Protein AF-0000000066293366 (afdb_homodimer)

Secondary structure (DSSP, 8-state):
-EEEEEE-SSHHHHHHHHHHHHHHHHSS-SEEEEEE----HHHHHHHHHHHTTTS--TTEEEEE-S-EEETTEEE-SSEEEEEEE-TTSEEEEEEEE--S-HHHHHHHHHHHHHHHHHHH---B-TT-EEEEEEEE-TTT--HHHHHHHHHHHH-S-EEEEE---SSSSSS--EEETTEEE-SEEEEEEEEES--EEEEEE---EEEEEEEEEEEEETTEEEEETTEEHHHHHHHHHHHHH---HHHHHHTSS--TTS--HHHHS-EEEE-TTS-EEEE-EEEEETTEEEESS---TT-EEEEEE--HHHHHHHHHHHHGGGGGSSSEEEEEEEEHHHHHHH-GGGS---SS--HHHHGGGGGGGGGGG----TTEEEEEESEEEEEETTEEEEESS-EEEEEEE--------HHHHHGGGT--HHHHHHHHHHTT-EEEHHHHHHHS---HHHHHHHHHHHHHTTSSEEE-SSSPEEE-S-HHHHHHHHHHHHHHHHHHHHHHHHHHHHH-/-EEEEEE-SSHHHHHHHHHHHHHHHHSS-SEEEEEE----HHHHHHHHHHHTTTS--TTEEEEE-S-EEETTEEE-SSEEEEEEE-TTSEEEEEEEE--S-HHHHHHHHHHHHHHHHHHH---B-TT-EEEEEEEE-TTT--HHHHHHHHHHHH-S-EEEEE---SSSSSS--EEETTEEE-SEEEEEEEEES--EEEEEE---EEEEEEEEEEEEETTEEEEETTEEHHHHHHHHHHHHH---HHHHHHTSS--TTS--HHHHS-EEEE-TTS-EEEE-EEEEETTEEEESS---TT-EEEEEE--HHHHHHHHHHHHGGGGGSSSEEEEEEEEHHHHHHH-GGGSPP-SS--HHHHGGGTTGGGGGG----TTEEEEEESEEEEEETTEEEEESS-EEEEEEE--------HHHHHHTTT--HHHHHHHHHHTT-EEEHHHHHHHS---HHHHHHHHHHHHHTTSSEEE-SSSPEEE-S-HHHHHHHHHHHHHHHHHHHHHHHHHHHHH-

Structure (mmCIF, N/CA/C/O backbone):
data_AF-0000000066293366-model_v1
#
loop_
_entity.id
_entity.type
_entity.pdbx_description
1 polymer 'Uncharacterized protein MJ1623'
#
loop_
_atom_site.group_PDB
_atom_site.id
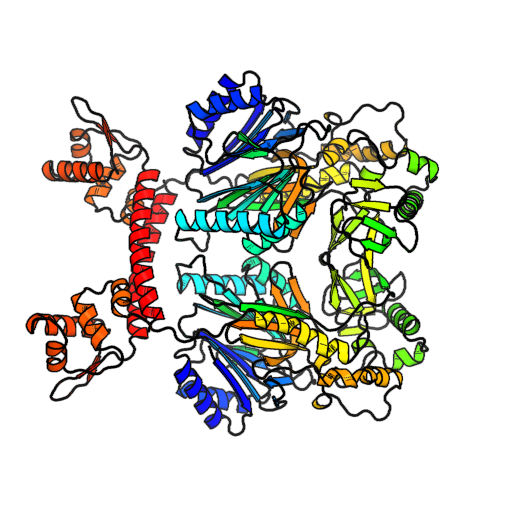_atom_site.type_symbol
_atom_site.label_atom_id
_atom_site.label_alt_id
_atom_site.label_comp_id
_atom_site.label_asym_id
_atom_site.label_entity_id
_atom_site.label_seq_id
_atom_site.pdbx_PDB_ins_code
_atom_site.Cartn_x
_atom_site.Cartn_y
_atom_site.Cartn_z
_atom_site.occupancy
_atom_site.B_iso_or_equiv
_atom_site.auth_seq_id
_atom_site.auth_comp_id
_atom_site.auth_asym_id
_atom_site.auth_atom_id
_atom_site.pdbx_PDB_model_num
ATOM 1 N N . MET A 1 1 ? 18.266 -14.852 -17.109 1 91.5 1 MET A N 1
ATOM 2 C CA . MET A 1 1 ? 17.125 -15.625 -16.656 1 91.5 1 MET A CA 1
ATOM 3 C C . MET A 1 1 ? 16.609 -16.547 -17.766 1 91.5 1 MET A C 1
ATOM 5 O O . MET A 1 1 ? 16.547 -16.156 -18.922 1 91.5 1 MET A O 1
ATOM 9 N N . ILE A 1 2 ? 16.234 -17.766 -17.328 1 91.25 2 ILE A N 1
ATOM 10 C CA . ILE A 1 2 ? 15.656 -18.703 -18.281 1 91.25 2 ILE A CA 1
ATOM 11 C C . ILE A 1 2 ? 14.461 -19.406 -17.656 1 91.25 2 ILE A C 1
ATOM 13 O O . ILE A 1 2 ? 14.297 -19.391 -16.422 1 91.25 2 ILE A O 1
ATOM 17 N N . TYR A 1 3 ? 13.68 -19.922 -18.562 1 95.75 3 TYR A N 1
ATOM 18 C CA . TYR A 1 3 ? 12.633 -20.812 -18.078 1 95.75 3 TYR A CA 1
ATOM 19 C C . TYR A 1 3 ? 12.719 -22.172 -18.766 1 95.75 3 TYR A C 1
ATOM 21 O O . TYR A 1 3 ? 13.25 -22.281 -19.875 1 95.75 3 TYR A O 1
ATOM 29 N N . ILE A 1 4 ? 12.297 -23.203 -18.047 1 97.06 4 ILE A N 1
ATOM 30 C CA . ILE A 1 4 ? 12.227 -24.562 -18.562 1 97.06 4 ILE A CA 1
ATOM 31 C C . ILE A 1 4 ? 10.836 -25.141 -18.297 1 97.06 4 ILE A C 1
ATOM 33 O O . ILE A 1 4 ? 10.352 -25.109 -17.172 1 97.06 4 ILE A O 1
ATOM 37 N N . HIS A 1 5 ? 10.172 -25.547 -19.344 1 97.62 5 HIS A N 1
ATOM 38 C CA . HIS A 1 5 ? 8.898 -26.266 -19.281 1 97.62 5 HIS A CA 1
ATOM 39 C C . HIS A 1 5 ? 8.992 -27.625 -19.953 1 97.62 5 HIS A C 1
ATOM 41 O O . HIS A 1 5 ? 9.102 -27.703 -21.172 1 97.62 5 HIS A O 1
ATOM 47 N N . LYS A 1 6 ? 8.875 -28.656 -19.062 1 97.38 6 LYS A N 1
ATOM 48 C CA . LYS A 1 6 ? 9.234 -29.953 -19.609 1 97.38 6 LYS A CA 1
ATOM 49 C C . LYS A 1 6 ? 8.438 -31.078 -18.938 1 97.38 6 LYS A C 1
ATOM 51 O O . LYS A 1 6 ? 8.219 -31.047 -17.734 1 97.38 6 LYS A O 1
ATOM 56 N N . LYS A 1 7 ? 8 -32 -19.75 1 98.06 7 LYS A N 1
ATOM 57 C CA . LYS A 1 7 ? 7.453 -33.25 -19.234 1 98.06 7 LYS A CA 1
ATOM 58 C C . LYS A 1 7 ? 8.57 -34.219 -18.828 1 98.06 7 LYS A C 1
ATOM 60 O O . LYS A 1 7 ? 9.516 -34.438 -19.594 1 98.06 7 LYS A O 1
ATOM 65 N N . ILE A 1 8 ? 8.469 -34.812 -17.719 1 98.25 8 ILE A N 1
ATOM 66 C CA . ILE A 1 8 ? 9.492 -35.688 -17.188 1 98.25 8 ILE A CA 1
ATOM 67 C C . ILE A 1 8 ? 9.117 -37.156 -17.5 1 98.25 8 ILE A C 1
ATOM 69 O O . ILE A 1 8 ? 8.07 -37.625 -17.062 1 98.25 8 ILE A O 1
ATOM 73 N N . LYS A 1 9 ? 9.945 -37.781 -18.219 1 97.31 9 LYS A N 1
ATOM 74 C CA . LYS A 1 9 ? 9.75 -39.156 -18.578 1 97.31 9 LYS A CA 1
ATOM 75 C C . LYS A 1 9 ? 10.734 -40.062 -17.828 1 97.31 9 LYS A C 1
ATOM 77 O O . LYS A 1 9 ? 10.344 -41.094 -17.25 1 97.31 9 LYS A O 1
ATOM 82 N N . ASN A 1 10 ? 11.984 -39.688 -17.891 1 97.62 10 ASN A N 1
ATOM 83 C CA . ASN A 1 10 ? 13.062 -40.344 -17.141 1 97.62 10 ASN A CA 1
ATOM 84 C C . ASN A 1 10 ? 13.648 -39.406 -16.094 1 97.62 10 ASN A C 1
ATOM 86 O O . ASN A 1 10 ? 14.547 -38.594 -16.391 1 97.62 10 ASN A O 1
ATOM 90 N N . PRO A 1 11 ? 13.281 -39.562 -14.898 1 97.88 11 PRO A N 1
ATOM 91 C CA . PRO A 1 11 ? 13.531 -38.562 -13.852 1 97.88 11 PRO A CA 1
ATOM 92 C C . PRO A 1 11 ? 15.008 -38.219 -13.719 1 97.88 11 PRO A C 1
ATOM 94 O O . PRO A 1 11 ? 15.375 -37.031 -13.758 1 97.88 11 PRO A O 1
ATOM 97 N N . ILE A 1 12 ? 15.93 -39.156 -13.688 1 97.88 12 ILE A N 1
ATOM 98 C CA . ILE A 1 12 ? 17.359 -38.906 -13.484 1 97.88 12 ILE A CA 1
ATOM 99 C C . ILE A 1 12 ? 17.938 -38.219 -14.727 1 97.88 12 ILE A C 1
ATOM 101 O O . ILE A 1 12 ? 18.609 -37.188 -14.625 1 97.88 12 ILE A O 1
ATOM 105 N N . LYS A 1 13 ? 17.672 -38.812 -15.867 1 97.94 13 LYS A N 1
ATOM 106 C CA . LYS A 1 13 ? 18.219 -38.281 -17.109 1 97.94 13 LYS A CA 1
ATOM 107 C C . LYS A 1 13 ? 17.703 -36.875 -17.375 1 97.94 13 LYS A C 1
ATOM 109 O O . LYS A 1 13 ? 18.484 -36 -17.75 1 97.94 13 LYS A O 1
ATOM 114 N N . ASP A 1 14 ? 16.422 -36.75 -17.219 1 98.19 14 ASP A N 1
ATOM 115 C CA . ASP A 1 14 ? 15.828 -35.438 -17.438 1 98.19 14 ASP A CA 1
AT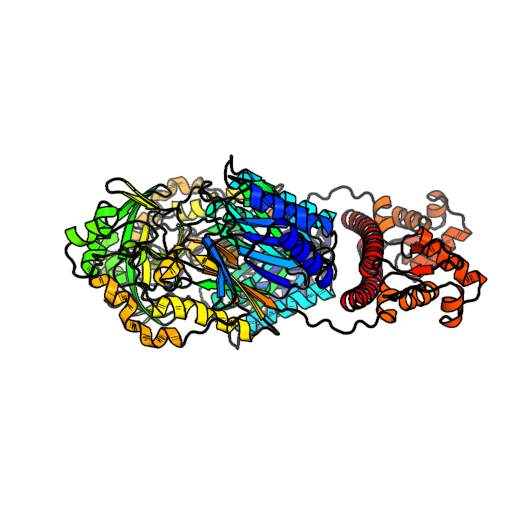OM 116 C C . ASP A 1 14 ? 16.359 -34.438 -16.422 1 98.19 14 ASP A C 1
ATOM 118 O O . ASP A 1 14 ? 16.562 -33.25 -16.75 1 98.19 14 ASP A O 1
ATOM 122 N N . GLY A 1 15 ? 16.547 -34.875 -15.148 1 98.38 15 GLY A N 1
ATOM 123 C CA . GLY A 1 15 ? 17.156 -34 -14.148 1 98.38 15 GLY A CA 1
ATOM 124 C C . GLY A 1 15 ? 18.547 -33.531 -14.547 1 98.38 15 GLY A C 1
ATOM 125 O O . GLY A 1 15 ? 18.875 -32.344 -14.367 1 98.38 15 GLY A O 1
ATOM 126 N N . ILE A 1 16 ? 19.312 -34.438 -15.094 1 97.69 16 ILE A N 1
ATOM 127 C CA . ILE A 1 16 ? 20.656 -34.094 -15.555 1 97.69 16 ILE A CA 1
ATOM 128 C C . ILE A 1 16 ? 20.594 -33.062 -16.656 1 97.69 16 ILE A C 1
ATOM 130 O O . ILE A 1 16 ? 21.312 -32.062 -16.609 1 97.69 16 ILE A O 1
ATOM 134 N N . GLU A 1 17 ? 19.734 -33.25 -17.531 1 97.5 17 GLU A N 1
ATOM 135 C CA . GLU A 1 17 ? 19.578 -32.312 -18.641 1 97.5 17 GLU A CA 1
ATOM 136 C C . GLU A 1 17 ? 19.156 -30.922 -18.156 1 97.5 17 GLU A C 1
ATOM 138 O O . GLU A 1 17 ? 19.641 -29.906 -18.656 1 97.5 17 GLU A O 1
ATOM 143 N N . ILE A 1 18 ? 18.25 -30.938 -17.234 1 98.06 18 ILE A N 1
ATOM 144 C CA . ILE A 1 18 ? 17.766 -29.672 -16.656 1 98.06 18 ILE A CA 1
ATOM 145 C C . ILE A 1 18 ? 18.922 -28.953 -15.969 1 98.06 18 ILE A C 1
ATOM 147 O O . ILE A 1 18 ? 19.125 -27.766 -16.188 1 98.06 18 ILE A O 1
ATOM 151 N N . GLY A 1 19 ? 19.641 -29.641 -15.141 1 97.44 19 GLY A N 1
ATOM 152 C CA . GLY A 1 19 ? 20.797 -29.062 -14.477 1 97.44 19 GLY A CA 1
ATOM 153 C C . GLY A 1 19 ? 21.812 -28.484 -15.438 1 97.44 19 GLY A C 1
ATOM 154 O O . GLY A 1 19 ? 22.344 -27.391 -15.227 1 97.44 19 GLY A O 1
ATOM 155 N N . GLU A 1 20 ? 22.078 -29.203 -16.5 1 95 20 GLU A N 1
ATOM 156 C CA . GLU A 1 20 ? 23.016 -28.766 -17.531 1 95 20 GLU A CA 1
ATOM 157 C C . GLU A 1 20 ? 22.547 -27.5 -18.219 1 95 20 GLU A C 1
ATOM 159 O O . GLU A 1 20 ? 23.328 -26.578 -18.469 1 95 20 GLU A O 1
ATOM 164 N N . GLU A 1 21 ? 21.328 -27.547 -18.5 1 94.81 21 GLU A N 1
ATOM 165 C CA . GLU A 1 21 ? 20.75 -26.391 -19.188 1 94.81 21 GLU A CA 1
ATOM 166 C C . GLU A 1 21 ? 20.812 -25.141 -18.312 1 94.81 21 GLU A C 1
ATOM 168 O O . GLU A 1 21 ? 21.172 -24.062 -18.797 1 94.81 21 GLU A O 1
ATOM 173 N N . ILE A 1 22 ? 20.484 -25.266 -17.062 1 94.75 22 ILE A N 1
ATOM 174 C CA . ILE A 1 22 ? 20.547 -24.141 -16.141 1 94.75 22 ILE A CA 1
ATOM 175 C C . ILE A 1 22 ? 21.984 -23.641 -16.016 1 94.75 22 ILE A C 1
ATOM 177 O O . ILE A 1 22 ? 22.25 -22.453 -16.156 1 94.75 22 ILE A O 1
ATOM 181 N N . LYS A 1 23 ? 22.875 -24.531 -15.828 1 92.44 23 LYS A N 1
ATOM 182 C CA . LYS A 1 23 ? 24.281 -24.172 -15.688 1 92.44 23 LYS A CA 1
ATOM 183 C C . LYS A 1 23 ? 24.797 -23.469 -16.938 1 92.44 23 LYS A C 1
ATOM 185 O O . LYS A 1 23 ? 25.484 -22.453 -16.828 1 92.44 23 LYS A O 1
ATOM 190 N N . ARG A 1 24 ? 24.438 -23.969 -18.016 1 88.75 24 ARG A N 1
ATOM 191 C CA . ARG A 1 24 ? 24.891 -23.438 -19.297 1 88.75 24 ARG A CA 1
ATOM 192 C C . ARG A 1 24 ? 24.391 -22.016 -19.516 1 88.75 24 ARG A C 1
ATOM 194 O O . ARG A 1 24 ? 25.094 -21.172 -20.062 1 88.75 24 ARG A O 1
ATOM 201 N N . ASN A 1 25 ? 23.234 -21.75 -19.094 1 86.12 25 ASN A N 1
ATOM 202 C CA . ASN A 1 25 ? 22.578 -20.5 -19.469 1 86.12 25 ASN A CA 1
ATOM 203 C C . ASN A 1 25 ? 22.734 -19.438 -18.391 1 86.12 25 ASN A C 1
ATOM 205 O O . ASN A 1 25 ? 22.844 -18.25 -18.703 1 86.12 25 ASN A O 1
ATOM 209 N N . VAL A 1 26 ? 22.719 -19.891 -17.094 1 88.19 26 VAL A N 1
ATOM 210 C CA . VAL A 1 26 ? 22.688 -18.844 -16.078 1 88.19 26 VAL A CA 1
ATOM 211 C C . VAL A 1 26 ? 23.812 -19.062 -15.078 1 88.19 26 VAL A C 1
ATOM 213 O O . VAL A 1 26 ? 23.953 -18.297 -14.117 1 88.19 26 VAL A O 1
ATOM 216 N N . GLY A 1 27 ? 24.609 -20.047 -15.25 1 87.38 27 GLY A N 1
ATOM 217 C CA . GLY A 1 27 ? 25.672 -20.344 -14.305 1 87.38 27 GLY A CA 1
ATOM 218 C C . GLY A 1 27 ? 25.172 -20.875 -12.977 1 87.38 27 GLY A C 1
ATOM 219 O O . GLY A 1 27 ? 24.375 -21.812 -12.938 1 87.38 27 GLY A O 1
ATOM 220 N N . ARG A 1 28 ? 25.688 -20.312 -11.961 1 86.62 28 ARG A N 1
ATOM 221 C CA . ARG A 1 28 ? 25.141 -20.641 -10.641 1 86.62 28 ARG A CA 1
ATOM 222 C C . ARG A 1 28 ? 23.906 -19.797 -10.344 1 86.62 28 ARG A C 1
ATOM 224 O O . ARG A 1 28 ? 24.031 -18.641 -9.906 1 86.62 28 ARG A O 1
ATOM 231 N N . ALA A 1 29 ? 22.828 -20.375 -10.523 1 93.06 29 ALA A N 1
ATOM 232 C CA . ALA A 1 29 ? 21.578 -19.641 -10.406 1 93.06 29 ALA A CA 1
ATOM 233 C C . ALA A 1 29 ? 21.438 -19.016 -9.016 1 93.06 29 ALA A C 1
ATOM 235 O O . ALA A 1 29 ? 21.656 -19.688 -8.008 1 93.06 29 ALA A O 1
ATOM 236 N N . SER A 1 30 ? 21.172 -17.688 -8.992 1 92.88 30 SER A N 1
ATOM 237 C CA . SER A 1 30 ? 20.969 -17.016 -7.715 1 92.88 30 SER A CA 1
ATOM 238 C C . SER A 1 30 ? 19.688 -17.469 -7.043 1 92.88 30 SER A C 1
ATOM 240 O O . SER A 1 30 ? 19.594 -17.484 -5.816 1 92.88 30 SER A O 1
ATOM 242 N N . LEU A 1 31 ? 18.719 -17.766 -7.84 1 97.5 31 LEU A N 1
ATOM 243 C CA . LEU A 1 31 ? 17.422 -18.266 -7.391 1 97.5 31 LEU A CA 1
ATOM 244 C C . LEU A 1 31 ? 16.781 -19.172 -8.445 1 97.5 31 LEU A C 1
ATOM 246 O O . LEU A 1 31 ? 16.844 -18.875 -9.641 1 97.5 31 LEU A O 1
ATOM 250 N N . ILE A 1 32 ? 16.234 -20.281 -7.996 1 98.56 32 ILE A N 1
ATOM 251 C CA . ILE A 1 32 ? 15.523 -21.188 -8.875 1 98.56 32 ILE A CA 1
ATOM 252 C C . ILE A 1 32 ? 14.102 -21.406 -8.352 1 98.56 32 ILE A C 1
ATOM 254 O O . ILE A 1 32 ? 13.922 -21.859 -7.219 1 98.56 32 ILE A O 1
ATOM 258 N N . ILE A 1 33 ? 13.148 -21.047 -9.164 1 98.88 33 ILE A N 1
ATOM 259 C CA . ILE A 1 33 ? 11.758 -21.391 -8.891 1 98.88 33 ILE A CA 1
ATOM 260 C C . ILE A 1 33 ? 11.398 -22.703 -9.586 1 98.88 33 ILE A C 1
ATOM 262 O O . ILE A 1 33 ? 11.531 -22.812 -10.812 1 98.88 33 ILE A O 1
ATOM 266 N N . PHE A 1 34 ? 10.977 -23.656 -8.797 1 98.88 34 PHE A N 1
ATOM 267 C CA . PHE A 1 34 ? 10.695 -25 -9.305 1 98.88 34 PHE A CA 1
ATOM 268 C C . PHE A 1 34 ? 9.258 -25.406 -9.008 1 98.88 34 PHE A C 1
ATOM 270 O O . PHE A 1 34 ? 8.922 -25.719 -7.863 1 98.88 34 PHE A O 1
ATOM 277 N N . ILE A 1 35 ? 8.43 -25.438 -10.039 1 98.88 35 ILE A N 1
ATOM 278 C CA . ILE A 1 35 ? 7.035 -25.859 -9.938 1 98.88 35 ILE A CA 1
ATOM 279 C C . ILE A 1 35 ? 6.844 -27.203 -10.617 1 98.88 35 ILE A C 1
ATOM 281 O O . ILE A 1 35 ? 7.32 -27.422 -11.734 1 98.88 35 ILE A O 1
ATOM 285 N N . THR A 1 36 ? 6.055 -28.125 -9.922 1 98.81 36 THR A N 1
ATOM 286 C CA . THR A 1 36 ? 6.02 -29.438 -10.547 1 98.81 36 THR A CA 1
ATOM 287 C C . THR A 1 36 ? 4.688 -30.125 -10.281 1 98.81 36 THR A C 1
ATOM 289 O O . THR A 1 36 ? 4.086 -29.938 -9.219 1 98.81 36 THR A O 1
ATOM 292 N N . SER A 1 37 ? 4.277 -30.938 -11.25 1 98.19 37 SER A N 1
ATOM 293 C CA . SER A 1 37 ? 3.133 -31.828 -11.078 1 98.19 37 SER A CA 1
ATOM 294 C C . SER A 1 37 ? 3.578 -33.281 -10.875 1 98.19 37 SER A C 1
ATOM 296 O O . SER A 1 37 ? 2.787 -34.219 -11.039 1 98.19 37 SER A O 1
ATOM 298 N N . ILE A 1 38 ? 4.879 -33.5 -10.648 1 98.31 38 ILE A N 1
ATOM 299 C CA . ILE A 1 38 ? 5.352 -34.781 -10.141 1 98.31 38 ILE A CA 1
ATOM 300 C C . ILE A 1 38 ? 4.984 -34.906 -8.664 1 98.31 38 ILE A C 1
ATOM 302 O O . ILE A 1 38 ? 5.695 -34.406 -7.793 1 98.31 38 ILE A O 1
ATOM 306 N N . LEU A 1 39 ? 4 -35.688 -8.414 1 97.31 39 LEU A N 1
ATOM 307 C CA . LEU A 1 39 ? 3.459 -35.719 -7.062 1 97.31 39 LEU A CA 1
ATOM 308 C C . LEU A 1 39 ? 4.031 -36.906 -6.285 1 97.31 39 LEU A C 1
ATOM 310 O O . LEU A 1 39 ? 3.91 -36.969 -5.059 1 97.31 39 LEU A O 1
ATOM 314 N N . GLU A 1 40 ? 4.703 -37.781 -6.965 1 96 40 GLU A N 1
ATOM 315 C CA . GLU A 1 40 ? 5.395 -38.906 -6.32 1 96 40 GLU A CA 1
ATOM 316 C C . GLU A 1 40 ? 6.77 -38.5 -5.816 1 96 40 GLU A C 1
ATOM 318 O O . GLU A 1 40 ? 7.637 -38.094 -6.605 1 96 40 GLU A O 1
ATOM 323 N N . ARG A 1 41 ? 7.035 -38.656 -4.617 1 95.62 41 ARG A N 1
ATOM 324 C CA . ARG A 1 41 ? 8.234 -38.156 -3.955 1 95.62 41 ARG A CA 1
ATOM 325 C C . ARG A 1 41 ? 9.492 -38.812 -4.508 1 95.62 41 ARG A C 1
ATOM 327 O O . ARG A 1 41 ? 10.508 -38.156 -4.703 1 95.62 41 ARG A O 1
ATOM 334 N N . ASP A 1 42 ? 9.453 -40.062 -4.688 1 96.06 42 ASP A N 1
ATOM 335 C CA . ASP A 1 42 ? 10.625 -40.812 -5.16 1 96.06 42 ASP A CA 1
ATOM 336 C C . ASP A 1 42 ? 11.023 -40.344 -6.559 1 96.06 42 ASP A C 1
ATOM 338 O O . ASP A 1 42 ? 12.211 -40.188 -6.852 1 96.06 42 ASP A O 1
ATOM 342 N N . LYS A 1 43 ? 10.07 -40.219 -7.312 1 97.31 43 LYS A N 1
ATOM 343 C CA . LYS A 1 43 ? 10.328 -39.75 -8.664 1 97.31 43 LYS A CA 1
ATOM 344 C C . LYS A 1 43 ? 10.93 -38.344 -8.641 1 97.31 43 LYS A C 1
ATOM 346 O O . LYS A 1 43 ? 11.875 -38.062 -9.375 1 97.31 43 LYS A O 1
ATOM 351 N N . LEU A 1 44 ? 10.398 -37.531 -7.859 1 98.25 44 LEU A N 1
ATOM 352 C CA . LEU A 1 44 ? 10.891 -36.156 -7.738 1 98.25 44 LEU A CA 1
ATOM 353 C C . LEU A 1 44 ? 12.328 -36.156 -7.215 1 98.25 44 LEU A C 1
ATOM 355 O O . LEU A 1 44 ? 13.156 -35.344 -7.684 1 98.25 44 LEU A O 1
ATOM 359 N N . LYS A 1 45 ? 12.609 -36.938 -6.27 1 97.88 45 LYS A N 1
ATOM 360 C CA . LYS A 1 45 ? 13.961 -37.031 -5.73 1 97.88 45 LYS A CA 1
ATOM 361 C C . LYS A 1 45 ? 14.961 -37.406 -6.828 1 97.88 45 LYS A C 1
ATOM 363 O O . LYS A 1 45 ? 16.094 -36.906 -6.84 1 97.88 45 LYS A O 1
ATOM 368 N N . GLN A 1 46 ? 14.547 -38.281 -7.652 1 98.31 46 GLN A N 1
ATOM 369 C CA . GLN A 1 46 ? 15.406 -38.688 -8.766 1 98.31 46 GLN A CA 1
ATOM 370 C C . GLN A 1 46 ? 15.703 -37.5 -9.68 1 98.31 46 GLN A C 1
ATOM 372 O O . GLN A 1 46 ? 16.828 -37.344 -10.172 1 98.31 46 GLN A O 1
ATOM 377 N N . VAL A 1 47 ? 14.719 -36.719 -9.953 1 98.62 47 VAL A N 1
ATOM 378 C CA . VAL A 1 47 ? 14.93 -35.531 -10.758 1 98.62 47 VAL A CA 1
ATOM 379 C C . VAL A 1 47 ? 15.977 -34.625 -10.094 1 98.62 47 VAL A C 1
ATOM 381 O O . VAL A 1 47 ? 16.906 -34.156 -10.75 1 98.62 47 VAL A O 1
ATOM 384 N N . PHE A 1 48 ? 15.852 -34.375 -8.797 1 98.56 48 PHE A N 1
ATOM 385 C CA . PHE A 1 48 ? 16.766 -33.531 -8.047 1 98.56 48 PHE A CA 1
ATOM 386 C C . PHE A 1 48 ? 18.172 -34.125 -8.039 1 98.56 48 PHE A C 1
ATOM 388 O O . PHE A 1 48 ? 19.172 -33.406 -8.148 1 98.56 48 PHE A O 1
ATOM 395 N N . ASP A 1 49 ? 18.234 -35.438 -7.883 1 97.94 49 ASP A N 1
ATOM 396 C CA . ASP A 1 49 ? 19.531 -36.125 -7.934 1 97.94 49 ASP A CA 1
ATOM 397 C C . ASP A 1 49 ? 20.234 -35.875 -9.273 1 97.94 49 ASP A C 1
ATOM 399 O O . ASP A 1 49 ? 21.453 -35.656 -9.32 1 97.94 49 ASP A O 1
ATOM 403 N N . GLY A 1 50 ? 19.453 -35.938 -10.266 1 98.19 50 GLY A N 1
ATOM 404 C CA . GLY A 1 50 ? 20 -35.625 -11.578 1 98.19 50 GLY A CA 1
ATOM 405 C C . GLY A 1 50 ? 20.484 -34.188 -11.68 1 98.19 50 GLY A C 1
ATOM 406 O O . GLY A 1 50 ? 21.594 -33.938 -12.156 1 98.19 50 GLY A O 1
ATOM 407 N N . MET A 1 51 ? 19.734 -33.25 -11.258 1 98.25 51 MET A N 1
ATOM 408 C CA . MET A 1 51 ? 20.078 -31.812 -11.32 1 98.25 51 MET A CA 1
ATOM 409 C C . MET A 1 51 ? 21.359 -31.547 -10.531 1 98.25 51 MET A C 1
ATOM 411 O O . MET A 1 51 ? 22.203 -30.766 -10.969 1 98.25 51 MET A O 1
ATOM 415 N N . LYS A 1 52 ? 21.5 -32.188 -9.406 1 97.19 52 LYS A N 1
ATOM 416 C CA . LYS A 1 52 ? 22.609 -31.953 -8.477 1 97.19 52 LYS A CA 1
ATOM 417 C C . LYS A 1 52 ? 23.938 -32.312 -9.117 1 97.19 52 LYS A C 1
ATOM 419 O O . LYS A 1 52 ? 25 -31.906 -8.633 1 97.19 52 LYS A O 1
ATOM 424 N N . GLN A 1 53 ? 23.922 -33.031 -10.117 1 95.94 53 GLN A N 1
ATOM 425 C CA . GLN A 1 53 ? 25.156 -33.406 -10.797 1 95.94 53 GLN A CA 1
ATOM 426 C C . GLN A 1 53 ? 25.797 -32.219 -11.469 1 95.94 53 GLN A C 1
ATOM 428 O O . GLN A 1 53 ? 26.984 -32.219 -11.758 1 95.94 53 GLN A O 1
ATOM 433 N N . HIS A 1 54 ? 24.969 -31.156 -11.664 1 93.38 54 HIS A N 1
ATOM 434 C CA . HIS A 1 54 ? 25.516 -30.047 -12.422 1 93.38 54 HIS A CA 1
ATOM 435 C C . HIS A 1 54 ? 25.344 -28.734 -11.664 1 93.38 54 HIS A C 1
ATOM 437 O O . HIS A 1 54 ? 26.062 -27.766 -11.906 1 93.38 54 HIS A O 1
ATOM 443 N N . ILE A 1 55 ? 24.328 -28.641 -10.805 1 94.94 55 ILE A N 1
ATOM 444 C CA . ILE A 1 55 ? 24.078 -27.391 -10.109 1 94.94 55 ILE A CA 1
ATOM 445 C C . ILE A 1 55 ? 23.734 -27.656 -8.648 1 94.94 55 ILE A C 1
ATOM 447 O O . ILE A 1 55 ? 23.141 -28.688 -8.328 1 94.94 55 ILE A O 1
ATOM 451 N N . PRO A 1 56 ? 24.141 -26.719 -7.766 1 95.31 56 PRO A N 1
ATOM 452 C CA . PRO A 1 56 ? 23.625 -26.812 -6.398 1 95.31 56 PRO A CA 1
ATOM 453 C C . PRO A 1 56 ? 22.141 -26.469 -6.301 1 95.31 56 PRO A C 1
ATOM 455 O O . PRO A 1 56 ? 21.625 -25.688 -7.113 1 95.31 56 PRO A O 1
ATOM 458 N N . LEU A 1 57 ? 21.453 -27.047 -5.332 1 97.12 57 LEU A N 1
ATOM 459 C CA . LEU A 1 57 ? 20.031 -26.781 -5.176 1 97.12 57 LEU A CA 1
ATOM 460 C C . LEU A 1 57 ? 19.766 -25.922 -3.939 1 97.12 57 LEU A C 1
ATOM 462 O O . LEU A 1 57 ? 18.625 -25.812 -3.486 1 97.12 57 LEU A O 1
ATOM 466 N N . ASP A 1 58 ? 20.781 -25.203 -3.422 1 95 58 ASP A N 1
ATOM 467 C CA . ASP A 1 58 ? 20.703 -24.438 -2.182 1 95 58 ASP A CA 1
ATOM 468 C C . ASP A 1 58 ? 19.812 -23.203 -2.348 1 95 58 ASP A C 1
ATOM 470 O O . ASP A 1 58 ? 19.375 -22.609 -1.36 1 95 58 ASP A O 1
ATOM 474 N N . ASN A 1 59 ? 19.547 -22.797 -3.547 1 96.62 59 ASN A N 1
ATOM 475 C CA . ASN A 1 59 ? 18.719 -21.625 -3.812 1 96.62 59 ASN A CA 1
ATOM 476 C C . ASN A 1 59 ? 17.453 -22 -4.578 1 96.62 59 ASN A C 1
ATOM 478 O O . ASN A 1 59 ? 16.891 -21.156 -5.277 1 96.62 59 ASN A O 1
ATOM 482 N N . LEU A 1 60 ? 17.047 -23.25 -4.43 1 98.5 60 LEU A N 1
ATOM 483 C CA . LEU A 1 60 ? 15.875 -23.734 -5.133 1 98.5 60 LEU A CA 1
ATOM 484 C C . LEU A 1 60 ? 14.656 -23.734 -4.215 1 98.5 60 LEU A C 1
ATOM 486 O O . LEU A 1 60 ? 14.688 -24.328 -3.135 1 98.5 60 LEU A O 1
ATOM 490 N N . ILE A 1 61 ? 13.602 -23.016 -4.625 1 98.81 61 ILE A N 1
ATOM 491 C CA . ILE A 1 61 ? 12.336 -23.031 -3.908 1 98.81 61 ILE A CA 1
ATOM 492 C C . ILE A 1 61 ? 11.188 -23.297 -4.887 1 98.81 61 ILE A C 1
ATOM 494 O O . ILE A 1 61 ? 11.344 -23.109 -6.098 1 98.81 61 ILE A O 1
ATOM 498 N N . GLY A 1 62 ? 10.047 -23.734 -4.344 1 98.75 62 GLY A N 1
ATOM 499 C CA . GLY A 1 62 ? 8.898 -23.969 -5.207 1 98.75 62 GLY A CA 1
ATOM 500 C C . GLY A 1 62 ? 7.805 -24.781 -4.539 1 98.75 62 GLY A C 1
ATOM 501 O O . GLY A 1 62 ? 7.637 -24.734 -3.32 1 98.75 62 GLY A O 1
ATOM 502 N N . CYS A 1 63 ? 6.988 -25.438 -5.441 1 98.75 63 CYS A N 1
ATOM 503 C CA . CYS A 1 63 ? 5.879 -26.203 -4.902 1 98.75 63 CYS A CA 1
ATOM 504 C C . CYS A 1 63 ? 5.266 -27.094 -5.977 1 98.75 63 CYS A C 1
ATOM 506 O O . CYS A 1 63 ? 5.684 -27.062 -7.133 1 98.75 63 CYS A O 1
ATOM 508 N N . SER A 1 64 ? 4.379 -27.922 -5.441 1 98.69 64 SER A N 1
ATOM 509 C CA . SER A 1 64 ? 3.598 -28.766 -6.336 1 98.69 64 SER A CA 1
ATOM 510 C C . SER A 1 64 ? 2.463 -27.984 -6.988 1 98.69 64 SER A C 1
ATOM 512 O O . SER A 1 64 ? 2.096 -26.906 -6.516 1 98.69 64 SER A O 1
ATOM 514 N N . THR A 1 65 ? 1.959 -28.484 -8.055 1 98.25 65 THR A N 1
ATOM 515 C CA . THR A 1 65 ? 0.919 -27.812 -8.828 1 98.25 65 THR A CA 1
ATOM 516 C C . THR A 1 65 ? -0.025 -28.844 -9.453 1 98.25 65 THR A C 1
ATOM 518 O O . THR A 1 65 ? 0.272 -30.047 -9.469 1 98.25 65 THR A O 1
ATOM 521 N N . GLY A 1 66 ? -1.223 -28.344 -9.875 1 95.06 66 GLY A N 1
ATOM 522 C CA . GLY A 1 66 ? -2.16 -29.172 -10.609 1 95.06 66 GLY A CA 1
ATOM 523 C C . GLY A 1 66 ? -1.843 -29.266 -12.094 1 95.06 66 GLY A C 1
ATOM 524 O O . GLY A 1 66 ? -2.412 -30.094 -12.805 1 95.06 66 GLY A O 1
ATOM 525 N N . GLY A 1 67 ? -0.961 -28.516 -12.547 1 96.56 67 GLY A N 1
ATOM 526 C CA . GLY A 1 67 ? -0.558 -28.453 -13.945 1 96.56 67 GLY A CA 1
ATOM 527 C C . GLY A 1 67 ? 0.27 -27.234 -14.281 1 96.56 67 GLY A C 1
ATOM 528 O O . GLY A 1 67 ? 0.22 -26.234 -13.562 1 96.56 67 GLY A O 1
ATOM 529 N N . THR A 1 68 ? 1.051 -27.359 -15.359 1 96.81 68 THR A N 1
ATOM 530 C CA . THR A 1 68 ? 1.851 -26.25 -15.859 1 96.81 68 THR A CA 1
ATOM 531 C C . THR A 1 68 ? 1.523 -25.969 -17.328 1 96.81 68 THR A C 1
ATOM 533 O O . THR A 1 68 ? 0.927 -26.797 -18.016 1 96.81 68 THR A O 1
ATOM 536 N N . PHE A 1 69 ? 1.834 -24.75 -17.734 1 95 69 PHE A N 1
ATOM 537 C CA . PHE A 1 69 ? 1.577 -24.453 -19.125 1 95 69 PHE A CA 1
ATOM 538 C C . PHE A 1 69 ? 2.611 -23.469 -19.672 1 95 69 PHE A C 1
ATOM 540 O O . PHE A 1 69 ? 3.219 -22.719 -18.906 1 95 69 PHE A O 1
ATOM 547 N N . SER A 1 70 ? 2.883 -23.5 -20.938 1 94.88 70 SER A N 1
ATOM 548 C CA . SER A 1 70 ? 3.584 -22.531 -21.781 1 94.88 70 SER A CA 1
ATOM 549 C C . SER A 1 70 ? 2.793 -22.234 -23.047 1 94.88 70 SER A C 1
ATOM 551 O O . SER A 1 70 ? 2.762 -23.062 -23.969 1 94.88 70 SER A O 1
ATOM 553 N N . GLY A 1 71 ? 2.23 -21.078 -23.016 1 90.06 71 GLY A N 1
ATOM 554 C CA . GLY A 1 71 ? 1.269 -20.812 -24.078 1 90.06 71 GLY A CA 1
ATOM 555 C C . GLY A 1 71 ? 0.108 -21.797 -24.078 1 90.06 71 GLY A C 1
ATOM 556 O O . GLY A 1 71 ? -0.562 -21.984 -23.062 1 90.06 71 GLY A O 1
ATOM 557 N N . LYS A 1 72 ? -0.009 -22.5 -25.172 1 86.12 72 LYS A N 1
ATOM 558 C CA . LYS A 1 72 ? -1.115 -23.438 -25.328 1 86.12 72 LYS A CA 1
ATOM 559 C C . LYS A 1 72 ? -0.698 -24.844 -24.906 1 86.12 72 LYS A C 1
ATOM 561 O O . LYS A 1 72 ? -1.526 -25.766 -24.875 1 86.12 72 LYS A O 1
ATOM 566 N N . ASP A 1 73 ? 0.515 -25.016 -24.562 1 90.94 73 ASP A N 1
ATOM 567 C CA . ASP A 1 73 ? 1.02 -26.328 -24.188 1 90.94 73 ASP A CA 1
ATOM 568 C C . ASP A 1 73 ? 0.853 -26.578 -22.688 1 90.94 73 ASP A C 1
ATOM 570 O O . ASP A 1 73 ? 1.532 -25.969 -21.875 1 90.94 73 ASP A O 1
ATOM 574 N N . TYR A 1 74 ? 0.024 -27.516 -22.344 1 93.56 74 TYR A N 1
ATOM 575 C CA . TYR A 1 74 ? -0.255 -27.844 -20.953 1 93.56 74 TYR A CA 1
ATOM 576 C C . TYR A 1 74 ? 0.353 -29.203 -20.594 1 93.56 74 TYR A C 1
ATOM 578 O O . TYR A 1 74 ? 0.327 -30.141 -21.391 1 93.56 74 TYR A O 1
ATOM 586 N N . ILE A 1 75 ? 0.917 -29.297 -19.453 1 95.69 75 ILE A N 1
ATOM 587 C CA . ILE A 1 75 ? 1.363 -30.562 -18.859 1 95.69 75 ILE A CA 1
ATOM 588 C C . ILE A 1 75 ? 0.672 -30.766 -17.516 1 95.69 75 ILE A C 1
ATOM 590 O O . ILE A 1 75 ? 1.009 -30.109 -16.516 1 95.69 75 ILE A O 1
ATOM 594 N N . LYS A 1 76 ? -0.202 -31.656 -17.453 1 94.5 76 LYS A N 1
ATOM 595 C CA . LYS A 1 76 ? -1.025 -31.891 -16.281 1 94.5 76 LYS A CA 1
ATOM 596 C C . LYS A 1 76 ? -0.303 -32.781 -15.273 1 94.5 76 LYS A C 1
ATOM 598 O O . LYS A 1 76 ? -0.415 -32.562 -14.062 1 94.5 76 LYS A O 1
ATOM 603 N N . GLU A 1 77 ? 0.43 -33.75 -15.82 1 95.25 77 GLU A N 1
ATOM 604 C CA . GLU A 1 77 ? 1.107 -34.719 -14.969 1 95.25 77 GLU A CA 1
ATOM 605 C C . GLU A 1 77 ? 2.586 -34.844 -15.328 1 95.25 77 GLU A C 1
ATOM 607 O O . GLU A 1 77 ? 2.949 -34.781 -16.5 1 95.25 77 GLU A O 1
ATOM 612 N N . ASP A 1 78 ? 3.396 -34.969 -14.297 1 97.44 78 ASP A N 1
ATOM 613 C CA . ASP A 1 78 ? 4.832 -35.219 -14.43 1 97.44 78 ASP A CA 1
ATOM 614 C C . ASP A 1 78 ? 5.512 -34.062 -15.18 1 97.44 78 ASP A C 1
ATOM 616 O O . ASP A 1 78 ? 6.371 -34.312 -16.031 1 97.44 78 ASP A O 1
ATOM 620 N N . GLY A 1 79 ? 5.051 -32.938 -14.984 1 97.81 79 GLY A N 1
ATOM 621 C CA . GLY A 1 79 ? 5.645 -31.766 -15.594 1 97.81 79 GLY A CA 1
ATOM 622 C C . GLY A 1 79 ? 6.465 -30.938 -14.609 1 97.81 79 GLY A C 1
ATOM 623 O O . GLY A 1 79 ? 6.262 -31.031 -13.398 1 97.81 79 GLY A O 1
ATOM 624 N N . VAL A 1 80 ? 7.422 -30.172 -15.164 1 98.38 80 VAL A N 1
ATOM 625 C CA . VAL A 1 80 ? 8.195 -29.219 -14.398 1 98.38 80 VAL A CA 1
ATOM 626 C C . VAL A 1 80 ? 8.203 -27.859 -15.109 1 98.38 80 VAL A C 1
ATOM 628 O O . VAL A 1 80 ? 8.273 -27.812 -16.344 1 98.38 80 VAL A O 1
ATOM 631 N N . LEU A 1 81 ? 7.98 -26.875 -14.391 1 98.62 81 LEU A N 1
ATOM 632 C CA . LEU A 1 81 ? 8.172 -25.484 -14.812 1 98.62 81 LEU A CA 1
ATOM 633 C C . LEU A 1 81 ? 9.211 -24.797 -13.938 1 98.62 81 LEU A C 1
ATOM 635 O O . LEU A 1 81 ? 9.039 -24.703 -12.719 1 98.62 81 LEU A O 1
ATOM 639 N N . ILE A 1 82 ? 10.297 -24.344 -14.555 1 98.5 82 ILE A N 1
ATOM 640 C CA . ILE A 1 82 ? 11.422 -23.797 -13.805 1 98.5 82 ILE A CA 1
ATOM 641 C C . ILE A 1 82 ? 11.711 -22.359 -14.273 1 98.5 82 ILE A C 1
ATOM 643 O O . ILE A 1 82 ? 11.688 -22.078 -15.477 1 98.5 82 ILE A O 1
ATOM 647 N N . LEU A 1 83 ? 11.852 -21.453 -13.391 1 97.69 83 LEU A N 1
ATOM 648 C CA . LEU A 1 83 ? 12.453 -20.141 -13.602 1 97.69 83 LEU A CA 1
ATOM 649 C C . LEU A 1 83 ? 13.797 -20.031 -12.891 1 97.69 83 LEU A C 1
ATOM 651 O O . LEU A 1 83 ? 13.875 -20.234 -11.68 1 97.69 83 LEU A O 1
ATOM 655 N N . ALA A 1 84 ? 14.867 -19.812 -13.609 1 96.62 84 ALA A N 1
ATOM 656 C CA . ALA A 1 84 ? 16.203 -19.688 -13.031 1 96.62 84 ALA A CA 1
ATOM 657 C C . ALA A 1 84 ? 16.797 -18.312 -13.305 1 96.62 84 ALA A C 1
ATOM 659 O O . ALA A 1 84 ? 16.812 -17.859 -14.453 1 96.62 84 ALA A O 1
ATOM 660 N N . PHE A 1 85 ? 17.234 -17.656 -12.258 1 95.19 85 PHE A N 1
ATOM 661 C CA . PHE A 1 85 ? 17.781 -16.312 -12.359 1 95.19 85 PHE A CA 1
ATOM 662 C C . PHE A 1 85 ? 19.297 -16.328 -12.414 1 95.19 85 PHE A C 1
ATOM 664 O O . PHE A 1 85 ? 19.938 -17.141 -11.742 1 95.19 85 PHE A O 1
ATOM 671 N N . ASP A 1 86 ? 19.859 -15.398 -13.086 1 90.62 86 ASP A N 1
ATOM 672 C CA . ASP A 1 86 ? 21.312 -15.32 -13.289 1 90.62 86 ASP A CA 1
ATOM 673 C C . ASP A 1 86 ? 22.047 -15.133 -11.961 1 90.62 86 ASP A C 1
ATOM 675 O O . ASP A 1 86 ? 21.453 -14.641 -10.992 1 90.62 86 ASP A O 1
ATOM 679 N N . GLU A 1 87 ? 23.172 -15.508 -12.016 1 86.06 87 GLU A N 1
ATOM 680 C CA . GLU A 1 87 ? 24 -15.539 -10.812 1 86.06 87 GLU A CA 1
ATOM 681 C C . GLU A 1 87 ? 24.219 -14.141 -10.25 1 86.06 87 GLU A C 1
ATOM 683 O O . GLU A 1 87 ? 24.469 -13.977 -9.055 1 86.06 87 GLU A O 1
ATOM 688 N N . TYR A 1 88 ? 24.078 -13.094 -11.055 1 81.25 88 TYR A N 1
ATOM 689 C CA . TYR A 1 88 ? 24.422 -11.75 -10.609 1 81.25 88 TYR A CA 1
ATOM 690 C C . TYR A 1 88 ? 23.266 -11.102 -9.875 1 81.25 88 TYR A C 1
ATOM 692 O O . TYR A 1 88 ? 23.422 -10.062 -9.234 1 81.25 88 TYR A O 1
ATOM 700 N N . TYR A 1 89 ? 22.156 -11.656 -9.938 1 89.25 89 TYR A N 1
ATOM 701 C CA . TYR A 1 89 ? 21.047 -11.133 -9.148 1 89.25 89 TYR A CA 1
ATOM 702 C C . TYR A 1 89 ? 21.25 -11.414 -7.668 1 89.25 89 TYR A C 1
ATOM 704 O O . TYR A 1 89 ? 21.781 -12.461 -7.297 1 89.25 89 TYR A O 1
ATOM 712 N N . LYS A 1 90 ? 20.859 -10.445 -6.887 1 89.38 90 LYS A N 1
ATOM 713 C CA . LYS A 1 90 ? 20.859 -10.633 -5.438 1 89.38 90 LYS A CA 1
ATOM 714 C C . LYS A 1 90 ? 19.688 -11.508 -5 1 89.38 90 LYS A C 1
ATOM 716 O O . LYS A 1 90 ? 18.594 -11.414 -5.559 1 89.38 90 LYS A O 1
ATOM 721 N N . SER A 1 91 ? 19.969 -12.43 -4.035 1 94.5 91 SER A N 1
ATOM 722 C CA . SER A 1 91 ? 18.859 -13.305 -3.656 1 94.5 91 SER A CA 1
ATOM 723 C C . SER A 1 91 ? 19.016 -13.781 -2.215 1 94.5 91 SER A C 1
ATOM 725 O O . SER A 1 91 ? 20.094 -13.703 -1.632 1 94.5 91 SER A O 1
ATOM 727 N N . ALA A 1 92 ? 17.938 -14.125 -1.656 1 96.5 92 ALA A N 1
ATOM 728 C CA . ALA A 1 92 ? 17.828 -14.773 -0.352 1 96.5 92 ALA A CA 1
ATOM 729 C C . ALA A 1 92 ? 16.562 -15.641 -0.278 1 96.5 92 ALA A C 1
ATOM 731 O O . ALA A 1 92 ? 15.562 -15.344 -0.922 1 96.5 92 ALA A O 1
ATOM 732 N N . ILE A 1 93 ? 16.656 -16.766 0.439 1 98 93 ILE A N 1
ATOM 733 C CA . ILE A 1 93 ? 15.492 -17.641 0.588 1 98 93 ILE A CA 1
ATOM 734 C C . ILE A 1 93 ? 15.289 -17.969 2.062 1 98 93 ILE A C 1
ATOM 736 O O . ILE A 1 93 ? 16.219 -17.875 2.863 1 98 93 ILE A O 1
ATOM 740 N N . SER A 1 94 ? 14.094 -18.297 2.383 1 98.19 94 SER A N 1
ATOM 741 C CA . SER A 1 94 ? 13.711 -18.703 3.73 1 98.19 94 SER A CA 1
ATOM 742 C C . SER A 1 94 ? 12.539 -19.672 3.703 1 98.19 94 SER A C 1
ATOM 744 O O . SER A 1 94 ? 11.727 -19.656 2.773 1 98.19 94 SER A O 1
ATOM 746 N N . CYS A 1 95 ? 12.5 -20.562 4.602 1 98.12 95 CYS A N 1
ATOM 747 C CA . CYS A 1 95 ? 11.414 -21.516 4.805 1 98.12 95 CYS A CA 1
ATOM 748 C C . CYS A 1 95 ? 11.078 -21.656 6.285 1 98.12 95 CYS A C 1
ATOM 750 O O . CYS A 1 95 ? 11.938 -22.016 7.09 1 98.12 95 CYS A O 1
ATOM 752 N N . GLU A 1 96 ? 9.844 -21.344 6.621 1 97.44 96 GLU A N 1
ATOM 753 C CA . GLU A 1 96 ? 9.422 -21.438 8.016 1 97.44 96 GLU A CA 1
ATOM 754 C C . GLU A 1 96 ? 8.141 -22.266 8.148 1 97.44 96 GLU A C 1
ATOM 756 O O . GLU A 1 96 ? 7.215 -22.109 7.355 1 97.44 96 GLU A O 1
ATOM 761 N N . LYS A 1 97 ? 8.18 -23.172 9.102 1 96.44 97 LYS A N 1
ATOM 762 C CA . LYS A 1 97 ? 6.953 -23.891 9.422 1 96.44 97 LYS A CA 1
ATOM 763 C C . LYS A 1 97 ? 5.891 -22.953 9.977 1 96.44 97 LYS A C 1
ATOM 765 O O . LYS A 1 97 ? 6.199 -22.047 10.758 1 96.44 97 LYS A O 1
ATOM 770 N N . VAL A 1 98 ? 4.688 -23.172 9.531 1 95.25 98 VAL A N 1
ATOM 771 C CA . VAL A 1 98 ? 3.588 -22.344 10.008 1 95.25 98 VAL A CA 1
ATOM 772 C C . VAL A 1 98 ? 2.904 -23.031 11.195 1 95.25 98 VAL A C 1
ATOM 774 O O . VAL A 1 98 ? 1.837 -23.625 11.039 1 95.25 98 VAL A O 1
ATOM 777 N N . ASP A 1 99 ? 3.514 -22.969 12.273 1 90.5 99 ASP A N 1
ATOM 778 C CA . ASP A 1 99 ? 3.025 -23.625 13.477 1 90.5 99 ASP A CA 1
ATOM 779 C C . ASP A 1 99 ? 2.68 -22.609 14.562 1 90.5 99 ASP A C 1
ATOM 781 O O . ASP A 1 99 ? 2.289 -22.984 15.672 1 90.5 99 ASP A O 1
ATOM 785 N N . ARG A 1 100 ? 2.879 -21.328 14.266 1 88.81 100 ARG A N 1
ATOM 786 C CA . ARG A 1 100 ? 2.566 -20.234 15.188 1 88.81 100 ARG A CA 1
ATOM 787 C C . ARG A 1 100 ? 1.719 -19.172 14.5 1 88.81 100 ARG A C 1
ATOM 789 O O . ARG A 1 100 ? 1.164 -19.406 13.422 1 88.81 100 ARG A O 1
ATOM 796 N N . GLU A 1 101 ? 1.611 -18.109 15.211 1 92 101 GLU A N 1
ATOM 797 C CA . GLU A 1 101 ? 0.839 -16.984 14.688 1 92 101 GLU A CA 1
ATOM 798 C C . GLU A 1 101 ? 1.503 -16.391 13.445 1 92 101 GLU A C 1
ATOM 800 O O . GLU A 1 101 ? 2.73 -16.359 13.352 1 92 101 GLU A O 1
ATOM 805 N N . ALA A 1 102 ? 0.661 -16 12.562 1 93.69 102 ALA A N 1
ATOM 806 C CA . ALA A 1 102 ? 1.104 -15.445 11.281 1 93.69 102 ALA A CA 1
ATOM 807 C C . ALA A 1 102 ? 2.127 -14.336 11.5 1 93.69 102 ALA A C 1
ATOM 809 O O . ALA A 1 102 ? 3.096 -14.219 10.742 1 93.69 102 ALA A O 1
ATOM 810 N N . GLU A 1 103 ? 1.915 -13.484 12.516 1 94.69 103 GLU A N 1
ATOM 811 C CA . GLU A 1 103 ? 2.822 -12.383 12.82 1 94.69 103 GLU A CA 1
ATOM 812 C C . GLU A 1 103 ? 4.238 -12.898 13.07 1 94.69 103 GLU A C 1
ATOM 814 O O . GLU A 1 103 ? 5.207 -12.336 12.555 1 94.69 103 GLU A O 1
ATOM 819 N N . TYR A 1 104 ? 4.328 -13.93 13.836 1 95.88 104 TYR A N 1
ATOM 820 C CA . TYR A 1 104 ? 5.625 -14.508 14.18 1 95.88 104 TYR A CA 1
ATOM 821 C C . TYR A 1 104 ? 6.301 -15.094 12.945 1 95.88 104 TYR A C 1
ATOM 823 O O . TYR A 1 104 ? 7.477 -14.82 12.688 1 95.88 104 TYR A O 1
ATOM 831 N N . VAL A 1 105 ? 5.594 -15.859 12.195 1 96.5 105 VAL A N 1
ATOM 832 C CA . VAL A 1 105 ? 6.129 -16.531 11.016 1 96.5 105 VAL A CA 1
ATOM 833 C C . VAL A 1 105 ? 6.602 -15.492 10 1 96.5 105 VAL A C 1
ATOM 835 O O . VAL A 1 105 ? 7.727 -15.578 9.492 1 96.5 105 VAL A O 1
ATOM 838 N N . GLY A 1 106 ? 5.695 -14.516 9.703 1 97.62 106 GLY A N 1
ATOM 839 C CA . GLY A 1 106 ? 6.035 -13.469 8.758 1 97.62 106 GLY A CA 1
ATOM 840 C C . GLY A 1 106 ? 7.262 -12.672 9.156 1 97.62 106 GLY A C 1
ATOM 841 O O . GLY A 1 106 ? 8.125 -12.398 8.32 1 97.62 106 GLY A O 1
ATOM 842 N N . LYS A 1 107 ? 7.375 -12.289 10.414 1 96.81 107 LYS A N 1
ATOM 843 C CA . LYS A 1 107 ? 8.516 -11.516 10.906 1 96.81 107 LYS A CA 1
ATOM 844 C C . LYS A 1 107 ? 9.805 -12.328 10.828 1 96.81 107 LYS A C 1
ATOM 846 O O . LYS A 1 107 ? 10.859 -11.797 10.477 1 96.81 107 LYS A O 1
ATOM 851 N N . LYS A 1 108 ? 9.703 -13.562 11.211 1 97.12 108 LYS A N 1
ATOM 852 C CA . LYS A 1 108 ? 10.875 -14.445 11.164 1 97.12 108 LYS A CA 1
ATOM 853 C C . LYS A 1 108 ? 11.422 -14.547 9.742 1 97.12 108 LYS A C 1
ATOM 855 O O . LYS A 1 108 ? 12.633 -14.438 9.531 1 97.12 108 LYS A O 1
ATOM 860 N N . ILE A 1 109 ? 10.578 -14.766 8.805 1 98.12 109 ILE A N 1
ATOM 861 C CA . ILE A 1 109 ? 10.992 -14.859 7.41 1 98.12 109 ILE A CA 1
ATOM 862 C C . ILE A 1 109 ? 11.609 -13.531 6.965 1 98.12 109 ILE A C 1
ATOM 864 O O . ILE A 1 109 ? 12.688 -13.508 6.367 1 98.12 109 ILE A O 1
ATOM 868 N N . ALA A 1 110 ? 10.906 -12.453 7.223 1 97.31 110 ALA A N 1
ATOM 869 C CA . ALA A 1 110 ? 11.391 -11.133 6.828 1 97.31 110 ALA A CA 1
ATOM 870 C C . ALA A 1 110 ? 12.773 -10.852 7.414 1 97.31 110 ALA A C 1
ATOM 872 O O . ALA A 1 110 ? 13.664 -10.375 6.715 1 97.31 110 ALA A O 1
ATOM 873 N N . ASP A 1 111 ? 12.977 -11.125 8.664 1 95 111 ASP A N 1
ATOM 874 C CA . ASP A 1 111 ? 14.25 -10.906 9.336 1 95 111 ASP A CA 1
ATOM 875 C C . ASP A 1 111 ? 15.367 -11.727 8.703 1 95 111 ASP A C 1
ATOM 877 O O . ASP A 1 111 ? 16.469 -11.227 8.5 1 95 111 ASP A O 1
ATOM 881 N N . LYS A 1 112 ? 15.055 -12.945 8.461 1 95.94 112 LYS A N 1
ATOM 882 C CA . LYS A 1 112 ? 16.047 -13.812 7.824 1 95.94 112 LYS A CA 1
ATOM 883 C C . LYS A 1 112 ? 16.438 -13.281 6.453 1 95.94 112 LYS A C 1
ATOM 885 O O . LYS A 1 112 ? 17.625 -13.281 6.105 1 95.94 112 LYS A O 1
ATOM 890 N N . ILE A 1 113 ? 15.469 -12.875 5.703 1 96.38 113 ILE A N 1
ATOM 891 C CA . ILE A 1 113 ? 15.719 -12.352 4.363 1 96.38 113 ILE A CA 1
ATOM 892 C C . ILE A 1 113 ? 16.578 -11.094 4.453 1 96.38 113 ILE A C 1
ATOM 894 O O . ILE A 1 113 ? 17.578 -10.969 3.742 1 96.38 113 ILE A O 1
ATOM 898 N N . LYS A 1 114 ? 16.203 -10.18 5.285 1 90.81 114 LYS A N 1
ATOM 899 C CA . LYS A 1 114 ? 16.953 -8.938 5.453 1 90.81 114 LYS A CA 1
ATOM 900 C C . LYS A 1 114 ? 18.391 -9.219 5.891 1 90.81 114 LYS A C 1
ATOM 902 O O . LYS A 1 114 ? 19.328 -8.617 5.359 1 90.81 114 LYS A O 1
ATOM 907 N N . THR A 1 115 ? 18.531 -10.086 6.863 1 90.81 115 THR A N 1
ATOM 908 C CA . THR A 1 115 ? 19.844 -10.445 7.371 1 90.81 115 THR A CA 1
ATOM 909 C C . THR A 1 115 ? 20.703 -11.062 6.262 1 90.81 115 THR A C 1
ATOM 911 O O . THR A 1 115 ? 21.875 -10.695 6.098 1 90.81 115 THR A O 1
ATOM 914 N N . CYS A 1 116 ? 20.094 -11.93 5.535 1 91.12 116 CYS A N 1
ATOM 915 C CA . CYS A 1 116 ? 20.812 -12.578 4.449 1 91.12 116 CYS A CA 1
ATOM 916 C C . CYS A 1 116 ? 21.234 -11.57 3.395 1 91.12 116 CYS A C 1
ATOM 918 O O . CYS A 1 116 ? 22.391 -11.586 2.945 1 91.12 116 CYS A O 1
ATOM 920 N N . ILE A 1 117 ? 20.359 -10.719 3.006 1 88 117 ILE A N 1
ATOM 921 C CA . ILE A 1 117 ? 20.656 -9.719 1.987 1 88 117 ILE A CA 1
ATOM 922 C C . ILE A 1 117 ? 21.75 -8.773 2.5 1 88 117 ILE A C 1
ATOM 924 O O . ILE A 1 117 ? 22.672 -8.43 1.771 1 88 117 ILE A O 1
ATOM 928 N N . ARG A 1 118 ? 21.625 -8.383 3.727 1 81.06 118 ARG A N 1
ATOM 929 C CA . ARG A 1 118 ? 22.609 -7.504 4.348 1 81.06 118 ARG A CA 1
ATOM 930 C C . ARG A 1 118 ? 23.984 -8.148 4.352 1 81.06 118 ARG A C 1
ATOM 932 O O . ARG A 1 118 ? 24.984 -7.492 4.039 1 81.06 118 ARG A O 1
ATOM 939 N N . ASP A 1 119 ? 23.969 -9.344 4.754 1 81.31 119 ASP A N 1
ATOM 940 C CA . ASP A 1 119 ? 25.234 -10.062 4.898 1 81.31 119 ASP A CA 1
ATOM 941 C C . ASP A 1 119 ? 25.891 -10.312 3.537 1 81.31 119 ASP A C 1
ATOM 943 O O . ASP A 1 119 ? 27.109 -10.188 3.393 1 81.31 119 ASP A O 1
ATOM 947 N N . LYS A 1 120 ? 25.062 -10.586 2.615 1 80.62 120 LYS A N 1
ATOM 948 C CA . LYS A 1 120 ? 25.562 -10.977 1.302 1 80.62 120 LYS A CA 1
ATOM 949 C C . LYS A 1 120 ? 25.844 -9.742 0.439 1 80.62 120 LYS A C 1
ATOM 951 O O . LYS A 1 120 ? 26.75 -9.758 -0.395 1 80.62 120 LYS A O 1
ATOM 956 N N . TYR A 1 121 ? 24.938 -8.781 0.692 1 76.75 121 TYR A N 1
ATOM 957 C CA . TYR A 1 121 ? 24.984 -7.609 -0.177 1 76.75 121 TYR A CA 1
ATOM 958 C C . TYR A 1 121 ? 24.969 -6.32 0.64 1 76.75 121 TYR A C 1
ATOM 960 O O . TYR A 1 121 ? 23.953 -5.617 0.676 1 76.75 121 TYR A O 1
ATOM 968 N N . PRO A 1 122 ? 25.891 -5.887 1.225 1 62.41 122 PRO A N 1
ATOM 969 C CA . PRO A 1 122 ? 25.875 -4.785 2.189 1 62.41 122 PRO A CA 1
ATOM 970 C C . PRO A 1 122 ? 25.547 -3.441 1.55 1 62.41 122 PRO A C 1
ATOM 972 O O . PRO A 1 122 ? 25.094 -2.523 2.236 1 62.41 122 PRO A O 1
ATOM 975 N N . LYS A 1 123 ? 25.797 -3.232 0.301 1 62.62 123 LYS A N 1
ATOM 976 C CA . LYS A 1 123 ? 25.422 -1.998 -0.382 1 62.62 123 LYS A CA 1
ATOM 977 C C . LYS A 1 123 ? 24.391 -2.268 -1.479 1 62.62 123 LYS A C 1
ATOM 979 O O . LYS A 1 123 ? 24.562 -3.184 -2.285 1 62.62 123 LYS A O 1
ATOM 984 N N . LEU A 1 124 ? 23.344 -1.543 -1.312 1 71.19 124 LEU A N 1
ATOM 985 C CA . LEU A 1 124 ? 22.297 -1.637 -2.332 1 71.19 124 LEU A CA 1
ATOM 986 C C . LEU A 1 124 ? 22.281 -0.385 -3.203 1 71.19 124 LEU A C 1
ATOM 988 O O . LEU A 1 124 ? 22.703 0.688 -2.766 1 71.19 124 LEU A O 1
ATOM 992 N N . ASP A 1 125 ? 22.062 -0.612 -4.43 1 66.06 125 ASP A N 1
ATOM 993 C CA . ASP A 1 125 ? 21.875 0.511 -5.34 1 66.06 125 ASP A CA 1
ATOM 994 C C . ASP A 1 125 ? 20.453 1.053 -5.25 1 66.06 125 ASP A C 1
ATOM 996 O O . ASP A 1 125 ? 19.5 0.291 -5.047 1 66.06 125 ASP A O 1
ATOM 1000 N N . ILE A 1 126 ? 20.344 2.344 -5.402 1 66.69 126 ILE A N 1
ATOM 1001 C CA . ILE A 1 126 ? 19.031 2.988 -5.355 1 66.69 126 ILE A CA 1
ATOM 1002 C C . ILE A 1 126 ? 18.125 2.41 -6.445 1 66.69 126 ILE A C 1
ATOM 1004 O O . ILE A 1 126 ? 16.906 2.424 -6.316 1 66.69 126 ILE A O 1
ATOM 1008 N N . ASP A 1 127 ? 18.75 1.814 -7.457 1 69.69 127 ASP A N 1
ATOM 1009 C CA . ASP A 1 127 ? 17.984 1.32 -8.594 1 69.69 127 ASP A CA 1
ATOM 1010 C C . ASP A 1 127 ? 17.703 -0.175 -8.461 1 69.69 127 ASP A C 1
ATOM 1012 O O . ASP A 1 127 ? 17.062 -0.774 -9.328 1 69.69 127 ASP A O 1
ATOM 1016 N N . ASP A 1 128 ? 18.203 -0.815 -7.422 1 79.44 128 ASP A N 1
ATOM 1017 C CA . ASP A 1 128 ? 17.875 -2.223 -7.203 1 79.44 128 ASP A CA 1
ATOM 1018 C C . ASP A 1 128 ? 16.375 -2.412 -6.992 1 79.44 128 ASP A C 1
ATOM 1020 O O . ASP A 1 128 ? 15.75 -1.683 -6.219 1 79.44 128 ASP A O 1
ATOM 1024 N N . ASN A 1 129 ? 15.883 -3.297 -7.777 1 88.31 129 ASN A N 1
ATOM 1025 C CA . ASN A 1 129 ? 14.492 -3.703 -7.625 1 88.31 129 ASN A CA 1
ATOM 1026 C C . ASN A 1 129 ? 14.375 -5.145 -7.137 1 88.31 129 ASN A C 1
ATOM 1028 O O . ASN A 1 129 ? 14.992 -6.047 -7.711 1 88.31 129 ASN A O 1
ATOM 1032 N N . PHE A 1 130 ? 13.664 -5.336 -6.145 1 92.94 130 PHE A N 1
ATOM 1033 C CA . PHE A 1 130 ? 13.531 -6.664 -5.562 1 92.94 130 PHE A CA 1
ATOM 1034 C C . PHE A 1 130 ? 12.117 -7.211 -5.77 1 92.94 130 PHE A C 1
ATOM 1036 O O . PHE A 1 130 ? 11.148 -6.449 -5.758 1 92.94 130 PHE A O 1
ATOM 1043 N N . LEU A 1 131 ? 12.016 -8.516 -5.945 1 97.56 131 LEU A N 1
ATOM 1044 C CA . LEU A 1 131 ? 10.758 -9.25 -6.07 1 97.56 131 LEU A CA 1
ATOM 1045 C C . LEU A 1 131 ? 10.742 -10.461 -5.148 1 97.56 131 LEU A C 1
ATOM 1047 O O . LEU A 1 131 ? 11.703 -11.227 -5.105 1 97.56 131 LEU A O 1
ATOM 1051 N N . GLY A 1 132 ? 9.711 -10.562 -4.418 1 98.44 132 GLY A N 1
ATOM 1052 C CA . GLY A 1 132 ? 9.531 -11.734 -3.582 1 98.44 132 GLY A CA 1
ATOM 1053 C C . GLY A 1 132 ? 8.641 -12.789 -4.219 1 98.44 132 GLY A C 1
ATOM 1054 O O . GLY A 1 132 ? 7.645 -12.453 -4.871 1 98.44 132 GLY A O 1
ATOM 1055 N N . PHE A 1 133 ? 9.016 -14.062 -4.031 1 98.81 133 PHE A N 1
ATOM 1056 C CA . PHE A 1 133 ? 8.195 -15.219 -4.367 1 98.81 133 PHE A CA 1
ATOM 1057 C C . PHE A 1 133 ? 7.758 -15.961 -3.111 1 98.81 133 PHE A C 1
ATOM 1059 O O . PHE A 1 133 ? 8.578 -16.25 -2.236 1 98.81 133 PHE A O 1
ATOM 1066 N N . VAL A 1 134 ? 6.457 -16.266 -3.113 1 98.81 134 VAL A N 1
ATOM 1067 C CA . VAL A 1 134 ? 5.98 -16.969 -1.929 1 98.81 134 VAL A CA 1
ATOM 1068 C C . VAL A 1 134 ? 5.18 -18.203 -2.35 1 98.81 134 VAL A C 1
ATOM 1070 O O . VAL A 1 134 ? 4.414 -18.156 -3.314 1 98.81 134 VAL A O 1
ATOM 1073 N N . PHE A 1 135 ? 5.371 -19.312 -1.669 1 98.75 135 PHE A N 1
ATOM 1074 C CA . PHE A 1 135 ? 4.617 -20.531 -1.87 1 98.75 135 PHE A CA 1
ATOM 1075 C C . PHE A 1 135 ? 4.059 -21.047 -0.55 1 98.75 135 PHE A C 1
ATOM 1077 O O . PHE A 1 135 ? 4.812 -21.344 0.382 1 98.75 135 PHE A O 1
ATOM 1084 N N . PHE A 1 136 ? 2.754 -21.172 -0.525 1 98 136 PHE A N 1
ATOM 1085 C CA . PHE A 1 136 ? 2.051 -21.562 0.688 1 98 136 PHE A CA 1
ATOM 1086 C C . PHE A 1 136 ? 1.572 -23.016 0.586 1 98 136 PHE A C 1
ATOM 1088 O O . PHE A 1 136 ? 1.576 -23.594 -0.499 1 98 136 PHE A O 1
ATOM 1095 N N . ASP A 1 137 ? 1.299 -23.469 1.78 1 95.75 137 ASP A N 1
ATOM 1096 C CA . ASP A 1 137 ? 0.615 -24.75 1.943 1 95.75 137 ASP A CA 1
ATOM 1097 C C . ASP A 1 137 ? -0.881 -24.547 2.168 1 95.75 137 ASP A C 1
ATOM 1099 O O . ASP A 1 137 ? -1.286 -23.688 2.955 1 95.75 137 ASP A O 1
ATOM 1103 N N . TRP A 1 138 ? -1.678 -25.344 1.507 1 92.44 138 TRP A N 1
ATOM 1104 C CA . TRP A 1 138 ? -3.129 -25.219 1.592 1 92.44 138 TRP A CA 1
ATOM 1105 C C . TRP A 1 138 ? -3.605 -25.391 3.029 1 92.44 138 TRP A C 1
ATOM 1107 O O . TRP A 1 138 ? -4.582 -24.766 3.447 1 92.44 138 TRP A O 1
ATOM 1117 N N . ASN A 1 139 ? -2.936 -26.141 3.783 1 91.06 139 ASN A N 1
ATOM 1118 C CA . ASN A 1 139 ? -3.377 -26.484 5.133 1 91.06 139 ASN A CA 1
ATOM 1119 C C . ASN A 1 139 ? -3.127 -25.328 6.109 1 91.06 139 ASN A C 1
ATOM 1121 O O . ASN A 1 139 ? -3.678 -25.312 7.211 1 91.06 139 ASN A O 1
ATOM 1125 N N . VAL A 1 140 ? -2.277 -24.438 5.91 1 85.69 140 VAL A N 1
ATOM 1126 C CA . VAL A 1 140 ? -1.847 -23.406 6.84 1 85.69 140 VAL A CA 1
ATOM 1127 C C . VAL A 1 140 ? -2.967 -22.375 7.023 1 85.69 140 VAL A C 1
ATOM 1129 O O . VAL A 1 140 ? -3.152 -21.844 8.117 1 85.69 140 VAL A O 1
ATOM 1132 N N . ASP A 1 141 ? -3.816 -22.109 6.215 1 86.44 141 ASP A N 1
ATOM 1133 C CA . ASP A 1 141 ? -4.988 -21.25 6.254 1 86.44 141 ASP A CA 1
ATOM 1134 C C . ASP A 1 141 ? -4.633 -19.875 6.82 1 86.44 141 ASP A C 1
ATOM 1136 O O . ASP A 1 141 ? -5.371 -19.328 7.645 1 86.44 141 ASP A O 1
ATOM 1140 N N . SER A 1 142 ? -3.473 -19.297 6.684 1 92.19 142 SER A N 1
ATOM 1141 C CA . SER A 1 142 ? -3.047 -17.984 7.145 1 92.19 142 SER A CA 1
ATOM 1142 C C . SER A 1 142 ? -2.23 -17.266 6.074 1 92.19 142 SER A C 1
ATOM 1144 O O . SER A 1 142 ? -1.318 -16.5 6.395 1 92.19 142 SER A O 1
ATOM 1146 N N . GLU A 1 143 ? -2.51 -17.578 4.883 1 95.31 143 GLU A N 1
ATOM 1147 C CA . GLU A 1 143 ? -1.738 -17.031 3.773 1 95.31 143 GLU A CA 1
ATOM 1148 C C . GLU A 1 143 ? -1.836 -15.508 3.734 1 95.31 143 GLU A C 1
ATOM 1150 O O . GLU A 1 143 ? -0.82 -14.82 3.615 1 95.31 143 GLU A O 1
ATOM 1155 N N . GLN A 1 144 ? -3.068 -14.992 3.902 1 93.44 144 GLN A N 1
ATOM 1156 C CA . GLN A 1 144 ? -3.285 -13.547 3.863 1 93.44 144 GLN A CA 1
ATOM 1157 C C . GLN A 1 144 ? -2.566 -12.859 5.016 1 93.44 144 GLN A C 1
ATOM 1159 O O . GLN A 1 144 ? -1.91 -11.828 4.816 1 93.44 144 GLN A O 1
ATOM 1164 N N . GLU A 1 145 ? -2.705 -13.391 6.164 1 93.88 145 GLU A N 1
ATOM 1165 C CA . GLU A 1 145 ? -2.113 -12.789 7.355 1 93.88 145 GLU A CA 1
ATOM 1166 C C . GLU A 1 145 ? -0.589 -12.766 7.262 1 93.88 145 GLU A C 1
ATOM 1168 O O . GLU A 1 145 ? 0.046 -11.781 7.633 1 93.88 145 GLU A O 1
ATOM 1173 N N . ILE A 1 146 ? -0.006 -13.836 6.785 1 96.88 146 ILE A N 1
ATOM 1174 C CA . ILE A 1 146 ? 1.442 -13.898 6.625 1 96.88 146 ILE A CA 1
ATOM 1175 C C . ILE A 1 146 ? 1.888 -12.898 5.562 1 96.88 146 ILE A C 1
ATOM 1177 O O . ILE A 1 146 ? 2.883 -12.195 5.742 1 96.88 146 ILE A O 1
ATOM 1181 N N . LEU A 1 147 ? 1.149 -12.875 4.484 1 97.12 147 LEU A N 1
ATOM 1182 C CA . LEU A 1 147 ? 1.449 -11.922 3.42 1 97.12 147 LEU A CA 1
ATOM 1183 C C . LEU A 1 147 ? 1.435 -10.492 3.951 1 97.12 147 LEU A C 1
ATOM 1185 O O . LEU A 1 147 ? 2.273 -9.672 3.566 1 97.12 147 LEU A O 1
ATOM 1189 N N . ASP A 1 148 ? 0.481 -10.172 4.781 1 94.5 148 ASP A N 1
ATOM 1190 C CA . ASP A 1 148 ? 0.383 -8.836 5.359 1 94.5 148 ASP A CA 1
ATOM 1191 C C . ASP A 1 148 ? 1.658 -8.469 6.117 1 94.5 148 ASP A C 1
ATOM 1193 O O . ASP A 1 148 ? 2.158 -7.348 5.996 1 94.5 148 ASP A O 1
ATOM 1197 N N . VAL A 1 149 ? 2.146 -9.398 6.871 1 96.25 149 VAL A N 1
ATOM 1198 C CA . VAL A 1 149 ? 3.359 -9.164 7.648 1 96.25 149 VAL A CA 1
ATOM 1199 C C . VAL A 1 149 ? 4.555 -9 6.711 1 96.25 149 VAL A C 1
ATOM 1201 O O . VAL A 1 149 ? 5.348 -8.07 6.863 1 96.25 149 VAL A O 1
ATOM 1204 N N . LEU A 1 150 ? 4.66 -9.867 5.754 1 97.31 150 LEU A N 1
ATOM 1205 C CA . LEU A 1 150 ? 5.77 -9.805 4.812 1 97.31 150 LEU A CA 1
ATOM 1206 C C . LEU A 1 150 ? 5.773 -8.477 4.059 1 97.31 150 LEU A C 1
ATOM 1208 O O . LEU A 1 150 ? 6.824 -7.852 3.9 1 97.31 150 LEU A O 1
ATOM 1212 N N . GLY A 1 151 ? 4.605 -8.125 3.58 1 95.19 151 GLY A N 1
ATOM 1213 C CA . GLY A 1 151 ? 4.488 -6.855 2.877 1 95.19 151 GLY A CA 1
ATOM 1214 C C . GLY A 1 151 ? 4.902 -5.668 3.723 1 95.19 151 GLY A C 1
ATOM 1215 O O . GLY A 1 151 ? 5.598 -4.77 3.244 1 95.19 151 GLY A O 1
ATOM 1216 N N . ARG A 1 152 ? 4.469 -5.621 4.918 1 91.69 152 ARG A N 1
ATOM 1217 C CA . ARG A 1 152 ? 4.77 -4.531 5.84 1 91.69 152 ARG A CA 1
ATOM 1218 C C . ARG A 1 152 ? 6.262 -4.488 6.168 1 91.69 152 ARG A C 1
ATOM 1220 O O . ARG A 1 152 ? 6.859 -3.41 6.219 1 91.69 152 ARG A O 1
ATOM 1227 N N . GLU A 1 153 ? 6.855 -5.625 6.391 1 91.62 153 GLU A N 1
ATOM 1228 C CA . GLU A 1 153 ? 8.227 -5.719 6.887 1 91.62 153 GLU A CA 1
ATOM 1229 C C . GLU A 1 153 ? 9.234 -5.539 5.758 1 91.62 153 GLU A C 1
ATOM 1231 O O . GLU A 1 153 ? 10.312 -4.965 5.965 1 91.62 153 GLU A O 1
ATOM 1236 N N . LEU A 1 154 ? 8.914 -6.055 4.574 1 92.25 154 LEU A N 1
ATOM 1237 C CA . LEU A 1 154 ? 9.906 -6.062 3.51 1 92.25 154 LEU A CA 1
ATOM 1238 C C . LEU A 1 154 ? 9.688 -4.898 2.551 1 92.25 154 LEU A C 1
ATOM 1240 O O . LEU A 1 154 ? 10.625 -4.453 1.882 1 92.25 154 LEU A O 1
ATOM 1244 N N . THR A 1 155 ? 8.484 -4.484 2.369 1 88.69 155 THR A N 1
ATOM 1245 C CA . THR A 1 155 ? 8.094 -3.342 1.55 1 88.69 155 THR A CA 1
ATOM 1246 C C . THR A 1 155 ? 8.539 -3.541 0.103 1 88.69 155 THR A C 1
ATOM 1248 O O . THR A 1 155 ? 9.047 -2.613 -0.528 1 88.69 155 THR A O 1
ATOM 1251 N N . ILE A 1 156 ? 8.516 -4.773 -0.394 1 92.88 156 ILE A N 1
ATOM 1252 C CA . ILE A 1 156 ? 8.812 -5.09 -1.787 1 92.88 156 ILE A CA 1
ATOM 1253 C C . ILE A 1 156 ? 7.617 -5.785 -2.426 1 92.88 156 ILE A C 1
ATOM 1255 O O . ILE A 1 156 ? 6.781 -6.363 -1.727 1 92.88 156 ILE A O 1
ATOM 1259 N N . PRO A 1 157 ? 7.504 -5.75 -3.752 1 96.5 157 PRO A N 1
ATOM 1260 C CA . PRO A 1 157 ? 6.465 -6.551 -4.406 1 96.5 157 PRO A CA 1
ATOM 1261 C C . PRO A 1 157 ? 6.645 -8.047 -4.18 1 96.5 157 PRO A C 1
ATOM 1263 O O . PRO A 1 157 ? 7.773 -8.531 -4.094 1 96.5 157 PRO A O 1
ATOM 1266 N N . ILE A 1 158 ? 5.555 -8.758 -4.047 1 98.44 158 ILE A N 1
ATOM 1267 C CA . ILE A 1 158 ? 5.555 -10.195 -3.803 1 98.44 158 ILE A CA 1
ATOM 1268 C C . ILE A 1 158 ? 4.547 -10.875 -4.727 1 98.44 158 ILE A C 1
ATOM 1270 O O . ILE A 1 158 ? 3.438 -10.375 -4.926 1 98.44 158 ILE A O 1
ATOM 1274 N N . ILE A 1 159 ? 4.895 -12 -5.258 1 98.38 159 ILE A N 1
ATOM 1275 C CA . ILE A 1 159 ? 4 -12.812 -6.078 1 98.38 159 ILE A CA 1
ATOM 1276 C C . ILE A 1 159 ? 4.113 -14.281 -5.668 1 98.38 159 ILE A C 1
ATOM 1278 O O . ILE A 1 159 ? 5.105 -14.688 -5.055 1 98.38 159 ILE A O 1
ATOM 1282 N N . GLY A 1 160 ? 3.113 -15.023 -5.914 1 98.19 160 GLY A N 1
ATOM 1283 C CA . GLY A 1 160 ? 3.158 -16.453 -5.609 1 98.19 160 GLY A CA 1
ATOM 1284 C C . GLY A 1 160 ? 1.782 -17.078 -5.52 1 98.19 160 GLY A C 1
ATOM 1285 O O . GLY A 1 160 ? 0.842 -16.641 -6.18 1 98.19 160 GLY A O 1
ATOM 1286 N N . GLY A 1 161 ? 1.83 -18.188 -4.75 1 97.94 161 GLY A N 1
ATOM 1287 C CA . GLY A 1 161 ? 0.577 -18.906 -4.629 1 97.94 161 GLY A CA 1
ATOM 1288 C C . GLY A 1 161 ? 0.66 -20.094 -3.682 1 97.94 161 GLY A C 1
ATOM 1289 O O . GLY A 1 161 ? 1.69 -20.312 -3.041 1 97.94 161 GLY A O 1
ATOM 1290 N N . THR A 1 162 ? -0.452 -20.75 -3.643 1 98 162 THR A N 1
ATOM 1291 C CA . THR A 1 162 ? -0.566 -21.938 -2.803 1 98 162 THR A CA 1
ATOM 1292 C C . THR A 1 162 ? -0.352 -23.203 -3.627 1 98 162 THR A C 1
ATOM 1294 O O . THR A 1 162 ? -0.9 -23.344 -4.723 1 98 162 THR A O 1
ATOM 1297 N N . ALA A 1 163 ? 0.458 -24.094 -3.049 1 98.56 163 ALA A N 1
ATOM 1298 C CA . ALA A 1 163 ? 0.717 -25.375 -3.701 1 98.56 163 ALA A CA 1
ATOM 1299 C C . ALA A 1 163 ? -0.586 -26.109 -4.016 1 98.56 163 ALA A C 1
ATOM 1301 O O . ALA A 1 163 ? -1.539 -26.047 -3.232 1 98.56 163 ALA A O 1
ATOM 1302 N N . ALA A 1 164 ? -0.564 -26.766 -5.109 1 97.81 164 ALA A N 1
ATOM 1303 C CA . ALA A 1 164 ? -1.744 -27.516 -5.551 1 97.81 164 ALA A CA 1
ATOM 1304 C C . ALA A 1 164 ? -1.376 -28.938 -5.961 1 97.81 164 ALA A C 1
ATOM 1306 O O . ALA A 1 164 ? -0.229 -29.359 -5.801 1 97.81 164 ALA A O 1
ATOM 1307 N N . ASP A 1 165 ? -2.363 -29.688 -6.32 1 95.94 165 ASP A N 1
ATOM 1308 C CA . ASP A 1 165 ? -2.205 -31.062 -6.797 1 95.94 165 ASP A CA 1
ATOM 1309 C C . ASP A 1 165 ? -3.225 -31.391 -7.887 1 95.94 165 ASP A C 1
ATOM 1311 O O . ASP A 1 165 ? -3.52 -30.547 -8.742 1 95.94 165 ASP A O 1
ATOM 1315 N N . ASP A 1 166 ? -3.701 -32.594 -7.941 1 89.94 166 ASP A N 1
ATOM 1316 C CA . ASP A 1 166 ? -4.602 -33.031 -9.008 1 89.94 166 ASP A CA 1
ATOM 1317 C C . ASP A 1 166 ? -6.059 -32.75 -8.648 1 89.94 166 ASP A C 1
ATOM 1319 O O . ASP A 1 166 ? -6.973 -33.344 -9.203 1 89.94 166 ASP A O 1
ATOM 1323 N N . GLY A 1 167 ? -6.262 -31.828 -7.711 1 88.25 167 GLY A N 1
ATOM 1324 C CA . GLY A 1 167 ? -7.609 -31.484 -7.277 1 88.25 167 GLY A CA 1
ATOM 1325 C C . GLY A 1 167 ? -8.055 -32.281 -6.062 1 88.25 167 GLY A C 1
ATOM 1326 O O . GLY A 1 167 ? -9.148 -32.062 -5.535 1 88.25 167 GLY A O 1
ATOM 1327 N N . SER A 1 168 ? -7.164 -33.094 -5.535 1 88.94 168 SER A N 1
ATOM 1328 C CA . SER A 1 168 ? -7.527 -33.969 -4.422 1 88.94 168 SER A CA 1
ATOM 1329 C C . SER A 1 168 ? -7.32 -33.281 -3.082 1 88.94 168 SER A C 1
ATOM 1331 O O . SER A 1 168 ? -7.832 -33.719 -2.055 1 88.94 168 SER A O 1
ATOM 1333 N N . PHE A 1 169 ? -6.492 -32.281 -3.084 1 90.56 169 PHE A N 1
ATOM 1334 C CA . PHE A 1 169 ? -6.184 -31.5 -1.901 1 90.56 169 PHE A CA 1
ATOM 1335 C C . PHE A 1 169 ? -5.492 -32.344 -0.843 1 90.56 169 PHE A C 1
ATOM 1337 O O . PHE A 1 169 ? -5.715 -32.156 0.355 1 90.56 169 PHE A O 1
ATOM 1344 N N . ASP A 1 170 ? -4.695 -33.281 -1.272 1 92.56 170 ASP A N 1
ATOM 1345 C CA . ASP A 1 170 ? -4.047 -34.125 -0.265 1 92.56 170 ASP A CA 1
ATOM 1346 C C . ASP A 1 170 ? -2.627 -34.5 -0.688 1 92.56 170 ASP A C 1
ATOM 1348 O O . ASP A 1 170 ? -1.881 -35.094 0.084 1 92.56 170 ASP A O 1
ATOM 1352 N N . LYS A 1 171 ? -2.25 -34.156 -1.872 1 95.88 171 LYS A N 1
ATOM 1353 C CA . LYS A 1 171 ? -0.941 -34.562 -2.377 1 95.88 171 LYS A CA 1
ATOM 1354 C C . LYS A 1 171 ? -0.016 -33.375 -2.541 1 95.88 171 LYS A C 1
ATOM 1356 O O . LYS A 1 171 ? 1.123 -33.531 -2.99 1 95.88 171 LYS A O 1
ATOM 1361 N N . PHE A 1 172 ? -0.442 -32.219 -2.223 1 97.31 172 PHE A N 1
ATOM 1362 C CA . PHE A 1 172 ? 0.333 -31 -2.445 1 97.31 172 PHE A CA 1
ATOM 1363 C C . PHE A 1 172 ? 1.514 -30.938 -1.484 1 97.31 172 PHE A C 1
ATOM 1365 O O . PHE A 1 172 ? 1.499 -31.562 -0.427 1 97.31 172 PHE A O 1
ATOM 1372 N N . PHE A 1 173 ? 2.545 -30.234 -1.867 1 98.38 173 PHE A N 1
ATOM 1373 C CA . PHE A 1 173 ? 3.727 -30 -1.045 1 98.38 173 PHE A CA 1
ATOM 1374 C C . PHE A 1 173 ? 4.492 -28.766 -1.519 1 98.38 173 PHE A C 1
ATOM 1376 O O . PHE A 1 173 ? 4.184 -28.219 -2.574 1 98.38 173 PHE A O 1
ATOM 1383 N N . GLN A 1 174 ? 5.391 -28.328 -0.696 1 98.5 174 GLN A N 1
ATOM 1384 C CA . GLN A 1 174 ? 6.332 -27.281 -1.072 1 98.5 174 GLN A CA 1
ATOM 1385 C C . GLN A 1 174 ? 7.746 -27.828 -1.217 1 98.5 174 GLN A C 1
ATOM 1387 O O . GLN A 1 174 ? 7.996 -29 -0.916 1 98.5 174 GLN A O 1
ATOM 1392 N N . ILE A 1 175 ? 8.609 -27.047 -1.839 1 98.81 175 ILE A N 1
ATOM 1393 C CA . ILE A 1 175 ? 9.984 -27.453 -2.072 1 98.81 175 ILE A CA 1
ATOM 1394 C C . ILE A 1 175 ? 10.945 -26.391 -1.537 1 98.81 175 ILE A C 1
ATOM 1396 O O . ILE A 1 175 ? 10.75 -25.203 -1.777 1 98.81 175 ILE A O 1
ATOM 1400 N N . TYR A 1 176 ? 11.914 -26.797 -0.83 1 98.69 176 TYR A N 1
ATOM 1401 C CA . TYR A 1 176 ? 12.961 -25.938 -0.296 1 98.69 176 TYR A CA 1
ATOM 1402 C C . TYR A 1 176 ? 14.328 -26.609 -0.382 1 98.69 176 TYR A C 1
ATOM 1404 O O . TYR A 1 176 ? 14.555 -27.641 0.259 1 98.69 176 TYR A O 1
ATOM 1412 N N . LYS A 1 177 ? 15.195 -26.078 -1.187 1 98.06 177 LYS A N 1
ATOM 1413 C CA . LYS A 1 177 ? 16.562 -26.562 -1.372 1 98.06 177 LYS A CA 1
ATOM 1414 C C . LYS A 1 177 ? 16.578 -28.016 -1.839 1 98.06 177 LYS A C 1
ATOM 1416 O O . LYS A 1 177 ? 17.328 -28.828 -1.312 1 98.06 177 LYS A O 1
ATOM 1421 N N . GLY A 1 178 ? 15.656 -28.297 -2.635 1 95.81 178 GLY A N 1
ATOM 1422 C CA . GLY A 1 178 ? 15.633 -29.609 -3.242 1 95.81 178 GLY A CA 1
ATOM 1423 C C . GLY A 1 178 ? 14.977 -30.672 -2.363 1 95.81 178 GLY A C 1
ATOM 1424 O O . GLY A 1 178 ? 15.148 -31.859 -2.592 1 95.81 178 GLY A O 1
ATOM 1425 N N . GLU A 1 179 ? 14.328 -30.203 -1.394 1 97 179 GLU A N 1
ATOM 1426 C CA . GLU A 1 179 ? 13.617 -31.125 -0.504 1 97 179 GLU A CA 1
ATOM 1427 C C . GLU A 1 179 ? 12.133 -30.781 -0.423 1 97 179 GLU A C 1
ATOM 1429 O O . GLU A 1 179 ? 11.766 -29.609 -0.433 1 97 179 GLU A O 1
ATOM 1434 N N . VAL A 1 180 ? 11.367 -31.875 -0.28 1 97.81 180 VAL A N 1
ATOM 1435 C CA . VAL A 1 180 ? 9.938 -31.688 -0.094 1 97.81 180 VAL A CA 1
ATOM 1436 C C . VAL A 1 180 ? 9.648 -31.281 1.351 1 97.81 180 VAL A C 1
ATOM 1438 O O . VAL A 1 180 ? 10.141 -31.922 2.287 1 97.81 180 VAL A O 1
ATOM 1441 N N . VAL A 1 181 ? 8.883 -30.188 1.529 1 97.5 181 VAL A N 1
ATOM 1442 C CA . VAL A 1 181 ? 8.461 -29.75 2.857 1 97.5 181 VAL A CA 1
ATOM 1443 C C . VAL A 1 181 ? 6.953 -29.531 2.879 1 97.5 181 VAL A C 1
ATOM 1445 O O . VAL A 1 181 ? 6.316 -29.438 1.826 1 97.5 181 VAL A O 1
ATOM 1448 N N . LYS A 1 182 ? 6.383 -29.547 4.055 1 96.44 182 LYS A N 1
ATOM 1449 C CA . LYS A 1 182 ? 4.949 -29.359 4.234 1 96.44 182 LYS A CA 1
ATOM 1450 C C . LYS A 1 182 ? 4.66 -28.391 5.379 1 96.44 182 LYS A C 1
ATOM 1452 O O . LYS A 1 182 ? 5.496 -28.188 6.266 1 96.44 182 LYS A O 1
ATOM 1457 N N . ASP A 1 183 ? 3.496 -27.719 5.258 1 96.69 183 ASP A N 1
ATOM 1458 C CA . ASP A 1 183 ? 2.988 -26.844 6.309 1 96.69 183 ASP A CA 1
ATOM 1459 C C . ASP A 1 183 ? 3.936 -25.672 6.551 1 96.69 183 ASP A C 1
ATOM 1461 O O . ASP A 1 183 ? 4.133 -25.266 7.691 1 96.69 183 ASP A O 1
ATOM 1465 N N . CYS A 1 184 ? 4.559 -25.281 5.484 1 97.75 184 CYS A N 1
ATOM 1466 C CA . CYS A 1 184 ? 5.527 -24.188 5.59 1 97.75 184 CYS A CA 1
ATOM 1467 C C . CYS A 1 184 ? 5.109 -23 4.738 1 97.75 184 CYS A C 1
ATOM 1469 O O . CYS A 1 184 ? 4.152 -23.094 3.969 1 97.75 184 CYS A O 1
ATOM 1471 N N . CYS A 1 185 ? 5.652 -21.938 5.012 1 98.25 185 CYS A N 1
ATOM 1472 C CA . CYS A 1 185 ? 5.746 -20.812 4.086 1 98.25 185 CYS A CA 1
ATOM 1473 C C . CYS A 1 185 ? 7.141 -20.719 3.482 1 98.25 185 CYS A C 1
ATOM 1475 O O . CYS A 1 185 ? 8.117 -20.453 4.195 1 98.25 185 CYS A O 1
ATOM 1477 N N . VAL A 1 186 ? 7.238 -20.969 2.236 1 98.75 186 VAL A N 1
ATOM 1478 C CA . VAL A 1 186 ? 8.5 -20.891 1.515 1 98.75 186 VAL A CA 1
ATOM 1479 C C . VAL A 1 186 ? 8.602 -19.547 0.792 1 98.75 186 VAL A C 1
ATOM 1481 O O . VAL A 1 186 ? 7.684 -19.156 0.068 1 98.75 186 VAL A O 1
ATOM 1484 N N . PHE A 1 187 ? 9.672 -18.844 1.011 1 98.75 187 PHE A N 1
ATOM 1485 C CA . PHE A 1 187 ? 9.805 -17.469 0.518 1 98.75 187 PHE A CA 1
ATOM 1486 C C . PHE A 1 187 ? 11.188 -17.25 -0.091 1 98.75 187 PHE A C 1
ATOM 1488 O O . PHE A 1 187 ? 12.188 -17.75 0.436 1 98.75 187 PHE A O 1
ATOM 1495 N N . GLY A 1 188 ? 11.219 -16.594 -1.23 1 98.5 188 GLY A N 1
ATOM 1496 C CA . GLY A 1 188 ? 12.469 -16.203 -1.864 1 98.5 188 GLY A CA 1
ATOM 1497 C C . GLY A 1 188 ? 12.414 -14.797 -2.441 1 98.5 188 GLY A C 1
ATOM 1498 O O . GLY A 1 188 ? 11.367 -14.344 -2.906 1 98.5 188 GLY A O 1
ATOM 1499 N N . VAL A 1 189 ? 13.508 -14.117 -2.416 1 97.81 189 VAL A N 1
ATOM 1500 C CA . VAL A 1 189 ? 13.625 -12.781 -2.979 1 97.81 189 VAL A CA 1
ATOM 1501 C C . VAL A 1 189 ? 14.734 -12.75 -4.027 1 97.81 189 VAL A C 1
ATOM 1503 O O . VAL A 1 189 ? 15.781 -13.375 -3.85 1 97.81 189 VAL A O 1
ATOM 1506 N N . VAL A 1 190 ? 14.469 -12.07 -5.102 1 96.38 190 VAL A N 1
ATOM 1507 C CA . VAL A 1 190 ? 15.484 -11.805 -6.121 1 96.38 190 VAL A CA 1
ATOM 1508 C C . VAL A 1 190 ? 15.516 -10.312 -6.441 1 96.38 190 VAL A C 1
ATOM 1510 O O . VAL A 1 190 ? 14.477 -9.648 -6.445 1 96.38 190 VAL A O 1
ATOM 1513 N N . GLY A 1 191 ? 16.703 -9.789 -6.625 1 91 191 GLY A N 1
ATOM 1514 C CA . GLY A 1 191 ? 16.781 -8.359 -6.863 1 91 191 GLY A CA 1
ATOM 1515 C C . GLY A 1 191 ? 18.047 -7.953 -7.609 1 91 191 GLY A C 1
ATOM 1516 O O . GLY A 1 191 ? 18.938 -8.773 -7.812 1 91 191 GLY A O 1
ATOM 1517 N N . GLY A 1 192 ? 18.109 -6.723 -7.922 1 86.69 192 GLY A N 1
ATOM 1518 C CA . GLY A 1 192 ? 19.109 -6.094 -8.766 1 86.69 192 GLY A CA 1
ATOM 1519 C C . GLY A 1 192 ? 18.516 -5.297 -9.914 1 86.69 192 GLY A C 1
ATOM 1520 O O . GLY A 1 192 ? 17.516 -4.602 -9.734 1 86.69 192 GLY A O 1
ATOM 1521 N N . LYS A 1 193 ? 19.203 -5.285 -11.031 1 79.94 193 LYS A N 1
ATOM 1522 C CA . LYS A 1 193 ? 18.672 -4.578 -12.195 1 79.94 193 LYS A CA 1
ATOM 1523 C C . LYS A 1 193 ? 17.625 -5.422 -12.922 1 79.94 193 LYS A C 1
ATOM 1525 O O . LYS A 1 193 ? 17.828 -5.809 -14.078 1 79.94 193 LYS A O 1
ATOM 1530 N N . LEU A 1 194 ? 16.688 -5.754 -12.18 1 86.38 194 LEU A N 1
ATOM 1531 C CA . LEU A 1 194 ? 15.562 -6.559 -12.656 1 86.38 194 LEU A CA 1
ATOM 1532 C C . LEU A 1 194 ? 14.367 -5.676 -13.016 1 86.38 194 LEU A C 1
ATOM 1534 O O . LEU A 1 194 ? 13.852 -4.953 -12.156 1 86.38 194 LEU A O 1
ATOM 1538 N N . LYS A 1 195 ? 14.07 -5.617 -14.32 1 90.12 195 LYS A N 1
ATOM 1539 C CA . LYS A 1 195 ? 12.867 -4.895 -14.727 1 90.12 195 LYS A CA 1
ATOM 1540 C C . LYS A 1 195 ? 11.656 -5.824 -14.766 1 90.12 195 LYS A C 1
ATOM 1542 O O . LYS A 1 195 ? 11.664 -6.832 -15.477 1 90.12 195 LYS A O 1
ATOM 1547 N N . PHE A 1 196 ? 10.672 -5.5 -14.008 1 95.75 196 PHE A N 1
ATOM 1548 C CA . PHE A 1 196 ? 9.477 -6.328 -13.977 1 95.75 196 PHE A CA 1
ATOM 1549 C C . PHE A 1 196 ? 8.258 -5.5 -13.594 1 95.75 196 PHE A C 1
ATOM 1551 O O . PHE A 1 196 ? 8.383 -4.352 -13.164 1 95.75 196 PHE A O 1
ATOM 1558 N N . ASP A 1 197 ? 7.109 -6.066 -13.805 1 95.5 197 ASP A N 1
ATOM 1559 C CA . ASP A 1 197 ? 5.824 -5.559 -13.336 1 95.5 197 ASP A CA 1
ATOM 1560 C C . ASP A 1 197 ? 4.879 -6.699 -12.969 1 95.5 197 ASP A C 1
ATOM 1562 O O . ASP A 1 197 ? 5.043 -7.824 -13.453 1 95.5 197 ASP A O 1
ATOM 1566 N N . LEU A 1 198 ? 4.023 -6.484 -12.07 1 97 198 LEU A N 1
ATOM 1567 C CA . LEU A 1 198 ? 3.092 -7.52 -11.633 1 97 198 LEU A CA 1
ATOM 1568 C C . LEU A 1 198 ? 1.704 -7.285 -12.219 1 97 198 LEU A C 1
ATOM 1570 O O . LEU A 1 198 ? 1.314 -6.141 -12.461 1 97 198 LEU A O 1
ATOM 1574 N N . ILE A 1 199 ? 1.008 -8.359 -12.43 1 95.56 199 ILE A N 1
ATOM 1575 C CA . ILE A 1 199 ? -0.352 -8.281 -12.953 1 95.56 199 ILE A CA 1
ATOM 1576 C C . ILE A 1 199 ? -1.289 -9.109 -12.078 1 95.56 199 ILE A C 1
ATOM 1578 O O . ILE A 1 199 ? -0.849 -10.031 -11.383 1 95.56 199 ILE A O 1
ATOM 1582 N N . TYR A 1 200 ? -2.471 -8.75 -12.086 1 95.12 200 TYR A N 1
ATOM 1583 C CA . TYR A 1 200 ? -3.533 -9.406 -11.328 1 95.12 200 TYR A CA 1
ATOM 1584 C C . TYR A 1 200 ? -4.871 -9.266 -12.047 1 95.12 200 TYR A C 1
ATOM 1586 O O . TYR A 1 200 ? -5.145 -8.25 -12.68 1 95.12 200 TYR A O 1
ATOM 1594 N N . GLY A 1 201 ? -5.695 -10.344 -11.852 1 94.56 201 GLY A N 1
ATOM 1595 C CA . GLY A 1 201 ? -7.062 -10.297 -12.344 1 94.56 201 GLY A CA 1
ATOM 1596 C C . GLY A 1 201 ? -7.879 -11.516 -11.953 1 94.56 201 GLY A C 1
ATOM 1597 O O . GLY A 1 201 ? -7.375 -12.422 -11.281 1 94.56 201 GLY A O 1
ATOM 1598 N N . HIS A 1 202 ? -9.203 -11.633 -12.305 1 94.5 202 HIS A N 1
ATOM 1599 C CA . HIS A 1 202 ? -10.016 -12.797 -11.984 1 94.5 202 HIS A CA 1
ATOM 1600 C C . HIS A 1 202 ? -11.102 -13.016 -13.039 1 94.5 202 HIS A C 1
ATOM 1602 O O . HIS A 1 202 ? -11.648 -14.117 -13.141 1 94.5 202 HIS A O 1
ATOM 1608 N N . GLY A 1 203 ? -11.57 -12.102 -13.719 1 94.19 203 GLY A N 1
ATOM 1609 C CA . GLY A 1 203 ? -12.539 -12.266 -14.789 1 94.19 203 GLY A CA 1
ATOM 1610 C C . GLY A 1 203 ? -13.977 -12.211 -14.305 1 94.19 203 GLY A C 1
ATOM 1611 O O . GLY A 1 203 ? -14.891 -12.586 -15.031 1 94.19 203 GLY A O 1
ATOM 1612 N N . TYR A 1 204 ? -14.258 -11.922 -13.102 1 96.31 204 TYR A N 1
ATOM 1613 C CA . TYR A 1 204 ? -15.594 -11.742 -12.555 1 96.31 204 TYR A CA 1
ATOM 1614 C C . TYR A 1 204 ? -15.992 -10.273 -12.562 1 96.31 204 TYR A C 1
ATOM 1616 O O . TYR A 1 204 ? -15.133 -9.391 -12.547 1 96.31 204 TYR A O 1
ATOM 1624 N N . GLU A 1 205 ? -17.203 -10.016 -12.672 1 95.94 205 GLU A N 1
ATOM 1625 C CA . GLU A 1 205 ? -17.75 -8.664 -12.57 1 95.94 205 GLU A CA 1
ATOM 1626 C C . GLU A 1 205 ? -18.953 -8.625 -11.633 1 95.94 205 GLU A C 1
ATOM 1628 O O . GLU A 1 205 ? -19.641 -9.633 -11.461 1 95.94 205 GLU A O 1
ATOM 1633 N N . PRO A 1 206 ? -19.219 -7.539 -11.031 1 95.44 206 PRO A N 1
ATOM 1634 C CA . PRO A 1 206 ? -20.312 -7.457 -10.062 1 95.44 206 PRO A CA 1
ATOM 1635 C C . PRO A 1 206 ? -21.688 -7.434 -10.727 1 95.44 206 PRO A C 1
ATOM 1637 O O . PRO A 1 206 ? -21.828 -6.922 -11.844 1 95.44 206 PRO A O 1
ATOM 1640 N N . THR A 1 207 ? -22.672 -8.039 -10.07 1 96.12 207 THR A N 1
ATOM 1641 C CA . THR A 1 207 ? -24.078 -7.816 -10.414 1 96.12 207 THR A CA 1
ATOM 1642 C C . THR A 1 207 ? -24.656 -6.66 -9.594 1 96.12 207 THR A C 1
ATOM 1644 O O . THR A 1 207 ? -23.906 -5.922 -8.953 1 96.12 207 THR A O 1
ATOM 1647 N N . ASP A 1 208 ? -25.953 -6.461 -9.695 1 92.44 208 ASP A N 1
ATOM 1648 C CA . ASP A 1 208 ? -26.609 -5.41 -8.922 1 92.44 208 ASP A CA 1
ATOM 1649 C C . ASP A 1 208 ? -27.156 -5.965 -7.613 1 92.44 208 ASP A C 1
ATOM 1651 O O . ASP A 1 208 ? -27.797 -5.234 -6.844 1 92.44 208 ASP A O 1
ATOM 1655 N N . ILE A 1 209 ? -26.875 -7.211 -7.355 1 96.56 209 ILE A N 1
ATOM 1656 C CA . ILE A 1 209 ? -27.359 -7.852 -6.141 1 96.56 209 ILE A CA 1
ATOM 1657 C C . ILE A 1 209 ? -26.266 -7.852 -5.082 1 96.56 209 ILE A C 1
ATOM 1659 O O . ILE A 1 209 ? -25.141 -8.289 -5.344 1 96.56 209 ILE A O 1
ATOM 1663 N N . TYR A 1 210 ? -26.609 -7.328 -3.943 1 96 210 TYR A N 1
ATOM 1664 C CA . TYR A 1 210 ? -25.625 -7.246 -2.861 1 96 210 TYR A CA 1
ATOM 1665 C C . TYR A 1 210 ? -26.297 -7.496 -1.512 1 96 210 TYR A C 1
ATOM 1667 O O . TYR A 1 210 ? -27.516 -7.551 -1.415 1 96 210 TYR A O 1
ATOM 1675 N N . ALA A 1 211 ? -25.469 -7.746 -0.501 1 96.88 211 ALA A N 1
ATOM 1676 C CA . ALA A 1 211 ? -25.938 -7.93 0.874 1 96.88 211 ALA A CA 1
ATOM 1677 C C . ALA A 1 211 ? -24.938 -7.344 1.867 1 96.88 211 ALA A C 1
ATOM 1679 O O . ALA A 1 211 ? -23.719 -7.406 1.648 1 96.88 211 ALA A O 1
ATOM 1680 N N . ARG A 1 212 ? -25.422 -6.762 2.928 1 95.38 212 ARG A N 1
ATOM 1681 C CA . ARG A 1 212 ? -24.562 -6.27 4.004 1 95.38 212 ARG A CA 1
ATOM 1682 C C . ARG A 1 212 ? -24.219 -7.383 4.988 1 95.38 212 ARG A C 1
ATOM 1684 O O . ARG A 1 212 ? -25.094 -8.188 5.348 1 95.38 212 ARG A O 1
ATOM 1691 N N . VAL A 1 213 ? -22.984 -7.492 5.375 1 97.62 213 VAL A N 1
ATOM 1692 C CA . VAL A 1 213 ? -22.578 -8.422 6.422 1 97.62 213 VAL A CA 1
ATOM 1693 C C . VAL A 1 213 ? -23.031 -7.906 7.781 1 97.62 213 VAL A C 1
ATOM 1695 O O . VAL A 1 213 ? -22.406 -7.031 8.375 1 97.62 213 VAL A O 1
ATOM 1698 N N . THR A 1 214 ? -24.047 -8.492 8.297 1 96.56 214 THR A N 1
ATOM 1699 C CA . THR A 1 214 ? -24.672 -7.977 9.516 1 96.56 214 THR A CA 1
ATOM 1700 C C . THR A 1 214 ? -24.141 -8.695 10.742 1 96.56 214 THR A C 1
ATOM 1702 O O . THR A 1 214 ? -24.25 -8.188 11.867 1 96.56 214 THR A O 1
ATOM 1705 N N . LYS A 1 215 ? -23.625 -9.93 10.609 1 97.38 215 LYS A N 1
ATOM 1706 C CA . LYS A 1 215 ? -22.969 -10.641 11.695 1 97.38 215 LYS A CA 1
ATOM 1707 C C . LYS A 1 215 ? -21.844 -11.531 11.172 1 97.38 215 LYS A C 1
ATOM 1709 O O . LYS A 1 215 ? -22.062 -12.391 10.32 1 97.38 215 LYS A O 1
ATOM 1714 N N . ALA A 1 216 ? -20.688 -11.328 11.602 1 97.31 216 ALA A N 1
ATOM 1715 C CA . ALA A 1 216 ? -19.531 -12.117 11.195 1 97.31 216 ALA A CA 1
ATOM 1716 C C . ALA A 1 216 ? -18.484 -12.172 12.312 1 97.31 216 ALA A C 1
ATOM 1718 O O . ALA A 1 216 ? -18.469 -11.312 13.195 1 97.31 216 ALA A O 1
ATOM 1719 N N . GLU A 1 217 ? -17.688 -13.172 12.352 1 96 217 GLU A N 1
ATOM 1720 C CA . GLU A 1 217 ? -16.531 -13.328 13.227 1 96 217 GLU A CA 1
ATOM 1721 C C . GLU A 1 217 ? -15.383 -14.031 12.5 1 96 217 GLU A C 1
ATOM 1723 O O . GLU A 1 217 ? -15.469 -15.227 12.195 1 96 217 GLU A O 1
ATOM 1728 N N . GLY A 1 218 ? -14.367 -13.258 12.273 1 92.88 218 GLY A N 1
ATOM 1729 C CA . GLY A 1 218 ? -13.266 -13.812 11.508 1 92.88 218 GLY A CA 1
ATOM 1730 C C . GLY A 1 218 ? -13.656 -14.203 10.094 1 92.88 218 GLY A C 1
ATOM 1731 O O . GLY A 1 218 ? -14.188 -13.383 9.344 1 92.88 218 GLY A O 1
ATOM 1732 N N . LYS A 1 219 ? -13.5 -15.508 9.859 1 94.44 219 LYS A N 1
ATOM 1733 C CA . LYS A 1 219 ? -13.734 -16.031 8.516 1 94.44 219 LYS A CA 1
ATOM 1734 C C . LYS A 1 219 ? -15.172 -16.516 8.359 1 94.44 219 LYS A C 1
ATOM 1736 O O . LYS A 1 219 ? -15.57 -16.953 7.273 1 94.44 219 LYS A O 1
ATOM 1741 N N . VAL A 1 220 ? -15.93 -16.422 9.445 1 97.5 220 VAL A N 1
ATOM 1742 C CA . VAL A 1 220 ? -17.266 -16.984 9.461 1 97.5 220 VAL A CA 1
ATOM 1743 C C . VAL A 1 220 ? -18.297 -15.859 9.352 1 97.5 220 VAL A C 1
ATOM 1745 O O . VAL A 1 220 ? -18.281 -14.914 10.148 1 97.5 220 VAL A O 1
ATOM 1748 N N . VAL A 1 221 ? -19.172 -15.953 8.375 1 98.25 221 VAL A N 1
ATOM 1749 C CA . VAL A 1 221 ? -20.297 -15.031 8.219 1 98.25 221 VAL A CA 1
ATOM 1750 C C . VAL A 1 221 ? -21.594 -15.719 8.633 1 98.25 221 VAL A C 1
ATOM 1752 O O . VAL A 1 221 ? -22.031 -16.688 7.984 1 98.25 221 VAL A O 1
ATOM 1755 N N . TYR A 1 222 ? -22.156 -15.219 9.648 1 98.25 222 TYR A N 1
ATOM 1756 C CA . TYR A 1 222 ? -23.375 -15.812 10.195 1 98.25 222 TYR A CA 1
ATOM 1757 C C . TYR A 1 222 ? -24.625 -15.227 9.531 1 98.25 222 TYR A C 1
ATOM 1759 O O . TYR A 1 222 ? -25.594 -15.938 9.289 1 98.25 222 TYR A O 1
ATOM 1767 N N . GLU A 1 223 ? -24.531 -13.898 9.289 1 98.44 223 GLU A N 1
ATOM 1768 C CA . GLU A 1 223 ? -25.734 -13.219 8.797 1 98.44 223 GLU A CA 1
ATOM 1769 C C . GLU A 1 223 ? -25.391 -12.242 7.676 1 98.44 223 GLU A C 1
ATOM 1771 O O . GLU A 1 223 ? -24.375 -11.547 7.738 1 98.44 223 GLU A O 1
ATOM 1776 N N . LEU A 1 224 ? -26.203 -12.289 6.629 1 97.75 224 LEU A N 1
ATOM 1777 C CA . LEU A 1 224 ? -26.281 -11.281 5.578 1 97.75 224 LEU A CA 1
ATOM 1778 C C . LEU A 1 224 ? -27.656 -10.633 5.539 1 97.75 224 LEU A C 1
ATOM 1780 O O . LEU A 1 224 ? -28.672 -11.328 5.449 1 97.75 224 LEU A O 1
ATOM 1784 N N . ASP A 1 225 ? -27.688 -9.352 5.633 1 95.94 225 ASP A N 1
ATOM 1785 C CA . ASP A 1 225 ? -28.938 -8.602 5.645 1 95.94 225 ASP A CA 1
ATOM 1786 C C . ASP A 1 225 ? -29.859 -9.078 6.77 1 95.94 225 ASP A C 1
ATOM 1788 O O . ASP A 1 225 ? -31.062 -9.211 6.574 1 95.94 225 ASP A O 1
ATOM 1792 N N . GLY A 1 226 ? -29.297 -9.438 7.844 1 96.25 226 GLY A N 1
ATOM 1793 C CA . GLY A 1 226 ? -30.078 -9.852 9 1 96.25 226 GLY A CA 1
ATOM 1794 C C . GLY A 1 226 ? -30.609 -11.266 8.891 1 96.25 226 GLY A C 1
ATOM 1795 O O . GLY A 1 226 ? -31.297 -11.75 9.781 1 96.25 226 GLY A O 1
ATOM 1796 N N . LYS A 1 227 ? -30.344 -11.984 7.848 1 97.69 227 LYS A N 1
ATOM 1797 C CA . LYS A 1 227 ? -30.75 -13.375 7.621 1 97.69 227 LYS A CA 1
ATOM 1798 C C . LYS A 1 227 ? -29.547 -14.312 7.699 1 97.69 227 LYS A C 1
ATOM 1800 O O . LYS A 1 227 ? -28.406 -13.875 7.535 1 97.69 227 LYS A O 1
ATOM 1805 N N . PRO A 1 228 ? -29.891 -15.641 7.965 1 98.06 228 PRO A N 1
ATOM 1806 C CA . PRO A 1 228 ? -28.75 -16.562 7.883 1 98.06 228 PRO A CA 1
ATOM 1807 C C . PRO A 1 228 ? -27.984 -16.453 6.566 1 98.06 228 PRO A C 1
ATOM 1809 O O . PRO A 1 228 ? -28.594 -16.406 5.496 1 98.06 228 PRO A O 1
ATOM 1812 N N . ALA A 1 229 ? -26.703 -16.406 6.609 1 98.5 229 ALA A N 1
ATOM 1813 C CA . ALA A 1 229 ? -25.859 -16.031 5.488 1 98.5 229 ALA A CA 1
ATOM 1814 C C . ALA A 1 229 ? -26.078 -16.953 4.289 1 98.5 229 ALA A C 1
ATOM 1816 O O . ALA A 1 229 ? -26.219 -16.484 3.154 1 98.5 229 ALA A O 1
ATOM 1817 N N . TYR A 1 230 ? -26.094 -18.281 4.59 1 98.06 230 TYR A N 1
ATOM 1818 C CA . TYR A 1 230 ? -26.266 -19.25 3.504 1 98.06 230 TYR A CA 1
ATOM 1819 C C . TYR A 1 230 ? -27.609 -19.062 2.822 1 98.06 230 TYR A C 1
ATOM 1821 O O . TYR A 1 230 ? -27.703 -19.062 1.593 1 98.06 230 TYR A O 1
ATOM 1829 N N . GLN A 1 231 ? -28.625 -18.875 3.555 1 97.69 231 GLN A N 1
ATOM 1830 C CA . GLN A 1 231 ? -29.953 -18.656 3.02 1 97.69 231 GLN A CA 1
ATOM 1831 C C . GLN A 1 231 ? -30 -17.406 2.143 1 97.69 231 GLN A C 1
ATOM 1833 O O . GLN A 1 231 ? -30.562 -17.438 1.048 1 97.69 231 GLN A O 1
ATOM 1838 N N . ARG A 1 232 ? -29.453 -16.344 2.65 1 98.25 232 ARG A N 1
ATOM 1839 C CA . ARG A 1 232 ? -29.453 -15.102 1.888 1 98.25 232 ARG A CA 1
ATOM 1840 C C . ARG A 1 232 ? -28.672 -15.258 0.585 1 98.25 232 ARG A C 1
ATOM 1842 O O . ARG A 1 232 ? -29.062 -14.703 -0.445 1 98.25 232 ARG A O 1
ATOM 1849 N N . TYR A 1 233 ? -27.531 -16.016 0.661 1 98 233 TYR A N 1
ATOM 1850 C CA . TYR A 1 233 ? -26.75 -16.266 -0.547 1 98 233 TYR A CA 1
ATOM 1851 C C . TYR A 1 233 ? -27.594 -17.016 -1.585 1 98 233 TYR A C 1
ATOM 1853 O O . TYR A 1 233 ? -27.609 -16.625 -2.76 1 98 233 TYR A O 1
ATOM 1861 N N . LEU A 1 234 ? -28.359 -18.016 -1.183 1 97.94 234 LEU A N 1
ATOM 1862 C CA . LEU A 1 234 ? -29.234 -18.75 -2.082 1 97.94 234 LEU A CA 1
ATOM 1863 C C . LEU A 1 234 ? -30.297 -17.828 -2.678 1 97.94 234 LEU A C 1
ATOM 1865 O O . LEU A 1 234 ? -30.625 -17.922 -3.863 1 97.94 234 LEU A O 1
ATOM 1869 N N . GLU A 1 235 ? -30.781 -16.953 -1.869 1 98.31 235 GLU A N 1
ATOM 1870 C CA . GLU A 1 235 ? -31.781 -15.992 -2.342 1 98.31 235 GLU A CA 1
ATOM 1871 C C . GLU A 1 235 ? -31.203 -15.07 -3.402 1 98.31 235 GLU A C 1
ATOM 1873 O O . GLU A 1 235 ? -31.859 -14.766 -4.402 1 98.31 235 GLU A O 1
ATOM 1878 N N . MET A 1 236 ? -30.016 -14.609 -3.139 1 98.31 236 MET A N 1
ATOM 1879 C CA . MET A 1 236 ? -29.328 -13.742 -4.098 1 98.31 236 MET A CA 1
ATOM 1880 C C . MET A 1 236 ? -29.172 -14.445 -5.441 1 98.31 236 MET A C 1
ATOM 1882 O O . MET A 1 236 ? -29.406 -13.844 -6.492 1 98.31 236 MET A O 1
ATOM 1886 N N . LEU A 1 237 ? -28.766 -15.688 -5.348 1 98.19 237 LEU A N 1
ATOM 1887 C CA . LEU A 1 237 ? -28.609 -16.484 -6.562 1 98.19 237 LEU A CA 1
ATOM 1888 C C . LEU A 1 237 ? -29.938 -16.656 -7.281 1 98.19 237 LEU A C 1
ATOM 1890 O O . LEU A 1 237 ? -30.016 -16.547 -8.508 1 98.19 237 LEU A O 1
ATOM 1894 N N . SER A 1 238 ? -30.922 -16.938 -6.512 1 98.38 238 SER A N 1
ATOM 1895 C CA . SER A 1 238 ? -32.25 -17.109 -7.094 1 98.38 238 SER A CA 1
ATOM 1896 C C . SER A 1 238 ? -32.75 -15.812 -7.742 1 98.38 238 SER A C 1
ATOM 1898 O O . SER A 1 238 ? -33.312 -15.836 -8.828 1 98.38 238 SER A O 1
ATOM 1900 N N . GLU A 1 239 ? -32.531 -14.711 -7.062 1 97.75 239 GLU A N 1
ATOM 1901 C CA . GLU A 1 239 ? -32.906 -13.398 -7.59 1 97.75 239 GLU A CA 1
ATOM 1902 C C . GLU A 1 239 ? -32.219 -13.133 -8.93 1 97.75 239 GLU A C 1
ATOM 1904 O O . GLU A 1 239 ? -32.844 -12.609 -9.852 1 97.75 239 GLU A O 1
ATOM 1909 N N . TYR A 1 240 ? -31.016 -13.484 -9.023 1 97.25 240 TYR A N 1
ATOM 1910 C CA . TYR A 1 240 ? -30.25 -13.188 -10.219 1 97.25 240 TYR A CA 1
ATOM 1911 C C . TYR A 1 240 ? -30.578 -14.164 -11.344 1 97.25 240 TYR A C 1
ATOM 1913 O O . TYR A 1 240 ? -30.828 -13.75 -12.477 1 97.25 240 TYR A O 1
ATOM 1921 N N . THR A 1 241 ? -30.641 -15.484 -11.039 1 96.62 241 THR A N 1
ATOM 1922 C CA . THR A 1 241 ? -30.766 -16.516 -12.062 1 96.62 241 THR A CA 1
ATOM 1923 C C . THR A 1 241 ? -32.219 -16.781 -12.398 1 96.62 241 THR A C 1
ATOM 1925 O O . THR A 1 241 ? -32.531 -17.406 -13.414 1 96.62 241 THR A O 1
ATOM 1928 N N . LYS A 1 242 ? -33.094 -16.391 -11.516 1 96.69 242 LYS A N 1
ATOM 1929 C CA . LYS A 1 242 ? -34.531 -16.625 -11.609 1 96.69 242 LYS A CA 1
ATOM 1930 C C . LYS A 1 242 ? -34.844 -18.125 -11.484 1 96.69 242 LYS A C 1
ATOM 1932 O O . LYS A 1 242 ? -35.906 -18.578 -11.898 1 96.69 242 LYS A O 1
ATOM 1937 N N . LEU A 1 243 ? -33.938 -18.906 -10.93 1 96.94 243 LEU A N 1
ATOM 1938 C CA . LEU A 1 243 ? -34.156 -20.328 -10.664 1 96.94 243 LEU A CA 1
ATOM 1939 C C . LEU A 1 243 ? -34.656 -20.531 -9.242 1 96.94 243 LEU A C 1
ATOM 1941 O O . LEU A 1 243 ? -34.344 -19.75 -8.336 1 96.94 243 LEU A O 1
ATOM 1945 N N . PRO A 1 244 ? -35.438 -21.641 -9.047 1 96.94 244 PRO A N 1
ATOM 1946 C CA . PRO A 1 244 ? -35.875 -21.938 -7.688 1 96.94 244 PRO A CA 1
ATOM 1947 C C . PRO A 1 244 ? -34.75 -22.297 -6.75 1 96.94 244 PRO A C 1
ATOM 1949 O O . PRO A 1 244 ? -33.781 -22.953 -7.164 1 96.94 244 PRO A O 1
ATOM 1952 N N . MET A 1 245 ? -34.906 -21.984 -5.512 1 95.5 245 MET A N 1
ATOM 1953 C CA . MET A 1 245 ? -33.844 -22.141 -4.512 1 95.5 245 MET A CA 1
ATOM 1954 C C . MET A 1 245 ? -33.469 -23.609 -4.355 1 95.5 245 MET A C 1
ATOM 1956 O O . MET A 1 245 ? -32.312 -23.938 -4.09 1 95.5 245 MET A O 1
ATOM 1960 N N . ASP A 1 246 ? -34.406 -24.453 -4.566 1 95.06 246 ASP A N 1
ATOM 1961 C CA . ASP A 1 246 ? -34.125 -25.891 -4.41 1 95.06 246 ASP A CA 1
ATOM 1962 C C . ASP A 1 246 ? -33.125 -26.375 -5.469 1 95.06 246 ASP A C 1
ATOM 1964 O O . ASP A 1 246 ? -32.281 -27.203 -5.188 1 95.06 246 ASP A O 1
ATOM 1968 N N . ILE A 1 247 ? -33.312 -25.891 -6.629 1 95 247 ILE A N 1
ATOM 1969 C CA . ILE A 1 247 ? -32.375 -26.219 -7.707 1 95 247 ILE A CA 1
ATOM 1970 C C . ILE A 1 247 ? -31.016 -25.641 -7.406 1 95 247 ILE A C 1
ATOM 1972 O O . ILE A 1 247 ? -30 -26.312 -7.566 1 95 247 ILE A O 1
ATOM 1976 N N . ILE A 1 248 ? -30.984 -24.438 -6.984 1 96.06 248 ILE A N 1
ATOM 1977 C CA . ILE A 1 248 ? -29.734 -23.75 -6.676 1 96.06 248 ILE A CA 1
ATOM 1978 C C . ILE A 1 248 ? -28.984 -24.516 -5.578 1 96.06 248 ILE A C 1
ATOM 1980 O O . ILE A 1 248 ? -27.781 -24.75 -5.68 1 96.06 248 ILE A O 1
ATOM 1984 N N . LYS A 1 249 ? -29.719 -24.906 -4.582 1 94.5 249 LYS A N 1
ATOM 1985 C CA . LYS A 1 249 ? -29.125 -25.625 -3.467 1 94.5 249 LYS A CA 1
ATOM 1986 C C . LYS A 1 249 ? -28.469 -26.922 -3.941 1 94.5 249 LYS A C 1
ATOM 1988 O O . LYS A 1 249 ? -27.406 -27.297 -3.457 1 94.5 249 LYS A O 1
ATOM 1993 N N . LYS A 1 250 ? -29.031 -27.562 -4.902 1 91.94 250 LYS A N 1
ATOM 1994 C CA . LYS A 1 250 ? -28.562 -28.844 -5.43 1 91.94 250 LYS A CA 1
ATOM 1995 C C . LYS A 1 250 ? -27.219 -28.672 -6.148 1 91.94 250 LYS A C 1
ATOM 1997 O O . LYS A 1 250 ? -26.375 -29.562 -6.113 1 91.94 250 LYS A O 1
ATOM 2002 N N . TYR A 1 251 ? -27.031 -27.578 -6.762 1 92.94 251 TYR A N 1
ATOM 2003 C CA . TYR A 1 251 ? -25.844 -27.344 -7.578 1 92.94 251 TYR A CA 1
ATOM 2004 C C . TYR A 1 251 ? -25 -26.219 -7.004 1 92.94 251 TYR A C 1
ATOM 2006 O O . TYR A 1 251 ? -24.25 -25.562 -7.734 1 92.94 251 TYR A O 1
ATOM 2014 N N . PHE A 1 252 ? -25.125 -25.953 -5.762 1 91.75 252 PHE A N 1
ATOM 2015 C CA . PHE A 1 252 ? -24.5 -24.781 -5.168 1 91.75 252 PHE A CA 1
ATOM 2016 C C . PHE A 1 252 ? -22.984 -24.953 -5.086 1 91.75 252 PHE A C 1
ATOM 2018 O O . PHE A 1 252 ? -22.234 -24.156 -5.668 1 91.75 252 PHE A O 1
ATOM 2025 N N . TYR A 1 253 ? -22.547 -25.906 -4.293 1 80.5 253 TYR A N 1
ATOM 2026 C CA . TYR A 1 253 ? -21.141 -26.125 -3.988 1 80.5 253 TYR A CA 1
ATOM 2027 C C . TYR A 1 253 ? -20.766 -27.594 -4.133 1 80.5 253 TYR A C 1
ATOM 2029 O O . TYR A 1 253 ? -21.156 -28.422 -3.316 1 80.5 253 TYR A O 1
ATOM 2037 N N . ARG A 1 254 ? -19.969 -27.812 -5.195 1 77.38 254 ARG A N 1
ATOM 2038 C CA . ARG A 1 254 ? -19.641 -29.188 -5.57 1 77.38 254 ARG A CA 1
ATOM 2039 C C . ARG A 1 254 ? -18.141 -29.406 -5.645 1 77.38 254 ARG A C 1
ATOM 2041 O O . ARG A 1 254 ? -17.359 -28.578 -5.145 1 77.38 254 ARG A O 1
ATOM 2048 N N . ASP A 1 255 ? -17.797 -30.531 -6.234 1 79.31 255 ASP A N 1
ATOM 2049 C CA . ASP A 1 255 ? -16.391 -30.844 -6.492 1 79.31 255 ASP A CA 1
ATOM 2050 C C . ASP A 1 255 ? -15.766 -29.797 -7.422 1 79.31 255 ASP A C 1
ATOM 2052 O O . ASP A 1 255 ? -16.406 -29.344 -8.375 1 79.31 255 ASP A O 1
ATOM 2056 N N . LEU A 1 256 ? -14.547 -29.516 -7.074 1 80.44 256 LEU A N 1
ATOM 2057 C CA . LEU A 1 256 ? -13.844 -28.484 -7.809 1 80.44 256 LEU A CA 1
ATOM 2058 C C . LEU A 1 256 ? -13.836 -28.781 -9.305 1 80.44 256 LEU A C 1
ATOM 2060 O O . LEU A 1 256 ? -13.742 -27.859 -10.125 1 80.44 256 LEU A O 1
ATOM 2064 N N . ARG A 1 257 ? -13.906 -30 -9.766 1 78 257 ARG A N 1
ATOM 2065 C CA . ARG A 1 257 ? -13.82 -30.375 -11.172 1 78 257 ARG A CA 1
ATOM 2066 C C . ARG A 1 257 ? -15.188 -30.328 -11.836 1 78 257 ARG A C 1
ATOM 2068 O O . ARG A 1 257 ? -15.328 -30.672 -13.016 1 78 257 ARG A O 1
ATOM 2075 N N . ARG A 1 258 ? -16.094 -29.828 -11.125 1 84.94 258 ARG A N 1
ATOM 2076 C CA . ARG A 1 258 ? -17.453 -29.672 -11.672 1 84.94 258 ARG A CA 1
ATOM 2077 C C . ARG A 1 258 ? -17.922 -28.234 -11.57 1 84.94 258 ARG A C 1
ATOM 2079 O O . ARG A 1 258 ? -17.594 -27.531 -10.617 1 84.94 258 ARG A O 1
ATOM 2086 N N . LEU A 1 259 ? -18.812 -27.922 -12.5 1 87.69 259 LEU A N 1
ATOM 2087 C CA . LEU A 1 259 ? -19.406 -26.594 -12.477 1 87.69 259 LEU A CA 1
ATOM 2088 C C . LEU A 1 259 ? -20.469 -26.484 -11.391 1 87.69 259 LEU A C 1
ATOM 2090 O O . LEU A 1 259 ? -21.266 -27.422 -11.203 1 87.69 259 LEU A O 1
ATOM 2094 N N . ASP A 1 260 ? -20.5 -25.422 -10.711 1 92.25 260 ASP A N 1
ATOM 2095 C CA . ASP A 1 260 ? -21.531 -25.156 -9.711 1 92.25 260 ASP A CA 1
ATOM 2096 C C . ASP A 1 260 ? -21.812 -23.656 -9.578 1 92.25 260 ASP A C 1
ATOM 2098 O O . ASP A 1 260 ? -21.188 -22.844 -10.273 1 92.25 260 ASP A O 1
ATOM 2102 N N . PHE A 1 261 ? -22.75 -23.281 -8.844 1 94.62 261 PHE A N 1
ATOM 2103 C CA . PHE A 1 261 ? -23.188 -21.891 -8.75 1 94.62 261 PHE A CA 1
ATOM 2104 C C . PHE A 1 261 ? -22.125 -21.047 -8.055 1 94.62 261 PHE A C 1
ATOM 2106 O O . PHE A 1 261 ? -21.953 -19.875 -8.375 1 94.62 261 PHE A O 1
ATOM 2113 N N . TYR A 1 262 ? -21.422 -21.578 -7.133 1 94.5 262 TYR A N 1
ATOM 2114 C CA . TYR A 1 262 ? -20.391 -20.812 -6.461 1 94.5 262 TYR A CA 1
ATOM 2115 C C . TYR A 1 262 ? -19.281 -20.406 -7.438 1 94.5 262 TYR A C 1
ATOM 2117 O O . TYR A 1 262 ? -18.844 -19.266 -7.438 1 94.5 262 TYR A O 1
ATOM 2125 N N . LEU A 1 263 ? -18.859 -21.344 -8.227 1 93.19 263 LEU A N 1
ATOM 2126 C CA . LEU A 1 263 ? -17.781 -21.062 -9.172 1 93.19 263 LEU A CA 1
ATOM 2127 C C . LEU A 1 263 ? -18.188 -20 -10.172 1 93.19 263 LEU A C 1
ATOM 2129 O O . LEU A 1 263 ? -17.359 -19.172 -10.57 1 93.19 263 LEU A O 1
ATOM 2133 N N . VAL A 1 264 ? -19.453 -19.984 -10.508 1 94.5 264 VAL A N 1
ATOM 2134 C CA . VAL A 1 264 ? -19.922 -19.078 -11.547 1 94.5 264 VAL A CA 1
ATOM 2135 C C . VAL A 1 264 ? -20.344 -17.75 -10.914 1 94.5 264 VAL A C 1
ATOM 2137 O O . VAL A 1 264 ? -20.188 -16.688 -11.531 1 94.5 264 VAL A O 1
ATOM 2140 N N . HIS A 1 265 ? -20.844 -17.859 -9.695 1 96.81 265 HIS A N 1
ATOM 2141 C CA . HIS A 1 265 ? -21.375 -16.672 -9.031 1 96.81 265 HIS A CA 1
ATOM 2142 C C . HIS A 1 265 ? -20.859 -16.578 -7.594 1 96.81 265 HIS A C 1
ATOM 2144 O O . HIS A 1 265 ? -21.656 -16.594 -6.648 1 96.81 265 HIS A O 1
ATOM 2150 N N . PRO A 1 266 ? -19.594 -16.375 -7.438 1 97.12 266 PRO A N 1
ATOM 2151 C CA . PRO A 1 266 ? -19.094 -16.156 -6.078 1 97.12 266 PRO A CA 1
ATOM 2152 C C . PRO A 1 266 ? -19.5 -14.812 -5.496 1 97.12 266 PRO A C 1
ATOM 2154 O O . PRO A 1 266 ? -20.078 -13.977 -6.203 1 97.12 266 PRO A O 1
ATOM 2157 N N . LEU A 1 267 ? -19.312 -14.672 -4.227 1 97.75 267 LEU A N 1
ATOM 2158 C CA . LEU A 1 267 ? -19.422 -13.352 -3.611 1 97.75 267 LEU A CA 1
ATOM 2159 C C . LEU A 1 267 ? -18.094 -12.617 -3.668 1 97.75 267 LEU A C 1
ATOM 2161 O O . LEU A 1 267 ? -17.031 -13.234 -3.732 1 97.75 267 LEU A O 1
ATOM 2165 N N . GLY A 1 268 ? -18.188 -11.336 -3.777 1 95.88 268 GLY A N 1
ATOM 2166 C CA . GLY A 1 268 ? -17 -10.484 -3.762 1 95.88 268 GLY A CA 1
ATOM 2167 C C . GLY A 1 268 ? -17.234 -9.156 -3.064 1 95.88 268 GLY A C 1
ATOM 2168 O O . GLY A 1 268 ? -18.312 -8.922 -2.502 1 95.88 268 GLY A O 1
ATOM 2169 N N . PHE A 1 269 ? -16.25 -8.391 -2.939 1 92.44 269 PHE A N 1
ATOM 2170 C CA . PHE A 1 269 ? -16.391 -7.051 -2.379 1 92.44 269 PHE A CA 1
ATOM 2171 C C . PHE A 1 269 ? -15.484 -6.066 -3.111 1 92.44 269 PHE A C 1
ATOM 2173 O O . PHE A 1 269 ? -14.516 -6.469 -3.766 1 92.44 269 PHE A O 1
ATOM 2180 N N . MET A 1 270 ? -15.82 -4.816 -3.039 1 89.81 270 MET A N 1
ATOM 2181 C CA . MET A 1 270 ? -15.125 -3.74 -3.736 1 89.81 270 MET A CA 1
ATOM 2182 C C . MET A 1 270 ? -14.172 -3.01 -2.799 1 89.81 270 MET A C 1
ATOM 2184 O O . MET A 1 270 ? -14.531 -2.699 -1.661 1 89.81 270 MET A O 1
ATOM 2188 N N . ASP A 1 271 ? -12.977 -2.811 -3.299 1 86.81 271 ASP A N 1
ATOM 2189 C CA . ASP A 1 271 ? -12.07 -2 -2.496 1 86.81 271 ASP A CA 1
ATOM 2190 C C . ASP A 1 271 ? -12.258 -0.513 -2.785 1 86.81 271 ASP A C 1
ATOM 2192 O O . ASP A 1 271 ? -13.102 -0.137 -3.605 1 86.81 271 ASP A O 1
ATOM 2196 N N . ILE A 1 272 ? -11.484 0.368 -2.174 1 83.06 272 ILE A N 1
ATOM 2197 C CA . ILE A 1 272 ? -11.68 1.812 -2.227 1 83.06 272 ILE A CA 1
ATOM 2198 C C . ILE A 1 272 ? -11.289 2.336 -3.605 1 83.06 272 ILE A C 1
ATOM 2200 O O . ILE A 1 272 ? -11.648 3.453 -3.98 1 83.06 272 ILE A O 1
ATOM 2204 N N . ASN A 1 273 ? -10.555 1.565 -4.328 1 81.94 273 ASN A N 1
ATOM 2205 C CA . ASN A 1 273 ? -10.117 1.977 -5.66 1 81.94 273 ASN A CA 1
ATOM 2206 C C . ASN A 1 273 ? -11.023 1.406 -6.746 1 81.94 273 ASN A C 1
ATOM 2208 O O . ASN A 1 273 ? -10.766 1.591 -7.938 1 81.94 273 ASN A O 1
ATOM 2212 N N . GLY A 1 274 ? -12 0.629 -6.344 1 85.06 274 GLY A N 1
ATOM 2213 C CA . GLY A 1 274 ? -12.992 0.139 -7.289 1 85.06 274 GLY A CA 1
ATOM 2214 C C . GLY A 1 274 ? -12.695 -1.257 -7.801 1 85.06 274 GLY A C 1
ATOM 2215 O O . GLY A 1 274 ? -13.414 -1.779 -8.656 1 85.06 274 GLY A O 1
ATOM 2216 N N . ASN A 1 275 ? -11.672 -1.798 -7.309 1 87.06 275 ASN A N 1
ATOM 2217 C CA . ASN A 1 275 ? -11.367 -3.172 -7.695 1 87.06 275 ASN A CA 1
ATOM 2218 C C . ASN A 1 275 ? -12.234 -4.172 -6.941 1 87.06 275 ASN A C 1
ATOM 2220 O O . ASN A 1 275 ? -12.461 -4.027 -5.738 1 87.06 275 ASN A O 1
ATOM 2224 N N . TYR A 1 276 ? -12.742 -5.051 -7.664 1 91.69 276 TYR A N 1
ATOM 2225 C CA . TYR A 1 276 ? -13.5 -6.121 -7.023 1 91.69 276 TYR A CA 1
ATOM 2226 C C . TYR A 1 276 ? -12.594 -7.305 -6.691 1 91.69 276 TYR A C 1
ATOM 2228 O O . TYR A 1 276 ? -11.711 -7.66 -7.477 1 91.69 276 TYR A O 1
ATOM 2236 N N . ILE A 1 277 ? -12.867 -7.867 -5.598 1 92.62 277 ILE A N 1
ATOM 2237 C CA . ILE A 1 277 ? -12.133 -9.023 -5.098 1 92.62 277 ILE A CA 1
ATOM 2238 C C . ILE A 1 277 ? -13.102 -10.156 -4.777 1 92.62 277 ILE A C 1
ATOM 2240 O O . ILE A 1 277 ? -14.109 -9.945 -4.102 1 92.62 277 ILE A O 1
ATOM 2244 N N . THR A 1 278 ? -12.773 -11.312 -5.238 1 94.56 278 THR A N 1
ATOM 2245 C CA . THR A 1 278 ? -13.633 -12.461 -4.953 1 94.56 278 THR A CA 1
ATOM 2246 C C . THR A 1 278 ? -13.391 -12.977 -3.537 1 94.56 278 THR A C 1
ATOM 2248 O O . THR A 1 278 ? -12.258 -13.008 -3.066 1 94.56 278 THR A O 1
ATOM 2251 N N . ALA A 1 279 ? -14.461 -13.336 -2.91 1 92.81 279 ALA A N 1
ATOM 2252 C CA . ALA A 1 279 ? -14.359 -13.992 -1.607 1 92.81 279 ALA A CA 1
ATOM 2253 C C . ALA A 1 279 ? -14.461 -15.508 -1.743 1 92.81 279 ALA A C 1
ATOM 2255 O O . ALA A 1 279 ? -15.516 -16.031 -2.107 1 92.81 279 ALA A O 1
ATOM 2256 N N . PHE A 1 280 ? -13.43 -16.188 -1.432 1 91.38 280 PHE A N 1
ATOM 2257 C CA . PHE A 1 280 ? -13.414 -17.641 -1.607 1 91.38 280 PHE A CA 1
ATOM 2258 C C . PHE A 1 280 ? -14.18 -18.328 -0.481 1 91.38 280 PHE A C 1
ATOM 2260 O O . PHE A 1 280 ? -13.797 -18.219 0.687 1 91.38 280 PHE A O 1
ATOM 2267 N N . LEU A 1 281 ? -15.188 -18.969 -0.847 1 93.88 281 LEU A N 1
ATOM 2268 C CA . LEU A 1 281 ? -15.977 -19.766 0.083 1 93.88 281 LEU A CA 1
ATOM 2269 C C . LEU A 1 281 ? -15.359 -21.141 0.288 1 93.88 281 LEU A C 1
ATOM 2271 O O . LEU A 1 281 ? -15.336 -21.953 -0.633 1 93.88 281 LEU A O 1
ATOM 2275 N N . GLU A 1 282 ? -14.922 -21.391 1.446 1 90.12 282 GLU A N 1
ATOM 2276 C CA . GLU A 1 282 ? -14.297 -22.672 1.729 1 90.12 282 GLU A CA 1
ATOM 2277 C C . GLU A 1 282 ? -15.336 -23.766 1.947 1 90.12 282 GLU A C 1
ATOM 2279 O O . GLU A 1 282 ? -15.203 -24.875 1.432 1 90.12 282 GLU A O 1
ATOM 2284 N N . ARG A 1 283 ? -16.328 -23.359 2.785 1 92.12 283 ARG A N 1
ATOM 2285 C CA . ARG A 1 283 ? -17.375 -24.344 3.064 1 92.12 283 ARG A CA 1
ATOM 2286 C C . ARG A 1 283 ? -18.625 -23.672 3.648 1 92.12 283 ARG A C 1
ATOM 2288 O O . ARG A 1 283 ? -18.562 -22.5 4.051 1 92.12 283 ARG A O 1
ATOM 2295 N N . VAL A 1 284 ? -19.672 -24.469 3.596 1 94.5 284 VAL A N 1
ATOM 2296 C CA . VAL A 1 284 ? -20.906 -24.094 4.258 1 94.5 284 VAL A CA 1
ATOM 2297 C C . VAL A 1 284 ? -21.125 -24.969 5.488 1 94.5 284 VAL A C 1
ATOM 2299 O O . VAL A 1 284 ? -21.016 -26.203 5.414 1 94.5 284 VAL A O 1
ATOM 2302 N N . GLU A 1 285 ? -21.312 -24.375 6.617 1 94.56 285 GLU A N 1
ATOM 2303 C CA . GLU A 1 285 ? -21.656 -25.078 7.844 1 94.56 285 GLU A CA 1
ATOM 2304 C C . GLU A 1 285 ? -23.062 -24.688 8.32 1 94.56 285 GLU A C 1
ATOM 2306 O O . GLU A 1 285 ? -23.234 -23.656 8.961 1 94.56 285 GLU A O 1
ATOM 2311 N N . GLU A 1 286 ? -23.969 -25.562 8.055 1 92.25 286 GLU A N 1
ATOM 2312 C CA . GLU A 1 286 ? -25.375 -25.281 8.336 1 92.25 286 GLU A CA 1
ATOM 2313 C C . GLU A 1 286 ? -25.859 -24.031 7.602 1 92.25 286 GLU A C 1
ATOM 2315 O O . GLU A 1 286 ? -25.875 -24 6.371 1 92.25 286 GLU A O 1
ATOM 2320 N N . ASN A 1 287 ? -26.047 -23.016 8.305 1 95.19 287 ASN A N 1
ATOM 2321 C CA . ASN A 1 287 ? -26.562 -21.812 7.656 1 95.19 287 ASN A CA 1
ATOM 2322 C C . ASN A 1 287 ? -25.547 -20.672 7.676 1 95.19 287 ASN A C 1
ATOM 2324 O O . ASN A 1 287 ? -25.922 -19.516 7.473 1 95.19 287 ASN A O 1
ATOM 2328 N N . THR A 1 288 ? -24.297 -21.047 7.895 1 97 288 THR A N 1
ATOM 2329 C CA . THR A 1 288 ? -23.219 -20.062 7.93 1 97 288 THR A CA 1
ATOM 2330 C C . THR A 1 288 ? -22.266 -20.266 6.766 1 97 288 THR A C 1
ATOM 2332 O O . THR A 1 288 ? -22.172 -21.375 6.219 1 97 288 THR A O 1
ATOM 2335 N N . LEU A 1 289 ? -21.672 -19.234 6.324 1 97.5 289 LEU A N 1
ATOM 2336 C CA . LEU A 1 289 ? -20.656 -19.266 5.277 1 97.5 289 LEU A CA 1
ATOM 2337 C C . LEU A 1 289 ? -19.25 -19.109 5.867 1 97.5 289 LEU A C 1
ATOM 2339 O O . LEU A 1 289 ? -19 -18.188 6.641 1 97.5 289 LEU A O 1
ATOM 2343 N N . VAL A 1 290 ? -18.375 -20.016 5.566 1 95.81 290 VAL A N 1
ATOM 2344 C CA . VAL A 1 290 ? -16.984 -19.938 6.039 1 95.81 290 VAL A CA 1
ATOM 2345 C C . VAL A 1 290 ? -16.062 -19.625 4.871 1 95.81 290 VAL A C 1
ATOM 2347 O O . VAL A 1 290 ? -15.961 -20.391 3.914 1 95.81 290 VAL A O 1
ATOM 2350 N N . PHE A 1 291 ? -15.398 -18.516 5.02 1 93.81 291 PHE A N 1
ATOM 2351 C CA . PHE A 1 291 ? -14.492 -18.062 3.973 1 93.81 291 PHE A CA 1
ATOM 2352 C C . PHE A 1 291 ? -13.039 -18.328 4.363 1 93.81 291 PHE A C 1
ATOM 2354 O O . PHE A 1 291 ? -12.758 -18.75 5.484 1 93.81 291 PHE A O 1
ATOM 2361 N N . ARG A 1 292 ? -12.141 -18.109 3.398 1 89.38 292 ARG A N 1
ATOM 2362 C CA . ARG A 1 292 ? -10.719 -18.297 3.666 1 89.38 292 ARG A CA 1
ATOM 2363 C C . ARG A 1 292 ? -10.055 -17 4.105 1 89.38 292 ARG A C 1
ATOM 2365 O O . ARG A 1 292 ? -8.875 -16.984 4.453 1 89.38 292 ARG A O 1
ATOM 2372 N N . ARG A 1 293 ? -10.812 -16 4.105 1 88.56 293 ARG A N 1
ATOM 2373 C CA . ARG A 1 293 ? -10.352 -14.719 4.625 1 88.56 293 ARG A CA 1
ATOM 2374 C C . ARG A 1 293 ? -11.367 -14.117 5.594 1 88.56 293 ARG A C 1
ATOM 2376 O O . ARG A 1 293 ? -12.547 -14.461 5.551 1 88.56 293 ARG A O 1
ATOM 2383 N N . ASP A 1 294 ? -10.836 -13.188 6.336 1 90.5 294 ASP A N 1
ATOM 2384 C CA . ASP A 1 294 ? -11.734 -12.492 7.25 1 90.5 294 ASP A CA 1
ATOM 2385 C C . ASP A 1 294 ? -12.75 -11.641 6.484 1 90.5 294 ASP A C 1
ATOM 2387 O O . ASP A 1 294 ? -12.398 -10.992 5.5 1 90.5 294 ASP A O 1
ATOM 2391 N N . ILE A 1 295 ? -13.961 -11.773 6.816 1 93.94 295 ILE A N 1
ATOM 2392 C CA . ILE A 1 295 ? -15.031 -10.93 6.305 1 93.94 295 ILE A CA 1
ATOM 2393 C C . ILE A 1 295 ? -15.547 -10.016 7.418 1 93.94 295 ILE A C 1
ATOM 2395 O O . ILE A 1 295 ? -16.047 -10.492 8.438 1 93.94 295 ILE A O 1
ATOM 2399 N N . LEU A 1 296 ? -15.539 -8.773 7.188 1 93.44 296 LEU A N 1
ATOM 2400 C CA . LEU A 1 296 ? -15.758 -7.801 8.258 1 93.44 296 LEU A CA 1
ATOM 2401 C C . LEU A 1 296 ? -17.234 -7.453 8.367 1 93.44 296 LEU A C 1
ATOM 2403 O O . LEU A 1 296 ? -17.906 -7.207 7.359 1 93.44 296 LEU A O 1
ATOM 2407 N N . GLU A 1 297 ? -17.641 -7.457 9.633 1 94.5 297 GLU A N 1
ATOM 2408 C CA . GLU A 1 297 ? -18.984 -6.961 9.883 1 94.5 297 GLU A CA 1
ATOM 2409 C C . GLU A 1 297 ? -19.141 -5.523 9.391 1 94.5 297 GLU A C 1
ATOM 2411 O O . GLU A 1 297 ? -18.25 -4.703 9.562 1 94.5 297 GLU A O 1
ATOM 2416 N N . GLY A 1 298 ? -20.281 -5.289 8.742 1 91.81 298 GLY A N 1
ATOM 2417 C CA . GLY A 1 298 ? -20.547 -3.959 8.219 1 91.81 298 GLY A CA 1
ATOM 2418 C C . GLY A 1 298 ? -20.172 -3.807 6.758 1 91.81 298 GLY A C 1
ATOM 2419 O O . GLY A 1 298 ? -20.609 -2.861 6.098 1 91.81 298 GLY A O 1
ATOM 2420 N N . SER A 1 299 ? -19.391 -4.691 6.262 1 94.25 299 SER A N 1
ATOM 2421 C CA . SER A 1 299 ? -19.016 -4.637 4.855 1 94.25 299 SER A CA 1
ATOM 2422 C C . SER A 1 299 ? -20.141 -5.125 3.959 1 94.25 299 SER A C 1
ATOM 2424 O O . SER A 1 299 ? -21.188 -5.555 4.449 1 94.25 299 SER A O 1
ATOM 2426 N N . PHE A 1 300 ? -19.922 -4.953 2.689 1 94.94 300 PHE A N 1
ATOM 2427 C CA . PHE A 1 300 ? -20.922 -5.371 1.712 1 94.94 300 PHE A CA 1
ATOM 2428 C C . PHE A 1 300 ? -20.344 -6.418 0.764 1 94.94 300 PHE A C 1
ATOM 2430 O O . PHE A 1 300 ? -19.234 -6.266 0.272 1 94.94 300 PHE A O 1
ATOM 2437 N N . LEU A 1 301 ? -21.109 -7.457 0.607 1 96.94 301 LEU A N 1
ATOM 2438 C CA . LEU A 1 301 ? -20.781 -8.477 -0.379 1 96.94 301 LEU A CA 1
ATOM 2439 C C . LEU A 1 301 ? -21.672 -8.367 -1.603 1 96.94 301 LEU A C 1
ATOM 2441 O O . LEU A 1 301 ? -22.875 -8.133 -1.474 1 96.94 301 LEU A O 1
ATOM 2445 N N . VAL A 1 302 ? -21.078 -8.477 -2.732 1 96.94 302 VAL A N 1
ATOM 2446 C CA . VAL A 1 302 ? -21.812 -8.383 -3.998 1 96.94 302 VAL A CA 1
ATOM 2447 C C . VAL A 1 302 ? -21.766 -9.734 -4.715 1 96.94 302 VAL A C 1
ATOM 2449 O O . VAL A 1 302 ? -20.734 -10.414 -4.711 1 96.94 302 VAL A O 1
ATOM 2452 N N . LEU A 1 303 ? -22.922 -10.117 -5.258 1 98.38 303 LEU A N 1
ATOM 2453 C CA . LEU A 1 303 ? -22.953 -11.297 -6.109 1 98.38 303 LEU A CA 1
ATOM 2454 C C . LEU A 1 303 ? -22.219 -11.047 -7.422 1 98.38 303 LEU A C 1
ATOM 2456 O O . LEU A 1 303 ? -22.531 -10.086 -8.133 1 98.38 303 LEU A O 1
ATOM 2460 N N . MET A 1 304 ? -21.266 -11.883 -7.715 1 97.81 304 MET A N 1
ATOM 2461 C CA . MET A 1 304 ? -20.469 -11.719 -8.922 1 97.81 304 MET A CA 1
ATOM 2462 C C . MET A 1 304 ? -20.953 -12.664 -10.023 1 97.81 304 MET A C 1
ATOM 2464 O O . MET A 1 304 ? -21.641 -13.641 -9.75 1 97.81 304 MET A O 1
ATOM 2468 N N . LYS A 1 305 ? -20.594 -12.328 -11.234 1 96.88 305 LYS A N 1
ATOM 2469 C CA . LYS A 1 305 ? -20.906 -13.148 -12.398 1 96.88 305 LYS A CA 1
ATOM 2470 C C . LYS A 1 305 ? -19.703 -13.266 -13.336 1 96.88 305 LYS A C 1
ATOM 2472 O O . LYS A 1 305 ? -18.797 -12.438 -13.281 1 96.88 305 LYS A O 1
ATOM 2477 N N . THR A 1 306 ? -19.719 -14.281 -14.109 1 95.19 306 THR A N 1
ATOM 2478 C CA . THR A 1 306 ? -18.672 -14.461 -15.117 1 95.19 306 THR A CA 1
ATOM 2479 C C . THR A 1 306 ? -19.172 -15.32 -16.266 1 95.19 306 THR A C 1
ATOM 2481 O O . THR A 1 306 ? -20.312 -15.773 -16.266 1 95.19 306 THR A O 1
ATOM 2484 N N . ASP A 1 307 ? -18.484 -15.336 -17.312 1 92.12 307 ASP A N 1
ATOM 2485 C CA . ASP A 1 307 ? -18.609 -16.266 -18.438 1 92.12 307 ASP A CA 1
ATOM 2486 C C . ASP A 1 307 ? -17.25 -16.547 -19.062 1 92.12 307 ASP A C 1
ATOM 2488 O O . ASP A 1 307 ? -16.219 -16.016 -18.641 1 92.12 307 ASP A O 1
ATOM 2492 N N . ILE A 1 308 ? -17.25 -17.438 -19.984 1 90.69 308 ILE A N 1
ATOM 2493 C CA . ILE A 1 308 ? -15.992 -17.938 -20.531 1 90.69 308 ILE A CA 1
ATOM 2494 C C . ILE A 1 308 ? -15.234 -16.797 -21.203 1 90.69 308 ILE A C 1
ATOM 2496 O O . ILE A 1 308 ? -14.008 -16.719 -21.141 1 90.69 308 ILE A O 1
ATOM 2500 N N . GLU A 1 309 ? -15.859 -15.938 -21.844 1 89.81 309 GLU A N 1
ATOM 2501 C CA . GLU A 1 309 ? -15.211 -14.805 -22.516 1 89.81 309 GLU A CA 1
ATOM 2502 C C . GLU A 1 309 ? -14.539 -13.883 -21.5 1 89.81 309 GLU A C 1
ATOM 2504 O O . GLU A 1 309 ? -13.398 -13.461 -21.688 1 89.81 309 GLU A O 1
ATOM 2509 N N . LYS A 1 310 ? -15.273 -13.594 -20.438 1 92.06 310 LYS A N 1
ATOM 2510 C CA . LYS A 1 310 ? -14.742 -12.727 -19.391 1 92.06 310 LYS A CA 1
ATOM 2511 C C . LYS A 1 310 ? -13.5 -13.344 -18.75 1 92.06 310 LYS A C 1
ATOM 2513 O O . LYS A 1 310 ? -12.547 -12.641 -18.422 1 92.06 310 LYS A O 1
ATOM 2518 N N . GLN A 1 311 ? -13.555 -14.594 -18.547 1 91.88 311 GLN A N 1
ATOM 2519 C CA . GLN A 1 311 ? -12.43 -15.305 -17.953 1 91.88 311 GLN A CA 1
ATOM 2520 C C . GLN A 1 311 ? -11.188 -15.203 -18.828 1 91.88 311 GLN A C 1
ATOM 2522 O O . GLN A 1 311 ? -10.102 -14.859 -18.344 1 91.88 311 GLN A O 1
ATOM 2527 N N . VAL A 1 312 ? -11.32 -15.438 -20.031 1 89.69 312 VAL A N 1
ATOM 2528 C CA . VAL A 1 312 ? -10.188 -15.445 -20.953 1 89.69 312 VAL A CA 1
ATOM 2529 C C . VAL A 1 312 ? -9.727 -14.016 -21.219 1 89.69 312 VAL A C 1
ATOM 2531 O O . VAL A 1 312 ? -8.531 -13.727 -21.219 1 89.69 312 VAL A O 1
ATOM 2534 N N . LYS A 1 313 ? -10.648 -13.148 -21.422 1 90 313 LYS A N 1
ATOM 2535 C CA . LYS A 1 313 ? -10.352 -11.75 -21.719 1 90 313 LYS A CA 1
ATOM 2536 C C . LYS A 1 313 ? -9.594 -11.094 -20.562 1 90 313 LYS A C 1
ATOM 2538 O O . LYS A 1 313 ? -8.734 -10.234 -20.797 1 90 313 LYS A O 1
ATOM 2543 N N . SER A 1 314 ? -9.922 -11.445 -19.375 1 92.56 314 SER A N 1
ATOM 2544 C CA . SER A 1 314 ? -9.281 -10.844 -18.203 1 92.56 314 SER A CA 1
ATOM 2545 C C . SER A 1 314 ? -7.773 -11.062 -18.234 1 92.56 314 SER A C 1
ATOM 2547 O O . SER A 1 314 ? -7.008 -10.172 -17.859 1 92.56 314 SER A O 1
ATOM 2549 N N . ILE A 1 315 ? -7.316 -12.172 -18.641 1 91.38 315 ILE A N 1
ATOM 2550 C CA . ILE A 1 315 ? -5.891 -12.461 -18.719 1 91.38 315 ILE A CA 1
ATOM 2551 C C . ILE A 1 315 ? -5.266 -11.68 -19.875 1 91.38 315 ILE A C 1
ATOM 2553 O O . ILE A 1 315 ? -4.246 -11.016 -19.703 1 91.38 315 ILE A O 1
ATOM 2557 N N . VAL A 1 316 ? -5.891 -11.711 -20.984 1 89.56 316 VAL A N 1
ATOM 2558 C CA . VAL A 1 316 ? -5.375 -11.086 -22.203 1 89.56 316 VAL A CA 1
ATOM 2559 C C . VAL A 1 316 ? -5.246 -9.578 -21.984 1 89.56 316 VAL A C 1
ATOM 2561 O O . VAL A 1 316 ? -4.266 -8.969 -22.422 1 89.56 316 VAL A O 1
ATOM 2564 N N . ASP A 1 317 ? -6.176 -9.047 -21.391 1 91.38 317 ASP A N 1
ATOM 2565 C CA . ASP A 1 317 ? -6.152 -7.613 -21.125 1 91.38 317 ASP A CA 1
ATOM 2566 C C . ASP A 1 317 ? -4.945 -7.234 -20.266 1 91.38 317 ASP A C 1
ATOM 2568 O O . ASP A 1 317 ? -4.324 -6.188 -20.484 1 91.38 317 ASP A O 1
ATOM 2572 N N . GLU A 1 318 ? -4.66 -8.016 -19.281 1 93 318 GLU A N 1
ATOM 2573 C CA . GLU A 1 318 ? -3.518 -7.73 -18.422 1 93 318 GLU A CA 1
ATOM 2574 C C . GLU A 1 318 ? -2.201 -7.93 -19.156 1 93 318 GLU A C 1
ATOM 2576 O O . GLU A 1 318 ? -1.213 -7.246 -18.875 1 93 318 GLU A O 1
ATOM 2581 N N . LEU A 1 319 ? -2.205 -8.828 -20.078 1 91.69 319 LEU A N 1
ATOM 2582 C CA . LEU A 1 319 ? -0.99 -9.156 -20.828 1 91.69 319 LEU A CA 1
ATOM 2583 C C . LEU A 1 319 ? -0.605 -8.016 -21.766 1 91.69 319 LEU A C 1
ATOM 2585 O O . LEU A 1 319 ? 0.517 -7.98 -22.281 1 91.69 319 LEU A O 1
ATOM 2589 N N . LYS A 1 320 ? -1.488 -7.102 -22.016 1 90.44 320 LYS A N 1
ATOM 2590 C CA . LYS A 1 320 ? -1.171 -5.926 -22.828 1 90.44 320 LYS A CA 1
ATOM 2591 C C . LYS A 1 320 ? -0.048 -5.109 -22.188 1 90.44 320 LYS A C 1
ATOM 2593 O O . LYS A 1 320 ? 0.705 -4.43 -22.891 1 90.44 320 LYS A O 1
ATOM 2598 N N . LYS A 1 321 ? 0.052 -5.207 -20.938 1 91.56 321 LYS A N 1
ATOM 2599 C CA . LYS A 1 321 ? 1.117 -4.504 -20.219 1 91.56 321 LYS A CA 1
ATOM 2600 C C . LYS A 1 321 ? 2.492 -4.992 -20.672 1 91.56 321 LYS A C 1
ATOM 2602 O O . LYS A 1 321 ? 3.49 -4.285 -20.516 1 91.56 321 LYS A O 1
ATOM 2607 N N . ALA A 1 322 ? 2.559 -6.141 -21.172 1 91.44 322 ALA A N 1
ATOM 2608 C CA . ALA A 1 322 ? 3.818 -6.727 -21.625 1 91.44 322 ALA A CA 1
ATOM 2609 C C . ALA A 1 322 ? 4.383 -5.965 -22.828 1 91.44 322 ALA A C 1
ATOM 2611 O O . ALA A 1 322 ? 5.57 -6.074 -23.125 1 91.44 322 ALA A O 1
ATOM 2612 N N . GLU A 1 323 ? 3.539 -5.227 -23.484 1 89.25 323 GLU A N 1
ATOM 2613 C CA . GLU A 1 323 ? 3.963 -4.457 -24.656 1 89.25 323 GLU A CA 1
ATOM 2614 C C . GLU A 1 323 ? 5.012 -3.412 -24.281 1 89.25 323 GLU A C 1
ATOM 2616 O O . GLU A 1 323 ? 5.793 -2.977 -25.125 1 89.25 323 GLU A O 1
ATOM 2621 N N . ASP A 1 324 ? 5.082 -3.094 -23.062 1 89.81 324 ASP A N 1
ATOM 2622 C CA . ASP A 1 324 ? 6.02 -2.082 -22.578 1 89.81 324 ASP A CA 1
ATOM 2623 C C . ASP A 1 324 ? 7.383 -2.699 -22.266 1 89.81 324 ASP A C 1
ATOM 2625 O O . ASP A 1 324 ? 8.312 -1.994 -21.875 1 89.81 324 ASP A O 1
ATOM 2629 N N . PHE A 1 325 ? 7.535 -3.947 -22.469 1 90.62 325 PHE A N 1
ATOM 2630 C CA . PHE A 1 325 ? 8.758 -4.672 -22.141 1 90.62 325 PHE A CA 1
ATOM 2631 C C . PHE A 1 325 ? 9.43 -5.199 -23.406 1 90.62 325 PHE A C 1
ATOM 2633 O O . PHE A 1 325 ? 8.75 -5.656 -24.328 1 90.62 325 PHE A O 1
ATOM 2640 N N . GLU A 1 326 ? 10.766 -5.113 -23.375 1 85.62 326 GLU A N 1
ATOM 2641 C CA . GLU A 1 326 ? 11.531 -5.738 -24.438 1 85.62 326 GLU A CA 1
ATOM 2642 C C . GLU A 1 326 ? 11.727 -7.23 -24.188 1 85.62 326 GLU A C 1
ATOM 2644 O O . GLU A 1 326 ? 12.234 -7.621 -23.125 1 85.62 326 GLU A O 1
ATOM 2649 N N . ASN A 1 327 ? 11.258 -8.109 -25.094 1 88.75 327 ASN A N 1
ATOM 2650 C CA . ASN A 1 327 ? 11.367 -9.555 -24.969 1 88.75 327 ASN A CA 1
ATOM 2651 C C . ASN A 1 327 ? 10.758 -10.039 -23.641 1 88.75 327 ASN A C 1
ATOM 2653 O O . ASN A 1 327 ? 11.453 -10.625 -22.812 1 88.75 327 ASN A O 1
ATOM 2657 N N . PRO A 1 328 ? 9.461 -9.805 -23.5 1 93.62 328 PRO A N 1
ATOM 2658 C CA . PRO A 1 328 ? 8.82 -10.102 -22.219 1 93.62 328 PRO A CA 1
ATOM 2659 C C . PRO A 1 328 ? 8.672 -11.594 -21.953 1 93.62 328 PRO A C 1
ATOM 2661 O O . PRO A 1 328 ? 8.422 -12.367 -22.891 1 93.62 328 PRO A O 1
ATOM 2664 N N . LEU A 1 329 ? 8.914 -12 -20.734 1 95.75 329 LEU A N 1
ATOM 2665 C CA . LEU A 1 329 ? 8.531 -13.297 -20.172 1 95.75 329 LEU A CA 1
ATOM 2666 C C . LEU A 1 329 ? 7.473 -13.125 -19.094 1 95.75 329 LEU A C 1
ATOM 2668 O O . LEU A 1 329 ? 7.668 -12.359 -18.141 1 95.75 329 LEU A O 1
ATOM 2672 N N . ILE A 1 330 ? 6.363 -13.797 -19.297 1 96.69 330 ILE A N 1
ATOM 2673 C CA . ILE A 1 330 ? 5.27 -13.664 -18.344 1 96.69 330 ILE A CA 1
ATOM 2674 C C . ILE A 1 330 ? 5.125 -14.961 -17.547 1 96.69 330 ILE A C 1
ATOM 2676 O O . ILE A 1 330 ? 5.078 -16.047 -18.125 1 96.69 330 ILE A O 1
ATOM 2680 N N . PHE A 1 331 ? 5.199 -14.867 -16.281 1 98 331 PHE A N 1
ATOM 2681 C CA . PHE A 1 331 ? 5.008 -15.984 -15.375 1 98 331 PHE A CA 1
ATOM 2682 C C . PHE A 1 331 ? 3.701 -15.836 -14.602 1 98 331 PHE A C 1
ATOM 2684 O O . PHE A 1 331 ? 3.564 -14.938 -13.766 1 98 331 PHE A O 1
ATOM 2691 N N . ILE A 1 332 ? 2.734 -16.812 -14.719 1 97.62 332 ILE A N 1
ATOM 2692 C CA . ILE A 1 332 ? 1.379 -16.656 -14.211 1 97.62 332 ILE A CA 1
ATOM 2693 C C . ILE A 1 332 ? 1.097 -17.703 -13.141 1 97.62 332 ILE A C 1
ATOM 2695 O O . ILE A 1 332 ? 1.438 -18.875 -13.312 1 97.62 332 ILE A O 1
ATOM 2699 N N . ASN A 1 333 ? 0.613 -17.297 -12.016 1 98.25 333 ASN A N 1
ATOM 2700 C CA . ASN A 1 333 ? -0.078 -18.156 -11.062 1 98.25 333 ASN A CA 1
ATOM 2701 C C . ASN A 1 333 ? -1.581 -18.188 -11.328 1 98.25 333 ASN A C 1
ATOM 2703 O O . ASN A 1 333 ? -2.299 -17.25 -10.984 1 98.25 333 ASN A O 1
ATOM 2707 N N . GLU A 1 334 ? -2.004 -19.25 -11.891 1 96.56 334 GLU A N 1
ATOM 2708 C CA . GLU A 1 334 ? -3.395 -19.359 -12.312 1 96.56 334 GLU A CA 1
ATOM 2709 C C . GLU A 1 334 ? -4.191 -20.25 -11.352 1 96.56 334 GLU A C 1
ATOM 2711 O O . GLU A 1 334 ? -3.725 -21.312 -10.953 1 96.56 334 GLU A O 1
ATOM 2716 N N . CYS A 1 335 ? -5.34 -19.781 -11.078 1 96.56 335 CYS A N 1
ATOM 2717 C CA . CYS A 1 335 ? -6.199 -20.547 -10.18 1 96.56 335 CYS A CA 1
ATOM 2718 C C . CYS A 1 335 ? -6.648 -21.844 -10.844 1 96.56 335 CYS A C 1
ATOM 2720 O O . CYS A 1 335 ? -7.113 -21.828 -11.984 1 96.56 335 CYS A O 1
ATOM 2722 N N . TYR A 1 336 ? -6.551 -22.938 -10.102 1 94.19 336 TYR A N 1
ATOM 2723 C CA . TYR A 1 336 ? -7.031 -24.234 -10.562 1 94.19 336 TYR A CA 1
ATOM 2724 C C . TYR A 1 336 ? -8.516 -24.172 -10.914 1 94.19 336 TYR A C 1
ATOM 2726 O O . TYR A 1 336 ? -8.93 -24.703 -11.953 1 94.19 336 TYR A O 1
ATOM 2734 N N . GLY A 1 337 ? -9.312 -23.5 -10.117 1 91.88 337 GLY A N 1
ATOM 2735 C CA . GLY A 1 337 ? -10.742 -23.375 -10.352 1 91.88 337 GLY A CA 1
ATOM 2736 C C . GLY A 1 337 ? -11.07 -22.641 -11.648 1 91.88 337 GLY A C 1
ATOM 2737 O O . GLY A 1 337 ? -11.984 -23.047 -12.367 1 91.88 337 GLY A O 1
ATOM 2738 N N . ARG A 1 338 ? -10.406 -21.594 -11.891 1 93.19 338 ARG A N 1
ATOM 2739 C CA . ARG A 1 338 ? -10.602 -20.875 -13.148 1 93.19 338 ARG A CA 1
ATOM 2740 C C . ARG A 1 338 ? -10.258 -21.75 -14.344 1 93.19 338 ARG A C 1
ATOM 2742 O O . ARG A 1 338 ? -10.914 -21.688 -15.383 1 93.19 338 ARG A O 1
ATOM 2749 N N . GLU A 1 339 ? -9.211 -22.547 -14.172 1 91.06 339 GLU A N 1
ATOM 2750 C CA . GLU A 1 339 ? -8.82 -23.438 -15.266 1 91.06 339 GLU A CA 1
ATOM 2751 C C . GLU A 1 339 ? -9.906 -24.469 -15.547 1 91.06 339 GLU A C 1
ATOM 2753 O O . GLU A 1 339 ? -10.141 -24.828 -16.703 1 91.06 339 GLU A O 1
ATOM 2758 N N . VAL A 1 340 ? -10.523 -24.891 -14.516 1 89.06 340 VAL A N 1
ATOM 2759 C CA . VAL A 1 340 ? -11.633 -25.812 -14.68 1 89.06 340 VAL A CA 1
ATOM 2760 C C . VAL A 1 340 ? -12.734 -25.172 -15.523 1 89.06 340 VAL A C 1
ATOM 2762 O O . VAL A 1 340 ? -13.352 -25.844 -16.344 1 89.06 340 VAL A O 1
ATOM 2765 N N . LEU A 1 341 ? -12.961 -23.938 -15.336 1 88.38 341 LEU A N 1
ATOM 2766 C CA . LEU A 1 341 ? -13.977 -23.203 -16.094 1 88.38 341 LEU A CA 1
ATOM 2767 C C . LEU A 1 341 ? -13.578 -23.062 -17.562 1 88.38 341 LEU A C 1
ATOM 2769 O O . LEU A 1 341 ? -14.43 -23.156 -18.438 1 88.38 341 LEU A O 1
ATOM 2773 N N . LYS A 1 342 ? -12.328 -22.922 -17.828 1 87 342 LYS A N 1
ATOM 2774 C CA . LYS A 1 342 ? -11.922 -22.5 -19.156 1 87 342 LYS A CA 1
ATOM 2775 C C . LYS A 1 342 ? -11.43 -23.688 -19.984 1 87 342 LYS A C 1
ATOM 2777 O O . LYS A 1 342 ? -11.453 -23.656 -21.219 1 87 342 LYS A O 1
ATOM 2782 N N . ASN A 1 343 ? -10.938 -24.719 -19.281 1 86.31 343 ASN A N 1
ATOM 2783 C CA . ASN A 1 343 ? -10.258 -25.812 -19.953 1 86.31 343 ASN A CA 1
ATOM 2784 C C . ASN A 1 343 ? -10.922 -27.156 -19.641 1 86.31 343 ASN A C 1
ATOM 2786 O O . ASN A 1 343 ? -10.844 -27.656 -18.516 1 86.31 343 ASN A O 1
ATOM 2790 N N . SER A 1 344 ? -11.43 -27.766 -20.594 1 84.25 344 SER A N 1
ATOM 2791 C CA . SER A 1 344 ? -12.18 -29 -20.453 1 84.25 344 SER A CA 1
ATOM 2792 C C . SER A 1 344 ? -11.273 -30.125 -19.938 1 84.25 344 SER A C 1
ATOM 2794 O O . SER A 1 344 ? -11.758 -31.094 -19.359 1 84.25 344 SER A O 1
ATOM 2796 N N . MET A 1 345 ? -9.961 -29.969 -20.141 1 82.94 345 MET A N 1
ATOM 2797 C CA . MET A 1 345 ? -9.008 -30.969 -19.672 1 82.94 345 MET A CA 1
ATOM 2798 C C . MET A 1 345 ? -9.07 -31.125 -18.156 1 82.94 345 MET A C 1
ATOM 2800 O O . MET A 1 345 ? -8.75 -32.188 -17.625 1 82.94 345 MET A O 1
ATOM 2804 N N . PHE A 1 346 ? -9.5 -30.156 -17.516 1 87.44 346 PHE A N 1
ATOM 2805 C CA . PHE A 1 346 ? -9.461 -30.141 -16.047 1 87.44 346 PHE A CA 1
ATOM 2806 C C . PHE A 1 346 ? -10.859 -30.328 -15.469 1 87.44 346 PHE A C 1
ATOM 2808 O O . PHE A 1 346 ? -11.031 -30.312 -14.25 1 87.44 346 PHE A O 1
ATOM 2815 N N . ARG A 1 347 ? -11.812 -30.5 -16.312 1 85.31 347 ARG A N 1
ATOM 2816 C CA . ARG A 1 347 ? -13.203 -30.656 -15.891 1 85.31 347 ARG A CA 1
ATOM 2817 C C . ARG A 1 347 ? -13.641 -32.125 -15.992 1 85.31 347 ARG A C 1
ATOM 2819 O O . ARG A 1 347 ? -13.297 -32.812 -16.953 1 85.31 347 ARG A O 1
ATOM 2826 N N . GLU A 1 348 ? -14.383 -32.438 -15 1 83.19 348 GLU A N 1
ATOM 2827 C CA . GLU A 1 348 ? -14.961 -33.781 -15.062 1 83.19 348 GLU A CA 1
ATOM 2828 C C . GLU A 1 348 ? -16.203 -33.812 -15.945 1 83.19 348 GLU A C 1
ATOM 2830 O O . GLU A 1 348 ? -16.984 -32.844 -15.953 1 83.19 348 GLU A O 1
ATOM 2835 N N . PHE A 1 349 ? -16.328 -34.875 -16.609 1 77.75 349 PHE A N 1
ATOM 2836 C CA . PHE A 1 349 ? -17.5 -35.031 -17.453 1 77.75 349 PHE A CA 1
ATOM 2837 C C . PHE A 1 349 ? -18.75 -35.25 -16.594 1 77.75 349 PHE A C 1
ATOM 2839 O O . PHE A 1 349 ? -18.719 -36 -15.617 1 77.75 349 PHE A O 1
ATOM 2846 N N . GLU A 1 350 ? -19.734 -34.406 -16.922 1 79.62 350 GLU A N 1
ATOM 2847 C CA . GLU A 1 350 ? -21 -34.531 -16.203 1 79.62 350 GLU A CA 1
ATOM 2848 C C . GLU A 1 350 ? -22.156 -34.812 -17.172 1 79.62 350 GLU A C 1
ATOM 2850 O O . GLU A 1 350 ? -22.344 -34.094 -18.156 1 79.62 350 GLU A O 1
ATOM 2855 N N . GLU A 1 351 ? -22.859 -35.844 -16.875 1 77.06 351 GLU A N 1
ATOM 2856 C CA . GLU A 1 351 ? -24 -36.188 -17.703 1 77.06 351 GLU A CA 1
ATOM 2857 C C . GLU A 1 351 ? -25.172 -35.25 -17.469 1 77.06 351 GLU A C 1
ATOM 2859 O 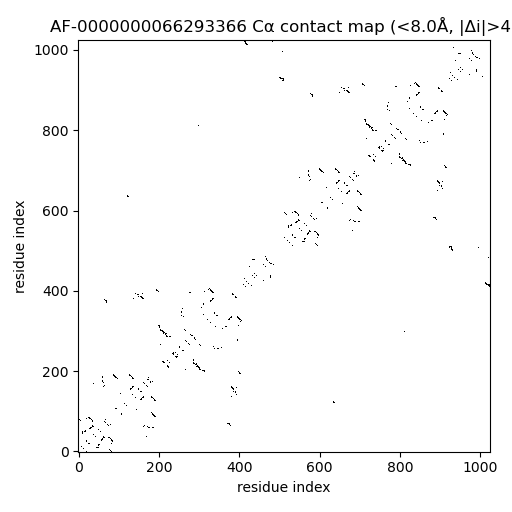O . GLU A 1 351 ? -25.875 -34.875 -18.422 1 77.06 351 GLU A O 1
ATOM 2864 N N . ASP A 1 352 ? -25.422 -34.781 -16.297 1 79.62 352 ASP A N 1
ATOM 2865 C CA . ASP A 1 352 ? -26.578 -33.969 -15.914 1 79.62 352 ASP A CA 1
ATOM 2866 C C . ASP A 1 352 ? -26.172 -32.531 -15.602 1 79.62 352 ASP A C 1
ATOM 2868 O O . ASP A 1 352 ? -26.406 -32.031 -14.5 1 79.62 352 ASP A O 1
ATOM 2872 N N . ILE A 1 353 ? -25.672 -31.938 -16.656 1 82.19 353 ILE A N 1
ATOM 2873 C CA . ILE A 1 353 ? -25.266 -30.547 -16.438 1 82.19 353 ILE A CA 1
ATOM 2874 C C . ILE A 1 353 ? -26.484 -29.641 -16.531 1 82.19 353 ILE A C 1
ATOM 2876 O O . ILE A 1 353 ? -27.312 -29.781 -17.453 1 82.19 353 ILE A O 1
ATOM 2880 N N . LEU A 1 354 ? -26.656 -28.797 -15.523 1 88.75 354 LEU A N 1
ATOM 2881 C CA . LEU A 1 354 ? -27.734 -27.828 -15.531 1 88.75 354 LEU A CA 1
ATOM 2882 C C . LEU A 1 354 ? -27.641 -26.906 -16.734 1 88.75 354 LEU A C 1
ATOM 2884 O O . LEU A 1 354 ? -26.547 -26.438 -17.078 1 88.75 354 LEU A O 1
ATOM 2888 N N . LYS A 1 355 ? -28.719 -26.656 -17.422 1 87.56 355 LYS A N 1
ATOM 2889 C CA . LYS A 1 355 ? -28.781 -25.828 -18.625 1 87.56 355 LYS A CA 1
ATOM 2890 C C . LYS A 1 355 ? -28.188 -24.453 -18.375 1 87.56 355 LYS A C 1
ATOM 2892 O O . LYS A 1 355 ? -27.562 -23.859 -19.266 1 87.56 355 LYS A O 1
ATOM 2897 N N . TYR A 1 356 ? -28.375 -24.016 -17.234 1 91.25 356 TYR A N 1
ATOM 2898 C CA . TYR A 1 356 ? -27.859 -22.703 -16.859 1 91.25 356 TYR A CA 1
ATOM 2899 C C . TYR A 1 356 ? -26.344 -22.625 -17.078 1 91.25 356 TYR A C 1
ATOM 2901 O O . TYR A 1 356 ? -25.844 -21.594 -17.531 1 91.25 356 TYR A O 1
ATOM 2909 N N . PHE A 1 357 ? -25.688 -23.688 -16.797 1 89.38 357 PHE A N 1
ATOM 2910 C CA . PHE A 1 357 ? -24.234 -23.703 -16.891 1 89.38 357 PHE A CA 1
ATOM 2911 C C . PHE A 1 357 ? -23.781 -23.781 -18.344 1 89.38 357 PHE A C 1
ATOM 2913 O O . PHE A 1 357 ? -22.672 -23.359 -18.672 1 89.38 357 PHE A O 1
ATOM 2920 N N . LEU A 1 358 ? -24.625 -24.266 -19.156 1 84.12 358 LEU A N 1
ATOM 2921 C CA . LEU A 1 358 ? -24.297 -24.328 -20.578 1 84.12 358 LEU A CA 1
ATOM 2922 C C . LEU A 1 358 ? -24.203 -22.938 -21.188 1 84.12 358 LEU A C 1
ATOM 2924 O O . LEU A 1 358 ? -23.422 -22.703 -22.109 1 84.12 358 LEU A O 1
ATOM 2928 N N . ASN A 1 359 ? -24.969 -22.047 -20.609 1 83.5 359 ASN A N 1
ATOM 2929 C CA . ASN A 1 359 ? -24.938 -20.672 -21.078 1 83.5 359 ASN A CA 1
ATOM 2930 C C . ASN A 1 359 ? -23.609 -19.984 -20.781 1 83.5 359 ASN A C 1
ATOM 2932 O O . ASN A 1 359 ? -23.25 -18.984 -21.406 1 83.5 359 ASN A O 1
ATOM 2936 N N . PHE A 1 360 ? -22.891 -20.547 -19.859 1 84.62 360 PHE A N 1
ATOM 2937 C CA . PHE A 1 360 ? -21.562 -20.047 -19.516 1 84.62 360 PHE A CA 1
ATOM 2938 C C . PHE A 1 360 ? -20.656 -20.062 -20.75 1 84.62 360 PHE A C 1
ATOM 2940 O O . PHE A 1 360 ? -19.844 -19.156 -20.938 1 84.62 360 PHE A O 1
ATOM 2947 N N . TYR A 1 361 ? -20.875 -20.984 -21.609 1 82.12 361 TYR A N 1
ATOM 2948 C CA . TYR A 1 361 ? -19.953 -21.203 -22.719 1 82.12 361 TYR A CA 1
ATOM 2949 C C . TYR A 1 361 ? -20.531 -20.656 -24.031 1 82.12 361 TYR A C 1
ATOM 2951 O O . TYR A 1 361 ? -19.922 -20.797 -25.078 1 82.12 361 TYR A O 1
ATOM 2959 N N . LYS A 1 362 ? -21.672 -20.203 -24.078 1 75 362 LYS A N 1
ATOM 2960 C CA . LYS A 1 362 ? -22.297 -19.719 -25.297 1 75 362 LYS A CA 1
ATOM 2961 C C . LYS A 1 362 ? -21.578 -18.469 -25.812 1 75 362 LYS A C 1
ATOM 2963 O O . LYS A 1 362 ? -21.609 -18.172 -27.016 1 75 362 LYS A O 1
ATOM 2968 N N . ALA A 1 363 ? -20.906 -17.781 -25.094 1 61.94 363 ALA A N 1
ATOM 2969 C CA . ALA A 1 363 ? -20.172 -16.594 -25.531 1 61.94 363 ALA A CA 1
ATOM 2970 C C . ALA A 1 363 ? -18.859 -17 -26.203 1 61.94 363 ALA A C 1
ATOM 2972 O O . ALA A 1 363 ? -18.016 -16.141 -26.5 1 61.94 363 ALA A O 1
ATOM 2973 N N . GLY A 1 364 ? -18.562 -18.328 -26.531 1 58.34 364 GLY A N 1
ATOM 2974 C CA . GLY A 1 364 ? -17.328 -19.016 -26.891 1 58.34 364 GLY A CA 1
ATOM 2975 C C . GLY A 1 364 ? -16.719 -18.516 -28.188 1 58.34 364 GLY A C 1
ATOM 2976 O O . GLY A 1 364 ? -15.516 -18.625 -28.391 1 58.34 364 GLY A O 1
ATOM 2977 N N . LYS A 1 365 ? -17.469 -17.938 -29.078 1 57.19 365 LYS A N 1
ATOM 2978 C CA . LYS A 1 365 ? -16.938 -17.562 -30.391 1 57.19 365 LYS A CA 1
ATOM 2979 C C . LYS A 1 365 ? -15.82 -16.531 -30.234 1 57.19 365 LYS A C 1
ATOM 2981 O O . LYS A 1 365 ? -14.867 -16.516 -31.016 1 57.19 365 LYS A O 1
ATOM 2986 N N . LYS A 1 366 ? -15.695 -15.82 -29.188 1 64.06 366 LYS A N 1
ATOM 2987 C CA . LYS A 1 366 ? -14.695 -14.758 -29.062 1 64.06 366 LYS A CA 1
ATOM 2988 C C . LYS A 1 366 ? -13.469 -15.242 -28.297 1 64.06 366 LYS A C 1
ATOM 2990 O O . LYS A 1 366 ? -12.422 -14.594 -28.312 1 64.06 366 LYS A O 1
ATOM 2995 N N . VAL A 1 367 ? -13.57 -16.5 -27.812 1 67.44 367 VAL A N 1
ATOM 2996 C CA . VAL A 1 367 ? -12.5 -17.016 -26.969 1 67.44 367 VAL A CA 1
ATOM 2997 C C . VAL A 1 367 ? -11.273 -17.344 -27.828 1 67.44 367 VAL A C 1
ATOM 2999 O O . VAL A 1 367 ? -10.141 -17.156 -27.406 1 67.44 367 VAL A O 1
ATOM 3002 N N . GLU A 1 368 ? -11.562 -17.75 -29 1 63.31 368 GLU A N 1
ATOM 3003 C CA . GLU A 1 368 ? -10.484 -18.141 -29.906 1 63.31 368 GLU A CA 1
ATOM 3004 C C . GLU A 1 368 ? -9.609 -16.953 -30.281 1 63.31 368 GLU A C 1
ATOM 3006 O O . GLU A 1 368 ? -8.461 -17.109 -30.688 1 63.31 368 GLU A O 1
ATOM 3011 N N . GLU A 1 369 ? -10.172 -15.859 -30.078 1 67.31 369 GLU A N 1
ATOM 3012 C CA . GLU A 1 369 ? -9.453 -14.633 -30.391 1 67.31 369 GLU A CA 1
ATOM 3013 C C . GLU A 1 369 ? -8.398 -14.312 -29.344 1 67.31 369 GLU A C 1
ATOM 3015 O O . GLU A 1 369 ? -7.457 -13.562 -29.609 1 67.31 369 GLU A O 1
ATOM 3020 N N . TYR A 1 370 ? -8.602 -14.953 -28.297 1 69.75 370 TYR A N 1
ATOM 3021 C CA . TYR A 1 370 ? -7.668 -14.664 -27.219 1 69.75 370 TYR A CA 1
ATOM 3022 C C . TYR A 1 370 ? -6.531 -15.68 -27.188 1 69.75 370 TYR A C 1
ATOM 3024 O O . TYR A 1 370 ? -6.754 -16.875 -26.984 1 69.75 370 TYR A O 1
ATOM 3032 N N . VAL A 1 371 ? -5.379 -15.156 -27.641 1 67.12 371 VAL A N 1
ATOM 3033 C CA . VAL A 1 371 ? -4.219 -16.031 -27.766 1 67.12 371 VAL A CA 1
ATOM 3034 C C . VAL A 1 371 ? -3.219 -15.727 -26.641 1 67.12 371 VAL A C 1
ATOM 3036 O O . VAL A 1 371 ? -2.928 -14.562 -26.375 1 67.12 371 VAL A O 1
ATOM 3039 N N . ILE A 1 372 ? -2.9 -16.75 -25.969 1 77.62 372 ILE A N 1
ATOM 3040 C CA . ILE A 1 372 ? -1.795 -16.656 -25.016 1 77.62 372 ILE A CA 1
ATOM 3041 C C . ILE A 1 372 ? -0.501 -17.109 -25.688 1 77.62 372 ILE A C 1
ATOM 3043 O O . ILE A 1 372 ? -0.422 -18.234 -26.203 1 77.62 372 ILE A O 1
ATOM 3047 N N . GLU A 1 373 ? 0.436 -16.188 -25.734 1 81.38 373 GLU A N 1
ATOM 3048 C CA . GLU A 1 373 ? 1.688 -16.438 -26.438 1 81.38 373 GLU A CA 1
ATOM 3049 C C . GLU A 1 373 ? 2.588 -17.391 -25.656 1 81.38 373 GLU A C 1
ATOM 3051 O O . GLU A 1 373 ? 2.348 -17.625 -24.469 1 81.38 373 GLU A O 1
ATOM 3056 N N . ASP A 1 374 ? 3.555 -17.891 -26.328 1 83.25 374 ASP A N 1
ATOM 3057 C CA . ASP A 1 374 ? 4.441 -18.906 -25.766 1 83.25 374 ASP A CA 1
ATOM 3058 C C . ASP A 1 374 ? 5.289 -18.328 -24.641 1 83.25 374 ASP A C 1
ATOM 3060 O O . ASP A 1 374 ? 5.797 -19.062 -23.797 1 83.25 374 ASP A O 1
ATOM 3064 N N . ASN A 1 375 ? 5.43 -17.062 -24.641 1 90.25 375 ASN A N 1
ATOM 3065 C CA . ASN A 1 375 ? 6.238 -16.453 -23.594 1 90.25 375 ASN A CA 1
ATOM 3066 C C . ASN A 1 375 ? 5.449 -16.281 -22.297 1 90.25 375 ASN A C 1
ATOM 3068 O O . ASN A 1 375 ? 5.965 -15.75 -21.312 1 90.25 375 ASN A O 1
ATOM 3072 N N . CYS A 1 376 ? 4.227 -16.75 -22.375 1 94.81 376 CYS A N 1
ATOM 3073 C CA . CYS A 1 376 ? 3.402 -16.797 -21.172 1 94.81 376 CYS A CA 1
ATOM 3074 C C . CYS A 1 376 ? 3.422 -18.188 -20.562 1 94.81 376 CYS A C 1
ATOM 3076 O O . CYS A 1 376 ? 2.875 -19.141 -21.125 1 94.81 376 CYS A O 1
ATOM 3078 N N . ILE A 1 377 ? 4.082 -18.266 -19.453 1 97.25 377 ILE A N 1
ATOM 3079 C CA . ILE A 1 377 ? 4.195 -19.547 -18.766 1 97.25 377 ILE A CA 1
ATOM 3080 C C . ILE A 1 377 ? 3.5 -19.469 -17.406 1 97.25 377 ILE A C 1
ATOM 3082 O O . ILE A 1 377 ? 3.312 -18.375 -16.875 1 97.25 377 ILE A O 1
ATOM 3086 N N . GLY A 1 378 ? 3.076 -20.656 -16.922 1 97.69 378 GLY A N 1
ATOM 3087 C CA . GLY A 1 378 ? 2.395 -20.578 -15.641 1 97.69 378 GLY A CA 1
ATOM 3088 C C . GLY A 1 378 ? 2.051 -21.938 -15.07 1 97.69 378 GLY A C 1
ATOM 3089 O O . GLY A 1 378 ? 2.494 -22.969 -15.594 1 97.69 378 GLY A O 1
ATOM 3090 N N . TRP A 1 379 ? 1.453 -21.859 -13.953 1 98.12 379 TRP A N 1
ATOM 3091 C CA . TRP A 1 379 ? 1.062 -23.062 -13.227 1 98.12 379 TRP A CA 1
ATOM 3092 C C . TRP A 1 379 ? -0.286 -22.859 -12.539 1 98.12 379 TRP A C 1
ATOM 3094 O O . TRP A 1 379 ? -0.768 -21.734 -12.406 1 98.12 379 TRP A O 1
ATOM 3104 N N . LEU A 1 380 ? -0.905 -23.984 -12.18 1 97.56 380 LEU A N 1
ATOM 3105 C CA . LEU A 1 380 ? -2.209 -23.969 -11.531 1 97.56 380 LEU A CA 1
ATOM 3106 C C . LEU A 1 380 ? -2.057 -24.047 -10.016 1 97.56 380 LEU A C 1
ATOM 3108 O O . LEU A 1 380 ? -1.486 -25 -9.492 1 97.56 380 LEU A O 1
ATOM 3112 N N . SER A 1 381 ? -2.588 -23.047 -9.328 1 97.75 381 SER A N 1
ATOM 3113 C CA . SER A 1 381 ? -2.43 -22.906 -7.883 1 97.75 381 SER A CA 1
ATOM 3114 C C . SER A 1 381 ? -3.771 -23.031 -7.168 1 97.75 381 SER A C 1
ATOM 3116 O O . SER A 1 381 ? -4.828 -22.891 -7.793 1 97.75 381 SER A O 1
ATOM 3118 N N . TYR A 1 382 ? -3.73 -23.344 -5.879 1 96.19 382 TYR A N 1
ATOM 3119 C CA . TYR A 1 382 ? -4.938 -23.359 -5.062 1 96.19 382 TYR A CA 1
ATOM 3120 C C . TYR A 1 382 ? -5.207 -22 -4.453 1 96.19 382 TYR A C 1
ATOM 3122 O O . TYR A 1 382 ? -6.227 -21.797 -3.791 1 96.19 382 TYR A O 1
ATOM 3130 N N . GLY A 1 383 ? -4.402 -21.031 -4.688 1 96.5 383 GLY A N 1
ATOM 3131 C CA . GLY A 1 383 ? -4.504 -19.641 -4.285 1 96.5 383 GLY A CA 1
ATOM 3132 C C . GLY A 1 383 ? -3.439 -18.75 -4.906 1 96.5 383 GLY A C 1
ATOM 3133 O O . GLY A 1 383 ? -2.314 -19.203 -5.141 1 96.5 383 GLY A O 1
ATOM 3134 N N . GLU A 1 384 ? -3.75 -17.5 -5.148 1 97.81 384 GLU A N 1
ATOM 3135 C CA . GLU A 1 384 ? -2.854 -16.578 -5.844 1 97.81 384 GLU A CA 1
ATOM 3136 C C . GLU A 1 384 ? -2.482 -15.398 -4.957 1 97.81 384 GLU A C 1
ATOM 3138 O O . GLU A 1 384 ? -3.355 -14.781 -4.34 1 97.81 384 GLU A O 1
ATOM 3143 N N . THR A 1 385 ? -1.267 -15.141 -4.898 1 97.88 385 THR A N 1
ATOM 3144 C CA . THR A 1 385 ? -0.76 -14.109 -3.998 1 97.88 385 THR A CA 1
ATOM 3145 C C . THR A 1 385 ? -0.155 -12.953 -4.785 1 97.88 385 THR A C 1
ATOM 3147 O O . THR A 1 385 ? 0.546 -13.164 -5.773 1 97.88 385 THR A O 1
ATOM 3150 N N . ILE A 1 386 ? -0.458 -11.719 -4.332 1 97.19 386 ILE A N 1
ATOM 3151 C CA . ILE A 1 386 ? 0.171 -10.539 -4.918 1 97.19 386 ILE A CA 1
ATOM 3152 C C . ILE A 1 386 ? 0.301 -9.445 -3.859 1 97.19 386 ILE A C 1
ATOM 3154 O O . ILE A 1 386 ? -0.6 -9.258 -3.037 1 97.19 386 ILE A O 1
ATOM 3158 N N . ALA A 1 387 ? 1.364 -8.859 -3.801 1 96.5 387 ALA A N 1
ATOM 3159 C CA . ALA A 1 387 ? 1.591 -7.605 -3.078 1 96.5 387 ALA A CA 1
ATOM 3160 C C . ALA A 1 387 ? 2.318 -6.594 -3.955 1 96.5 387 ALA A C 1
ATOM 3162 O O . ALA A 1 387 ? 3.449 -6.832 -4.387 1 96.5 387 ALA A O 1
ATOM 3163 N N . LYS A 1 388 ? 1.68 -5.539 -4.32 1 93.12 388 LYS A N 1
ATOM 3164 C CA . LYS A 1 388 ? 2.227 -4.441 -5.117 1 93.12 388 LYS A CA 1
ATOM 3165 C C . LYS A 1 388 ? 1.514 -3.129 -4.801 1 93.12 388 LYS A C 1
ATOM 3167 O O . LYS A 1 388 ? 0.306 -3.006 -5.02 1 93.12 388 LYS A O 1
ATOM 3172 N N . ASP A 1 389 ? 2.309 -2.148 -4.324 1 89.31 389 ASP A N 1
ATOM 3173 C CA . ASP A 1 389 ? 1.728 -0.847 -4.008 1 89.31 389 ASP A CA 1
ATOM 3174 C C . ASP A 1 389 ? 0.566 -0.991 -3.025 1 89.31 389 ASP A C 1
ATOM 3176 O O . ASP A 1 389 ? 0.728 -1.56 -1.943 1 89.31 389 ASP A O 1
ATOM 3180 N N . LEU A 1 390 ? -0.632 -0.645 -3.43 1 87.81 390 LEU A N 1
ATOM 3181 C CA . LEU A 1 390 ? -1.764 -0.672 -2.51 1 87.81 390 LEU A CA 1
ATOM 3182 C C . LEU A 1 390 ? -2.518 -1.993 -2.613 1 87.81 390 LEU A C 1
ATOM 3184 O O . LEU A 1 390 ? -3.523 -2.195 -1.929 1 87.81 390 LEU A O 1
ATOM 3188 N N . ILE A 1 391 ? -2.053 -2.871 -3.406 1 89.5 391 ILE A N 1
ATOM 3189 C CA . ILE A 1 391 ? -2.658 -4.188 -3.576 1 89.5 391 ILE A CA 1
ATOM 3190 C C . ILE A 1 391 ? -1.875 -5.223 -2.773 1 89.5 391 ILE A C 1
ATOM 3192 O O . ILE A 1 391 ? -0.664 -5.371 -2.951 1 89.5 391 ILE A O 1
ATOM 3196 N N . ARG A 1 392 ? -2.512 -5.875 -1.818 1 92.31 392 ARG A N 1
ATOM 3197 C CA . ARG A 1 392 ? -1.904 -6.941 -1.026 1 92.31 392 ARG A CA 1
ATOM 3198 C C . ARG A 1 392 ? -2.936 -8 -0.652 1 92.31 392 ARG A C 1
ATOM 3200 O O . ARG A 1 392 ? -3.58 -7.902 0.395 1 92.31 392 ARG A O 1
ATOM 3207 N N . PHE A 1 393 ? -2.986 -9.055 -1.548 1 91.5 393 PHE A N 1
ATOM 3208 C CA . PHE A 1 393 ? -4.008 -10.039 -1.213 1 91.5 393 PHE A CA 1
ATOM 3209 C C . PHE A 1 393 ? -3.586 -11.43 -1.669 1 91.5 393 PHE A C 1
ATOM 3211 O O . PHE A 1 393 ? -2.799 -11.57 -2.607 1 91.5 393 PHE A O 1
ATOM 3218 N N . HIS A 1 394 ? -3.953 -12.344 -0.893 1 93.81 394 HIS A N 1
ATOM 3219 C CA . HIS A 1 394 ? -4.035 -13.75 -1.258 1 93.81 394 HIS A CA 1
ATOM 3220 C C . HIS A 1 394 ? -5.473 -14.156 -1.565 1 93.81 394 HIS A C 1
ATOM 3222 O O . HIS A 1 394 ? -6.34 -14.102 -0.689 1 93.81 394 HIS A O 1
ATOM 3228 N N . ASN A 1 395 ? -5.664 -14.492 -2.824 1 92.44 395 ASN A N 1
ATOM 3229 C CA . ASN A 1 395 ? -7.043 -14.727 -3.24 1 92.44 395 ASN A CA 1
ATOM 3230 C C . ASN A 1 395 ? -7.184 -16.031 -4.008 1 92.44 395 ASN A C 1
ATOM 3232 O O . ASN A 1 395 ? -6.188 -16.688 -4.328 1 92.44 395 ASN A O 1
ATOM 3236 N N . ASN A 1 396 ? -8.438 -16.422 -4.137 1 93.44 396 ASN A N 1
ATOM 3237 C CA . ASN A 1 396 ? -8.828 -17.531 -4.996 1 93.44 396 ASN A CA 1
ATOM 3238 C C . ASN A 1 396 ? -9.727 -17.062 -6.141 1 93.44 396 ASN A C 1
ATOM 3240 O O . ASN A 1 396 ? -10.227 -15.945 -6.129 1 93.44 396 ASN A O 1
ATOM 3244 N N . LEU A 1 397 ? -9.82 -17.938 -7.172 1 94.81 397 LEU A N 1
ATOM 3245 C CA . LEU A 1 397 ? -10.586 -17.625 -8.367 1 94.81 397 LEU A CA 1
ATOM 3246 C C . LEU A 1 397 ? -10.008 -16.391 -9.07 1 94.81 397 LEU A C 1
ATOM 3248 O O . LEU A 1 397 ? -10.75 -15.484 -9.453 1 94.81 397 LEU A O 1
ATOM 3252 N N . SER A 1 398 ? -8.734 -16.328 -9.07 1 96.56 398 SER A N 1
ATOM 3253 C CA . SER A 1 398 ? -8 -15.219 -9.672 1 96.56 398 SER A CA 1
ATOM 3254 C C . SER A 1 398 ? -6.711 -15.703 -10.328 1 96.56 398 SER A C 1
ATOM 3256 O O . SER A 1 398 ? -6.453 -16.906 -10.391 1 96.56 398 SER A O 1
ATOM 3258 N N . PHE A 1 399 ? -6.012 -14.789 -10.938 1 96.75 399 PHE A N 1
ATOM 3259 C CA . PHE A 1 399 ? -4.648 -15.031 -11.391 1 96.75 399 PHE A CA 1
ATOM 3260 C C . PHE A 1 399 ? -3.738 -13.867 -11.008 1 96.75 399 PHE A C 1
ATOM 3262 O O . PHE A 1 399 ? -4.195 -12.727 -10.883 1 96.75 399 PHE A O 1
ATOM 3269 N N . THR A 1 400 ? -2.57 -14.195 -10.703 1 97.62 400 THR A N 1
ATOM 3270 C CA . THR A 1 400 ? -1.494 -13.227 -10.516 1 97.62 400 THR A CA 1
ATOM 3271 C C . THR A 1 400 ? -0.296 -13.57 -11.391 1 97.62 400 THR A C 1
ATOM 3273 O O . THR A 1 400 ? -0.189 -14.688 -11.898 1 97.62 400 THR A O 1
ATOM 3276 N N . GLY A 1 401 ? 0.492 -12.602 -11.68 1 97.56 401 GLY A N 1
ATOM 3277 C CA . GLY A 1 401 ? 1.658 -12.883 -12.5 1 97.56 401 GLY A CA 1
ATOM 3278 C C . GLY A 1 401 ? 2.695 -11.773 -12.469 1 97.56 401 GLY A C 1
ATOM 3279 O O . GLY A 1 401 ? 2.465 -10.727 -11.867 1 97.56 401 GLY A O 1
ATOM 3280 N N . VAL A 1 402 ? 3.809 -12.078 -13.062 1 98.19 402 VAL A N 1
ATOM 3281 C CA . VAL A 1 402 ? 4.902 -11.117 -13.203 1 98.19 402 VAL A CA 1
ATOM 3282 C C . VAL A 1 402 ? 5.387 -11.102 -14.648 1 98.19 402 VAL A C 1
ATOM 3284 O O . VAL A 1 402 ? 5.488 -12.148 -15.289 1 98.19 402 VAL A O 1
ATOM 3287 N N . ILE A 1 403 ? 5.531 -9.945 -15.211 1 96.94 403 ILE A N 1
ATOM 3288 C CA . ILE A 1 403 ? 6.148 -9.719 -16.516 1 96.94 403 ILE A CA 1
ATOM 3289 C C . ILE A 1 403 ? 7.609 -9.305 -16.328 1 96.94 403 ILE A C 1
ATOM 3291 O O . ILE A 1 403 ? 7.895 -8.312 -15.656 1 96.94 403 ILE A O 1
ATOM 3295 N N . PHE A 1 404 ? 8.523 -10.047 -16.875 1 96 404 PHE A N 1
ATOM 3296 C CA . PHE A 1 404 ? 9.953 -9.75 -16.828 1 96 404 PHE A CA 1
ATOM 3297 C C . PHE A 1 404 ? 10.438 -9.227 -18.172 1 96 404 PHE A C 1
ATOM 3299 O O . PHE A 1 404 ? 9.906 -9.602 -19.219 1 96 404 PHE A O 1
ATOM 3306 N N . GLU A 1 405 ? 11.422 -8.328 -18.094 1 91.69 405 GLU A N 1
ATOM 3307 C CA . GLU A 1 405 ? 12.219 -8.023 -19.281 1 91.69 405 GLU A CA 1
ATOM 3308 C C . GLU A 1 405 ? 13.461 -8.906 -19.359 1 91.69 405 GLU A C 1
ATOM 3310 O O . GLU A 1 405 ? 14.297 -8.883 -18.453 1 91.69 405 GLU A O 1
ATOM 3315 N N . LEU A 1 406 ? 13.57 -9.719 -20.359 1 81.5 406 LEU A N 1
ATOM 3316 C CA . LEU A 1 406 ? 14.742 -10.57 -20.531 1 81.5 406 LEU A CA 1
ATOM 3317 C C . LEU A 1 406 ? 15.883 -9.797 -21.188 1 81.5 406 LEU A C 1
ATOM 3319 O O . LEU A 1 406 ? 15.672 -9.062 -22.156 1 81.5 406 LEU A O 1
ATOM 3323 N N . SER A 1 407 ? 16.953 -9.18 -20.438 1 61.22 407 SER A N 1
ATOM 3324 C CA . SER A 1 407 ? 18.094 -8.414 -20.938 1 61.22 407 SER A CA 1
ATOM 3325 C C . SER A 1 407 ? 18.797 -9.156 -22.078 1 61.22 407 SER A C 1
ATOM 3327 O O . SER A 1 407 ? 18.922 -10.383 -22.031 1 61.22 407 SER A O 1
ATOM 3329 N N . GLN A 1 408 ? 18.844 -8.531 -23.266 1 46.41 408 GLN A N 1
ATOM 3330 C CA . GLN A 1 408 ? 19.781 -9.008 -24.266 1 46.41 408 GLN A CA 1
ATOM 3331 C C . GLN A 1 408 ? 21.219 -8.852 -23.781 1 46.41 408 GLN A C 1
ATOM 3333 O O . GLN A 1 408 ? 21.531 -7.938 -23.031 1 46.41 408 GLN A O 1
ATOM 3338 N N . SER A 1 409 ? 22.031 -9.773 -23.703 1 42.53 409 SER A N 1
ATOM 3339 C CA . SER A 1 409 ? 23.453 -9.859 -23.438 1 42.53 409 SER A CA 1
ATOM 3340 C C . SER A 1 409 ? 24.203 -8.648 -23.984 1 42.53 409 SER A C 1
ATOM 3342 O O . SER A 1 409 ? 24.25 -8.445 -25.203 1 42.53 409 SER A O 1
ATOM 3344 N N . SER A 1 410 ? 24.156 -7.496 -23.531 1 40.69 410 SER A N 1
ATOM 3345 C CA . SER A 1 410 ? 24.984 -6.367 -23.938 1 40.69 410 SER A CA 1
ATOM 3346 C C . SER A 1 410 ? 26.469 -6.723 -23.875 1 40.69 410 SER A C 1
ATOM 3348 O O . SER A 1 410 ? 26.875 -7.594 -23.109 1 40.69 410 SER A O 1
ATOM 3350 N N . ASN A 1 411 ? 27.328 -6.32 -24.906 1 43.91 411 ASN A N 1
ATOM 3351 C CA . ASN A 1 411 ? 28.766 -6.289 -25.109 1 43.91 411 ASN A CA 1
ATOM 3352 C C . ASN A 1 411 ? 29.5 -5.656 -23.922 1 43.91 411 ASN A C 1
ATOM 3354 O O . ASN A 1 411 ? 29.312 -4.469 -23.656 1 43.91 411 ASN A O 1
ATOM 3358 N N . ILE A 1 412 ? 30.125 -6.242 -23.078 1 48 412 ILE A N 1
ATOM 3359 C CA . ILE A 1 412 ? 30.844 -5.809 -21.891 1 48 412 ILE A CA 1
ATOM 3360 C C . ILE A 1 412 ? 32.219 -5.27 -22.266 1 48 412 ILE A C 1
ATOM 3362 O O . ILE A 1 412 ? 33 -5.953 -22.938 1 48 412 ILE A O 1
ATOM 3366 N N . ASN A 1 413 ? 32.656 -4.051 -22.141 1 52.25 413 ASN A N 1
ATOM 3367 C CA . ASN A 1 413 ? 34 -3.537 -22.219 1 52.25 413 ASN A CA 1
ATOM 3368 C C . ASN A 1 413 ? 34.812 -3.938 -20.984 1 52.25 413 ASN A C 1
ATOM 3370 O O . ASN A 1 413 ? 34.906 -3.182 -20.016 1 52.25 413 ASN A O 1
ATOM 3374 N N . TRP A 1 414 ? 35.625 -4.898 -20.922 1 59.84 414 TRP A N 1
ATOM 3375 C CA . TRP A 1 414 ? 36.312 -5.57 -19.812 1 59.84 414 TRP A CA 1
ATOM 3376 C C . TRP A 1 414 ? 37.406 -4.684 -19.219 1 59.84 414 TRP A C 1
ATOM 3378 O O . TRP A 1 414 ? 37.562 -4.637 -18 1 59.84 414 TRP A O 1
ATOM 3388 N N . ARG A 1 415 ? 38.125 -3.986 -20.016 1 64.88 415 ARG A N 1
ATOM 3389 C CA . ARG A 1 415 ? 39.219 -3.178 -19.531 1 64.88 415 ARG A CA 1
ATOM 3390 C C . ARG A 1 415 ? 38.75 -2.121 -18.531 1 64.88 415 ARG A C 1
ATOM 3392 O O . ARG A 1 415 ? 39.375 -1.916 -17.484 1 64.88 415 ARG A O 1
ATOM 3399 N N . GLU A 1 416 ? 37.844 -1.535 -18.969 1 63.88 416 GLU A N 1
ATOM 3400 C CA . GLU A 1 416 ? 37.344 -0.496 -18.094 1 63.88 416 GLU A CA 1
ATOM 3401 C C . GLU A 1 416 ? 36.656 -1.102 -16.859 1 63.88 416 GLU A C 1
ATOM 3403 O O . GLU A 1 416 ? 36.844 -0.597 -15.742 1 63.88 416 GLU A O 1
ATOM 3408 N N . GLU A 1 417 ? 36.219 -2.256 -17.094 1 65.12 417 GLU A N 1
ATOM 3409 C CA . GLU A 1 417 ? 35.406 -2.859 -16.031 1 65.12 417 GLU A CA 1
ATOM 3410 C C . GLU A 1 417 ? 36.312 -3.459 -14.945 1 65.12 417 GLU A C 1
ATOM 3412 O O . GLU A 1 417 ? 36 -3.385 -13.758 1 65.12 417 GLU A O 1
ATOM 3417 N N . LEU A 1 418 ? 37.5 -3.883 -15.289 1 71.31 418 LEU A N 1
ATOM 3418 C CA . LEU A 1 418 ? 38.406 -4.57 -14.352 1 71.31 418 LEU A CA 1
ATOM 3419 C C . LEU A 1 418 ? 39.125 -3.568 -13.477 1 71.31 418 LEU A C 1
ATOM 3421 O O . LEU A 1 418 ? 39.594 -3.914 -12.391 1 71.31 418 LEU A O 1
ATOM 3425 N N . LYS A 1 419 ? 39.219 -2.34 -13.852 1 69.94 419 LYS A N 1
ATOM 3426 C CA . LYS A 1 419 ? 39.812 -1.301 -13.023 1 69.94 419 LYS A CA 1
ATOM 3427 C C . LYS A 1 419 ? 39.031 -1.118 -11.719 1 69.94 419 LYS A C 1
ATOM 3429 O O . LYS A 1 419 ? 39.625 -0.763 -10.688 1 69.94 419 LYS A O 1
ATOM 3434 N N . ASN A 1 420 ? 37.906 -1.555 -11.828 1 65.62 420 ASN A N 1
ATOM 3435 C CA . ASN A 1 420 ? 37.031 -1.386 -10.672 1 65.62 420 ASN A CA 1
ATOM 3436 C C . ASN A 1 420 ? 37.281 -2.455 -9.609 1 65.62 420 ASN A C 1
ATOM 3438 O O . ASN A 1 420 ? 36.781 -2.367 -8.492 1 65.62 420 ASN A O 1
ATOM 3442 N N . PHE A 1 421 ? 38.094 -3.42 -9.852 1 70.25 421 PHE A N 1
ATOM 3443 C CA . PHE A 1 421 ? 38.375 -4.512 -8.93 1 70.25 421 PHE A CA 1
ATOM 3444 C C . PHE A 1 421 ? 39.781 -4.367 -8.328 1 70.25 421 PHE A C 1
ATOM 3446 O O . PHE A 1 421 ? 40.344 -5.34 -7.824 1 70.25 421 PHE A O 1
ATOM 3453 N N . ASN A 1 422 ? 40.219 -3.133 -8.336 1 71.69 422 ASN A N 1
ATOM 3454 C CA . ASN A 1 422 ? 41.5 -2.74 -7.762 1 71.69 422 ASN A CA 1
ATOM 3455 C C . ASN A 1 422 ? 42.656 -3.551 -8.352 1 71.69 422 ASN A C 1
ATOM 3457 O O . ASN A 1 422 ? 43.625 -3.834 -7.664 1 71.69 422 ASN A O 1
ATOM 3461 N N . PHE A 1 423 ? 42.438 -3.971 -9.531 1 78.5 423 PHE A N 1
ATOM 3462 C CA . PHE A 1 423 ? 43.562 -4.551 -10.242 1 78.5 423 PHE A CA 1
ATOM 3463 C C . PHE A 1 423 ? 44.469 -3.461 -10.781 1 78.5 423 PHE A C 1
ATOM 3465 O O . PHE A 1 423 ? 44 -2.416 -11.234 1 78.5 423 PHE A O 1
ATOM 3472 N N . GLU A 1 424 ? 45.594 -3.645 -10.57 1 79.62 424 GLU A N 1
ATOM 3473 C CA . GLU A 1 424 ? 46.562 -2.721 -11.164 1 79.62 424 GLU A CA 1
ATOM 3474 C C . GLU A 1 424 ? 46.562 -2.83 -12.688 1 79.62 424 GLU A C 1
ATOM 3476 O O . GLU A 1 424 ? 46.156 -3.855 -13.242 1 79.62 424 GLU A O 1
ATOM 3481 N N . ASP A 1 425 ? 46.906 -1.844 -13.242 1 80.19 425 ASP A N 1
ATOM 3482 C CA . ASP A 1 425 ? 46.875 -1.763 -14.703 1 80.19 425 ASP A CA 1
ATOM 3483 C C . ASP A 1 425 ? 47.562 -2.965 -15.336 1 80.19 425 ASP A C 1
ATOM 3485 O O . ASP A 1 425 ? 47.062 -3.543 -16.297 1 80.19 425 ASP A O 1
ATOM 3489 N N . ASP A 1 426 ? 48.594 -3.314 -14.742 1 85.25 426 ASP A N 1
ATOM 3490 C CA . ASP A 1 426 ? 49.344 -4.438 -15.289 1 85.25 426 ASP A CA 1
ATOM 3491 C C . ASP A 1 426 ? 48.594 -5.754 -15.094 1 85.25 426 ASP A C 1
ATOM 3493 O O . ASP A 1 426 ? 48.625 -6.621 -15.969 1 85.25 426 ASP A O 1
ATOM 3497 N N . GLU A 1 427 ? 47.938 -5.871 -14.078 1 86.06 427 GLU A N 1
ATOM 3498 C CA . GLU A 1 427 ? 47.125 -7.059 -13.812 1 86.06 427 GLU A CA 1
ATOM 3499 C C . GLU A 1 427 ? 45.938 -7.137 -14.773 1 86.06 427 GLU A C 1
ATOM 3501 O O . GLU A 1 427 ? 45.594 -8.219 -15.266 1 86.06 427 GLU A O 1
ATOM 3506 N N . ILE A 1 428 ? 45.375 -6.047 -15.047 1 81.88 428 ILE A N 1
ATOM 3507 C CA . ILE A 1 428 ? 44.219 -5.98 -15.938 1 81.88 428 ILE A CA 1
ATOM 3508 C C . ILE A 1 428 ? 44.625 -6.426 -17.344 1 81.88 428 ILE A C 1
ATOM 3510 O O . ILE A 1 428 ? 43.875 -7.156 -18 1 81.88 428 ILE A O 1
ATOM 3514 N N . GLU A 1 429 ? 45.75 -5.992 -17.703 1 81.69 429 GLU A N 1
ATOM 3515 C CA . GLU A 1 429 ? 46.219 -6.371 -19.016 1 81.69 429 GLU A CA 1
ATOM 3516 C C . GLU A 1 429 ? 46.312 -7.891 -19.156 1 81.69 429 GLU A C 1
ATOM 3518 O O . GLU A 1 429 ? 45.969 -8.445 -20.203 1 81.69 429 GLU A O 1
ATOM 3523 N N . VAL A 1 430 ? 46.656 -8.484 -18.156 1 85.81 430 VAL A N 1
ATOM 3524 C CA . VAL A 1 430 ? 46.781 -9.938 -18.172 1 85.81 430 VAL A CA 1
ATOM 3525 C C . VAL A 1 430 ? 45.406 -10.594 -18.094 1 85.81 430 VAL A C 1
ATOM 3527 O O . VAL A 1 430 ? 45.094 -11.492 -18.875 1 85.81 430 VAL A O 1
ATOM 3530 N N . ILE A 1 431 ? 44.594 -10.062 -17.281 1 82.69 431 ILE A N 1
ATOM 3531 C CA . ILE A 1 431 ? 43.281 -10.648 -17.031 1 82.69 431 ILE A CA 1
ATOM 3532 C C . ILE A 1 431 ? 42.438 -10.539 -18.281 1 82.69 431 ILE A C 1
ATOM 3534 O O . ILE A 1 431 ? 41.781 -11.508 -18.688 1 82.69 431 ILE A O 1
ATOM 3538 N N . VAL A 1 432 ? 42.438 -9.453 -18.891 1 78.19 432 VAL A N 1
ATOM 3539 C CA . VAL A 1 432 ? 41.625 -9.211 -20.078 1 78.19 432 VAL A CA 1
ATOM 3540 C C . VAL A 1 432 ? 42 -10.203 -21.172 1 78.19 432 VAL A C 1
ATOM 3542 O O . VAL A 1 432 ? 41.125 -10.734 -21.859 1 78.19 432 VAL A O 1
ATOM 3545 N N . ASN A 1 433 ? 43.312 -10.492 -21.297 1 78.69 433 ASN A N 1
ATOM 3546 C CA . ASN A 1 433 ? 43.781 -11.391 -22.344 1 78.69 433 ASN A CA 1
ATOM 3547 C C . ASN A 1 433 ? 43.469 -12.852 -22.016 1 78.69 433 ASN A C 1
ATOM 3549 O O . ASN A 1 433 ? 43.438 -13.703 -22.906 1 78.69 433 ASN A O 1
ATOM 3553 N N . LEU A 1 434 ? 43.219 -13 -20.766 1 79.25 434 LEU A N 1
ATOM 3554 C CA . LEU A 1 434 ? 42.938 -14.383 -20.375 1 79.25 434 LEU A CA 1
ATOM 3555 C C . LEU A 1 434 ? 41.438 -14.648 -20.312 1 79.25 434 LEU A C 1
ATOM 3557 O O . LEU A 1 434 ? 41 -15.789 -20.125 1 79.25 434 LEU A O 1
ATOM 3561 N N . ILE A 1 435 ? 40.656 -13.648 -20.547 1 71.81 435 ILE A N 1
ATOM 3562 C CA . ILE A 1 435 ? 39.219 -13.828 -20.469 1 71.81 435 ILE A CA 1
ATOM 3563 C C . ILE A 1 435 ? 38.75 -14.703 -21.641 1 71.81 435 ILE A C 1
ATOM 3565 O O . ILE A 1 435 ? 38.906 -14.32 -22.812 1 71.81 435 ILE A O 1
ATOM 3569 N N . ASN A 1 436 ? 38.219 -15.781 -21.406 1 61.84 436 ASN A N 1
ATOM 3570 C CA . ASN A 1 436 ? 37.688 -16.781 -22.312 1 61.84 436 ASN A CA 1
ATOM 3571 C C . ASN A 1 436 ? 38.781 -17.375 -23.188 1 61.84 436 ASN A C 1
ATOM 3573 O O . ASN A 1 436 ? 38.5 -17.891 -24.281 1 61.84 436 ASN A O 1
ATOM 3577 N N . LYS A 1 437 ? 40.25 -17.188 -22.734 1 73.25 437 LYS A N 1
ATOM 3578 C CA . LYS A 1 437 ? 41.375 -17.75 -23.469 1 73.25 437 LYS A CA 1
ATOM 3579 C C . LYS A 1 437 ? 42.375 -18.422 -22.531 1 73.25 437 LYS A C 1
ATOM 3581 O O . LYS A 1 437 ? 42.406 -18.109 -21.344 1 73.25 437 LYS A O 1
ATOM 3586 N N . GLN A 1 438 ? 42.969 -19.344 -23.016 1 79.06 438 GLN A N 1
ATOM 3587 C CA . GLN A 1 438 ? 44.094 -19.969 -22.375 1 79.06 438 GLN A CA 1
ATOM 3588 C C . GLN A 1 438 ? 45.406 -19.641 -23.109 1 79.06 438 GLN A C 1
ATOM 3590 O O . GLN A 1 438 ? 45.531 -19.906 -24.297 1 79.06 438 GLN A O 1
ATOM 3595 N N . LEU A 1 439 ? 46.281 -19 -22.344 1 83.94 439 LEU A N 1
ATOM 3596 C CA . LEU A 1 439 ? 47.5 -18.531 -23.031 1 83.94 439 LEU A CA 1
ATOM 3597 C C . LEU A 1 439 ? 48.75 -18.922 -22.25 1 83.94 439 LEU A C 1
ATOM 3599 O O . LEU A 1 439 ? 48.688 -19.094 -21.016 1 83.94 439 LEU A O 1
ATOM 3603 N N . THR A 1 440 ? 49.781 -19.078 -22.984 1 84.94 440 THR A N 1
ATOM 3604 C CA . THR A 1 440 ? 51.094 -19.297 -22.391 1 84.94 440 THR A CA 1
ATOM 3605 C C . THR A 1 440 ? 51.719 -17.969 -21.984 1 84.94 440 THR A C 1
ATOM 3607 O O . THR A 1 440 ? 51.312 -16.906 -22.422 1 84.94 440 THR A O 1
ATOM 3610 N N . ALA A 1 441 ? 52.75 -18.047 -21.141 1 87.81 441 ALA A N 1
ATOM 3611 C CA . ALA A 1 441 ? 53.469 -16.828 -20.75 1 87.81 441 ALA A CA 1
ATOM 3612 C C . ALA A 1 441 ? 54.094 -16.141 -21.969 1 87.81 441 ALA A C 1
ATOM 3614 O O . ALA A 1 441 ? 54.062 -14.906 -22.047 1 87.81 441 ALA A O 1
ATOM 3615 N N . LYS A 1 442 ? 54.562 -16.922 -22.922 1 87.06 442 LYS A N 1
ATOM 3616 C CA . LYS A 1 442 ? 55.125 -16.359 -24.141 1 87.06 442 LYS A CA 1
ATOM 3617 C C . LYS A 1 442 ? 54.062 -15.602 -24.953 1 87.06 442 LYS A C 1
ATOM 3619 O O . LYS A 1 442 ? 54.344 -14.5 -25.438 1 87.06 442 LYS A O 1
ATOM 3624 N N . GLU A 1 443 ? 52.969 -16.219 -25.078 1 82.81 443 GLU A N 1
ATOM 3625 C CA . GLU A 1 443 ? 51.875 -15.578 -25.781 1 82.81 443 GLU A CA 1
ATOM 3626 C C . GLU A 1 443 ? 51.438 -14.297 -25.094 1 82.81 443 GLU A C 1
ATOM 3628 O O . GLU A 1 443 ? 51.156 -13.297 -25.734 1 82.81 443 GLU A O 1
ATOM 3633 N N . LEU A 1 444 ? 51.375 -14.367 -23.828 1 83.94 444 LEU A N 1
ATOM 3634 C CA . LEU A 1 444 ? 50.969 -13.195 -23.062 1 83.94 444 LEU A CA 1
ATOM 3635 C C . LEU A 1 444 ? 52 -12.07 -23.219 1 83.94 444 LEU A C 1
ATOM 3637 O O . LEU A 1 444 ? 51.625 -10.898 -23.281 1 83.94 444 LEU A O 1
ATOM 3641 N N . LEU A 1 445 ? 53.188 -12.453 -23.219 1 85.75 445 LEU A N 1
ATOM 3642 C CA . LEU A 1 445 ? 54.25 -11.461 -23.406 1 85.75 445 LEU A CA 1
ATOM 3643 C C . LEU A 1 445 ? 54.094 -10.75 -24.75 1 85.75 445 LEU A C 1
ATOM 3645 O O . LEU A 1 445 ? 54.344 -9.547 -24.859 1 85.75 445 LEU A O 1
ATOM 3649 N N . GLN A 1 446 ? 53.625 -11.453 -25.703 1 84.38 446 GLN A N 1
ATOM 3650 C CA . GLN A 1 446 ? 53.406 -10.875 -27.031 1 84.38 446 GLN A CA 1
ATOM 3651 C C . GLN A 1 446 ? 52.188 -9.961 -27.047 1 84.38 446 GLN A C 1
ATOM 3653 O O . GLN A 1 446 ? 52.156 -8.984 -27.781 1 84.38 446 GLN A O 1
ATOM 3658 N N . LEU A 1 447 ? 51.281 -10.305 -26.172 1 80.62 447 LEU A N 1
ATOM 3659 C CA . LEU A 1 447 ? 50 -9.602 -26.219 1 80.62 447 LEU A CA 1
ATOM 3660 C C . LEU A 1 447 ? 50 -8.422 -25.25 1 80.62 447 LEU A C 1
ATOM 3662 O O . LEU A 1 447 ? 49.094 -7.555 -25.328 1 80.62 447 LEU A O 1
ATOM 3666 N N . THR A 1 448 ? 51 -8.461 -24.406 1 79.81 448 THR A N 1
ATOM 3667 C CA . THR A 1 448 ? 51.062 -7.395 -23.406 1 79.81 448 THR A CA 1
ATOM 3668 C C . THR A 1 448 ? 52.312 -6.57 -23.562 1 79.81 448 THR A C 1
ATOM 3670 O O . THR A 1 448 ? 53.281 -7 -24.219 1 79.81 448 THR A O 1
ATOM 3673 N N . ASN A 1 449 ? 52.312 -5.406 -22.891 1 81.56 449 ASN A N 1
ATOM 3674 C CA . ASN A 1 449 ? 53.5 -4.562 -22.906 1 81.56 449 ASN A CA 1
ATOM 3675 C C . ASN A 1 449 ? 54.312 -4.715 -21.625 1 81.56 449 ASN A C 1
ATOM 3677 O O . ASN A 1 449 ? 55 -3.789 -21.219 1 81.56 449 ASN A O 1
ATOM 3681 N N . LEU A 1 450 ? 54.281 -5.91 -21.094 1 83.19 450 LEU A N 1
ATOM 3682 C CA . LEU A 1 450 ? 54.969 -6.148 -19.828 1 83.19 450 LEU A CA 1
ATOM 3683 C C . LEU A 1 450 ? 56.312 -6.809 -20.062 1 83.19 450 LEU A C 1
ATOM 3685 O O . LEU A 1 450 ? 56.5 -7.547 -21.031 1 83.19 450 LEU A O 1
ATOM 3689 N N . SER A 1 451 ? 57.281 -6.43 -19.156 1 88.06 451 SER A N 1
ATOM 3690 C CA . SER A 1 451 ? 58.531 -7.156 -19.188 1 88.06 451 SER A CA 1
ATOM 3691 C C . SER A 1 451 ? 58.344 -8.586 -18.688 1 88.06 451 SER A C 1
ATOM 3693 O O . SER A 1 451 ? 57.375 -8.898 -18 1 88.06 451 SER A O 1
ATOM 3695 N N . GLN A 1 452 ? 59.312 -9.391 -19.062 1 88.12 452 GLN A N 1
ATOM 3696 C CA . GLN A 1 452 ? 59.281 -10.797 -18.656 1 88.12 452 GLN A CA 1
ATOM 3697 C C . GLN A 1 452 ? 59.25 -10.93 -17.141 1 88.12 452 GLN A C 1
ATOM 3699 O O . GLN A 1 452 ? 58.469 -11.688 -16.578 1 88.12 452 GLN A O 1
ATOM 3704 N N . THR A 1 453 ? 60.062 -10.219 -16.594 1 87.5 453 THR A N 1
ATOM 3705 C CA . THR A 1 453 ? 60.156 -10.281 -15.148 1 87.5 453 THR A CA 1
ATOM 3706 C C . THR A 1 453 ? 58.844 -9.836 -14.508 1 87.5 453 THR A C 1
ATOM 3708 O O . THR A 1 453 ? 58.344 -10.477 -13.586 1 87.5 453 THR A O 1
ATOM 3711 N N . LYS A 1 454 ? 58.281 -8.82 -14.984 1 86.88 454 LYS A N 1
ATOM 3712 C CA . LYS A 1 454 ? 57.062 -8.273 -14.422 1 86.88 454 LYS A CA 1
ATOM 3713 C C . LYS A 1 454 ? 55.875 -9.219 -14.664 1 86.88 454 LYS A C 1
ATOM 3715 O O . LYS A 1 454 ? 55.031 -9.398 -13.789 1 86.88 454 LYS A O 1
ATOM 3720 N N . LEU A 1 455 ? 55.906 -9.75 -15.844 1 91.38 455 LEU A N 1
ATOM 3721 C CA . LEU A 1 455 ? 54.812 -10.664 -16.188 1 91.38 455 LEU A CA 1
ATOM 3722 C C . LEU A 1 455 ? 54.812 -11.859 -15.242 1 91.38 455 LEU A C 1
ATOM 3724 O O . LEU A 1 455 ? 53.75 -12.211 -14.695 1 91.38 455 LEU A O 1
ATOM 3728 N N . TYR A 1 456 ? 55.938 -12.414 -15.055 1 90.88 456 TYR A N 1
ATOM 3729 C CA . TYR A 1 456 ? 55.969 -13.594 -14.188 1 90.88 456 TYR A CA 1
ATOM 3730 C C . TYR A 1 456 ? 55.594 -13.227 -12.758 1 90.88 456 TYR A C 1
ATOM 3732 O O . TYR A 1 456 ? 54.969 -14.008 -12.055 1 90.88 456 TYR A O 1
ATOM 3740 N N . HIS A 1 457 ? 56.031 -12.141 -12.383 1 89.38 457 HIS A N 1
ATOM 3741 C CA . HIS A 1 457 ? 55.656 -11.672 -11.062 1 89.38 457 HIS A CA 1
ATOM 3742 C C . HIS A 1 457 ? 54.125 -11.555 -10.953 1 89.38 457 HIS A C 1
ATOM 3744 O O . HIS A 1 457 ? 53.531 -11.992 -9.969 1 89.38 457 HIS A O 1
ATOM 3750 N N . ILE A 1 458 ? 53.469 -10.992 -11.883 1 89.5 458 ILE A N 1
ATOM 3751 C CA . ILE A 1 458 ? 52.031 -10.789 -11.891 1 89.5 458 ILE A CA 1
ATOM 3752 C C . ILE A 1 458 ? 51.312 -12.141 -11.969 1 89.5 458 ILE A C 1
ATOM 3754 O O . ILE A 1 458 ? 50.344 -12.383 -11.258 1 89.5 458 ILE A O 1
ATOM 3758 N N . LEU A 1 459 ? 51.844 -12.977 -12.805 1 90.06 459 LEU A N 1
ATOM 3759 C CA . LEU A 1 459 ? 51.25 -14.297 -12.953 1 90.06 459 LEU A CA 1
ATOM 3760 C C . LEU A 1 459 ? 51.312 -15.062 -11.633 1 90.06 459 LEU A C 1
ATOM 3762 O O . LEU A 1 459 ? 50.312 -15.688 -11.242 1 90.06 459 LEU A O 1
ATOM 3766 N N . ASN A 1 460 ? 52.438 -14.977 -11.039 1 88 460 ASN A N 1
ATOM 3767 C CA . ASN A 1 460 ? 52.531 -15.641 -9.742 1 88 460 ASN A CA 1
ATOM 3768 C C . ASN A 1 460 ? 51.594 -15.039 -8.711 1 88 460 ASN A C 1
ATOM 3770 O O . ASN A 1 460 ? 50.969 -15.766 -7.945 1 88 460 ASN A O 1
ATOM 3774 N N . LYS A 1 461 ? 51.531 -13.789 -8.711 1 86.81 461 LYS A N 1
ATOM 3775 C CA . LYS A 1 461 ? 50.625 -13.102 -7.789 1 86.81 461 LYS A CA 1
ATOM 3776 C C . LYS A 1 461 ? 49.156 -13.492 -8.047 1 86.81 461 LYS A C 1
ATOM 3778 O O . LYS A 1 461 ? 48.438 -13.844 -7.113 1 86.81 461 LYS A O 1
ATOM 3783 N N . LEU A 1 462 ? 48.75 -13.398 -9.227 1 86.62 462 LEU A N 1
ATOM 3784 C CA . LEU A 1 462 ? 47.344 -13.695 -9.586 1 86.62 462 LEU A CA 1
ATOM 3785 C C . LEU A 1 462 ? 47.031 -15.164 -9.328 1 86.62 462 LEU A C 1
ATOM 3787 O O . LEU A 1 462 ? 45.906 -15.492 -8.922 1 86.62 462 LEU A O 1
ATOM 3791 N N . GLU A 1 463 ? 48 -15.953 -9.57 1 86.75 463 GLU A N 1
ATOM 3792 C CA . GLU A 1 463 ? 47.812 -17.375 -9.297 1 86.75 463 GLU A CA 1
ATOM 3793 C C . GLU A 1 463 ? 47.719 -17.641 -7.801 1 86.75 463 GLU A C 1
ATOM 3795 O O . GLU A 1 463 ? 46.906 -18.422 -7.355 1 86.75 463 GLU A O 1
ATOM 3800 N N . LYS A 1 464 ? 48.562 -17.016 -7.125 1 84.62 464 LYS A N 1
ATOM 3801 C CA . LYS A 1 464 ? 48.5 -17.141 -5.672 1 84.62 464 LYS A CA 1
ATOM 3802 C C . LYS A 1 464 ? 47.188 -16.641 -5.109 1 84.62 464 LYS A C 1
ATOM 3804 O O . LYS A 1 464 ? 46.656 -17.188 -4.145 1 84.62 464 LYS A O 1
ATOM 3809 N N . GLU A 1 465 ? 46.688 -15.617 -5.758 1 81.38 465 GLU A N 1
ATOM 3810 C CA . GLU A 1 465 ? 45.438 -15.016 -5.297 1 81.38 465 GLU A CA 1
ATOM 3811 C C . GLU A 1 465 ? 44.219 -15.781 -5.828 1 81.38 465 GLU A C 1
ATOM 3813 O O . GLU A 1 465 ? 43.062 -15.461 -5.492 1 81.38 465 GLU A O 1
ATOM 3818 N N . GLY A 1 466 ? 44.469 -16.719 -6.688 1 78.12 466 GLY A N 1
ATOM 3819 C CA . GLY A 1 466 ? 43.438 -17.578 -7.227 1 78.12 466 GLY A CA 1
ATOM 3820 C C . GLY A 1 466 ? 42.656 -16.938 -8.367 1 78.12 466 GLY A C 1
ATOM 3821 O O . GLY A 1 466 ? 41.562 -17.375 -8.711 1 78.12 466 GLY A O 1
ATOM 3822 N N . ILE A 1 467 ? 43.188 -15.898 -8.906 1 81.12 467 ILE A N 1
ATOM 3823 C CA . ILE A 1 467 ? 42.531 -15.18 -9.984 1 81.12 467 ILE A CA 1
ATOM 3824 C C . ILE A 1 467 ? 42.719 -15.93 -11.305 1 81.12 467 ILE A C 1
ATOM 3826 O O . ILE A 1 467 ? 41.812 -16.016 -12.117 1 81.12 467 ILE A O 1
ATOM 3830 N N . ILE A 1 468 ? 43.938 -16.438 -11.492 1 84.62 468 ILE A N 1
ATOM 3831 C CA . ILE A 1 468 ? 44.25 -17.25 -12.664 1 84.62 468 ILE A CA 1
ATOM 3832 C C . ILE A 1 468 ? 44.719 -18.641 -12.234 1 84.62 468 ILE A C 1
ATOM 3834 O O . ILE A 1 468 ? 45.188 -18.812 -11.102 1 84.62 468 ILE A O 1
ATOM 3838 N N . LYS A 1 469 ? 44.469 -19.531 -13.008 1 84.06 469 LYS A N 1
ATOM 3839 C CA . LYS A 1 469 ? 44.969 -20.891 -12.836 1 84.06 469 LYS A CA 1
ATOM 3840 C C . LYS A 1 469 ? 45.906 -21.281 -13.977 1 84.06 469 LYS A C 1
ATOM 3842 O O . LYS A 1 469 ? 45.938 -20.594 -15.008 1 84.06 469 LYS A O 1
ATOM 3847 N N . SER A 1 470 ? 46.75 -22.328 -13.594 1 82.44 470 SER A N 1
ATOM 3848 C CA . SER A 1 470 ? 47.656 -22.797 -14.633 1 82.44 470 SER A CA 1
ATOM 3849 C C . SER A 1 470 ? 47.594 -24.312 -14.773 1 82.44 470 SER A C 1
ATOM 3851 O O . SER A 1 470 ? 47.25 -25.016 -13.82 1 82.44 470 SER A O 1
ATOM 3853 N N . VAL A 1 471 ? 47.531 -24.828 -15.883 1 77.44 471 VAL A N 1
ATOM 3854 C CA . VAL A 1 471 ? 47.625 -26.25 -16.188 1 77.44 471 VAL A CA 1
ATOM 3855 C C . VAL A 1 471 ? 49.094 -26.609 -16.422 1 77.44 471 VAL A C 1
ATOM 3857 O O . VAL A 1 471 ? 49.781 -25.969 -17.219 1 77.44 471 VAL A O 1
ATOM 3860 N N . SER A 1 472 ? 49.406 -27.609 -15.555 1 74.19 472 SER A N 1
ATOM 3861 C CA . SER A 1 472 ? 50.781 -28.078 -15.695 1 74.19 472 SER A CA 1
ATOM 3862 C C . SER A 1 472 ? 51.031 -28.688 -17.062 1 74.19 472 SER A C 1
ATOM 3864 O O . SER A 1 472 ? 50.188 -29.422 -17.594 1 74.19 472 SER A O 1
ATOM 3866 N N . GLY A 1 473 ? 51.938 -28.188 -18.031 1 72.25 473 GLY A N 1
ATOM 3867 C CA . GLY A 1 473 ? 52.406 -28.656 -19.328 1 72.25 473 GLY A CA 1
ATOM 3868 C C . GLY A 1 473 ? 53.656 -27.938 -19.812 1 72.25 473 GLY A C 1
ATOM 3869 O O . GLY A 1 473 ? 54.156 -27.047 -19.125 1 72.25 473 GLY A O 1
ATOM 3870 N N . LYS A 1 474 ? 54.438 -28.484 -20.875 1 77 474 LYS A N 1
ATOM 3871 C CA . LYS A 1 474 ? 55.531 -27.812 -21.594 1 77 474 LYS A CA 1
ATOM 3872 C C . LYS A 1 474 ? 55.031 -27.156 -22.859 1 77 474 LYS A C 1
ATOM 3874 O O . LYS A 1 474 ? 54.812 -27.812 -23.875 1 77 474 LYS A O 1
ATOM 3879 N N . PRO A 1 475 ? 54.594 -25.906 -22.703 1 77.5 475 PRO A N 1
ATOM 3880 C CA . PRO A 1 475 ? 54.688 -24.781 -21.781 1 77.5 475 PRO A CA 1
ATOM 3881 C C . PRO A 1 475 ? 53.469 -24.672 -20.859 1 77.5 475 PRO A C 1
ATOM 3883 O O . PRO A 1 475 ? 52.375 -25.141 -21.219 1 77.5 475 PRO A O 1
ATOM 3886 N N . LYS A 1 476 ? 53.562 -24.062 -19.766 1 83.5 476 LYS A N 1
ATOM 3887 C CA . LYS A 1 476 ? 52.531 -23.812 -18.781 1 83.5 476 LYS A CA 1
ATOM 3888 C C . LYS A 1 476 ? 51.438 -22.891 -19.359 1 83.5 476 LYS A C 1
ATOM 3890 O O . LYS A 1 476 ? 51.75 -21.891 -20 1 83.5 476 LYS A O 1
ATOM 3895 N N . LEU A 1 477 ? 50.219 -23.344 -19.359 1 82.69 477 LEU A N 1
ATOM 3896 C CA . LEU A 1 477 ? 49.125 -22.547 -19.844 1 82.69 477 LEU A CA 1
ATOM 3897 C C . LEU A 1 477 ? 48.375 -21.891 -18.688 1 82.69 477 LEU A C 1
ATOM 3899 O O . LEU A 1 477 ? 48.125 -22.516 -17.656 1 82.69 477 LEU A O 1
ATOM 3903 N N . TYR A 1 478 ? 48.094 -20.625 -18.875 1 85.31 478 TYR A N 1
ATOM 3904 C CA . TYR A 1 478 ? 47.375 -19.844 -17.891 1 85.31 478 TYR A CA 1
ATOM 3905 C C . TYR A 1 478 ? 45.938 -19.547 -18.391 1 85.31 478 TYR A C 1
ATOM 3907 O O . TYR A 1 478 ? 45.75 -19.297 -19.578 1 85.31 478 TYR A O 1
ATOM 3915 N N . TYR A 1 479 ? 45.062 -19.719 -17.562 1 79.88 479 TYR A N 1
ATOM 3916 C CA . TYR A 1 479 ? 43.688 -19.438 -17.922 1 79.88 479 TYR A CA 1
ATOM 3917 C C . TYR A 1 479 ? 42.906 -18.953 -16.719 1 79.88 479 TYR A C 1
ATOM 3919 O O . TYR A 1 479 ? 43.375 -19.016 -15.578 1 79.88 479 TYR A O 1
ATOM 3927 N N . ILE A 1 480 ? 41.844 -18.297 -17 1 76.06 480 ILE A N 1
ATOM 3928 C CA . ILE A 1 480 ? 40.906 -17.922 -15.969 1 76.06 480 ILE A CA 1
ATOM 3929 C C . ILE A 1 480 ? 39.719 -18.891 -15.977 1 76.06 480 ILE A C 1
ATOM 3931 O O . ILE A 1 480 ? 39.062 -19.062 -17 1 76.06 480 ILE A O 1
ATOM 3935 N N . ASP A 1 481 ? 39.688 -19.625 -15.094 1 67 481 ASP A N 1
ATOM 3936 C CA . ASP A 1 481 ? 38.656 -20.672 -15.039 1 67 481 ASP A CA 1
ATOM 3937 C C . ASP A 1 481 ? 37.281 -20.062 -15.133 1 67 481 ASP A C 1
ATOM 3939 O O . ASP A 1 481 ? 36.469 -20.453 -15.992 1 67 481 ASP A O 1
ATOM 3943 N N . ASN A 1 482 ? 37 -19.156 -14.273 1 61.88 482 ASN A N 1
ATOM 3944 C CA . ASN A 1 482 ? 35.75 -18.438 -14.25 1 61.88 482 ASN A CA 1
ATOM 3945 C C . ASN A 1 482 ? 35.938 -16.969 -13.852 1 61.88 482 ASN A C 1
ATOM 3947 O O . ASN A 1 482 ? 36.031 -16.656 -12.664 1 61.88 482 ASN A O 1
ATOM 3951 N N . ILE A 1 483 ? 36.094 -16.125 -14.883 1 67.12 483 ILE A N 1
ATOM 3952 C CA . ILE A 1 483 ? 36.406 -14.727 -14.625 1 67.12 483 ILE A CA 1
ATOM 3953 C C . ILE A 1 483 ? 35.312 -14.094 -13.758 1 67.12 483 ILE A C 1
ATOM 3955 O O . ILE A 1 483 ? 35.594 -13.273 -12.891 1 67.12 483 ILE A O 1
ATOM 3959 N N . LYS A 1 484 ? 34.281 -14.492 -14.078 1 62.69 484 LYS A N 1
ATOM 3960 C CA . LYS A 1 484 ? 33.188 -13.945 -13.281 1 62.69 484 LYS A CA 1
ATOM 3961 C C . LYS A 1 484 ? 33.344 -14.32 -11.805 1 62.69 484 LYS A C 1
ATOM 3963 O O . LYS A 1 484 ? 33.188 -13.477 -10.922 1 62.69 484 LYS A O 1
ATOM 3968 N N . GLU A 1 485 ? 33.75 -15.516 -11.57 1 65.25 485 GLU A N 1
ATOM 3969 C CA . GLU A 1 485 ? 33.969 -15.992 -10.203 1 65.25 485 GLU A CA 1
ATOM 3970 C C . GLU A 1 485 ? 35.094 -15.25 -9.531 1 65.25 485 GLU A C 1
ATOM 3972 O O . GLU A 1 485 ? 35 -14.875 -8.359 1 65.25 485 GLU A O 1
ATOM 3977 N N . ILE A 1 486 ? 36.125 -15.055 -10.18 1 69.31 486 ILE A N 1
ATOM 3978 C CA . ILE A 1 486 ? 37.312 -14.391 -9.672 1 69.31 486 ILE A CA 1
ATOM 3979 C C . ILE A 1 486 ? 37.031 -12.93 -9.367 1 69.31 486 ILE A C 1
ATOM 3981 O O . ILE A 1 486 ? 37.406 -12.414 -8.312 1 69.31 486 ILE A O 1
ATOM 3985 N N . LEU A 1 487 ? 36.281 -12.375 -10.344 1 72.19 487 LEU A N 1
ATOM 3986 C CA . LEU A 1 487 ? 35.969 -10.961 -10.133 1 72.19 487 LEU A CA 1
ATOM 3987 C C . LEU A 1 487 ? 34.938 -10.789 -9.031 1 72.19 487 LEU A C 1
ATOM 3989 O O . LEU A 1 487 ? 34.969 -9.805 -8.297 1 72.19 487 LEU A O 1
ATOM 3993 N N . GLN A 1 488 ? 34.25 -11.789 -8.938 1 67.25 488 GLN A N 1
ATOM 3994 C CA . GLN A 1 488 ? 33.25 -11.789 -7.859 1 67.25 488 GLN A CA 1
ATOM 3995 C C . GLN A 1 488 ? 33.938 -11.922 -6.496 1 67.25 488 GLN A C 1
ATOM 3997 O O . GLN A 1 488 ? 33.594 -11.195 -5.559 1 67.25 488 GLN A O 1
ATOM 4002 N N . LYS A 1 489 ? 34.875 -12.836 -6.453 1 68.38 489 LYS A N 1
ATOM 4003 C CA . LYS A 1 489 ? 35.656 -13 -5.227 1 68.38 489 LYS A CA 1
ATOM 4004 C C . LYS A 1 489 ? 36.438 -11.727 -4.883 1 68.38 489 LYS A C 1
ATOM 4006 O O . LYS A 1 489 ? 36.5 -11.336 -3.717 1 68.38 489 LYS A O 1
ATOM 4011 N N . THR A 1 490 ? 37 -11.164 -5.762 1 71.56 490 THR A N 1
ATOM 4012 C CA . THR A 1 490 ? 37.781 -9.93 -5.586 1 71.56 490 THR A CA 1
ATOM 4013 C C . THR A 1 490 ? 36.844 -8.781 -5.191 1 71.56 490 THR A C 1
ATOM 4015 O O . THR A 1 490 ? 37.188 -7.969 -4.328 1 71.56 490 THR A O 1
ATOM 4018 N N . HIS A 1 491 ? 35.781 -8.844 -5.887 1 68.31 491 HIS A N 1
ATOM 4019 C CA . HIS A 1 491 ? 34.781 -7.836 -5.535 1 68.31 491 HIS A CA 1
ATOM 4020 C C . HIS A 1 491 ? 34.344 -7.984 -4.082 1 68.31 491 HIS A C 1
ATOM 4022 O O . HIS A 1 491 ? 34.281 -6.996 -3.346 1 68.31 491 HIS A O 1
ATOM 4028 N N . GLU A 1 492 ? 34.156 -9.156 -3.719 1 65.56 492 GLU A N 1
ATOM 4029 C CA . GLU A 1 492 ? 33.719 -9.43 -2.348 1 65.56 492 GLU A CA 1
ATOM 4030 C C . GLU A 1 492 ? 34.812 -9.039 -1.348 1 65.56 492 GLU A C 1
ATOM 4032 O O . GLU A 1 492 ? 34.5 -8.477 -0.292 1 65.56 492 GLU A O 1
ATOM 4037 N N . LYS A 1 493 ? 35.969 -9.367 -1.616 1 67.94 493 LYS A N 1
ATOM 4038 C CA . LYS A 1 493 ? 37.094 -9.008 -0.768 1 67.94 493 LYS A CA 1
ATOM 4039 C C . LYS A 1 493 ? 37.219 -7.488 -0.627 1 67.94 493 LYS A C 1
ATOM 4041 O O . LYS A 1 493 ? 37.406 -6.977 0.474 1 67.94 493 LYS A O 1
ATOM 4046 N N . ILE A 1 494 ? 36.969 -6.871 -1.647 1 68.94 494 ILE A N 1
ATOM 4047 C CA . ILE A 1 494 ? 37.062 -5.414 -1.646 1 68.94 494 ILE A CA 1
ATOM 4048 C C . ILE A 1 494 ? 35.906 -4.816 -0.884 1 68.94 494 ILE A C 1
ATOM 4050 O O . ILE A 1 494 ? 36.062 -3.906 -0.072 1 68.94 494 ILE A O 1
ATOM 4054 N N . GLU A 1 495 ? 34.781 -5.449 -1.171 1 64.81 495 GLU A N 1
ATOM 4055 C CA . GLU A 1 495 ? 33.594 -4.938 -0.493 1 64.81 495 GLU A CA 1
ATOM 4056 C C . GLU A 1 495 ? 33.656 -5.223 1.005 1 64.81 495 GLU A C 1
ATOM 4058 O O . GLU A 1 495 ? 33.25 -4.383 1.816 1 64.81 495 GLU A O 1
ATOM 4063 N N . HIS A 1 496 ? 34.125 -6.348 1.298 1 61.34 496 HIS A N 1
ATOM 4064 C CA . HIS A 1 496 ? 34.344 -6.66 2.705 1 61.34 496 HIS A CA 1
ATOM 4065 C C . HIS A 1 496 ? 35.312 -5.664 3.348 1 61.34 496 HIS A C 1
ATOM 4067 O O . HIS A 1 496 ? 35.062 -5.168 4.445 1 61.34 496 HIS A O 1
ATOM 4073 N N . GLU A 1 497 ? 36.344 -5.371 2.781 1 64.38 497 GLU A N 1
ATOM 4074 C CA . GLU A 1 497 ? 37.312 -4.414 3.285 1 64.38 497 GLU A CA 1
ATOM 4075 C C . GLU A 1 497 ? 36.75 -3.006 3.34 1 64.38 497 GLU A C 1
ATOM 4077 O O . GLU A 1 497 ? 36.969 -2.273 4.305 1 64.38 497 GLU A O 1
ATOM 4082 N N . ASN A 1 498 ? 36.031 -2.791 2.355 1 62.69 498 ASN A N 1
ATOM 4083 C CA . ASN A 1 498 ? 35.406 -1.485 2.332 1 62.69 498 ASN A CA 1
ATOM 4084 C C . ASN A 1 498 ? 34.312 -1.382 3.398 1 62.69 498 ASN A C 1
ATOM 4086 O O . ASN A 1 498 ? 34.156 -0.336 4.031 1 62.69 498 ASN A O 1
ATOM 4090 N N . MET A 1 499 ? 33.531 -2.422 3.469 1 58.91 499 MET A N 1
ATOM 4091 C CA . MET A 1 499 ? 32.469 -2.486 4.48 1 58.91 499 MET A CA 1
ATOM 4092 C C . MET A 1 499 ? 33.062 -2.354 5.883 1 58.91 499 MET A C 1
ATOM 4094 O O . MET A 1 499 ? 32.531 -1.606 6.711 1 58.91 499 MET A O 1
ATOM 4098 N N . VAL A 1 500 ? 34.062 -3.053 6.176 1 56.09 500 VAL A N 1
ATOM 4099 C CA . VAL A 1 500 ? 34.719 -2.973 7.477 1 56.09 500 VAL A CA 1
ATOM 4100 C C . VAL A 1 500 ? 35.219 -1.55 7.723 1 56.09 500 VAL A C 1
ATOM 4102 O O . VAL A 1 500 ? 35 -0.992 8.805 1 56.09 500 VAL A O 1
ATOM 4105 N N . LYS A 1 501 ? 35.656 -0.926 6.812 1 60.66 501 LYS A N 1
ATOM 4106 C CA . LYS A 1 501 ? 36.125 0.449 6.953 1 60.66 501 LYS A CA 1
ATOM 4107 C C . LYS A 1 501 ? 34.969 1.426 7.031 1 60.66 501 LYS A C 1
ATOM 4109 O O . LYS A 1 501 ? 35 2.385 7.809 1 60.66 501 LYS A O 1
ATOM 4114 N N . LYS A 1 502 ? 34 1.122 6.258 1 61.66 502 LYS A N 1
ATOM 4115 C CA . LYS A 1 502 ? 32.812 1.972 6.273 1 61.66 502 LYS A CA 1
ATOM 4116 C C . LYS A 1 502 ? 32.094 1.881 7.613 1 61.66 502 LYS A C 1
ATOM 4118 O O . LYS A 1 502 ? 31.688 2.9 8.172 1 61.66 502 LYS A O 1
ATOM 4123 N N . ILE A 1 503 ? 31.891 0.73 8.125 1 54.31 503 ILE A N 1
ATOM 4124 C CA . ILE A 1 503 ? 31.312 0.521 9.453 1 54.31 503 ILE A CA 1
ATOM 4125 C C . ILE A 1 503 ? 32.125 1.3 10.492 1 54.31 503 ILE A C 1
ATOM 4127 O O . ILE A 1 503 ? 31.547 1.968 11.352 1 54.31 503 ILE A O 1
ATOM 4131 N N . LYS A 1 504 ? 33.219 1.296 10.492 1 54.38 504 LYS A N 1
ATOM 4132 C CA . LYS A 1 504 ? 34.094 1.974 11.453 1 54.38 504 LYS A CA 1
ATOM 4133 C C . LYS A 1 504 ? 34.031 3.488 11.281 1 54.38 504 LYS A C 1
ATOM 4135 O O . LYS A 1 504 ? 34 4.23 12.266 1 54.38 504 LYS A O 1
ATOM 4140 N N . ARG A 1 505 ? 33.812 3.887 10.094 1 57.59 505 ARG A N 1
ATOM 4141 C CA . ARG A 1 505 ? 33.719 5.32 9.852 1 57.59 505 ARG A CA 1
ATOM 4142 C C . ARG A 1 505 ? 32.344 5.844 10.281 1 57.59 505 ARG A C 1
ATOM 4144 O O . ARG A 1 505 ? 32.25 6.883 10.938 1 57.59 505 ARG A O 1
ATOM 4151 N N . LYS A 1 506 ? 31.359 5.109 9.844 1 56.81 506 LYS A N 1
ATOM 4152 C CA . LYS A 1 506 ? 30 5.508 10.203 1 56.81 506 LYS A CA 1
ATOM 4153 C C . LYS A 1 506 ? 29.797 5.48 11.719 1 56.81 506 LYS A C 1
ATOM 4155 O O . LYS A 1 506 ? 29.125 6.355 12.273 1 56.81 506 LYS A O 1
ATOM 4160 N N . LYS A 1 507 ? 30.25 4.449 12.375 1 52.5 507 LYS A N 1
ATOM 4161 C CA . LYS A 1 507 ? 30.266 4.422 13.836 1 52.5 507 LYS A CA 1
ATOM 4162 C C . LYS A 1 507 ? 30.891 5.691 14.398 1 52.5 507 LYS A C 1
ATOM 4164 O O . LYS A 1 507 ? 30.359 6.289 15.336 1 52.5 507 LYS A O 1
ATOM 4169 N N . LEU A 1 508 ? 31.844 6.246 13.883 1 51.31 508 LEU A N 1
ATOM 4170 C CA . LEU A 1 508 ? 32.5 7.457 14.359 1 51.31 508 LEU A CA 1
ATOM 4171 C C . LEU A 1 508 ? 31.672 8.695 14.031 1 51.31 508 LEU A C 1
ATOM 4173 O O . LEU A 1 508 ? 31.5 9.578 14.875 1 51.31 508 LEU A O 1
ATOM 4177 N N . LEU A 1 509 ? 31.062 8.656 12.906 1 55.94 509 LEU A N 1
ATOM 4178 C CA . LEU A 1 509 ? 30.312 9.836 12.477 1 55.94 509 LEU A CA 1
ATOM 4179 C C . LEU A 1 509 ? 29 9.953 13.25 1 55.94 509 LEU A C 1
ATOM 4181 O O . LEU A 1 509 ? 28.547 11.055 13.562 1 55.94 509 LEU A O 1
ATOM 4185 N N . ARG A 1 510 ? 28.453 8.812 13.641 1 54.31 510 ARG A N 1
ATOM 4186 C CA . ARG A 1 510 ? 27.266 8.742 14.484 1 54.31 510 ARG A CA 1
ATOM 4187 C C . ARG A 1 510 ? 27.562 9.242 15.898 1 54.31 510 ARG A C 1
ATOM 4189 O O . ARG A 1 510 ? 26.734 9.906 16.516 1 54.31 510 ARG A O 1
ATOM 4196 N N . LEU A 1 511 ? 28.797 9.031 16.406 1 52 511 LEU A N 1
ATOM 4197 C CA . LEU A 1 511 ? 29.25 9.469 17.719 1 52 511 LEU A CA 1
ATOM 4198 C C . LEU A 1 511 ? 29.516 10.969 17.734 1 52 511 LEU A C 1
ATOM 4200 O O . LEU A 1 511 ? 29.422 11.609 18.781 1 52 511 LEU A O 1
ATOM 4204 N N . LEU A 1 512 ? 29.578 11.586 16.469 1 53.41 512 LEU A N 1
ATOM 4205 C CA . LEU A 1 512 ? 29.938 13 16.391 1 53.41 512 LEU A CA 1
ATOM 4206 C C . LEU A 1 512 ? 28.703 13.859 16.109 1 53.41 512 LEU A C 1
ATOM 4208 O O . LEU A 1 512 ? 28.625 15 16.562 1 53.41 512 LEU A O 1
ATOM 4212 N N . MET B 1 1 ? 17.062 16.953 16.031 1 91.5 1 MET B N 1
ATOM 4213 C CA . MET B 1 1 ? 15.789 17.578 15.641 1 91.5 1 MET B CA 1
ATOM 4214 C C . MET B 1 1 ? 15.227 18.422 16.781 1 91.5 1 MET B C 1
ATOM 4216 O O . MET B 1 1 ? 15.273 18.016 17.938 1 91.5 1 MET B O 1
ATOM 4220 N N . ILE B 1 2 ? 14.664 19.578 16.359 1 91.19 2 ILE B N 1
ATOM 4221 C CA . ILE B 1 2 ? 14.023 20.438 17.359 1 91.19 2 ILE B CA 1
ATOM 4222 C C . ILE B 1 2 ? 12.703 20.969 16.797 1 91.19 2 ILE B C 1
ATOM 4224 O O . ILE B 1 2 ? 12.469 20.922 15.594 1 91.19 2 ILE B O 1
ATOM 4228 N N . TYR B 1 3 ? 11.914 21.375 17.766 1 95.88 3 TYR B N 1
ATOM 4229 C CA . TYR B 1 3 ? 10.734 22.109 17.344 1 95.88 3 TYR B CA 1
ATOM 4230 C C . TYR B 1 3 ? 10.672 23.469 18.031 1 95.88 3 TYR B C 1
ATOM 4232 O O . TYR B 1 3 ? 11.242 23.656 19.109 1 95.88 3 TYR B O 1
ATOM 4240 N N . ILE B 1 4 ? 10.07 24.438 17.344 1 97.12 4 ILE B N 1
ATOM 4241 C CA . ILE B 1 4 ? 9.844 25.766 17.875 1 97.12 4 ILE B CA 1
ATOM 4242 C C . ILE B 1 4 ? 8.375 26.156 17.688 1 97.12 4 ILE B C 1
ATOM 4244 O O . ILE B 1 4 ? 7.824 26.047 16.594 1 97.12 4 ILE B O 1
ATOM 4248 N N . HIS B 1 5 ? 7.715 26.469 18.781 1 97.69 5 HIS B N 1
ATOM 4249 C CA . HIS B 1 5 ? 6.352 27 18.797 1 97.69 5 HIS B CA 1
ATOM 4250 C C . HIS B 1 5 ? 6.297 28.375 19.469 1 97.69 5 HIS B C 1
ATOM 4252 O O . HIS B 1 5 ? 6.477 28.469 20.688 1 97.69 5 HIS B O 1
ATOM 4258 N N . LYS B 1 6 ? 5.984 29.375 18.594 1 97.44 6 LYS B N 1
ATOM 4259 C CA . LYS B 1 6 ? 6.191 30.719 19.125 1 97.44 6 LYS B CA 1
ATOM 4260 C C . LYS B 1 6 ? 5.211 31.703 18.516 1 97.44 6 LYS B C 1
ATOM 4262 O O . LYS B 1 6 ? 4.93 31.641 17.312 1 97.44 6 LYS B O 1
ATOM 4267 N N . LYS B 1 7 ? 4.699 32.562 19.359 1 98.06 7 LYS B N 1
ATOM 4268 C CA . LYS B 1 7 ? 3.957 33.75 18.875 1 98.06 7 LYS B CA 1
ATOM 4269 C C . LYS B 1 7 ? 4.906 34.844 18.406 1 98.06 7 LYS B C 1
ATOM 4271 O O . LYS B 1 7 ? 5.852 35.188 19.109 1 98.06 7 LYS B O 1
ATOM 4276 N N . ILE B 1 8 ? 4.668 35.406 17.297 1 98.25 8 ILE B N 1
ATOM 4277 C CA . ILE B 1 8 ? 5.523 36.438 16.719 1 98.25 8 ILE B CA 1
ATOM 4278 C C . ILE B 1 8 ? 4.969 37.812 17.047 1 98.25 8 ILE B C 1
ATOM 4280 O O . ILE B 1 8 ? 3.846 38.156 16.672 1 98.25 8 ILE B O 1
ATOM 4284 N N . LYS B 1 9 ? 5.742 38.531 17.734 1 97.38 9 LYS B N 1
ATOM 4285 C CA . LYS B 1 9 ? 5.379 39.906 18.109 1 97.38 9 LYS B CA 1
ATOM 4286 C C . LYS B 1 9 ? 6.191 40.938 17.312 1 97.38 9 LYS B C 1
ATOM 4288 O O . LYS B 1 9 ? 5.633 41.875 16.781 1 97.38 9 LYS B O 1
ATOM 4293 N N . ASN B 1 10 ? 7.484 40.719 17.297 1 97.69 10 ASN B N 1
ATOM 4294 C CA . ASN B 1 10 ? 8.414 41.531 16.5 1 97.69 10 ASN B CA 1
ATOM 4295 C C . ASN B 1 10 ? 9.062 40.656 15.398 1 97.69 10 ASN B C 1
ATOM 4297 O O . ASN B 1 10 ? 10.086 40.031 15.641 1 97.69 10 ASN B O 1
ATOM 4301 N N . PRO B 1 11 ? 8.609 40.781 14.242 1 97.88 11 PRO B N 1
ATOM 4302 C CA . PRO B 1 11 ? 8.93 39.844 13.18 1 97.88 11 PRO B CA 1
ATOM 4303 C C . PRO B 1 11 ? 10.43 39.688 12.961 1 97.88 11 PRO B C 1
ATOM 4305 O O . PRO B 1 11 ? 10.953 38.562 12.969 1 97.88 11 PRO B O 1
ATOM 4308 N N . ILE B 1 12 ? 11.219 40.75 12.875 1 97.88 12 ILE B N 1
ATOM 4309 C CA . ILE B 1 12 ? 12.648 40.656 12.594 1 97.88 12 ILE B CA 1
ATOM 4310 C C . ILE B 1 12 ? 13.383 40.062 13.797 1 97.88 12 ILE B C 1
ATOM 4312 O O . ILE B 1 12 ? 14.18 39.156 13.648 1 97.88 12 ILE B O 1
ATOM 4316 N N . LYS B 1 13 ? 13.117 40.625 14.953 1 98 13 LYS B N 1
ATOM 4317 C CA . LYS B 1 13 ? 13.789 40.188 16.172 1 98 13 LYS B CA 1
ATOM 4318 C C . LYS B 1 13 ? 13.492 38.719 16.453 1 98 13 LYS B C 1
ATOM 4320 O O . LYS B 1 13 ? 14.398 37.938 16.781 1 98 13 LYS B O 1
ATOM 4325 N N . ASP B 1 14 ? 12.234 38.438 16.359 1 98.25 14 ASP B N 1
ATOM 4326 C CA . ASP B 1 14 ? 11.836 37.031 16.609 1 98.25 14 ASP B CA 1
ATOM 4327 C C . ASP B 1 14 ? 12.438 36.094 15.562 1 98.25 14 ASP B C 1
ATOM 4329 O O . ASP B 1 14 ? 12.82 34.969 15.875 1 98.25 14 ASP B O 1
ATOM 4333 N N . GLY B 1 15 ? 12.492 36.562 14.281 1 98.44 15 GLY B N 1
ATOM 4334 C CA . GLY B 1 15 ? 13.164 35.781 13.25 1 98.44 15 GLY B CA 1
ATOM 4335 C C . GLY B 1 15 ? 14.625 35.5 13.562 1 98.44 15 GLY B C 1
ATOM 4336 O O . GLY B 1 15 ? 15.109 34.406 13.359 1 98.44 15 GLY B O 1
ATOM 4337 N N . ILE B 1 16 ? 15.305 36.5 14.07 1 97.75 16 ILE B N 1
ATOM 4338 C CA . ILE B 1 16 ? 16.703 36.375 14.453 1 97.75 16 ILE B CA 1
ATOM 4339 C C . ILE B 1 16 ? 16.844 35.312 15.547 1 97.75 16 ILE B C 1
ATOM 4341 O O . ILE B 1 16 ? 17.688 34.438 15.461 1 97.75 16 ILE B O 1
ATOM 4345 N N . GLU B 1 17 ? 16.016 35.406 16.469 1 97.62 17 GLU B N 1
ATOM 4346 C CA . GLU B 1 17 ? 16.047 34.438 17.594 1 97.62 17 GLU B CA 1
ATOM 4347 C C . GLU B 1 17 ? 15.789 33.031 17.109 1 97.62 17 GLU B C 1
ATOM 4349 O O . GLU B 1 17 ? 16.438 32.094 17.578 1 97.62 17 GLU B O 1
ATOM 4354 N N . ILE B 1 18 ? 14.836 32.906 16.25 1 98.06 18 ILE B N 1
ATOM 4355 C CA . ILE B 1 18 ? 14.508 31.578 15.695 1 98.06 18 ILE B CA 1
ATOM 4356 C C . ILE B 1 18 ? 15.703 31.031 14.93 1 98.06 18 ILE B C 1
ATOM 4358 O O . ILE B 1 18 ? 16.094 29.875 15.125 1 98.06 18 ILE B O 1
ATOM 4362 N N . GLY B 1 19 ? 16.281 31.828 14.07 1 97.5 19 GLY B N 1
ATOM 4363 C CA . GLY B 1 19 ? 17.469 31.406 13.336 1 97.5 19 GLY B CA 1
ATOM 4364 C C . GLY B 1 19 ? 18.609 30.984 14.242 1 97.5 19 GLY B C 1
ATOM 4365 O O . GLY B 1 19 ? 19.266 29.969 13.992 1 97.5 19 GLY B O 1
ATOM 4366 N N . GLU B 1 20 ? 18.844 31.719 15.289 1 95.12 20 GLU B N 1
ATOM 4367 C CA . GLU B 1 20 ? 19.891 31.422 16.25 1 95.12 20 GLU B CA 1
ATOM 4368 C C . GLU B 1 20 ? 19.625 30.094 16.953 1 95.12 20 GLU B C 1
ATOM 4370 O O . GLU B 1 20 ? 20.547 29.297 17.156 1 95.12 20 GLU B O 1
ATOM 4375 N N . GLU B 1 21 ? 18.422 29.969 17.312 1 94.81 21 GLU B N 1
ATOM 4376 C CA . GLU B 1 21 ? 18.047 28.75 18.016 1 94.81 21 GLU B CA 1
ATOM 4377 C C . GLU B 1 21 ? 18.25 27.516 17.141 1 94.81 21 GLU B C 1
ATOM 4379 O O . GLU B 1 21 ? 18.766 26.5 17.609 1 94.81 21 GLU B O 1
ATOM 4384 N N . ILE B 1 22 ? 17.828 27.594 15.906 1 94.88 22 ILE B N 1
ATOM 4385 C CA . ILE B 1 22 ? 17.984 26.484 14.984 1 94.88 22 ILE B CA 1
ATOM 4386 C C . ILE B 1 22 ? 19.469 26.188 14.773 1 94.88 22 ILE B C 1
ATOM 4388 O O . ILE B 1 22 ? 19.906 25.047 14.883 1 94.88 22 ILE B O 1
ATOM 4392 N N . LYS B 1 23 ? 20.219 27.188 14.539 1 92.69 23 LYS B N 1
ATOM 4393 C CA . LYS B 1 23 ? 21.656 27.031 14.32 1 92.69 23 LYS B CA 1
ATOM 4394 C C . LYS B 1 23 ? 22.328 26.391 15.531 1 92.69 23 LYS B C 1
ATOM 4396 O O . LYS B 1 23 ? 23.156 25.484 15.383 1 92.69 23 LYS B O 1
ATOM 4401 N N . ARG B 1 24 ? 21.953 26.844 16.641 1 88.75 24 ARG B N 1
ATOM 4402 C CA . ARG B 1 24 ? 22.562 26.375 17.875 1 88.75 24 ARG B CA 1
ATOM 4403 C C . ARG B 1 24 ? 22.266 24.906 18.125 1 88.75 24 ARG B C 1
ATOM 4405 O O . ARG B 1 24 ? 23.109 24.172 18.609 1 88.75 24 ARG B O 1
ATOM 4412 N N . ASN B 1 25 ? 21.141 24.5 17.766 1 86.44 25 ASN B N 1
ATOM 4413 C CA . ASN B 1 25 ? 20.688 23.172 18.172 1 86.44 25 ASN B CA 1
ATOM 4414 C C . ASN B 1 25 ? 20.922 22.125 17.078 1 86.44 25 ASN B C 1
ATOM 4416 O O . ASN B 1 25 ? 21.203 20.969 17.375 1 86.44 25 ASN B O 1
ATOM 4420 N N . VAL B 1 26 ? 20.781 22.578 15.789 1 88.12 26 VAL B N 1
ATOM 4421 C CA . VAL B 1 26 ? 20.828 21.531 14.766 1 88.12 26 VAL B CA 1
ATOM 4422 C C . VAL B 1 26 ? 21.859 21.906 13.703 1 88.12 26 VAL B C 1
ATOM 4424 O O . VAL B 1 26 ? 22.047 21.172 12.727 1 88.12 26 VAL B O 1
ATOM 4427 N N . GLY B 1 27 ? 22.516 22.984 13.836 1 87.62 27 GLY B N 1
ATOM 4428 C CA . GLY B 1 27 ? 23.484 23.422 12.836 1 87.62 27 GLY B CA 1
ATOM 4429 C C . GLY B 1 27 ? 22.828 23.875 11.539 1 87.62 27 GLY B C 1
ATOM 4430 O O . GLY B 1 27 ? 21.922 24.688 11.547 1 87.62 27 GLY B O 1
ATOM 4431 N N . ARG B 1 28 ? 23.375 23.391 10.492 1 86.94 28 ARG B N 1
ATOM 4432 C CA . ARG B 1 28 ? 22.719 23.625 9.211 1 86.94 28 ARG B CA 1
ATOM 4433 C C . ARG B 1 28 ? 21.594 22.625 8.977 1 86.94 28 ARG B C 1
ATOM 4435 O O . ARG B 1 28 ? 21.828 21.5 8.531 1 86.94 28 ARG B O 1
ATOM 4442 N N . ALA B 1 29 ? 20.453 23.062 9.219 1 93.06 29 ALA B N 1
ATOM 4443 C CA . ALA B 1 29 ? 19.297 22.156 9.172 1 93.06 29 ALA B CA 1
ATOM 4444 C C . ALA B 1 29 ? 19.172 21.516 7.789 1 93.06 29 ALA B C 1
ATOM 4446 O O . ALA B 1 29 ? 19.234 22.219 6.77 1 93.06 29 ALA B O 1
ATOM 4447 N N . SER B 1 30 ? 19.078 20.172 7.773 1 92.94 30 SER B N 1
ATOM 4448 C CA . SER B 1 30 ? 18.906 19.469 6.504 1 92.94 30 SER B CA 1
ATOM 4449 C C . SER B 1 30 ? 17.516 19.75 5.91 1 92.94 30 SER B C 1
ATOM 4451 O O . SER B 1 30 ? 17.359 19.75 4.691 1 92.94 30 SER B O 1
ATOM 4453 N N . LEU B 1 31 ? 16.562 19.906 6.758 1 97.56 31 LEU B N 1
ATOM 4454 C CA . LEU B 1 31 ? 15.188 20.219 6.391 1 97.56 31 LEU B CA 1
ATOM 4455 C C . LEU B 1 31 ? 14.5 21.031 7.48 1 97.56 31 LEU B C 1
ATOM 4457 O O . LEU B 1 31 ? 14.672 20.75 8.672 1 97.56 31 LEU B O 1
ATOM 4461 N N . ILE B 1 32 ? 13.781 22.047 7.074 1 98.56 32 ILE B N 1
ATOM 4462 C CA . ILE B 1 32 ? 13 22.859 8 1 98.56 32 ILE B CA 1
ATOM 4463 C C . ILE B 1 32 ? 11.539 22.875 7.559 1 98.56 32 ILE B C 1
ATOM 4465 O O . ILE B 1 32 ? 11.227 23.297 6.441 1 98.56 32 ILE B O 1
ATOM 4469 N N . ILE B 1 33 ? 10.68 22.391 8.422 1 98.88 33 ILE B N 1
ATOM 4470 C CA . ILE B 1 33 ? 9.242 22.531 8.234 1 98.88 33 ILE B CA 1
ATOM 4471 C C . ILE B 1 33 ? 8.75 23.781 8.953 1 98.88 33 ILE B C 1
ATOM 4473 O O . ILE B 1 33 ? 8.938 23.922 10.164 1 98.88 33 ILE B O 1
ATOM 4477 N N . PHE B 1 34 ? 8.148 24.672 8.188 1 98.88 34 PHE B N 1
ATOM 4478 C CA . PHE B 1 34 ? 7.719 25.969 8.719 1 98.88 34 PHE B CA 1
ATOM 4479 C C . PHE B 1 34 ? 6.223 26.172 8.5 1 98.88 34 PHE B C 1
ATOM 4481 O O . PHE B 1 34 ? 5.781 26.438 7.383 1 98.88 34 PHE B O 1
ATOM 4488 N N . ILE B 1 35 ? 5.453 26.094 9.586 1 98.88 35 ILE B N 1
ATOM 4489 C CA . ILE B 1 35 ? 4.012 26.312 9.562 1 98.88 35 ILE B CA 1
ATOM 4490 C C . ILE B 1 35 ? 3.678 27.641 10.266 1 98.88 35 ILE B C 1
ATOM 4492 O O . ILE B 1 35 ? 4.184 27.906 11.352 1 98.88 35 ILE B O 1
ATOM 4496 N N . THR B 1 36 ? 2.729 28.422 9.625 1 98.81 36 THR B N 1
ATOM 4497 C CA . THR B 1 36 ? 2.553 29.734 10.266 1 98.81 36 THR B CA 1
ATOM 4498 C C . THR B 1 36 ? 1.124 30.234 10.078 1 98.81 36 THR B C 1
ATOM 4500 O O . THR B 1 36 ? 0.492 29.953 9.055 1 98.81 36 THR B O 1
ATOM 4503 N N . SER B 1 37 ? 0.666 30.984 11.078 1 98.25 37 SER B N 1
ATOM 4504 C CA . SER B 1 37 ? -0.599 31.703 10.984 1 98.25 37 SER B CA 1
ATOM 4505 C C . SER B 1 37 ? -0.368 33.188 10.75 1 98.25 37 SER B C 1
ATOM 4507 O O . SER B 1 37 ? -1.267 34 10.977 1 98.25 37 SER B O 1
ATOM 4509 N N . ILE B 1 38 ? 0.877 33.594 10.445 1 98.31 38 ILE B N 1
ATOM 4510 C CA . ILE B 1 38 ? 1.139 34.938 9.922 1 98.31 38 ILE B CA 1
ATOM 4511 C C . ILE B 1 38 ? 0.671 35.031 8.477 1 98.31 38 ILE B C 1
ATOM 4513 O O . ILE B 1 38 ? 1.392 34.625 7.559 1 98.31 38 ILE B O 1
ATOM 4517 N N . LEU B 1 39 ? -0.424 35.625 8.273 1 97.38 39 LEU B N 1
ATOM 4518 C CA . LEU B 1 39 ? -1.043 35.594 6.957 1 97.38 39 LEU B CA 1
ATOM 4519 C C . LEU B 1 39 ? -0.681 36.844 6.152 1 97.38 39 LEU B C 1
ATOM 4521 O O . LEU B 1 39 ? -0.877 36.875 4.934 1 97.38 39 LEU B O 1
ATOM 4525 N N . GLU B 1 40 ? -0.102 37.812 6.793 1 96.06 40 GLU B N 1
ATOM 4526 C CA . GLU B 1 40 ? 0.391 39.031 6.117 1 96.06 40 GLU B CA 1
ATOM 4527 C C . GLU B 1 40 ? 1.782 38.781 5.531 1 96.06 40 GLU B C 1
ATOM 4529 O O . GLU B 1 40 ? 2.736 38.531 6.27 1 96.06 40 GLU B O 1
ATOM 4534 N N . ARG B 1 41 ? 1.956 39 4.32 1 95.69 41 ARG B N 1
ATOM 4535 C CA . ARG B 1 41 ? 3.17 38.656 3.588 1 95.69 41 ARG B CA 1
ATOM 4536 C C . ARG B 1 41 ? 4.355 39.469 4.07 1 95.69 41 ARG B C 1
ATOM 4538 O O . ARG B 1 41 ? 5.469 38.969 4.199 1 95.69 41 ARG B O 1
ATOM 4545 N N . ASP B 1 42 ? 4.148 40.719 4.258 1 96.06 42 ASP B N 1
ATOM 4546 C CA . ASP B 1 42 ? 5.238 41.625 4.668 1 96.06 42 ASP B CA 1
ATOM 4547 C C . ASP B 1 42 ? 5.777 41.219 6.039 1 96.06 42 ASP B C 1
ATOM 4549 O O . ASP B 1 42 ? 6.992 41.219 6.262 1 96.06 42 ASP B O 1
ATOM 4553 N N . LYS B 1 43 ? 4.895 40.969 6.855 1 97.31 43 LYS B N 1
ATOM 4554 C CA . LYS B 1 43 ? 5.301 40.531 8.188 1 97.31 43 LYS B CA 1
ATOM 4555 C C . LYS B 1 43 ? 6.082 39.219 8.117 1 97.31 43 LYS B C 1
ATOM 4557 O O . LYS B 1 43 ? 7.102 39.062 8.797 1 97.31 43 LYS B O 1
ATOM 4562 N N . LEU B 1 44 ? 5.625 38.344 7.371 1 98.25 44 LEU B N 1
ATOM 4563 C CA . LEU B 1 44 ? 6.297 37.031 7.215 1 98.25 44 LEU B CA 1
ATOM 4564 C C . LEU B 1 44 ? 7.684 37.219 6.609 1 98.25 44 LEU B C 1
ATOM 4566 O O . LEU B 1 44 ? 8.641 36.562 7.023 1 98.25 44 LEU B O 1
ATOM 4570 N N . LYS B 1 45 ? 7.805 38.031 5.641 1 97.88 45 LYS B N 1
ATOM 4571 C CA . LYS B 1 45 ? 9.094 38.344 5.023 1 97.88 45 LYS B CA 1
ATOM 4572 C C . LYS B 1 45 ? 10.094 38.844 6.062 1 97.88 45 LYS B C 1
ATOM 4574 O O . LYS B 1 45 ? 11.281 38.5 6.004 1 97.88 45 LYS B O 1
ATOM 4579 N N . GLN B 1 46 ? 9.617 39.656 6.922 1 98.31 46 GLN B N 1
ATOM 4580 C CA . GLN B 1 46 ? 10.477 40.188 7.984 1 98.31 46 GLN B CA 1
ATOM 4581 C C . GLN B 1 46 ? 10.984 39.031 8.875 1 98.31 46 GLN B C 1
ATOM 4583 O O . GLN B 1 46 ? 12.141 39.062 9.297 1 98.31 46 GLN B O 1
ATOM 4588 N N . VAL B 1 47 ? 10.141 38.125 9.211 1 98.62 47 VAL B N 1
ATOM 4589 C CA . VAL B 1 47 ? 10.555 36.969 10 1 98.62 47 VAL B CA 1
ATOM 4590 C C . VAL B 1 47 ? 11.672 36.219 9.266 1 98.62 47 VAL B C 1
ATOM 4592 O O . VAL B 1 47 ? 12.695 35.906 9.867 1 98.62 47 VAL B O 1
ATOM 4595 N N . PHE B 1 48 ? 11.508 35.969 7.977 1 98.56 48 PHE B N 1
ATOM 4596 C CA . PHE B 1 48 ? 12.492 35.25 7.176 1 98.56 48 PHE B CA 1
ATOM 4597 C C . PHE B 1 48 ? 13.797 36.031 7.086 1 98.56 48 PHE B C 1
ATOM 4599 O O . PHE B 1 48 ? 14.883 35.469 7.133 1 98.56 48 PHE B O 1
ATOM 4606 N N . ASP B 1 49 ? 13.68 37.344 6.93 1 97.94 49 ASP B N 1
ATOM 4607 C CA . ASP B 1 49 ? 14.875 38.188 6.91 1 97.94 49 ASP B CA 1
ATOM 4608 C C . ASP B 1 49 ? 15.672 38.062 8.203 1 97.94 49 ASP B C 1
ATOM 4610 O O . ASP B 1 49 ? 16.906 38.031 8.18 1 97.94 49 ASP B O 1
ATOM 4614 N N . GLY B 1 50 ? 14.945 38.031 9.25 1 98.25 50 GLY B N 1
ATOM 4615 C CA . GLY 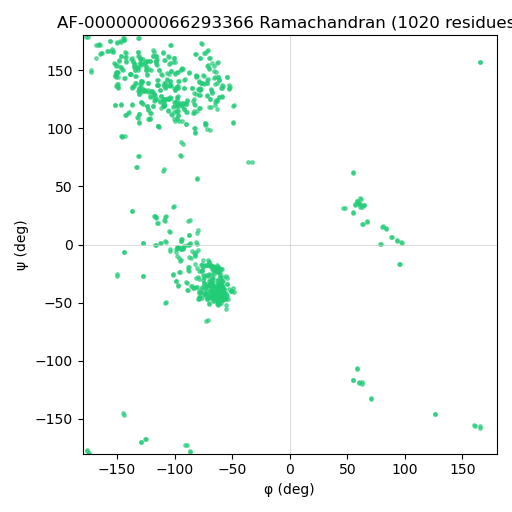B 1 50 ? 15.609 37.781 10.516 1 98.25 50 GLY B CA 1
ATOM 4616 C C . GLY B 1 50 ? 16.297 36.438 10.586 1 98.25 50 GLY B C 1
ATOM 4617 O O . GLY B 1 50 ? 17.453 36.344 11 1 98.25 50 GLY B O 1
ATOM 4618 N N . MET B 1 51 ? 15.656 35.375 10.211 1 98.31 51 MET B N 1
ATOM 4619 C CA . MET B 1 51 ? 16.203 34.031 10.25 1 98.31 51 MET B CA 1
ATOM 4620 C C . MET B 1 51 ? 17.453 33.906 9.383 1 98.31 51 MET B C 1
ATOM 4622 O O . MET B 1 51 ? 18.422 33.281 9.766 1 98.31 51 MET B O 1
ATOM 4626 N N . LYS B 1 52 ? 17.438 34.562 8.25 1 97.31 52 LYS B N 1
ATOM 4627 C CA . LYS B 1 52 ? 18.516 34.5 7.254 1 97.31 52 LYS B CA 1
ATOM 4628 C C . LYS B 1 52 ? 19.812 35.031 7.816 1 97.31 52 LYS B C 1
ATOM 4630 O O . LYS B 1 52 ? 20.891 34.781 7.27 1 97.31 52 LYS B O 1
ATOM 4635 N N . GLN B 1 53 ? 19.75 35.75 8.812 1 96.12 53 GLN B N 1
ATOM 4636 C CA . GLN B 1 53 ? 20.969 36.312 9.422 1 96.12 53 GLN B CA 1
ATOM 4637 C C . GLN B 1 53 ? 21.797 35.188 10.055 1 96.12 53 GLN B C 1
ATOM 4639 O O . GLN B 1 53 ? 23 35.375 10.281 1 96.12 53 GLN B O 1
ATOM 4644 N N . HIS B 1 54 ? 21.156 34.031 10.289 1 93.44 54 HIS B N 1
ATOM 4645 C CA . HIS B 1 54 ? 21.875 33 11.008 1 93.44 54 HIS B CA 1
ATOM 4646 C C . HIS B 1 54 ? 21.844 31.672 10.258 1 93.44 54 HIS B C 1
ATOM 4648 O O . HIS B 1 54 ? 22.719 30.828 10.453 1 93.44 54 HIS B O 1
ATOM 4654 N N . ILE B 1 55 ? 20.797 31.453 9.453 1 95.06 55 ILE B N 1
ATOM 4655 C CA . ILE B 1 55 ? 20.688 30.172 8.773 1 95.06 55 ILE B CA 1
ATOM 4656 C C . ILE B 1 55 ? 20.219 30.391 7.336 1 95.06 55 ILE B C 1
ATOM 4658 O O . ILE B 1 55 ? 19.484 31.344 7.055 1 95.06 55 ILE B O 1
ATOM 4662 N N . PRO B 1 56 ? 20.703 29.516 6.422 1 95.44 56 PRO B N 1
ATOM 4663 C CA . PRO B 1 56 ? 20.094 29.531 5.086 1 95.44 56 PRO B CA 1
ATOM 4664 C C . PRO B 1 56 ? 18.672 28.984 5.074 1 95.44 56 PRO B C 1
ATOM 4666 O O . PRO B 1 56 ? 18.328 28.141 5.91 1 95.44 56 PRO B O 1
ATOM 4669 N N . LEU B 1 57 ? 17.859 29.453 4.148 1 97.19 57 LEU B N 1
ATOM 4670 C CA . LEU B 1 57 ? 16.484 28.984 4.074 1 97.19 57 LEU B CA 1
ATOM 4671 C C . LEU B 1 57 ? 16.266 28.109 2.85 1 97.19 57 LEU B C 1
ATOM 4673 O O . LEU B 1 57 ? 15.125 27.844 2.459 1 97.19 57 LEU B O 1
ATOM 4677 N N . ASP B 1 58 ? 17.344 27.531 2.271 1 95 58 ASP B N 1
ATOM 4678 C CA . ASP B 1 58 ? 17.297 26.75 1.035 1 95 58 ASP B CA 1
ATOM 4679 C C . ASP B 1 58 ? 16.594 25.422 1.249 1 95 58 ASP B C 1
ATOM 4681 O O . ASP B 1 58 ? 16.188 24.766 0.286 1 95 58 ASP B O 1
ATOM 4685 N N . ASN B 1 59 ? 16.453 25 2.461 1 96.69 59 ASN B N 1
ATOM 4686 C CA . ASN B 1 59 ? 15.82 23.719 2.771 1 96.69 59 ASN B CA 1
ATOM 4687 C C . ASN B 1 59 ? 14.555 23.906 3.611 1 96.69 59 ASN B C 1
ATOM 4689 O O . ASN B 1 59 ? 14.148 23 4.34 1 96.69 59 ASN B O 1
ATOM 4693 N N . LEU B 1 60 ? 13.969 25.094 3.488 1 98.5 60 LEU B N 1
ATOM 4694 C CA . LEU B 1 60 ? 12.773 25.406 4.262 1 98.5 60 LEU B CA 1
ATOM 4695 C C . LEU B 1 60 ? 11.516 25.25 3.416 1 98.5 60 LEU B C 1
ATOM 4697 O O . LEU B 1 60 ? 11.406 25.828 2.338 1 98.5 60 LEU B O 1
ATOM 4701 N N . ILE B 1 61 ? 10.602 24.406 3.877 1 98.81 61 ILE B N 1
ATOM 4702 C CA . ILE B 1 61 ? 9.297 24.234 3.234 1 98.81 61 ILE B CA 1
ATOM 4703 C C . ILE B 1 61 ? 8.188 24.344 4.277 1 98.81 61 ILE B C 1
ATOM 4705 O O . ILE B 1 61 ? 8.438 24.188 5.477 1 98.81 61 ILE B O 1
ATOM 4709 N N . GLY B 1 62 ? 6.953 24.625 3.801 1 98.75 62 GLY B N 1
ATOM 4710 C CA . GLY B 1 62 ? 5.836 24.703 4.73 1 98.75 62 GLY B CA 1
ATOM 4711 C C . GLY B 1 62 ? 4.609 25.359 4.133 1 98.75 62 GLY B C 1
ATOM 4712 O O . GLY B 1 62 ? 4.383 25.281 2.924 1 98.75 62 GLY B O 1
ATOM 4713 N N . CYS B 1 63 ? 3.762 25.875 5.082 1 98.81 63 CYS B N 1
ATOM 4714 C CA . CYS B 1 63 ? 2.527 26.5 4.609 1 98.81 63 CYS B CA 1
ATOM 4715 C C . CYS B 1 63 ? 1.86 27.297 5.723 1 98.81 63 CYS B C 1
ATOM 4717 O O . CYS B 1 63 ? 2.346 27.312 6.855 1 98.81 63 CYS B O 1
ATOM 4719 N N . SER B 1 64 ? 0.838 28 5.254 1 98.69 64 SER B N 1
ATOM 4720 C CA . SER B 1 64 ? 0 28.734 6.195 1 98.69 64 SER B CA 1
ATOM 4721 C C . SER B 1 64 ? -0.974 27.797 6.91 1 98.69 64 SER B C 1
ATOM 4723 O O . SER B 1 64 ? -1.217 26.672 6.453 1 98.69 64 SER B O 1
ATOM 4725 N N . THR B 1 65 ? -1.479 28.219 8 1 98.31 65 THR B N 1
ATOM 4726 C CA . THR B 1 65 ? -2.371 27.422 8.836 1 98.31 65 THR B CA 1
ATOM 4727 C C . THR B 1 65 ? -3.408 28.297 9.523 1 98.31 65 THR B C 1
ATOM 4729 O O . THR B 1 65 ? -3.281 29.531 9.523 1 98.31 65 THR B O 1
ATOM 4732 N N . GLY B 1 66 ? -4.496 27.656 10.008 1 95.12 66 GLY B N 1
ATOM 4733 C CA . GLY B 1 66 ? -5.496 28.344 10.797 1 95.12 66 GLY B CA 1
ATOM 4734 C C . GLY B 1 66 ? -5.113 28.484 12.258 1 95.12 66 GLY B C 1
ATOM 4735 O O . GLY B 1 66 ? -5.754 29.219 13.008 1 95.12 66 GLY B O 1
ATOM 4736 N N . GLY B 1 67 ? -4.109 27.859 12.664 1 96.62 67 GLY B N 1
ATOM 4737 C CA . GLY B 1 67 ? -3.623 27.859 14.031 1 96.62 67 GLY B CA 1
ATOM 4738 C C . GLY B 1 67 ? -2.619 26.766 14.312 1 96.62 67 GLY B C 1
ATOM 4739 O O . GLY B 1 67 ? -2.574 25.75 13.594 1 96.62 67 GLY B O 1
ATOM 4740 N N . THR B 1 68 ? -1.797 27 15.352 1 96.81 68 THR B N 1
ATOM 4741 C CA . THR B 1 68 ? -0.825 26.016 15.797 1 96.81 68 THR B CA 1
ATOM 4742 C C . THR B 1 68 ? -1.023 25.688 17.281 1 96.81 68 THR B C 1
ATOM 4744 O O . THR B 1 68 ? -1.688 26.438 18 1 96.81 68 THR B O 1
ATOM 4747 N N . PHE B 1 69 ? -0.525 24.531 17.656 1 95 69 PHE B N 1
ATOM 4748 C CA . PHE B 1 69 ? -0.653 24.203 19.062 1 95 69 PHE B CA 1
ATOM 4749 C C . PHE B 1 69 ? 0.538 23.391 19.531 1 95 69 PHE B C 1
ATOM 4751 O O . PHE B 1 69 ? 1.196 22.719 18.734 1 95 69 PHE B O 1
ATOM 4758 N N . SER B 1 70 ? 0.877 23.453 20.781 1 95 70 SER B N 1
ATOM 4759 C CA . SER B 1 70 ? 1.753 22.609 21.594 1 95 70 SER B CA 1
ATOM 4760 C C . SER B 1 70 ? 1.089 22.203 22.906 1 95 70 SER B C 1
ATOM 4762 O O . SER B 1 70 ? 0.995 23.016 23.828 1 95 70 SER B O 1
ATOM 4764 N N . GLY B 1 71 ? 0.693 20.984 22.906 1 90.12 71 GLY B N 1
ATOM 4765 C CA . GLY B 1 71 ? -0.158 20.594 24.016 1 90.12 71 GLY B CA 1
ATOM 4766 C C . GLY B 1 71 ? -1.442 21.391 24.094 1 90.12 71 GLY B C 1
ATOM 4767 O O . GLY B 1 71 ? -2.193 21.469 23.125 1 90.12 71 GLY B O 1
ATOM 4768 N N . LYS B 1 72 ? -1.582 22.078 25.188 1 86.12 72 LYS B N 1
ATOM 4769 C CA . LYS B 1 72 ? -2.797 22.859 25.406 1 86.12 72 LYS B CA 1
ATOM 4770 C C . LYS B 1 72 ? -2.605 24.312 24.969 1 86.12 72 LYS B C 1
ATOM 4772 O O . LYS B 1 72 ? -3.553 25.094 24.984 1 86.12 72 LYS B O 1
ATOM 4777 N N . ASP B 1 73 ? -1.443 24.641 24.547 1 90.94 73 ASP B N 1
ATOM 4778 C CA . ASP B 1 73 ? -1.148 26.016 24.156 1 90.94 73 ASP B CA 1
ATOM 4779 C C . ASP B 1 73 ? -1.439 26.234 22.672 1 90.94 73 ASP B C 1
ATOM 4781 O O . ASP B 1 73 ? -0.736 25.703 21.812 1 90.94 73 ASP B O 1
ATOM 4785 N N . TYR B 1 74 ? -2.418 27.047 22.391 1 93.56 74 TYR B N 1
ATOM 4786 C CA . TYR B 1 74 ? -2.822 27.328 21.016 1 93.56 74 TYR B CA 1
ATOM 4787 C C . TYR B 1 74 ? -2.424 28.75 20.609 1 93.56 74 TYR B C 1
ATOM 4789 O O . TYR B 1 74 ? -2.523 29.672 21.422 1 93.56 74 TYR B O 1
ATOM 4797 N N . ILE B 1 75 ? -1.953 28.922 19.438 1 95.56 75 ILE B N 1
ATOM 4798 C CA . ILE B 1 75 ? -1.72 30.219 18.828 1 95.56 75 ILE B CA 1
ATOM 4799 C C . ILE B 1 75 ? -2.514 30.328 17.531 1 95.56 75 ILE B C 1
ATOM 4801 O O . ILE B 1 75 ? -2.15 29.719 16.516 1 95.56 75 ILE B O 1
ATOM 4805 N N . LYS B 1 76 ? -3.506 31.078 17.531 1 94.5 76 LYS B N 1
ATOM 4806 C CA . LYS B 1 76 ? -4.422 31.203 16.406 1 94.5 76 LYS B CA 1
ATOM 4807 C C . LYS B 1 76 ? -3.893 32.188 15.367 1 94.5 76 LYS B C 1
ATOM 4809 O O . LYS B 1 76 ? -4.047 31.969 14.164 1 94.5 76 LYS B O 1
ATOM 4814 N N . GLU B 1 77 ? -3.264 33.25 15.867 1 95.25 77 GLU B N 1
ATOM 4815 C CA . GLU B 1 77 ? -2.779 34.312 14.992 1 95.25 77 GLU B CA 1
ATOM 4816 C C . GLU B 1 77 ? -1.311 34.625 15.258 1 95.25 77 GLU B C 1
ATOM 4818 O O . GLU B 1 77 ? -0.875 34.625 16.406 1 95.25 77 GLU B O 1
ATOM 4823 N N . ASP B 1 78 ? -0.59 34.875 14.18 1 97.44 78 ASP B N 1
ATOM 4824 C CA . ASP B 1 78 ? 0.803 35.312 14.227 1 97.44 78 ASP B CA 1
ATOM 4825 C C . ASP B 1 78 ? 1.678 34.281 14.938 1 97.44 78 ASP B C 1
ATOM 4827 O O . ASP B 1 78 ? 2.547 34.625 15.734 1 97.44 78 ASP B O 1
ATOM 4831 N N . GLY B 1 79 ? 1.377 33.094 14.75 1 97.81 79 GLY B N 1
ATOM 4832 C CA . GLY B 1 79 ? 2.164 32 15.312 1 97.81 79 GLY B CA 1
ATOM 4833 C C . GLY B 1 79 ? 3.025 31.297 14.281 1 97.81 79 GLY B C 1
ATOM 4834 O O . GLY B 1 79 ? 2.746 31.359 13.086 1 97.81 79 GLY B O 1
ATOM 4835 N N . VAL B 1 80 ? 4.102 30.672 14.789 1 98.44 80 VAL B N 1
ATOM 4836 C CA . VAL B 1 80 ? 4.953 29.812 13.969 1 98.44 80 VAL B CA 1
ATOM 4837 C C . VAL B 1 80 ? 5.184 28.484 14.68 1 98.44 80 VAL B C 1
ATOM 4839 O O . VAL B 1 80 ? 5.332 28.438 15.898 1 98.44 80 VAL B O 1
ATOM 4842 N N . LEU B 1 81 ? 5.066 27.469 13.969 1 98.69 81 LEU B N 1
ATOM 4843 C CA . 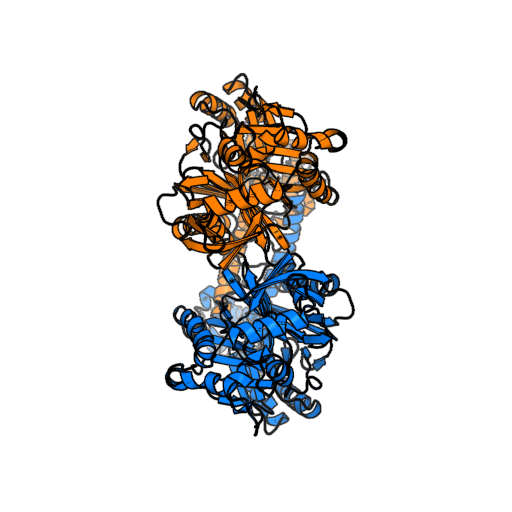LEU B 1 81 ? 5.469 26.125 14.367 1 98.69 81 LEU B CA 1
ATOM 4844 C C . LEU B 1 81 ? 6.539 25.578 13.43 1 98.69 81 LEU B C 1
ATOM 4846 O O . LEU B 1 81 ? 6.309 25.453 12.219 1 98.69 81 LEU B O 1
ATOM 4850 N N . ILE B 1 82 ? 7.719 25.281 13.992 1 98.5 82 ILE B N 1
ATOM 4851 C CA . ILE B 1 82 ? 8.859 24.875 13.172 1 98.5 82 ILE B CA 1
ATOM 4852 C C . ILE B 1 82 ? 9.359 23.516 13.617 1 98.5 82 ILE B C 1
ATOM 4854 O O . ILE B 1 82 ? 9.453 23.234 14.812 1 98.5 82 ILE B O 1
ATOM 4858 N N . LEU B 1 83 ? 9.594 22.625 12.719 1 97.69 83 LEU B N 1
ATOM 4859 C CA . LEU B 1 83 ? 10.367 21.406 12.891 1 97.69 83 LEU B CA 1
ATOM 4860 C C . LEU B 1 83 ? 11.672 21.469 12.094 1 97.69 83 LEU B C 1
ATOM 4862 O O . LEU B 1 83 ? 11.648 21.672 10.875 1 97.69 83 LEU B O 1
ATOM 4866 N N . ALA B 1 84 ? 12.812 21.422 12.758 1 96.62 84 ALA B N 1
ATOM 4867 C CA . ALA B 1 84 ? 14.109 21.469 12.102 1 96.62 84 ALA B CA 1
ATOM 4868 C C . ALA B 1 84 ? 14.906 20.188 12.336 1 96.62 84 ALA B C 1
ATOM 4870 O O . ALA B 1 84 ? 15.055 19.75 13.477 1 96.62 84 ALA B O 1
ATOM 4871 N N . PHE B 1 85 ? 15.383 19.594 11.25 1 95.25 85 PHE B N 1
ATOM 4872 C CA . PHE B 1 85 ? 16.109 18.344 11.312 1 95.25 85 PHE B CA 1
ATOM 4873 C C . PHE B 1 85 ? 17.609 18.578 11.289 1 95.25 85 PHE B C 1
ATOM 4875 O O . PHE B 1 85 ? 18.094 19.469 10.586 1 95.25 85 PHE B O 1
ATOM 4882 N N . ASP B 1 86 ? 18.328 17.734 11.922 1 90.69 86 ASP B N 1
ATOM 4883 C CA . ASP B 1 86 ? 19.781 17.844 12.039 1 90.69 86 ASP B CA 1
ATOM 4884 C C . ASP B 1 86 ? 20.453 17.766 10.672 1 90.69 86 ASP B C 1
ATOM 4886 O O . ASP B 1 86 ? 19.891 17.203 9.734 1 90.69 86 ASP B O 1
ATOM 4890 N N . GLU B 1 87 ? 21.531 18.281 10.672 1 86.5 87 GLU B N 1
ATOM 4891 C CA . GLU B 1 87 ? 22.281 18.438 9.43 1 86.5 87 GLU B CA 1
ATOM 4892 C C . GLU B 1 87 ? 22.672 17.078 8.844 1 86.5 87 GLU B C 1
ATOM 4894 O O . GLU B 1 87 ? 22.875 16.953 7.633 1 86.5 87 GLU B O 1
ATOM 4899 N N . TYR B 1 88 ? 22.703 16.016 9.641 1 81.38 88 TYR B N 1
ATOM 4900 C CA . TYR B 1 88 ? 23.203 14.734 9.164 1 81.38 88 TYR B CA 1
ATOM 4901 C C . TYR B 1 88 ? 22.094 13.922 8.5 1 81.38 88 TYR B C 1
ATOM 4903 O O . TYR B 1 88 ? 22.359 12.906 7.855 1 81.38 88 TYR B O 1
ATOM 4911 N N . TYR B 1 89 ? 20.922 14.328 8.617 1 89.44 89 TYR B N 1
ATOM 4912 C CA . TYR B 1 89 ? 19.859 13.656 7.887 1 89.44 89 TYR B CA 1
ATOM 4913 C C . TYR B 1 89 ? 19.938 13.961 6.398 1 89.44 89 TYR B C 1
ATOM 4915 O O . TYR B 1 89 ? 20.297 15.07 6 1 89.44 89 TYR B O 1
ATOM 4923 N N . LYS B 1 90 ? 19.656 12.953 5.633 1 89.5 90 LYS B N 1
ATOM 4924 C CA . LYS B 1 90 ? 19.531 13.133 4.191 1 89.5 90 LYS B CA 1
ATOM 4925 C C . LYS B 1 90 ? 18.234 13.828 3.826 1 89.5 90 LYS B C 1
ATOM 4927 O O . LYS B 1 90 ? 17.188 13.586 4.445 1 89.5 90 LYS B O 1
ATOM 4932 N N . SER B 1 91 ? 18.328 14.781 2.857 1 94.62 91 SER B N 1
ATOM 4933 C CA . SER B 1 91 ? 17.094 15.5 2.549 1 94.62 91 SER B CA 1
ATOM 4934 C C . SER B 1 91 ? 17.078 15.992 1.105 1 94.62 91 SER B C 1
ATOM 4936 O O . SER B 1 91 ? 18.125 16.062 0.462 1 94.62 91 SER B O 1
ATOM 4938 N N . ALA B 1 92 ? 15.93 16.172 0.613 1 96.62 92 ALA B N 1
ATOM 4939 C CA . ALA B 1 92 ? 15.656 16.797 -0.679 1 96.62 92 ALA B CA 1
ATOM 4940 C C . ALA B 1 92 ? 14.289 17.484 -0.675 1 96.62 92 ALA B C 1
ATOM 4942 O O . ALA B 1 92 ? 13.375 17.047 0.025 1 96.62 92 ALA B O 1
ATOM 4943 N N . ILE B 1 93 ? 14.172 18.609 -1.391 1 98.06 93 ILE B N 1
ATOM 4944 C CA . ILE B 1 93 ? 12.891 19.312 -1.469 1 98.06 93 ILE B CA 1
ATOM 4945 C C . ILE B 1 93 ? 12.562 19.609 -2.928 1 98.06 93 ILE B C 1
ATOM 4947 O O . ILE B 1 93 ? 13.453 19.641 -3.781 1 98.06 93 ILE B O 1
ATOM 4951 N N . SER B 1 94 ? 11.312 19.766 -3.178 1 98.25 94 SER B N 1
ATOM 4952 C CA . SER B 1 94 ? 10.805 20.109 -4.5 1 98.25 94 SER B CA 1
ATOM 4953 C C . SER B 1 94 ? 9.516 20.906 -4.402 1 98.25 94 SER B C 1
ATOM 4955 O O . SER B 1 94 ? 8.766 20.781 -3.428 1 98.25 94 SER B O 1
ATOM 4957 N N . CYS B 1 95 ? 9.297 21.781 -5.301 1 98.19 95 CYS B N 1
ATOM 4958 C CA . CYS B 1 95 ? 8.086 22.578 -5.438 1 98.19 95 CYS B CA 1
ATOM 4959 C C . CYS B 1 95 ? 7.648 22.656 -6.895 1 98.19 95 CYS B C 1
ATOM 4961 O O . CYS B 1 95 ? 8.406 23.141 -7.746 1 98.19 95 CYS B O 1
ATOM 4963 N N . GLU B 1 96 ? 6.441 22.188 -7.16 1 97.5 96 GLU B N 1
ATOM 4964 C CA . GLU B 1 96 ? 5.926 22.203 -8.523 1 97.5 96 GLU B CA 1
ATOM 4965 C C . GLU B 1 96 ? 4.543 22.844 -8.586 1 97.5 96 GLU B C 1
ATOM 4967 O O . GLU B 1 96 ? 3.691 22.578 -7.734 1 97.5 96 GLU B O 1
ATOM 4972 N N . LYS B 1 97 ? 4.398 23.766 -9.531 1 96.5 97 LYS B N 1
ATOM 4973 C CA . LYS B 1 97 ? 3.066 24.312 -9.781 1 96.5 97 LYS B CA 1
ATOM 4974 C C . LYS B 1 97 ? 2.113 23.219 -10.266 1 96.5 97 LYS B C 1
ATOM 4976 O O . LYS B 1 97 ? 2.496 22.359 -11.07 1 96.5 97 LYS B O 1
ATOM 4981 N N . VAL B 1 98 ? 0.92 23.281 -9.758 1 95.25 98 VAL B N 1
ATOM 4982 C CA . VAL B 1 98 ? -0.078 22.297 -10.172 1 95.25 98 VAL B CA 1
ATOM 4983 C C . VAL B 1 98 ? -0.92 22.875 -11.312 1 95.25 98 VAL B C 1
ATOM 4985 O O . VAL B 1 98 ? -2.059 23.297 -11.094 1 95.25 98 VAL B O 1
ATOM 4988 N N . ASP B 1 99 ? -0.375 22.891 -12.438 1 90.5 99 ASP B N 1
ATOM 4989 C CA . ASP B 1 99 ? -1.022 23.484 -13.609 1 90.5 99 ASP B CA 1
ATOM 4990 C C . ASP B 1 99 ? -1.276 22.422 -14.68 1 90.5 99 ASP B C 1
ATOM 4992 O O . ASP B 1 99 ? -1.774 22.734 -15.766 1 90.5 99 ASP B O 1
ATOM 4996 N N . ARG B 1 100 ? -0.884 21.172 -14.406 1 89 100 ARG B N 1
ATOM 4997 C CA . ARG B 1 100 ? -1.091 20.047 -15.305 1 89 100 ARG B CA 1
ATOM 4998 C C . ARG B 1 100 ? -1.745 18.875 -14.578 1 89 100 ARG B C 1
ATOM 5000 O O . ARG B 1 100 ? -2.248 19.047 -13.461 1 89 100 ARG B O 1
ATOM 5007 N N . GLU B 1 101 ? -1.754 17.812 -15.281 1 92.25 101 GLU B N 1
ATOM 5008 C CA . GLU B 1 101 ? -2.338 16.594 -14.711 1 92.25 101 GLU B CA 1
ATOM 5009 C C . GLU B 1 101 ? -1.528 16.109 -13.516 1 92.25 101 GLU B C 1
ATOM 5011 O O . GLU B 1 101 ? -0.302 16.234 -13.492 1 92.25 101 GLU B O 1
ATOM 5016 N N . ALA B 1 102 ? -2.254 15.602 -12.578 1 93.75 102 ALA B N 1
ATOM 5017 C CA . ALA B 1 102 ? -1.666 15.109 -11.328 1 93.75 102 ALA B CA 1
ATOM 5018 C C . ALA B 1 102 ? -0.515 14.148 -11.609 1 93.75 102 ALA B C 1
ATOM 5020 O O . ALA B 1 102 ? 0.503 14.172 -10.914 1 93.75 102 ALA B O 1
ATOM 5021 N N . GLU B 1 103 ? -0.673 13.281 -12.609 1 94.69 103 GLU B N 1
ATOM 5022 C CA . GLU B 1 103 ? 0.358 12.312 -12.977 1 94.69 103 GLU B CA 1
ATOM 5023 C C . GLU B 1 103 ? 1.674 13.008 -13.312 1 94.69 103 GLU B C 1
ATOM 5025 O O . GLU B 1 103 ? 2.738 12.594 -12.859 1 94.69 103 GLU B O 1
ATOM 5030 N N . TYR B 1 104 ? 1.578 14.047 -14.078 1 95.94 104 TYR B N 1
ATOM 5031 C CA . TYR B 1 104 ? 2.76 14.789 -14.492 1 95.94 104 TYR B CA 1
ATOM 5032 C C . TYR B 1 104 ? 3.42 15.469 -13.297 1 95.94 104 TYR B C 1
ATOM 5034 O O . TYR B 1 104 ? 4.633 15.367 -13.109 1 95.94 104 TYR B O 1
ATOM 5042 N N . VAL B 1 105 ? 2.664 16.141 -12.508 1 96.62 105 VAL B N 1
ATOM 5043 C CA . VAL B 1 105 ? 3.168 16.875 -11.359 1 96.62 105 VAL B CA 1
ATOM 5044 C C . VAL B 1 105 ? 3.838 15.922 -10.375 1 96.62 105 VAL B C 1
ATOM 5046 O O . VAL B 1 105 ? 4.965 16.172 -9.938 1 96.62 105 VAL B O 1
ATOM 5049 N N . GLY B 1 106 ? 3.09 14.836 -10.039 1 97.69 106 GLY B N 1
ATOM 5050 C CA . GLY B 1 106 ? 3.625 13.852 -9.109 1 97.69 106 GLY B CA 1
ATOM 5051 C C . GLY B 1 106 ? 4.926 13.227 -9.586 1 97.69 106 GLY B C 1
ATOM 5052 O O . GLY B 1 106 ? 5.871 13.078 -8.805 1 97.69 106 GLY B O 1
ATOM 5053 N N . LYS B 1 107 ? 5.02 12.852 -10.844 1 96.88 107 LYS B N 1
ATOM 5054 C CA . LYS B 1 107 ? 6.223 12.25 -11.406 1 96.88 107 LYS B CA 1
ATOM 5055 C C . LYS B 1 107 ? 7.391 13.234 -11.398 1 96.88 107 LYS B C 1
ATOM 5057 O O . LYS B 1 107 ? 8.523 12.852 -11.117 1 96.88 107 LYS B O 1
ATOM 5062 N N . LYS B 1 108 ? 7.105 14.438 -11.766 1 97.19 108 LYS B N 1
ATOM 5063 C CA . LYS B 1 108 ? 8.141 15.469 -11.781 1 97.19 108 LYS B CA 1
ATOM 5064 C C . LYS B 1 108 ? 8.75 15.656 -10.398 1 97.19 108 LYS B C 1
ATOM 5066 O O . LYS B 1 108 ? 9.977 15.711 -10.258 1 97.19 108 LYS B O 1
ATOM 5071 N N . ILE B 1 109 ? 7.941 15.75 -9.414 1 98.12 109 ILE B N 1
ATOM 5072 C CA . ILE B 1 109 ? 8.414 15.906 -8.039 1 98.12 109 ILE B CA 1
ATOM 5073 C C . ILE B 1 109 ? 9.234 14.68 -7.641 1 98.12 109 ILE B C 1
ATOM 5075 O O . ILE B 1 109 ? 10.336 14.805 -7.109 1 98.12 109 ILE B O 1
ATOM 5079 N N . ALA B 1 110 ? 8.68 13.516 -7.871 1 97.38 110 ALA B N 1
ATOM 5080 C CA . ALA B 1 110 ? 9.367 12.273 -7.512 1 97.38 110 ALA B CA 1
ATOM 5081 C C . ALA B 1 110 ? 10.734 12.188 -8.18 1 97.38 110 ALA B C 1
ATOM 5083 O O . ALA B 1 110 ? 11.727 11.844 -7.531 1 97.38 110 ALA B O 1
ATOM 5084 N N . ASP B 1 111 ? 10.828 12.484 -9.43 1 95 111 ASP B N 1
ATOM 5085 C CA . ASP B 1 111 ? 12.078 12.438 -10.18 1 95 111 ASP B CA 1
ATOM 5086 C C . ASP B 1 111 ? 13.102 13.406 -9.609 1 95 111 ASP B C 1
ATOM 5088 O O . ASP B 1 111 ? 14.281 13.07 -9.469 1 95 111 ASP B O 1
ATOM 5092 N N . LYS B 1 112 ? 12.648 14.562 -9.336 1 96 112 LYS B N 1
ATOM 5093 C CA . LYS B 1 112 ? 13.539 15.562 -8.758 1 96 112 LYS B CA 1
ATOM 5094 C C . LYS B 1 112 ? 14.094 15.094 -7.41 1 96 112 LYS B C 1
ATOM 5096 O O . LYS B 1 112 ? 15.281 15.258 -7.133 1 96 112 LYS B O 1
ATOM 5101 N N . ILE B 1 113 ? 13.227 14.562 -6.605 1 96.44 113 ILE B N 1
ATOM 5102 C CA . ILE B 1 113 ? 13.625 14.086 -5.285 1 96.44 113 ILE B CA 1
ATOM 5103 C C . ILE B 1 113 ? 14.641 12.961 -5.434 1 96.44 113 ILE B C 1
ATOM 5105 O O . ILE B 1 113 ? 15.688 12.969 -4.781 1 96.44 113 ILE B O 1
ATOM 5109 N N . LYS B 1 114 ? 14.359 12 -6.25 1 91 114 LYS B N 1
ATOM 5110 C CA . LYS B 1 114 ? 15.258 10.875 -6.469 1 91 114 LYS B CA 1
ATOM 5111 C C . LYS B 1 114 ? 16.609 11.344 -6.984 1 91 114 LYS B C 1
ATOM 5113 O O . LYS B 1 114 ? 17.656 10.891 -6.512 1 91 114 LYS B O 1
ATOM 5118 N N . THR B 1 115 ? 16.578 12.227 -7.961 1 91 115 THR B N 1
ATOM 5119 C CA . THR B 1 115 ? 17.812 12.766 -8.539 1 91 115 THR B CA 1
ATOM 5120 C C . THR B 1 115 ? 18.641 13.484 -7.48 1 91 115 THR B C 1
ATOM 5122 O O . THR B 1 115 ? 19.844 13.281 -7.387 1 91 115 THR B O 1
ATOM 5125 N N . CYS B 1 116 ? 17.953 14.266 -6.715 1 91.44 116 CYS B N 1
ATOM 5126 C CA . CYS B 1 116 ? 18.641 15.016 -5.664 1 91.44 116 CYS B CA 1
ATOM 5127 C C . CYS B 1 116 ? 19.266 14.07 -4.645 1 91.44 116 CYS B C 1
ATOM 5129 O O . CYS B 1 116 ? 20.422 14.258 -4.258 1 91.44 116 CYS B O 1
ATOM 5131 N N . ILE B 1 117 ? 18.531 13.117 -4.211 1 88.25 117 ILE B N 1
ATOM 5132 C CA . ILE B 1 117 ? 19.031 12.172 -3.217 1 88.25 117 ILE B CA 1
ATOM 5133 C C . ILE B 1 117 ? 20.203 11.383 -3.799 1 88.25 117 ILE B C 1
ATOM 5135 O O . ILE B 1 117 ? 21.219 11.18 -3.127 1 88.25 117 ILE B O 1
ATOM 5139 N N . ARG B 1 118 ? 20.078 10.977 -5.016 1 81.5 118 ARG B N 1
ATOM 5140 C CA . ARG B 1 118 ? 21.141 10.242 -5.699 1 81.5 118 ARG B CA 1
ATOM 5141 C C . ARG B 1 118 ? 22.422 11.07 -5.777 1 81.5 118 ARG B C 1
ATOM 5143 O O . ARG B 1 118 ? 23.516 10.562 -5.523 1 81.5 118 ARG B O 1
ATOM 5150 N N . ASP B 1 119 ? 22.219 12.258 -6.172 1 81.56 119 ASP B N 1
ATOM 5151 C CA . ASP B 1 119 ? 23.359 13.141 -6.383 1 81.56 119 ASP B CA 1
ATOM 5152 C C . ASP B 1 119 ? 24.047 13.477 -5.059 1 81.56 119 ASP B C 1
ATOM 5154 O O . ASP B 1 119 ? 25.281 13.516 -4.984 1 81.56 119 ASP B O 1
ATOM 5158 N N . LYS B 1 120 ? 23.25 13.656 -4.094 1 80.81 120 LYS B N 1
ATOM 5159 C CA . LYS B 1 120 ? 23.766 14.102 -2.807 1 80.81 120 LYS B CA 1
ATOM 5160 C C . LYS B 1 120 ? 24.266 12.93 -1.97 1 80.81 120 LYS B C 1
ATOM 5162 O O . LYS B 1 120 ? 25.203 13.062 -1.188 1 80.81 120 LYS B O 1
ATOM 5167 N N . TYR B 1 121 ? 23.469 11.852 -2.178 1 77.25 121 TYR B N 1
ATOM 5168 C CA . TYR B 1 121 ? 23.734 10.703 -1.324 1 77.25 121 TYR B CA 1
ATOM 5169 C C . TYR B 1 121 ? 23.828 9.422 -2.148 1 77.25 121 TYR B C 1
ATOM 5171 O O . TYR B 1 121 ? 22.922 8.586 -2.113 1 77.25 121 TYR B O 1
ATOM 5179 N N . PRO B 1 122 ? 24.766 9.117 -2.812 1 63.25 122 PRO B N 1
ATOM 5180 C CA . PRO B 1 122 ? 24.844 8.023 -3.783 1 63.25 122 PRO B CA 1
ATOM 5181 C C . PRO B 1 122 ? 24.734 6.648 -3.131 1 63.25 122 PRO B C 1
ATOM 5183 O O . PRO B 1 122 ? 24.359 5.676 -3.789 1 63.25 122 PRO B O 1
ATOM 5186 N N . LYS B 1 123 ? 25.062 6.484 -1.924 1 63.12 123 LYS B N 1
ATOM 5187 C CA . LYS B 1 123 ? 24.922 5.207 -1.228 1 63.12 123 LYS B CA 1
ATOM 5188 C C . LYS B 1 123 ? 23.953 5.324 -0.064 1 63.12 123 LYS B C 1
ATOM 5190 O O . LYS B 1 123 ? 24.047 6.246 0.749 1 63.12 123 LYS B O 1
ATOM 5195 N N . LEU B 1 124 ? 22.984 4.473 -0.148 1 71.44 124 LEU B N 1
ATOM 5196 C CA . LEU B 1 124 ? 22 4.426 0.932 1 71.44 124 LEU B CA 1
ATOM 5197 C C . LEU B 1 124 ? 22.203 3.186 1.795 1 71.44 124 LEU B C 1
ATOM 5199 O O . LEU B 1 124 ? 22.734 2.176 1.324 1 71.44 124 LEU B O 1
ATOM 5203 N N . ASP B 1 125 ? 22 3.381 3.033 1 65.88 125 ASP B N 1
ATOM 5204 C CA . ASP B 1 125 ? 22.016 2.244 3.949 1 65.88 125 ASP B CA 1
ATOM 5205 C C . ASP B 1 125 ? 20.688 1.512 3.939 1 65.88 125 ASP B C 1
ATOM 5207 O O . ASP B 1 125 ? 19.625 2.135 3.791 1 65.88 125 ASP B O 1
ATOM 5211 N N . ILE B 1 126 ? 20.75 0.213 4.105 1 66.56 126 ILE B N 1
ATOM 5212 C CA . ILE B 1 126 ? 19.547 -0.604 4.129 1 66.56 126 ILE B CA 1
ATOM 5213 C C . ILE B 1 126 ? 18.641 -0.153 5.27 1 66.56 126 ILE B C 1
ATOM 5215 O O . ILE B 1 126 ? 17.422 -0.332 5.211 1 66.56 126 ILE B O 1
ATOM 5219 N N . ASP B 1 127 ? 19.234 0.519 6.242 1 69.56 127 ASP B N 1
ATOM 5220 C CA . ASP B 1 127 ? 18.469 0.904 7.422 1 69.56 127 ASP B CA 1
ATOM 5221 C C . ASP B 1 127 ? 17.984 2.346 7.312 1 69.56 127 ASP B C 1
ATOM 5223 O O . ASP B 1 127 ? 17.312 2.852 8.219 1 69.56 127 ASP B O 1
ATOM 5227 N N . ASP B 1 128 ? 18.328 3.055 6.266 1 79.56 128 ASP B N 1
ATOM 5228 C CA . ASP B 1 128 ? 17.797 4.402 6.078 1 79.56 128 ASP B CA 1
ATOM 5229 C C . ASP B 1 128 ? 16.281 4.387 5.957 1 79.56 128 ASP B C 1
ATOM 5231 O O . ASP B 1 128 ? 15.719 3.572 5.219 1 79.56 128 ASP B O 1
ATOM 5235 N N . ASN B 1 129 ? 15.719 5.191 6.781 1 88.38 129 ASN B N 1
ATOM 5236 C CA . ASN B 1 129 ? 14.273 5.398 6.711 1 88.38 129 ASN B CA 1
ATOM 5237 C C . ASN B 1 129 ? 13.938 6.809 6.238 1 88.38 129 ASN B C 1
ATOM 5239 O O . ASN B 1 129 ? 14.438 7.793 6.789 1 88.38 129 ASN B O 1
ATOM 5243 N N . PHE B 1 130 ? 13.156 6.895 5.281 1 92.94 130 PHE B N 1
ATOM 5244 C CA . PHE B 1 130 ? 12.812 8.188 4.715 1 92.94 130 PHE B CA 1
ATOM 5245 C C . PHE B 1 130 ? 11.352 8.539 5.008 1 92.94 130 PHE B C 1
ATOM 5247 O O . PHE B 1 130 ? 10.5 7.652 5.039 1 92.94 130 PHE B O 1
ATOM 5254 N N . LEU B 1 131 ? 11.078 9.82 5.203 1 97.56 131 LEU B N 1
ATOM 5255 C CA . LEU B 1 131 ? 9.742 10.367 5.402 1 97.56 131 LEU B CA 1
ATOM 5256 C C . LEU B 1 131 ? 9.5 11.562 4.488 1 97.56 131 LEU B C 1
ATOM 5258 O O . LEU B 1 131 ? 10.344 12.461 4.395 1 97.56 131 LEU B O 1
ATOM 5262 N N . GLY B 1 132 ? 8.43 11.516 3.814 1 98.44 132 GLY B N 1
ATOM 5263 C CA . GLY B 1 132 ? 8.039 12.648 2.998 1 98.44 132 GLY B CA 1
ATOM 5264 C C . GLY B 1 132 ? 7.055 13.57 3.691 1 98.44 132 GLY B C 1
ATOM 5265 O O . GLY B 1 132 ? 6.16 13.109 4.402 1 98.44 132 GLY B O 1
ATOM 5266 N N . PHE B 1 133 ? 7.234 14.883 3.494 1 98.81 133 PHE B N 1
ATOM 5267 C CA . PHE B 1 133 ? 6.285 15.914 3.885 1 98.81 133 PHE B CA 1
ATOM 5268 C C . PHE B 1 133 ? 5.68 16.594 2.66 1 98.81 133 PHE B C 1
ATOM 5270 O O . PHE B 1 133 ? 6.398 16.984 1.739 1 98.81 133 PHE B O 1
ATOM 5277 N N . VAL B 1 134 ? 4.348 16.703 2.738 1 98.81 134 VAL B N 1
ATOM 5278 C CA . VAL B 1 134 ? 3.713 17.344 1.586 1 98.81 134 VAL B CA 1
ATOM 5279 C C . VAL B 1 134 ? 2.777 18.453 2.057 1 98.81 134 VAL B C 1
ATOM 5281 O O . VAL B 1 134 ? 2.084 18.297 3.066 1 98.81 134 VAL B O 1
ATOM 5284 N N . PHE B 1 135 ? 2.781 19.578 1.375 1 98.75 135 PHE B N 1
ATOM 5285 C CA . PHE B 1 135 ? 1.879 20.703 1.625 1 98.75 135 PHE B CA 1
ATOM 5286 C C . PHE B 1 135 ? 1.177 21.125 0.342 1 98.75 135 PHE B C 1
ATOM 5288 O O . PHE B 1 135 ? 1.83 21.5 -0.634 1 98.75 135 PHE B O 1
ATOM 5295 N N . PHE B 1 136 ? -0.132 21.062 0.382 1 98.06 136 PHE B N 1
ATOM 5296 C CA . PHE B 1 136 ? -0.952 21.359 -0.786 1 98.06 136 PHE B CA 1
ATOM 5297 C C . PHE B 1 136 ? -1.616 22.719 -0.647 1 98.06 136 PHE B C 1
ATOM 5299 O O . PHE B 1 136 ? -1.634 23.312 0.441 1 98.06 136 PHE B O 1
ATOM 5306 N N . ASP B 1 137 ? -2.002 23.141 -1.823 1 95.81 137 ASP B N 1
ATOM 5307 C CA . ASP B 1 137 ? -2.863 24.312 -1.938 1 95.81 137 ASP B CA 1
ATOM 5308 C C . ASP B 1 137 ? -4.328 23.906 -2.072 1 95.81 137 ASP B C 1
ATOM 5310 O O . ASP B 1 137 ? -4.66 23 -2.834 1 95.81 137 ASP B O 1
ATOM 5314 N N . TRP B 1 138 ? -5.203 24.594 -1.358 1 92.56 138 TRP B N 1
ATOM 5315 C CA . TRP B 1 138 ? -6.625 24.266 -1.356 1 92.56 138 TRP B CA 1
ATOM 5316 C C . TRP B 1 138 ? -7.211 24.375 -2.762 1 92.56 138 TRP B C 1
ATOM 5318 O O . TRP B 1 138 ? -8.117 23.625 -3.121 1 92.56 138 TRP B O 1
ATOM 5328 N N . ASN B 1 139 ? -6.676 25.188 -3.562 1 91.19 139 ASN B N 1
ATOM 5329 C CA . ASN B 1 139 ? -7.238 25.453 -4.883 1 91.19 139 ASN B CA 1
ATOM 5330 C C . ASN B 1 139 ? -6.895 24.344 -5.875 1 91.19 139 ASN B C 1
ATOM 5332 O O . ASN B 1 139 ? -7.5 24.266 -6.941 1 91.19 139 ASN B O 1
ATOM 5336 N N . VAL B 1 140 ? -5.918 23.578 -5.742 1 85.5 140 VAL B N 1
ATOM 5337 C CA . VAL B 1 140 ? -5.406 22.609 -6.699 1 85.5 140 VAL B CA 1
ATOM 5338 C C . VAL B 1 140 ? -6.379 21.438 -6.816 1 85.5 140 VAL B C 1
ATOM 5340 O O . VAL B 1 140 ? -6.551 20.859 -7.898 1 85.5 140 VAL B O 1
ATOM 5343 N N . ASP B 1 141 ? -7.164 21.062 -5.965 1 86.19 141 ASP B N 1
ATOM 5344 C CA . ASP B 1 141 ? -8.203 20.047 -5.93 1 86.19 141 ASP B CA 1
ATOM 5345 C C . ASP B 1 141 ? -7.691 18.734 -6.52 1 86.19 141 ASP B C 1
ATOM 5347 O O . ASP B 1 141 ? -8.391 18.078 -7.301 1 86.19 141 ASP B O 1
ATOM 5351 N N . SER B 1 142 ? -6.453 18.328 -6.457 1 92.19 142 SER B N 1
ATOM 5352 C CA . SER B 1 142 ? -5.879 17.078 -6.945 1 92.19 142 SER B CA 1
ATOM 5353 C C . SER B 1 142 ? -4.91 16.484 -5.93 1 92.19 142 SER B C 1
ATOM 5355 O O . SER B 1 142 ? -3.926 15.836 -6.305 1 92.19 142 SER B O 1
ATOM 5357 N N . GLU B 1 143 ? -5.152 16.766 -4.727 1 95.38 143 GLU B N 1
ATOM 5358 C CA . GLU B 1 143 ? -4.25 16.328 -3.668 1 95.38 143 GLU B CA 1
ATOM 5359 C C . GLU B 1 143 ? -4.137 14.805 -3.627 1 95.38 143 GLU B C 1
ATOM 5361 O O . GLU B 1 143 ? -3.031 14.258 -3.572 1 95.38 143 GLU B O 1
ATOM 5366 N N . GLN B 1 144 ? -5.301 14.125 -3.715 1 93.44 144 GLN B N 1
ATOM 5367 C CA . GLN B 1 144 ? -5.316 12.672 -3.668 1 93.44 144 GLN B CA 1
ATOM 5368 C C . GLN B 1 144 ? -4.578 12.07 -4.863 1 93.44 144 GLN B C 1
ATOM 5370 O O . GLN B 1 144 ? -3.779 11.148 -4.707 1 93.44 144 GLN B O 1
ATOM 5375 N N . GLU B 1 145 ? -4.863 12.578 -6.008 1 93.81 145 GLU B N 1
ATOM 5376 C CA . GLU B 1 145 ? -4.266 12.055 -7.234 1 93.81 145 GLU B CA 1
ATOM 5377 C C . GLU B 1 145 ? -2.75 12.242 -7.227 1 93.81 145 GLU B C 1
ATOM 5379 O O . GLU B 1 145 ? -2.008 11.344 -7.637 1 93.81 145 GLU B O 1
ATOM 5384 N N . ILE B 1 146 ? -2.289 13.391 -6.785 1 96.88 146 ILE B N 1
ATOM 5385 C CA . ILE B 1 146 ? -0.854 13.648 -6.711 1 96.88 146 ILE B CA 1
ATOM 5386 C C . ILE B 1 146 ? -0.215 12.727 -5.68 1 96.88 146 ILE B C 1
ATOM 5388 O O . ILE B 1 146 ? 0.854 12.164 -5.922 1 96.88 146 ILE B O 1
ATOM 5392 N N . LEU B 1 147 ? -0.879 12.602 -4.555 1 97.12 147 LEU B N 1
ATOM 5393 C CA . LEU B 1 147 ? -0.389 11.703 -3.516 1 97.12 147 LEU B CA 1
ATOM 5394 C C . LEU B 1 147 ? -0.242 10.281 -4.051 1 97.12 147 LEU B C 1
ATOM 5396 O O . LEU B 1 147 ? 0.72 9.586 -3.719 1 97.12 147 LEU B O 1
ATOM 5400 N N . ASP B 1 148 ? -1.192 9.828 -4.82 1 94.44 148 ASP B N 1
ATOM 5401 C CA . ASP B 1 148 ? -1.143 8.484 -5.402 1 94.44 148 ASP B CA 1
ATOM 5402 C C . ASP B 1 148 ? 0.124 8.297 -6.23 1 94.44 148 ASP B C 1
ATOM 5404 O O . ASP B 1 148 ? 0.776 7.254 -6.148 1 94.44 148 ASP B O 1
ATOM 5408 N N . VAL B 1 149 ? 0.441 9.281 -7.016 1 96.38 149 VAL B N 1
ATOM 5409 C CA . VAL B 1 149 ? 1.624 9.211 -7.863 1 96.38 149 VAL B CA 1
ATOM 5410 C C . VAL B 1 149 ? 2.883 9.219 -7 1 96.38 149 VAL B C 1
ATOM 5412 O O . VAL B 1 149 ? 3.787 8.398 -7.203 1 96.38 149 VAL B O 1
ATOM 5415 N N . LEU B 1 150 ? 2.93 10.094 -6.039 1 97.38 150 LEU B N 1
ATOM 5416 C CA . LEU B 1 150 ? 4.094 10.195 -5.164 1 97.38 150 LEU B CA 1
ATOM 5417 C C . LEU B 1 150 ? 4.32 8.883 -4.418 1 97.38 150 LEU B C 1
ATOM 5419 O O . LEU B 1 150 ? 5.457 8.406 -4.324 1 97.38 150 LEU B O 1
ATOM 5423 N N . GLY B 1 151 ? 3.242 8.367 -3.879 1 95.19 151 GLY B N 1
ATOM 5424 C CA . GLY B 1 151 ? 3.346 7.102 -3.176 1 95.19 151 GLY B CA 1
ATOM 5425 C C . GLY B 1 151 ? 3.863 5.973 -4.051 1 95.19 151 GLY B C 1
ATOM 5426 O O . GLY B 1 151 ? 4.699 5.176 -3.613 1 95.19 151 GLY B O 1
ATOM 5427 N N . ARG B 1 152 ? 3.371 5.871 -5.211 1 91.69 152 ARG B N 1
ATOM 5428 C CA . ARG B 1 152 ? 3.764 4.828 -6.156 1 91.69 152 ARG B CA 1
ATOM 5429 C C . ARG B 1 152 ? 5.223 4.984 -6.57 1 91.69 152 ARG B C 1
ATOM 5431 O O . ARG B 1 152 ? 5.957 4 -6.668 1 91.69 152 ARG B O 1
ATOM 5438 N N . GLU B 1 153 ? 5.645 6.203 -6.824 1 91.62 153 GLU B N 1
ATOM 5439 C CA . GLU B 1 153 ? 6.957 6.477 -7.402 1 91.62 153 GLU B CA 1
ATOM 5440 C C . GLU B 1 153 ? 8.047 6.441 -6.336 1 91.62 153 GLU B C 1
ATOM 5442 O O . GLU B 1 153 ? 9.172 6.02 -6.609 1 91.62 153 GLU B O 1
ATOM 5447 N N . LEU B 1 154 ? 7.73 6.906 -5.141 1 92.25 154 LEU B N 1
ATOM 5448 C CA . LEU B 1 154 ? 8.781 7.055 -4.137 1 92.25 154 LEU B CA 1
ATOM 5449 C C . LEU B 1 154 ? 8.773 5.871 -3.17 1 92.25 154 LEU B C 1
ATOM 5451 O O . LEU B 1 154 ? 9.805 5.551 -2.57 1 92.25 154 LEU B O 1
ATOM 5455 N N . THR B 1 155 ? 7.645 5.305 -2.916 1 88.75 155 THR B N 1
ATOM 5456 C CA . THR B 1 155 ? 7.465 4.125 -2.076 1 88.75 155 THR B CA 1
ATOM 5457 C C . THR B 1 155 ? 7.965 4.387 -0.66 1 88.75 155 THR B C 1
ATOM 5459 O O . THR B 1 155 ? 8.641 3.543 -0.066 1 88.75 155 THR B O 1
ATOM 5462 N N . ILE B 1 156 ? 7.797 5.605 -0.154 1 93 156 ILE B N 1
ATOM 5463 C CA . ILE B 1 156 ? 8.133 5.965 1.222 1 93 156 ILE B CA 1
ATOM 5464 C C . ILE B 1 156 ? 6.887 6.492 1.932 1 93 156 ILE B C 1
ATOM 5466 O O . ILE B 1 156 ? 5.941 6.949 1.283 1 93 156 ILE B O 1
ATOM 5470 N N . PRO B 1 157 ? 6.855 6.453 3.26 1 96.56 157 PRO B N 1
ATOM 5471 C CA . PRO B 1 157 ? 5.758 7.102 3.977 1 96.56 157 PRO B CA 1
ATOM 5472 C C . PRO B 1 157 ? 5.715 8.609 3.746 1 96.56 157 PRO B C 1
ATOM 5474 O O . PRO B 1 157 ? 6.762 9.25 3.602 1 96.56 157 PRO B O 1
ATOM 5477 N N . ILE B 1 158 ? 4.535 9.156 3.684 1 98.5 158 ILE B N 1
ATOM 5478 C CA . ILE B 1 158 ? 4.324 10.586 3.445 1 98.5 158 ILE B CA 1
ATOM 5479 C C . ILE B 1 158 ? 3.287 11.125 4.43 1 98.5 158 ILE B C 1
ATOM 5481 O O . ILE B 1 158 ? 2.275 10.469 4.695 1 98.5 158 ILE B O 1
ATOM 5485 N N . ILE B 1 159 ? 3.51 12.289 4.957 1 98.44 159 ILE B N 1
ATOM 5486 C CA . ILE B 1 159 ? 2.564 12.977 5.832 1 98.44 159 ILE B CA 1
ATOM 5487 C C . ILE B 1 159 ? 2.453 14.445 5.418 1 98.44 159 ILE B C 1
ATOM 5489 O O . ILE B 1 159 ? 3.338 14.977 4.746 1 98.44 159 ILE B O 1
ATOM 5493 N N . GLY B 1 160 ? 1.38 15.047 5.727 1 98.19 160 GLY B N 1
ATOM 5494 C CA . GLY B 1 160 ? 1.211 16.453 5.426 1 98.19 160 GLY B CA 1
ATOM 5495 C C . GLY B 1 160 ? -0.241 16.891 5.414 1 98.19 160 GLY B C 1
ATOM 5496 O O . GLY B 1 160 ? -1.068 16.344 6.141 1 98.19 160 GLY B O 1
ATOM 5497 N N . GLY B 1 161 ? -0.394 17.984 4.648 1 98 161 GLY B N 1
ATOM 5498 C CA . GLY B 1 161 ? -1.74 18.547 4.605 1 98 161 GLY B CA 1
ATOM 5499 C C . GLY B 1 161 ? -1.875 19.719 3.66 1 98 161 GLY B C 1
ATOM 5500 O O . GLY B 1 161 ? -0.923 20.062 2.961 1 98 161 GLY B O 1
ATOM 5501 N N . THR B 1 162 ? -3.068 20.219 3.682 1 98 162 THR B N 1
ATOM 5502 C CA . THR B 1 162 ? -3.393 21.375 2.857 1 98 162 THR B CA 1
ATOM 5503 C C . THR B 1 162 ? -3.303 22.656 3.674 1 98 162 THR B C 1
ATOM 5505 O O . THR B 1 162 ? -3.797 22.719 4.801 1 98 162 THR B O 1
ATOM 5508 N N . ALA B 1 163 ? -2.66 23.641 3.051 1 98.56 163 ALA B N 1
ATOM 5509 C CA . ALA B 1 163 ? -2.541 24.953 3.693 1 98.56 163 ALA B CA 1
ATOM 5510 C C . ALA B 1 163 ? -3.91 25.5 4.086 1 98.56 163 ALA B C 1
ATOM 5512 O O . ALA B 1 163 ? -4.891 25.312 3.365 1 98.56 163 ALA B O 1
ATOM 5513 N N . ALA B 1 164 ? -3.916 26.172 5.188 1 97.75 164 ALA B N 1
ATOM 5514 C CA . ALA B 1 164 ? -5.16 26.75 5.699 1 97.75 164 ALA B CA 1
ATOM 5515 C C . ALA B 1 164 ? -4.969 28.203 6.098 1 97.75 164 ALA B C 1
ATOM 5517 O O . ALA B 1 164 ? -3.906 28.781 5.867 1 97.75 164 ALA B O 1
ATOM 5518 N N . ASP B 1 165 ? -6.035 28.812 6.516 1 95.94 165 ASP B N 1
ATOM 5519 C CA . ASP B 1 165 ? -6.039 30.203 6.992 1 95.94 165 ASP B CA 1
ATOM 5520 C C . ASP B 1 165 ? -7.031 30.375 8.141 1 95.94 165 ASP B C 1
ATOM 5522 O O . ASP B 1 165 ? -7.172 29.5 8.992 1 95.94 165 ASP B O 1
ATOM 5526 N N . ASP B 1 166 ? -7.645 31.531 8.242 1 89.75 166 ASP B N 1
ATOM 5527 C CA . ASP B 1 166 ? -8.531 31.828 9.359 1 89.75 166 ASP B CA 1
ATOM 5528 C C . ASP B 1 166 ? -9.953 31.344 9.086 1 89.75 166 ASP B C 1
ATOM 5530 O O . ASP B 1 166 ? -10.914 31.812 9.695 1 89.75 166 ASP B O 1
ATOM 5534 N N . GLY B 1 167 ? -10.086 30.406 8.164 1 88.19 167 GLY B N 1
ATOM 5535 C CA . GLY B 1 167 ? -11.398 29.891 7.805 1 88.19 167 GLY B CA 1
ATOM 5536 C C . GLY B 1 167 ? -12.023 30.609 6.625 1 88.19 167 GLY B C 1
ATOM 5537 O O . GLY B 1 167 ? -13.094 30.234 6.156 1 88.19 167 GLY B O 1
ATOM 5538 N N . SER B 1 168 ? -11.281 31.547 6.051 1 88.75 168 SER B N 1
ATOM 5539 C CA . SER B 1 168 ? -11.82 32.375 4.965 1 88.75 168 SER B CA 1
ATOM 5540 C C . SER B 1 168 ? -11.609 31.703 3.611 1 88.75 168 SER B C 1
ATOM 5542 O O . SER B 1 168 ? -12.234 32.062 2.621 1 88.75 168 SER B O 1
ATOM 5544 N N . PHE B 1 169 ? -10.648 30.828 3.557 1 90.44 169 PHE B N 1
ATOM 5545 C CA . PHE B 1 169 ? -10.305 30.078 2.354 1 90.44 169 PHE B CA 1
ATOM 5546 C C . PHE B 1 169 ? -9.797 31.016 1.26 1 90.44 169 PHE B C 1
ATOM 5548 O O . PHE B 1 169 ? -10.07 30.797 0.076 1 90.44 169 PHE B O 1
ATOM 5555 N N . ASP B 1 170 ? -9.109 32.062 1.638 1 92.5 170 ASP B N 1
ATOM 5556 C CA . ASP B 1 170 ? -8.648 32.969 0.597 1 92.5 170 ASP B CA 1
ATOM 5557 C C . ASP B 1 170 ? -7.266 33.531 0.939 1 92.5 170 ASP B C 1
ATOM 5559 O O . ASP B 1 170 ? -6.66 34.219 0.131 1 92.5 170 ASP B O 1
ATOM 5563 N N . LYS B 1 171 ? -6.777 33.25 2.092 1 95.94 171 LYS B N 1
ATOM 5564 C CA . LYS B 1 171 ? -5.508 33.844 2.52 1 95.94 171 LYS B CA 1
ATOM 5565 C C . LYS B 1 171 ? -4.422 32.781 2.625 1 95.94 171 LYS B C 1
ATOM 5567 O O . LYS B 1 171 ? -3.289 33.062 3.008 1 95.94 171 LYS B O 1
ATOM 5572 N N . PHE B 1 172 ? -4.707 31.578 2.324 1 97.31 172 PHE B N 1
ATOM 5573 C CA . PHE B 1 172 ? -3.764 30.484 2.492 1 97.31 172 PHE B CA 1
ATOM 5574 C C . PHE B 1 172 ? -2.639 30.562 1.466 1 97.31 172 PHE B C 1
ATOM 5576 O O . PHE B 1 172 ? -2.797 31.188 0.416 1 97.31 172 PHE B O 1
ATOM 5583 N N . PHE B 1 173 ? -1.498 30.016 1.789 1 98.38 173 PHE B N 1
ATOM 5584 C CA . PHE B 1 173 ? -0.344 29.953 0.9 1 98.38 173 PHE B CA 1
ATOM 5585 C C . PHE B 1 173 ? 0.607 28.828 1.322 1 98.38 173 PHE B C 1
ATOM 5587 O O . PHE B 1 173 ? 0.446 28.25 2.395 1 98.38 173 PHE B O 1
ATOM 5594 N N . GLN B 1 174 ? 1.516 28.516 0.435 1 98.56 174 GLN B N 1
ATOM 5595 C CA . GLN B 1 174 ? 2.611 27.609 0.752 1 98.56 174 GLN B CA 1
ATOM 5596 C C . GLN B 1 174 ? 3.943 28.344 0.818 1 98.56 174 GLN B C 1
ATOM 5598 O O . GLN B 1 174 ? 4.012 29.547 0.5 1 98.56 174 GLN B O 1
ATOM 5603 N N . ILE B 1 175 ? 4.941 27.703 1.4 1 98.81 175 ILE B N 1
ATOM 5604 C CA . ILE B 1 175 ? 6.262 28.297 1.553 1 98.81 175 ILE B CA 1
ATOM 5605 C C . ILE B 1 175 ? 7.32 27.375 0.957 1 98.81 175 ILE B C 1
ATOM 5607 O O . ILE B 1 175 ? 7.309 26.172 1.202 1 98.81 175 ILE B O 1
ATOM 5611 N N . TYR B 1 176 ? 8.195 27.891 0.184 1 98.69 176 TYR B N 1
ATOM 5612 C CA . TYR B 1 176 ? 9.312 27.172 -0.413 1 98.69 176 TYR B CA 1
ATOM 5613 C C . TYR B 1 176 ? 10.578 28.031 -0.402 1 98.69 176 TYR B C 1
ATOM 5615 O O . TYR B 1 176 ? 10.625 29.078 -1.05 1 98.69 176 TYR B O 1
ATOM 5623 N N . LYS B 1 177 ? 11.555 27.625 0.349 1 98.06 177 LYS B N 1
ATOM 5624 C CA . LYS B 1 177 ? 12.852 28.297 0.457 1 98.06 177 LYS B CA 1
ATOM 5625 C C . LYS B 1 177 ? 12.695 29.734 0.931 1 98.06 177 LYS B C 1
ATOM 5627 O O . LYS B 1 177 ? 13.297 30.641 0.365 1 98.06 177 LYS B O 1
ATOM 5632 N N . GLY B 1 178 ? 11.797 29.891 1.788 1 95.81 178 GLY B N 1
ATOM 5633 C CA . GLY B 1 178 ? 11.633 31.203 2.404 1 95.81 178 GLY B CA 1
ATOM 5634 C C . GLY B 1 178 ? 10.797 32.156 1.568 1 95.81 178 GLY B C 1
ATOM 5635 O O . GLY B 1 178 ? 10.82 33.375 1.788 1 95.81 178 GLY B O 1
ATOM 5636 N N . GLU B 1 179 ? 10.148 31.594 0.636 1 97 179 GLU B N 1
ATOM 5637 C CA . GLU B 1 179 ? 9.273 32.406 -0.205 1 97 179 GLU B CA 1
ATOM 5638 C C . GLU B 1 179 ? 7.844 31.859 -0.201 1 97 179 GLU B C 1
ATOM 5640 O O . GLU B 1 179 ? 7.637 30.656 -0.173 1 97 179 GLU B O 1
ATOM 5645 N N . VAL B 1 180 ? 6.926 32.844 -0.298 1 97.81 180 VAL B N 1
ATOM 5646 C CA . VAL B 1 180 ? 5.52 32.469 -0.402 1 97.81 180 VAL B CA 1
ATOM 5647 C C . VAL B 1 180 ? 5.207 32.031 -1.829 1 97.81 180 VAL B C 1
ATOM 5649 O O . VAL B 1 180 ? 5.562 32.719 -2.791 1 97.81 180 VAL B O 1
ATOM 5652 N N . VAL B 1 181 ? 4.59 30.828 -1.971 1 97.56 181 VAL B N 1
ATOM 5653 C CA . VAL B 1 181 ? 4.164 30.328 -3.275 1 97.56 181 VAL B CA 1
ATOM 5654 C C . VAL B 1 181 ? 2.693 29.922 -3.213 1 97.56 181 VAL B C 1
ATOM 5656 O O . VAL B 1 181 ? 2.139 29.734 -2.127 1 97.56 181 VAL B O 1
ATOM 5659 N N . LYS B 1 182 ? 2.068 29.844 -4.359 1 96.44 182 LYS B N 1
ATOM 5660 C CA . LYS B 1 182 ? 0.663 29.469 -4.457 1 96.44 182 LYS B CA 1
ATOM 5661 C C . LYS B 1 182 ? 0.443 28.453 -5.59 1 96.44 182 LYS B C 1
ATOM 5663 O O . LYS B 1 182 ? 1.245 28.375 -6.52 1 96.44 182 LYS B O 1
ATOM 5668 N N . ASP B 1 183 ? -0.621 27.656 -5.402 1 96.69 183 ASP B N 1
ATOM 5669 C CA . ASP B 1 183 ? -1.064 26.703 -6.426 1 96.69 183 ASP B CA 1
ATOM 5670 C C . ASP B 1 183 ? 0.018 25.672 -6.73 1 96.69 183 ASP B C 1
ATOM 5672 O O . ASP B 1 183 ? 0.205 25.281 -7.883 1 96.69 183 ASP B O 1
ATOM 5676 N N . CYS B 1 184 ? 0.751 25.375 -5.695 1 97.81 184 CYS B N 1
ATOM 5677 C CA . CYS B 1 184 ? 1.853 24.422 -5.867 1 97.81 184 CYS B CA 1
ATOM 5678 C C . CYS B 1 184 ? 1.651 23.188 -4.996 1 97.81 184 CYS B C 1
ATOM 5680 O O . CYS B 1 184 ? 0.735 23.156 -4.172 1 97.81 184 CYS B O 1
ATOM 5682 N N . CYS B 1 185 ? 2.309 22.203 -5.305 1 98.25 185 CYS B N 1
ATOM 5683 C CA . CYS B 1 185 ? 2.607 21.109 -4.391 1 98.25 185 CYS B CA 1
ATOM 5684 C C . CYS B 1 185 ? 4.039 21.203 -3.875 1 98.25 185 CYS B C 1
ATOM 5686 O O . CYS B 1 185 ? 4.992 21.078 -4.648 1 98.25 185 CYS B O 1
ATOM 5688 N N . VAL B 1 186 ? 4.172 21.484 -2.627 1 98.75 186 VAL B N 1
ATOM 5689 C CA . VAL B 1 186 ? 5.477 21.562 -1.983 1 98.75 186 VAL B CA 1
ATOM 5690 C C . VAL B 1 186 ? 5.797 20.25 -1.274 1 98.75 186 VAL B C 1
ATOM 5692 O O . VAL B 1 186 ? 4.984 19.75 -0.499 1 98.75 186 VAL B O 1
ATOM 5695 N N . PHE B 1 187 ? 6.945 19.703 -1.564 1 98.75 187 PHE B N 1
ATOM 5696 C CA . PHE B 1 187 ? 7.297 18.359 -1.086 1 98.75 187 PHE B CA 1
ATOM 5697 C C . PHE B 1 187 ? 8.727 18.344 -0.555 1 98.75 187 PHE B C 1
ATOM 5699 O O . PHE B 1 187 ? 9.617 18.969 -1.135 1 98.75 187 PHE B O 1
ATOM 5706 N N . GLY B 1 188 ? 8.914 17.688 0.58 1 98.56 188 GLY B N 1
ATOM 5707 C CA . GLY B 1 188 ? 10.234 17.469 1.141 1 98.56 188 GLY B CA 1
ATOM 5708 C C . GLY B 1 188 ? 10.414 16.078 1.711 1 98.56 188 GLY B C 1
ATOM 5709 O O . GLY B 1 188 ? 9.461 15.484 2.227 1 98.56 188 GLY B O 1
ATOM 5710 N N . VAL B 1 189 ? 11.578 15.562 1.619 1 97.88 189 VAL B N 1
ATOM 5711 C CA . VAL B 1 189 ? 11.906 14.25 2.172 1 97.88 189 VAL B CA 1
ATOM 5712 C C . VAL B 1 189 ? 13.07 14.375 3.152 1 97.88 189 VAL B C 1
ATOM 5714 O O . VAL B 1 189 ? 14.008 15.141 2.918 1 97.88 189 VAL B O 1
ATOM 5717 N N . VAL B 1 190 ? 12.969 13.672 4.242 1 96.5 190 VAL B N 1
ATOM 5718 C CA . VAL B 1 190 ? 14.062 13.555 5.195 1 96.5 190 VAL B CA 1
ATOM 5719 C C . VAL B 1 190 ? 14.32 12.078 5.504 1 96.5 190 VAL B C 1
ATOM 5721 O O . VAL B 1 190 ? 13.391 11.281 5.566 1 96.5 190 VAL B O 1
ATOM 5724 N N . GLY B 1 191 ? 15.578 11.734 5.613 1 91.06 191 GLY B N 1
ATOM 5725 C CA . GLY B 1 191 ? 15.875 10.328 5.836 1 91.06 191 GLY B CA 1
ATOM 5726 C C . GLY B 1 191 ? 17.219 10.102 6.508 1 91.06 191 GLY B C 1
ATOM 5727 O O . GLY B 1 191 ? 18 11.031 6.664 1 91.06 191 GLY B O 1
ATOM 5728 N N . GLY B 1 192 ? 17.469 8.891 6.812 1 86.62 192 GLY B N 1
ATOM 5729 C CA . GLY B 1 192 ? 18.594 8.406 7.594 1 86.62 192 GLY B CA 1
ATOM 5730 C C . GLY B 1 192 ? 18.188 7.543 8.766 1 86.62 192 GLY B C 1
ATOM 5731 O O . GLY B 1 192 ? 17.266 6.723 8.648 1 86.62 192 GLY B O 1
ATOM 5732 N N . LYS B 1 193 ? 18.922 7.617 9.852 1 79.94 193 LYS B N 1
ATOM 5733 C CA . LYS B 1 193 ? 18.562 6.848 11.039 1 79.94 193 LYS B CA 1
ATOM 5734 C C . LYS B 1 193 ? 17.453 7.539 11.828 1 79.94 193 LYS B C 1
ATOM 5736 O O . LYS B 1 193 ? 17.672 7.945 12.977 1 79.94 193 LYS B O 1
ATOM 5741 N N . LEU B 1 194 ? 16.438 7.746 11.148 1 86.38 194 LEU B N 1
ATOM 5742 C CA . LEU B 1 194 ? 15.25 8.391 11.688 1 86.38 194 LEU B CA 1
ATOM 5743 C C . LEU B 1 194 ? 14.211 7.355 12.109 1 86.38 194 LEU B C 1
ATOM 5745 O O . LEU B 1 194 ? 13.742 6.566 11.281 1 86.38 194 LEU B O 1
ATOM 5749 N N . LYS B 1 195 ? 14 7.258 13.445 1 90.25 195 LYS B N 1
ATOM 5750 C CA . LYS B 1 195 ? 12.93 6.379 13.914 1 90.25 195 LYS B CA 1
ATOM 5751 C C . LYS B 1 195 ? 11.609 7.133 14.023 1 90.25 195 LYS B C 1
ATOM 5753 O O . LYS B 1 195 ? 11.516 8.133 14.734 1 90.25 195 LYS B O 1
ATOM 5758 N N . PHE B 1 196 ? 10.641 6.676 13.32 1 95.81 196 PHE B N 1
ATOM 5759 C CA . PHE B 1 196 ? 9.344 7.332 13.359 1 95.81 196 PHE B CA 1
ATOM 5760 C C . PHE B 1 196 ? 8.227 6.344 13.039 1 95.81 196 PHE B C 1
ATOM 5762 O O . PHE B 1 196 ? 8.484 5.223 12.609 1 95.81 196 PHE B O 1
ATOM 5769 N N . ASP B 1 197 ? 7.023 6.75 13.32 1 95.56 197 ASP B N 1
ATOM 5770 C CA . ASP B 1 197 ? 5.797 6.066 12.922 1 95.56 197 ASP B CA 1
ATOM 5771 C C . ASP B 1 197 ? 4.684 7.066 12.625 1 95.56 197 ASP B C 1
ATOM 5773 O O . ASP B 1 197 ? 4.719 8.203 13.094 1 95.56 197 ASP B O 1
ATOM 5777 N N . LEU B 1 198 ? 3.816 6.73 11.781 1 97 198 LEU B N 1
ATOM 5778 C CA . LEU B 1 198 ? 2.727 7.629 11.406 1 97 198 LEU B CA 1
ATOM 5779 C C . LEU B 1 198 ? 1.423 7.207 12.078 1 97 198 LEU B C 1
ATOM 5781 O O . LEU B 1 198 ? 1.21 6.02 12.344 1 97 198 LEU B O 1
ATOM 5785 N N . ILE B 1 199 ? 0.585 8.188 12.352 1 95.62 199 ILE B N 1
ATOM 5786 C CA . ILE B 1 199 ? -0.716 7.934 12.953 1 95.62 199 ILE B CA 1
ATOM 5787 C C . ILE B 1 199 ? -1.811 8.609 12.133 1 95.62 199 ILE B C 1
ATOM 5789 O O . ILE B 1 199 ? -1.547 9.578 11.414 1 95.62 199 ILE B O 1
ATOM 5793 N N . TYR B 1 200 ? -2.945 8.086 12.242 1 95.31 200 TYR B N 1
ATOM 5794 C CA . TYR B 1 200 ? -4.129 8.578 11.539 1 95.31 200 TYR B CA 1
ATOM 5795 C C . TYR B 1 200 ? -5.395 8.273 12.336 1 95.31 200 TYR B C 1
ATOM 5797 O O . TYR B 1 200 ? -5.48 7.246 13.016 1 95.31 200 TYR B O 1
ATOM 5805 N N . GLY B 1 201 ? -6.359 9.203 12.164 1 94.44 201 GLY B N 1
ATOM 5806 C CA . GLY B 1 201 ? -7.68 8.977 12.734 1 94.44 201 GLY B CA 1
ATOM 5807 C C . GLY B 1 201 ? -8.672 10.07 12.398 1 94.44 201 GLY B C 1
ATOM 5808 O O . GLY B 1 201 ? -8.336 11.031 11.703 1 94.44 201 GLY B O 1
ATOM 5809 N N . HIS B 1 202 ? -9.969 10.016 12.828 1 94.5 202 HIS B N 1
ATOM 5810 C CA . HIS B 1 202 ? -10.953 11.062 12.57 1 94.5 202 HIS B CA 1
ATOM 5811 C C . HIS B 1 202 ? -11.992 11.133 13.68 1 94.5 202 HIS B C 1
ATOM 5813 O O . HIS B 1 202 ? -12.672 12.148 13.828 1 94.5 202 HIS B O 1
ATOM 5819 N N . GLY B 1 203 ? -12.273 10.172 14.383 1 94.19 203 GLY B N 1
ATOM 5820 C CA . GLY B 1 203 ? -13.195 10.195 15.508 1 94.19 203 GLY B CA 1
ATOM 5821 C C . GLY B 1 203 ? -14.633 9.945 15.109 1 94.19 203 GLY B C 1
ATOM 5822 O O . GLY B 1 203 ? -15.555 10.195 15.891 1 94.19 203 GLY B O 1
ATOM 5823 N N . TYR B 1 204 ? -14.945 9.625 13.922 1 96.31 204 TYR B N 1
ATOM 5824 C CA . TYR B 1 204 ? -16.281 9.258 13.461 1 96.31 204 TYR B CA 1
ATOM 5825 C C . TYR B 1 204 ? -16.469 7.746 13.484 1 96.31 204 TYR B C 1
ATOM 5827 O O . TYR B 1 204 ? -15.5 6.988 13.406 1 96.31 204 TYR B O 1
ATOM 5835 N N . GLU B 1 205 ? -17.625 7.312 13.656 1 96 205 GLU B N 1
ATOM 5836 C CA . GLU B 1 205 ? -17.984 5.902 13.586 1 96 205 GLU B CA 1
ATOM 5837 C C . GLU B 1 205 ? -19.234 5.695 12.719 1 96 205 GLU B C 1
ATOM 5839 O O . GLU B 1 205 ? -20.062 6.598 12.586 1 96 205 GLU B O 1
ATOM 5844 N N . PRO B 1 206 ? -19.375 4.578 12.125 1 95.56 206 PRO B N 1
ATOM 5845 C CA . PRO B 1 206 ? -20.5 4.336 11.227 1 95.56 206 PRO B CA 1
ATOM 5846 C C . PRO B 1 206 ? -21.812 4.129 11.969 1 95.56 206 PRO B C 1
ATOM 5848 O O . PRO B 1 206 ? -21.828 3.602 13.086 1 95.56 206 PRO B O 1
ATOM 5851 N N . THR B 1 207 ? -22.906 4.602 11.383 1 96.19 207 THR B N 1
ATOM 5852 C CA . THR B 1 207 ? -24.25 4.188 11.797 1 96.19 207 THR B CA 1
ATOM 5853 C C . THR B 1 207 ? -24.703 2.959 11.016 1 96.19 207 THR B C 1
ATOM 5855 O O . THR B 1 207 ? -23.906 2.328 10.32 1 96.19 207 THR B O 1
ATOM 5858 N N . ASP B 1 208 ? -25.953 2.57 11.18 1 92.5 208 ASP B N 1
ATOM 5859 C CA . ASP B 1 208 ? -26.5 1.44 10.438 1 92.5 208 ASP B CA 1
ATOM 5860 C C . ASP B 1 208 ? -27.203 1.907 9.172 1 92.5 208 ASP B C 1
ATOM 5862 O O . ASP B 1 208 ? -27.797 1.1 8.445 1 92.5 208 ASP B O 1
ATOM 5866 N N . ILE B 1 209 ? -27.125 3.174 8.906 1 96.56 209 ILE B N 1
ATOM 5867 C CA . ILE B 1 209 ? -27.766 3.74 7.723 1 96.56 209 ILE B CA 1
ATOM 5868 C C . ILE B 1 209 ? -26.75 3.891 6.602 1 96.56 209 ILE B C 1
ATOM 5870 O O . ILE B 1 209 ? -25.688 4.484 6.797 1 96.56 209 ILE B O 1
ATOM 5874 N N . TYR B 1 210 ? -27.062 3.312 5.488 1 96.06 210 TYR B N 1
ATOM 5875 C CA . TYR B 1 210 ? -26.156 3.359 4.352 1 96.06 210 TYR B CA 1
ATOM 5876 C C . TYR B 1 210 ? -26.922 3.508 3.043 1 96.06 210 TYR B C 1
ATOM 5878 O O . TYR B 1 210 ? -28.156 3.389 3.018 1 96.06 210 TYR B O 1
ATOM 5886 N N . ALA B 1 211 ? -26.219 3.873 1.99 1 96.88 211 ALA B N 1
ATOM 5887 C CA . ALA B 1 211 ? -26.766 3.984 0.645 1 96.88 211 ALA B CA 1
ATOM 5888 C C . ALA B 1 211 ? -25.766 3.537 -0.408 1 96.88 211 ALA B C 1
ATOM 5890 O O . ALA B 1 211 ? -24.562 3.762 -0.257 1 96.88 211 ALA B O 1
ATOM 5891 N N . ARG B 1 212 ? -26.219 2.893 -1.45 1 95.44 212 ARG B N 1
ATOM 5892 C CA . ARG B 1 212 ? -25.359 2.52 -2.576 1 95.44 212 ARG B CA 1
ATOM 5893 C C . ARG B 1 212 ? -25.234 3.666 -3.572 1 95.44 212 ARG B C 1
ATOM 5895 O O . ARG B 1 212 ? -26.219 4.344 -3.875 1 95.44 212 ARG B O 1
ATOM 5902 N N . VAL B 1 213 ? -24.047 3.949 -4.031 1 97.62 213 VAL B N 1
ATOM 5903 C CA . VAL B 1 213 ? -23.828 4.926 -5.098 1 97.62 213 VAL B CA 1
ATOM 5904 C C . VAL B 1 213 ? -24.297 4.344 -6.43 1 97.62 213 VAL B C 1
ATOM 5906 O O . VAL B 1 213 ? -23.578 3.57 -7.066 1 97.62 213 VAL B O 1
ATOM 5909 N N . THR B 1 214 ? -25.422 4.777 -6.875 1 96.62 214 THR B N 1
ATOM 5910 C CA . THR B 1 214 ? -26.031 4.172 -8.055 1 96.62 214 THR B CA 1
ATOM 5911 C C . THR B 1 214 ? -25.672 4.953 -9.312 1 96.62 214 THR B C 1
ATOM 5913 O O . THR B 1 214 ? -25.781 4.43 -10.422 1 96.62 214 THR B O 1
ATOM 5916 N N . LYS B 1 215 ? -25.328 6.246 -9.203 1 97.38 215 LYS B N 1
ATOM 5917 C CA . LYS B 1 215 ? -24.844 7.039 -10.328 1 97.38 215 LYS B CA 1
ATOM 5918 C C . LYS B 1 215 ? -23.812 8.078 -9.867 1 97.38 215 LYS B C 1
ATOM 5920 O O . LYS B 1 215 ? -24.109 8.898 -9 1 97.38 215 LYS B O 1
ATOM 5925 N N . ALA B 1 216 ? -22.672 8.016 -10.359 1 97.31 216 ALA B N 1
ATOM 5926 C CA . ALA B 1 216 ? -21.625 8.961 -10.016 1 97.31 216 ALA B CA 1
ATOM 5927 C C . ALA B 1 216 ? -20.656 9.156 -11.195 1 97.31 216 ALA B C 1
ATOM 5929 O O . ALA B 1 216 ? -20.578 8.305 -12.078 1 97.31 216 ALA B O 1
ATOM 5930 N N . GLU B 1 217 ? -20 10.258 -11.289 1 96.06 217 GLU B N 1
ATOM 5931 C CA . GLU B 1 217 ? -18.922 10.57 -12.227 1 96.06 217 GLU B CA 1
ATOM 5932 C C . GLU B 1 217 ? -17.844 11.422 -11.562 1 96.06 217 GLU B C 1
ATOM 5934 O O . GLU B 1 217 ? -18.078 12.594 -11.25 1 96.06 217 GLU B O 1
ATOM 5939 N N . GLY B 1 218 ? -16.719 10.797 -11.398 1 92.88 218 GLY B N 1
ATOM 5940 C CA . GLY B 1 218 ? -15.664 11.5 -10.695 1 92.88 218 GLY B CA 1
ATOM 5941 C C . GLY B 1 218 ? -16.031 11.844 -9.266 1 92.88 218 GLY B C 1
ATOM 5942 O O . GLY B 1 218 ? -16.391 10.961 -8.484 1 92.88 218 GLY B O 1
ATOM 5943 N N . LYS B 1 219 ? -16.016 13.164 -9.023 1 94.38 219 LYS B N 1
ATOM 5944 C CA . LYS B 1 219 ? -16.25 13.648 -7.664 1 94.38 219 LYS B CA 1
ATOM 5945 C C . LYS B 1 219 ? -17.719 13.938 -7.422 1 94.38 219 LYS B C 1
ATOM 5947 O O . LYS B 1 219 ? -18.109 14.312 -6.316 1 94.38 219 LYS B O 1
ATOM 5952 N N . VAL B 1 220 ? -18.516 13.734 -8.477 1 97.5 220 VAL B N 1
ATOM 5953 C CA . VAL B 1 220 ? -19.922 14.109 -8.406 1 97.5 220 VAL B CA 1
ATOM 5954 C C . VAL B 1 220 ? -20.781 12.852 -8.242 1 97.5 220 VAL B C 1
ATOM 5956 O O . VAL B 1 220 ? -20.688 11.922 -9.047 1 97.5 220 VAL B O 1
ATOM 5959 N N . VAL B 1 221 ? -21.609 12.828 -7.215 1 98.25 221 VAL B N 1
ATOM 5960 C CA . VAL B 1 221 ? -22.594 11.766 -6.996 1 98.25 221 VAL B CA 1
ATOM 5961 C C . VAL B 1 221 ? -23.984 12.273 -7.324 1 98.25 221 VAL B C 1
ATOM 5963 O O . VAL B 1 221 ? -24.516 13.164 -6.648 1 98.25 221 VAL B O 1
ATOM 5966 N N . TYR B 1 222 ? -24.547 11.695 -8.305 1 98.25 222 TYR B N 1
ATOM 5967 C CA . TYR B 1 222 ? -25.859 12.117 -8.781 1 98.25 222 TYR B CA 1
ATOM 5968 C C . TYR B 1 222 ? -26.969 11.367 -8.047 1 98.25 222 TYR B C 1
ATOM 5970 O O . TYR B 1 222 ? -28.031 11.938 -7.746 1 98.25 222 TYR B O 1
ATOM 5978 N N . GLU B 1 223 ? -26.688 10.062 -7.82 1 98.44 223 GLU B N 1
ATOM 5979 C CA . GLU B 1 223 ? -27.75 9.227 -7.266 1 98.44 223 GLU B CA 1
ATOM 5980 C C . GLU B 1 223 ? -27.219 8.312 -6.168 1 98.44 223 GLU B C 1
ATOM 5982 O O . GLU B 1 223 ? -26.125 7.766 -6.289 1 98.44 223 GLU B O 1
ATOM 5987 N N . LEU B 1 224 ? -27.969 8.25 -5.07 1 97.81 224 LEU B N 1
ATOM 5988 C CA . LEU B 1 224 ? -27.844 7.25 -4.02 1 97.81 224 LEU B CA 1
ATOM 5989 C C . LEU B 1 224 ? -29.109 6.418 -3.904 1 97.81 224 LEU B C 1
ATOM 5991 O O . LEU B 1 224 ? -30.203 6.969 -3.756 1 97.81 224 LEU B O 1
ATOM 5995 N N . ASP B 1 225 ? -28.984 5.145 -4 1 96 225 ASP B N 1
ATOM 5996 C CA . ASP B 1 225 ? -30.125 4.23 -3.939 1 96 225 ASP B CA 1
ATOM 5997 C C . ASP B 1 225 ? -31.156 4.574 -5.008 1 96 225 ASP B C 1
ATOM 5999 O O . ASP B 1 225 ? -32.344 4.539 -4.742 1 96 225 ASP B O 1
ATOM 6003 N N . GLY B 1 226 ? -30.703 5.016 -6.109 1 96.31 226 GLY B N 1
ATOM 6004 C CA . GLY B 1 226 ? -31.594 5.312 -7.219 1 96.31 226 GLY B CA 1
ATOM 6005 C C . GLY B 1 226 ? -32.312 6.645 -7.07 1 96.31 226 GLY B C 1
ATOM 6006 O O . GLY B 1 226 ? -33.125 7.02 -7.922 1 96.31 226 GLY B O 1
ATOM 6007 N N . LYS B 1 227 ? -32.094 7.395 -6.047 1 97.75 227 LYS B N 1
ATOM 6008 C CA . LYS B 1 227 ? -32.656 8.719 -5.793 1 97.75 227 LYS B CA 1
ATOM 6009 C C . LYS B 1 227 ? -31.609 9.805 -5.938 1 97.75 227 LYS B C 1
ATOM 6011 O O . LYS B 1 227 ? -30.406 9.531 -5.844 1 97.75 227 LYS B O 1
ATOM 6016 N N . PRO B 1 228 ? -32.156 11.078 -6.18 1 98.12 228 PRO B N 1
ATOM 6017 C CA . PRO B 1 228 ? -31.141 12.148 -6.16 1 98.12 228 PRO B CA 1
ATOM 6018 C C . PRO B 1 228 ? -30.297 12.141 -4.891 1 98.12 228 PRO B C 1
ATOM 6020 O O . PRO B 1 228 ? -30.844 12.016 -3.787 1 98.12 228 PRO B O 1
ATOM 6023 N N . ALA B 1 229 ? -29.031 12.273 -5 1 98.5 229 ALA B N 1
ATOM 6024 C CA . ALA B 1 229 ? -28.062 12.008 -3.932 1 98.5 229 ALA B CA 1
ATOM 6025 C C . ALA B 1 229 ? -28.344 12.898 -2.719 1 98.5 229 ALA B C 1
ATOM 6027 O O . ALA B 1 229 ? -28.344 12.414 -1.581 1 98.5 229 ALA B O 1
ATOM 6028 N N . TYR B 1 230 ? -28.562 14.219 -3.016 1 98.12 230 TYR B N 1
ATOM 6029 C CA . TYR B 1 230 ? -28.797 15.148 -1.917 1 98.12 230 TYR B CA 1
ATOM 6030 C C . TYR B 1 230 ? -30.078 14.781 -1.159 1 98.12 230 TYR B C 1
ATOM 6032 O O . TYR B 1 230 ? -30.078 14.773 0.074 1 98.12 230 TYR B O 1
ATOM 6040 N N . GLN B 1 231 ? -31.078 14.461 -1.829 1 97.69 231 GLN B N 1
ATOM 6041 C CA . GLN B 1 231 ? -32.344 14.062 -1.218 1 97.69 231 GLN B CA 1
ATOM 6042 C C . GLN B 1 231 ? -32.156 12.82 -0.346 1 97.69 231 GLN B C 1
ATOM 6044 O O . GLN B 1 231 ? -32.656 12.773 0.781 1 97.69 231 GLN B O 1
ATOM 6049 N N . ARG B 1 232 ? -31.5 11.844 -0.886 1 98.25 232 ARG B N 1
ATOM 6050 C CA . ARG B 1 232 ? -31.281 10.617 -0.13 1 98.25 232 ARG B CA 1
ATOM 6051 C C . ARG B 1 232 ? -30.453 10.883 1.124 1 98.25 232 ARG B C 1
ATOM 6053 O O . ARG B 1 232 ? -30.703 10.281 2.174 1 98.25 232 ARG B O 1
ATOM 6060 N N . TYR B 1 233 ? -29.438 11.781 0.981 1 98.06 233 TYR B N 1
ATOM 6061 C CA . TYR B 1 233 ? -28.625 12.148 2.143 1 98.06 233 TYR B CA 1
ATOM 6062 C C . TYR B 1 233 ? -29.5 12.766 3.232 1 98.06 233 TYR B C 1
ATOM 6064 O O . TYR B 1 233 ? -29.391 12.398 4.402 1 98.06 233 TYR B O 1
ATOM 6072 N N . LEU B 1 234 ? -30.422 13.656 2.877 1 97.94 234 LEU B N 1
ATOM 6073 C CA . LEU B 1 234 ? -31.344 14.266 3.832 1 97.94 234 LEU B CA 1
ATOM 6074 C C . LEU B 1 234 ? -32.219 13.211 4.484 1 97.94 234 LEU B C 1
ATOM 6076 O O . LEU B 1 234 ? -32.5 13.273 5.688 1 97.94 234 LEU B O 1
ATOM 6080 N N . GLU B 1 235 ? -32.625 12.281 3.701 1 98.38 235 GLU B N 1
ATOM 6081 C CA . GLU B 1 235 ? -33.469 11.195 4.227 1 98.38 235 GLU B CA 1
ATOM 6082 C C . GLU B 1 235 ? -32.688 10.359 5.25 1 98.38 235 GLU B C 1
ATOM 6084 O O . GLU B 1 235 ? -33.25 9.977 6.281 1 98.38 235 GLU B O 1
ATOM 6089 N N . MET B 1 236 ? -31.484 10.062 4.914 1 98.31 236 MET B N 1
ATOM 6090 C CA . MET B 1 236 ? -30.641 9.305 5.828 1 98.31 236 MET B CA 1
ATOM 6091 C C . MET B 1 236 ? -30.484 10.023 7.164 1 98.31 236 MET B C 1
ATOM 6093 O O . MET B 1 236 ? -30.578 9.398 8.219 1 98.31 236 MET B O 1
ATOM 6097 N N . LEU B 1 237 ? -30.266 11.312 7.055 1 98.25 237 LEU B N 1
ATOM 6098 C CA . LEU B 1 237 ? -30.141 12.125 8.258 1 98.25 237 LEU B CA 1
ATOM 6099 C C . LEU B 1 237 ? -31.438 12.117 9.055 1 98.25 237 LEU B C 1
ATOM 6101 O O . LEU B 1 237 ? -31.422 12 10.281 1 98.25 237 LEU B O 1
ATOM 6105 N N . SER B 1 238 ? -32.5 12.266 8.344 1 98.38 238 SER B N 1
ATOM 6106 C CA . SER B 1 238 ? -33.812 12.25 9 1 98.38 238 SER B CA 1
ATOM 6107 C C . SER B 1 238 ? -34.062 10.906 9.672 1 98.38 238 SER B C 1
ATOM 6109 O O . SER B 1 238 ? -34.594 10.852 10.781 1 98.38 238 SER B O 1
ATOM 6111 N N . GLU B 1 239 ? -33.75 9.836 8.977 1 97.81 239 GLU B N 1
ATOM 6112 C CA . GLU B 1 239 ? -33.906 8.492 9.516 1 97.81 239 GLU B CA 1
ATOM 6113 C C . GLU B 1 239 ? -33.125 8.32 10.82 1 97.81 239 GLU B C 1
ATOM 6115 O O . GLU B 1 239 ? -33.625 7.719 11.773 1 97.81 239 GLU B O 1
ATOM 6120 N N . TYR B 1 240 ? -31.969 8.828 10.828 1 97.31 240 TYR B N 1
ATOM 6121 C CA . TYR B 1 240 ? -31.109 8.648 11.984 1 97.31 240 TYR B CA 1
ATOM 6122 C C . TYR B 1 240 ? -31.5 9.57 13.125 1 97.31 240 TYR B C 1
ATOM 6124 O O . TYR B 1 240 ? -31.625 9.125 14.273 1 97.31 240 TYR B O 1
ATOM 6132 N N . THR B 1 241 ? -31.766 10.875 12.844 1 96.62 241 THR B N 1
ATOM 6133 C CA . THR B 1 241 ? -31.969 11.883 13.875 1 96.62 241 THR B CA 1
ATOM 6134 C C . THR B 1 241 ? -33.438 11.945 14.297 1 96.62 241 THR B C 1
ATOM 6136 O O . THR B 1 241 ? -33.781 12.523 15.328 1 96.62 241 THR B O 1
ATOM 6139 N N . LYS B 1 242 ? -34.281 11.43 13.453 1 96.75 242 LYS B N 1
ATOM 6140 C CA . LYS B 1 242 ? -35.719 11.477 13.633 1 96.75 242 LYS B CA 1
ATOM 6141 C C . LYS B 1 242 ? -36.25 12.906 13.531 1 96.75 242 LYS B C 1
ATOM 6143 O O . LYS B 1 242 ? -37.344 13.211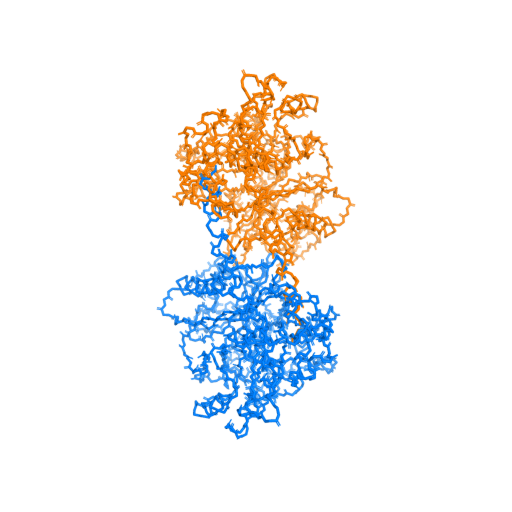 14.008 1 96.75 242 LYS B O 1
ATOM 6148 N N . LEU B 1 243 ? -35.5 13.805 12.938 1 97 243 LEU B N 1
ATOM 6149 C CA . LEU B 1 243 ? -35.906 15.18 12.688 1 97 243 LEU B CA 1
ATOM 6150 C C . LEU B 1 243 ? -36.531 15.312 11.297 1 97 243 LEU B C 1
ATOM 6152 O O . LEU B 1 243 ? -36.156 14.586 10.375 1 97 243 LEU B O 1
ATOM 6156 N N . PRO B 1 244 ? -37.469 16.297 11.148 1 97 244 PRO B N 1
ATOM 6157 C CA . PRO B 1 244 ? -38.031 16.547 9.82 1 97 244 PRO B CA 1
ATOM 6158 C C . PRO B 1 244 ? -37 17.047 8.82 1 97 244 PRO B C 1
ATOM 6160 O O . PRO B 1 244 ? -36.094 17.828 9.188 1 97 244 PRO B O 1
ATOM 6163 N N . MET B 1 245 ? -37.188 16.703 7.598 1 95.56 245 MET B N 1
ATOM 6164 C CA . MET B 1 245 ? -36.219 17.016 6.539 1 95.56 245 MET B CA 1
ATOM 6165 C C . MET B 1 245 ? -36.062 18.516 6.367 1 95.56 245 MET B C 1
ATOM 6167 O O . MET B 1 245 ? -34.969 19 6.035 1 95.56 245 MET B O 1
ATOM 6171 N N . ASP B 1 246 ? -37.094 19.234 6.621 1 95.12 246 ASP B N 1
ATOM 6172 C CA . ASP B 1 246 ? -37.031 20.688 6.457 1 95.12 246 ASP B CA 1
ATOM 6173 C C . ASP B 1 246 ? -36.062 21.312 7.461 1 95.12 246 ASP B C 1
ATOM 6175 O O . ASP B 1 246 ? -35.344 22.25 7.129 1 95.12 246 ASP B O 1
ATOM 6179 N N . ILE B 1 247 ? -36.094 20.797 8.633 1 95.06 247 ILE B N 1
ATOM 6180 C CA . ILE B 1 247 ? -35.156 21.266 9.656 1 95.06 247 ILE B CA 1
ATOM 6181 C C . ILE B 1 247 ? -33.719 20.875 9.281 1 95.06 247 ILE B C 1
ATOM 6183 O O . ILE B 1 247 ? -32.812 21.688 9.383 1 95.06 247 ILE B O 1
ATOM 6187 N N . ILE B 1 248 ? -33.562 19.688 8.852 1 96.06 248 ILE B N 1
ATOM 6188 C CA . ILE B 1 248 ? -32.25 19.188 8.469 1 96.06 248 ILE B CA 1
ATOM 6189 C C . ILE B 1 248 ? -31.688 20.031 7.332 1 96.06 248 ILE B C 1
ATOM 6191 O O . ILE B 1 248 ? -30.516 20.422 7.363 1 96.06 248 ILE B O 1
ATOM 6195 N N . LYS B 1 249 ? -32.531 20.297 6.375 1 94.62 249 LYS B N 1
ATOM 6196 C CA . LYS B 1 249 ? -32.094 21.094 5.23 1 94.62 249 LYS B CA 1
ATOM 6197 C C . LYS B 1 249 ? -31.594 22.469 5.668 1 94.62 249 LYS B C 1
ATOM 6199 O O . LYS B 1 249 ? -30.625 22.984 5.121 1 94.62 249 LYS B O 1
ATOM 6204 N N . LYS B 1 250 ? -32.188 23.031 6.66 1 92 250 LYS B N 1
ATOM 6205 C CA . LYS B 1 250 ? -31.859 24.359 7.164 1 92 250 LYS B CA 1
ATOM 6206 C C . LYS B 1 250 ? -30.469 24.391 7.801 1 92 250 LYS B C 1
ATOM 6208 O O . LYS B 1 250 ? -29.766 25.391 7.715 1 92 250 LYS B O 1
ATOM 6213 N N . TYR B 1 251 ? -30.094 23.328 8.398 1 92.88 251 TYR B N 1
ATOM 6214 C CA . TYR B 1 251 ? -28.844 23.266 9.148 1 92.88 251 TYR B CA 1
ATOM 6215 C C . TYR B 1 251 ? -27.891 22.266 8.523 1 92.88 251 TYR B C 1
ATOM 6217 O O . TYR B 1 251 ? -27.016 21.719 9.211 1 92.88 251 TYR B O 1
ATOM 6225 N N . PHE B 1 252 ? -28.047 21.984 7.289 1 91.88 252 PHE B N 1
ATOM 6226 C CA . PHE B 1 252 ? -27.312 20.891 6.656 1 91.88 252 PHE B CA 1
ATOM 6227 C C . PHE B 1 252 ? -25.844 21.281 6.484 1 91.88 252 PHE B C 1
ATOM 6229 O O . PHE B 1 252 ? -24.953 20.594 7.012 1 91.88 252 PHE B O 1
ATOM 6236 N N . TYR B 1 253 ? -25.594 22.266 5.656 1 80.56 253 TYR B N 1
ATOM 6237 C CA . TYR B 1 253 ? -24.25 22.672 5.266 1 80.56 253 TYR B CA 1
ATOM 6238 C C . TYR B 1 253 ? -24.062 24.172 5.387 1 80.56 253 TYR B C 1
ATOM 6240 O O . TYR B 1 253 ? -24.594 24.938 4.582 1 80.56 253 TYR B O 1
ATOM 6248 N N . ARG B 1 254 ? -23.25 24.531 6.41 1 77.75 254 ARG B N 1
ATOM 6249 C CA . ARG B 1 254 ? -23.109 25.938 6.766 1 77.75 254 ARG B CA 1
ATOM 6250 C C . ARG B 1 254 ? -21.641 26.344 6.758 1 77.75 254 ARG B C 1
ATOM 6252 O O . ARG B 1 254 ? -20.797 25.641 6.203 1 77.75 254 ARG B O 1
ATOM 6259 N N . ASP B 1 255 ? -21.422 27.516 7.328 1 79.19 255 ASP B N 1
ATOM 6260 C CA . ASP B 1 255 ? -20.062 28.016 7.508 1 79.19 255 ASP B CA 1
ATOM 6261 C C . ASP B 1 255 ? -19.25 27.078 8.398 1 79.19 255 ASP B C 1
ATOM 6263 O O . ASP B 1 255 ? -19.766 26.547 9.383 1 79.19 255 ASP B O 1
ATOM 6267 N N . LEU B 1 256 ? -18.016 26.969 7.98 1 80.44 256 LEU B N 1
ATOM 6268 C CA . LEU B 1 256 ? -17.125 26.047 8.672 1 80.44 256 LEU B CA 1
ATOM 6269 C C . LEU B 1 256 ? -17.078 26.344 10.164 1 80.44 256 LEU B C 1
ATOM 6271 O O . LEU B 1 256 ? -16.812 25.453 10.977 1 80.44 256 LEU B O 1
ATOM 6275 N N . ARG B 1 257 ? -17.281 27.547 10.633 1 78.06 257 ARG B N 1
ATOM 6276 C CA . ARG B 1 257 ? -17.156 27.938 12.031 1 78.06 257 ARG B CA 1
ATOM 6277 C C . ARG B 1 257 ? -18.469 27.703 12.781 1 78.06 257 ARG B C 1
ATOM 6279 O O . ARG B 1 257 ? -18.578 28.031 13.961 1 78.06 257 ARG B O 1
ATOM 6286 N N . ARG B 1 258 ? -19.344 27.078 12.125 1 85.06 258 ARG B N 1
ATOM 6287 C CA . ARG B 1 258 ? -20.625 26.75 12.75 1 85.06 258 ARG B CA 1
ATOM 6288 C C . ARG B 1 258 ? -20.906 25.25 12.68 1 85.06 258 ARG B C 1
ATOM 6290 O O . ARG B 1 258 ? -20.531 24.594 11.703 1 85.06 258 ARG B O 1
ATOM 6297 N N . LEU B 1 259 ? -21.688 24.828 13.648 1 87.94 259 LEU B N 1
ATOM 6298 C CA . LEU B 1 259 ? -22.094 23.422 13.648 1 87.94 259 LEU B CA 1
ATOM 6299 C C . LEU B 1 259 ? -23.188 23.172 12.633 1 87.94 259 LEU B C 1
ATOM 6301 O O . LEU B 1 259 ? -24.109 23.984 12.484 1 87.94 259 LEU B O 1
ATOM 6305 N N . ASP B 1 260 ? -23.109 22.109 11.953 1 92.31 260 ASP B N 1
ATOM 6306 C CA . ASP B 1 260 ? -24.156 21.703 11.016 1 92.31 260 ASP B CA 1
ATOM 6307 C C . ASP B 1 260 ? -24.219 20.188 10.898 1 92.31 260 ASP B C 1
ATOM 6309 O O . ASP B 1 260 ? -23.453 19.469 11.547 1 92.31 260 ASP B O 1
ATOM 6313 N N . PHE B 1 261 ? -25.156 19.688 10.219 1 94.75 261 PHE B N 1
ATOM 6314 C CA . PHE B 1 261 ? -25.406 18.25 10.148 1 94.75 261 PHE B CA 1
ATOM 6315 C C . PHE B 1 261 ? -24.281 17.547 9.391 1 94.75 261 PHE B C 1
ATOM 6317 O O . PHE B 1 261 ? -23.938 16.406 9.695 1 94.75 261 PHE B O 1
ATOM 6324 N N . TYR B 1 262 ? -23.719 18.156 8.43 1 94.56 262 TYR B N 1
ATOM 6325 C CA . TYR B 1 262 ? -22.609 17.547 7.691 1 94.56 262 TYR B CA 1
ATOM 6326 C C . TYR B 1 262 ? -21.422 17.297 8.602 1 94.56 262 TYR B C 1
ATOM 6328 O O . TYR B 1 262 ? -20.812 16.219 8.57 1 94.56 262 TYR B O 1
ATOM 6336 N N . LEU B 1 263 ? -21.078 18.281 9.359 1 93.25 263 LEU B N 1
ATOM 6337 C CA . LEU B 1 263 ? -19.906 18.172 10.234 1 93.25 263 LEU B CA 1
ATOM 6338 C C . LEU B 1 263 ? -20.109 17.062 11.25 1 93.25 263 LEU B C 1
ATOM 6340 O O . LEU B 1 263 ? -19.156 16.359 11.602 1 93.25 263 LEU B O 1
ATOM 6344 N N . VAL B 1 264 ? -21.328 16.875 11.664 1 94.5 264 VAL B N 1
ATOM 6345 C CA . VAL B 1 264 ? -21.609 15.906 12.727 1 94.5 264 VAL B CA 1
ATOM 6346 C C . VAL B 1 264 ? -21.875 14.531 12.117 1 94.5 264 VAL B C 1
ATOM 6348 O O . VAL B 1 264 ? -21.547 13.508 12.719 1 94.5 264 VAL B O 1
ATOM 6351 N N . HIS B 1 265 ? -22.469 14.57 10.938 1 96.88 265 HIS B N 1
ATOM 6352 C CA . HIS B 1 265 ? -22.859 13.32 10.297 1 96.88 265 HIS B CA 1
ATOM 6353 C C . HIS B 1 265 ? -22.438 13.289 8.836 1 96.88 265 HIS B C 1
ATOM 6355 O O . HIS B 1 265 ? -23.281 13.195 7.934 1 96.88 265 HIS B O 1
ATOM 6361 N N . PRO B 1 266 ? -21.172 13.258 8.594 1 97.12 266 PRO B N 1
ATOM 6362 C CA . PRO B 1 266 ? -20.719 13.117 7.203 1 97.12 266 PRO B CA 1
ATOM 6363 C C . PRO B 1 266 ? -20.969 11.719 6.645 1 97.12 266 PRO B C 1
ATOM 6365 O O . PRO B 1 266 ? -21.375 10.82 7.383 1 97.12 266 PRO B O 1
ATOM 6368 N N . LEU B 1 267 ? -20.844 11.602 5.367 1 97.81 267 LEU B N 1
ATOM 6369 C CA . LEU B 1 267 ? -20.812 10.281 4.758 1 97.81 267 LEU B CA 1
ATOM 6370 C C . LEU B 1 267 ? -19.391 9.727 4.734 1 97.81 267 LEU B C 1
ATOM 6372 O O . LEU B 1 267 ? -18.422 10.492 4.742 1 97.81 267 LEU B O 1
ATOM 6376 N N . GLY B 1 268 ? -19.297 8.445 4.84 1 95.94 268 GLY B N 1
ATOM 6377 C CA . GLY B 1 268 ? -18.016 7.762 4.758 1 95.94 268 GLY B CA 1
ATOM 6378 C C . GLY B 1 268 ? -18.109 6.414 4.066 1 95.94 268 GLY B C 1
ATOM 6379 O O . GLY B 1 268 ? -19.172 6.035 3.566 1 95.94 268 GLY B O 1
ATOM 6380 N N . PHE B 1 269 ? -17.031 5.797 3.883 1 92.5 269 PHE B N 1
ATOM 6381 C CA . PHE B 1 269 ? -17.016 4.449 3.322 1 92.5 269 PHE B CA 1
ATOM 6382 C C . PHE B 1 269 ? -15.938 3.602 3.996 1 92.5 269 PHE B C 1
ATOM 6384 O O . PHE B 1 269 ? -15.008 4.137 4.598 1 92.5 269 PHE B O 1
ATOM 6391 N N . MET B 1 270 ? -16.109 2.314 3.934 1 89.88 270 MET B N 1
ATOM 6392 C CA . MET B 1 270 ? -15.234 1.344 4.59 1 89.88 270 MET B CA 1
ATOM 6393 C C . MET B 1 270 ? -14.242 0.75 3.598 1 89.88 270 MET B C 1
ATOM 6395 O O . MET B 1 270 ? -14.609 0.392 2.479 1 89.88 270 MET B O 1
ATOM 6399 N N . ASP B 1 271 ? -13.016 0.718 4.035 1 86.81 271 ASP B N 1
ATOM 6400 C CA . ASP B 1 271 ? -12.047 0.036 3.18 1 86.81 271 ASP B CA 1
ATOM 6401 C C . ASP B 1 271 ? -12.016 -1.462 3.475 1 86.81 271 ASP B C 1
ATOM 6403 O O . ASP B 1 271 ? -12.742 -1.945 4.34 1 86.81 271 ASP B O 1
ATOM 6407 N N . ILE B 1 272 ? -11.164 -2.223 2.811 1 82.81 272 ILE B N 1
ATOM 6408 C CA . ILE B 1 272 ? -11.156 -3.68 2.869 1 82.81 272 ILE B CA 1
ATOM 6409 C C . ILE B 1 272 ? -10.617 -4.141 4.219 1 82.81 272 ILE B C 1
ATOM 6411 O O . ILE B 1 272 ? -10.805 -5.297 4.609 1 82.81 272 ILE B O 1
ATOM 6415 N N . ASN B 1 273 ? -9.953 -3.279 4.91 1 82.25 273 ASN B N 1
ATOM 6416 C CA . ASN B 1 273 ? -9.391 -3.623 6.211 1 82.25 273 ASN B CA 1
ATOM 6417 C C . ASN B 1 273 ? -10.305 -3.182 7.348 1 82.25 273 ASN B C 1
ATOM 6419 O O . ASN B 1 273 ? -9.961 -3.326 8.523 1 82.25 273 ASN B O 1
ATOM 6423 N N . GLY B 1 274 ? -11.398 -2.547 7.004 1 85.44 274 GLY B N 1
ATOM 6424 C CA . GLY B 1 274 ? -12.391 -2.197 8.008 1 85.44 274 GLY B CA 1
ATOM 6425 C C . GLY B 1 274 ? -12.266 -0.768 8.5 1 85.44 274 GLY B C 1
ATOM 6426 O O . GLY B 1 274 ? -13.016 -0.34 9.375 1 85.44 274 GLY B O 1
ATOM 6427 N N . ASN B 1 275 ? -11.344 -0.1 7.957 1 87.25 275 ASN B N 1
ATOM 6428 C CA . ASN B 1 275 ? -11.211 1.306 8.328 1 87.25 275 ASN B CA 1
ATOM 6429 C C . ASN B 1 275 ? -12.258 2.168 7.629 1 87.25 275 ASN B C 1
ATOM 6431 O O . ASN B 1 275 ? -12.539 1.974 6.445 1 87.25 275 ASN B O 1
ATOM 6435 N N . TYR B 1 276 ? -12.828 2.988 8.375 1 91.88 276 TYR B N 1
ATOM 6436 C CA . TYR B 1 276 ? -13.766 3.939 7.785 1 91.88 276 TYR B CA 1
ATOM 6437 C C . TYR B 1 276 ? -13.055 5.234 7.406 1 91.88 276 TYR B C 1
ATOM 6439 O O . TYR B 1 276 ? -12.188 5.711 8.141 1 91.88 276 TYR B O 1
ATOM 6447 N N . ILE B 1 277 ? -13.453 5.75 6.328 1 92.75 277 ILE B N 1
ATOM 6448 C CA . ILE B 1 277 ? -12.906 6.992 5.789 1 92.75 277 ILE B CA 1
ATOM 6449 C C . ILE B 1 277 ? -14.047 7.98 5.531 1 92.75 277 ILE B C 1
ATOM 6451 O O . ILE B 1 277 ? -15.047 7.633 4.902 1 92.75 277 ILE B O 1
ATOM 6455 N N . THR B 1 278 ? -13.859 9.18 5.988 1 94.69 278 THR B N 1
ATOM 6456 C CA . THR B 1 278 ? -14.883 10.188 5.758 1 94.69 278 THR B CA 1
ATOM 6457 C C . THR B 1 278 ? -14.797 10.734 4.336 1 94.69 278 THR B C 1
ATOM 6459 O O . THR B 1 278 ? -13.703 10.922 3.801 1 94.69 278 THR B O 1
ATOM 6462 N N . ALA B 1 279 ? -15.938 10.945 3.771 1 92.88 279 ALA B N 1
ATOM 6463 C CA . ALA B 1 279 ? -16.016 11.602 2.469 1 92.88 279 ALA B CA 1
ATOM 6464 C C . ALA B 1 279 ? -16.297 13.086 2.619 1 92.88 279 ALA B C 1
ATOM 6466 O O . ALA B 1 279 ? -17.391 13.469 3.057 1 92.88 279 ALA B O 1
ATOM 6467 N N . PHE B 1 280 ? -15.391 13.898 2.242 1 91.38 280 PHE B N 1
ATOM 6468 C CA . PHE B 1 280 ? -15.57 15.336 2.426 1 91.38 280 PHE B CA 1
ATOM 6469 C C . PHE B 1 280 ? -16.484 15.914 1.35 1 91.38 280 PHE B C 1
ATOM 6471 O O . PHE B 1 280 ? -16.156 15.867 0.161 1 91.38 280 PHE B O 1
ATOM 6478 N N . LEU B 1 281 ? -17.547 16.422 1.771 1 93.88 281 LEU B N 1
ATOM 6479 C CA . LEU B 1 281 ? -18.5 17.094 0.894 1 93.88 281 LEU B CA 1
ATOM 6480 C C . LEU B 1 281 ? -18.078 18.547 0.657 1 93.88 281 LEU B C 1
ATOM 6482 O O . LEU B 1 281 ? -18.125 19.359 1.577 1 93.88 281 LEU B O 1
ATOM 6486 N N . GLU B 1 282 ? -17.734 18.828 -0.53 1 90.12 282 GLU B N 1
ATOM 6487 C CA . GLU B 1 282 ? -17.312 20.188 -0.845 1 90.12 282 GLU B CA 1
ATOM 6488 C C . GLU B 1 282 ? -18.5 21.125 -0.997 1 90.12 282 GLU B C 1
ATOM 6490 O O . GLU B 1 282 ? -18.484 22.25 -0.49 1 90.12 282 GLU B O 1
ATOM 6495 N N . ARG B 1 283 ? -19.5 20.594 -1.767 1 92.19 283 ARG B N 1
ATOM 6496 C CA . ARG B 1 283 ? -20.688 21.422 -1.981 1 92.19 283 ARG B CA 1
ATOM 6497 C C . ARG B 1 283 ? -21.844 20.578 -2.494 1 92.19 283 ARG B C 1
ATOM 6499 O O . ARG B 1 283 ? -21.656 19.438 -2.908 1 92.19 283 ARG B O 1
ATOM 6506 N N . VAL B 1 284 ? -23 21.219 -2.381 1 94.5 284 VAL B N 1
ATOM 6507 C CA . VAL B 1 284 ? -24.203 20.672 -2.971 1 94.5 284 VAL B CA 1
ATOM 6508 C C . VAL B 1 284 ? -24.625 21.516 -4.184 1 94.5 284 VAL B C 1
ATOM 6510 O O . VAL B 1 284 ? -24.672 22.75 -4.109 1 94.5 284 VAL B O 1
ATOM 6513 N N . GLU B 1 285 ? -24.781 20.891 -5.293 1 94.56 285 GLU B N 1
ATOM 6514 C CA . GLU B 1 285 ? -25.297 21.547 -6.496 1 94.56 285 GLU B CA 1
ATOM 6515 C C . GLU B 1 285 ? -26.656 20.969 -6.887 1 94.56 285 GLU B C 1
ATOM 6517 O O . GLU B 1 285 ? -26.734 19.922 -7.531 1 94.56 285 GLU B O 1
ATOM 6522 N N . GLU B 1 286 ? -27.656 21.703 -6.562 1 92.31 286 GLU B N 1
ATOM 6523 C CA . GLU B 1 286 ? -29.031 21.234 -6.762 1 92.31 286 GLU B CA 1
ATOM 6524 C C . GLU B 1 286 ? -29.297 19.938 -6.004 1 92.31 286 GLU B C 1
ATOM 6526 O O . GLU B 1 286 ? -29.234 19.906 -4.773 1 92.31 286 GLU B O 1
ATOM 6531 N N . ASN B 1 287 ? -29.375 18.891 -6.711 1 95.25 287 ASN B N 1
ATOM 6532 C CA . ASN B 1 287 ? -29.688 17.641 -6.039 1 95.25 287 ASN B CA 1
ATOM 6533 C C . ASN B 1 287 ? -28.531 16.656 -6.121 1 95.25 287 ASN B C 1
ATOM 6535 O O . ASN B 1 287 ? -28.703 15.453 -5.887 1 95.25 287 ASN B O 1
ATOM 6539 N N . THR B 1 288 ? -27.344 17.188 -6.418 1 97 288 THR B N 1
ATOM 6540 C CA . THR B 1 288 ? -26.156 16.359 -6.52 1 97 288 THR B CA 1
ATOM 6541 C C . THR B 1 288 ? -25.156 16.703 -5.41 1 97 288 THR B C 1
ATOM 6543 O O . THR B 1 288 ? -25.188 17.812 -4.871 1 97 288 THR B O 1
ATOM 6546 N N . LEU B 1 289 ? -24.406 15.75 -5.012 1 97.5 289 LEU B N 1
ATOM 6547 C CA . LEU B 1 289 ? -23.359 15.945 -4.023 1 97.5 289 LEU B CA 1
ATOM 6548 C C . LEU B 1 289 ? -21.984 15.977 -4.695 1 97.5 289 LEU B C 1
ATOM 6550 O O . LEU B 1 289 ? -21.656 15.086 -5.484 1 97.5 289 LEU B O 1
ATOM 6554 N N . VAL B 1 290 ? -21.219 16.984 -4.445 1 95.81 290 VAL B N 1
ATOM 6555 C CA . VAL B 1 290 ? -19.875 17.094 -5 1 95.81 290 VAL B CA 1
ATOM 6556 C C . VAL B 1 290 ? -18.828 16.906 -3.891 1 95.81 290 VAL B C 1
ATOM 6558 O O . VAL B 1 290 ? -18.781 17.703 -2.941 1 95.81 290 VAL B O 1
ATOM 6561 N N . PHE B 1 291 ? -18.031 15.914 -4.074 1 93.81 291 PHE B N 1
ATOM 6562 C CA . PHE B 1 291 ? -17.016 15.594 -3.082 1 93.81 291 PHE B CA 1
ATOM 6563 C C . PHE B 1 291 ? -15.641 16.047 -3.553 1 93.81 291 PHE B C 1
ATOM 6565 O O . PHE B 1 291 ? -15.484 16.5 -4.688 1 93.81 291 PHE B O 1
ATOM 6572 N N . ARG B 1 292 ? -14.656 15.961 -2.643 1 89.38 292 ARG B N 1
ATOM 6573 C CA . ARG B 1 292 ? -13.297 16.359 -2.986 1 89.38 292 ARG B CA 1
ATOM 6574 C C . ARG B 1 292 ? -12.492 15.156 -3.477 1 89.38 292 ARG B C 1
ATOM 6576 O O . ARG B 1 292 ? -11.344 15.305 -3.898 1 89.38 292 ARG B O 1
ATOM 6583 N N . ARG B 1 293 ? -13.102 14.055 -3.432 1 88.5 293 ARG B N 1
ATOM 6584 C CA . ARG B 1 293 ? -12.5 12.852 -3.986 1 88.5 293 ARG B CA 1
ATOM 6585 C C . ARG B 1 293 ? -13.477 12.109 -4.891 1 88.5 293 ARG B C 1
ATOM 6587 O O . ARG B 1 293 ? -14.695 12.289 -4.773 1 88.5 293 ARG B O 1
ATOM 6594 N N . ASP B 1 294 ? -12.875 11.258 -5.672 1 90.44 294 ASP B N 1
ATOM 6595 C CA . ASP B 1 294 ? -13.719 10.438 -6.535 1 90.44 294 ASP B CA 1
ATOM 6596 C C . ASP B 1 294 ? -14.555 9.461 -5.711 1 90.44 294 ASP B C 1
ATOM 6598 O O . ASP B 1 294 ? -14.07 8.875 -4.742 1 90.44 294 ASP B O 1
ATOM 6602 N N . ILE B 1 295 ? -15.789 9.414 -5.973 1 93.94 295 ILE B N 1
ATOM 6603 C CA . ILE B 1 295 ? -16.703 8.43 -5.402 1 93.94 295 ILE B CA 1
ATOM 6604 C C . ILE B 1 295 ? -17.141 7.449 -6.488 1 93.94 295 ILE B C 1
ATOM 6606 O O . ILE B 1 295 ? -17.781 7.848 -7.473 1 93.94 295 ILE B O 1
ATOM 6610 N N . LEU B 1 296 ? -16.969 6.219 -6.273 1 93.5 296 LEU B N 1
ATOM 6611 C CA . LEU B 1 296 ? -17.125 5.227 -7.332 1 93.5 296 LEU B CA 1
ATOM 6612 C C . LEU B 1 296 ? -18.547 4.684 -7.363 1 93.5 296 LEU B C 1
ATOM 6614 O O . LEU B 1 296 ? -19.109 4.355 -6.316 1 93.5 296 LEU B O 1
ATOM 6618 N N . GLU B 1 297 ? -19 4.633 -8.602 1 94.5 297 GLU B N 1
ATOM 6619 C CA . GLU B 1 297 ? -20.297 3.955 -8.773 1 94.5 297 GLU B CA 1
ATOM 6620 C C . GLU B 1 297 ? -20.219 2.512 -8.281 1 94.5 297 GLU B C 1
ATOM 6622 O O . GLU B 1 297 ? -19.234 1.819 -8.516 1 94.5 297 GLU B O 1
ATOM 6627 N N . GLY B 1 298 ? -21.281 2.119 -7.574 1 91.81 298 GLY B N 1
ATOM 6628 C CA . GLY B 1 298 ? -21.328 0.766 -7.047 1 91.81 298 GLY B CA 1
ATOM 6629 C C . GLY B 1 298 ? -20.844 0.668 -5.605 1 91.81 298 GLY B C 1
ATOM 6630 O O . GLY B 1 298 ? -21.109 -0.325 -4.926 1 91.81 298 GLY B O 1
ATOM 6631 N N . SER B 1 299 ? -20.172 1.646 -5.156 1 94.25 299 SER B N 1
ATOM 6632 C CA . SER B 1 299 ? -19.703 1.646 -3.773 1 94.25 299 SER B CA 1
ATOM 6633 C C . SER B 1 299 ? -20.844 1.977 -2.811 1 94.25 299 SER B C 1
ATOM 6635 O O . SER B 1 299 ? -21.969 2.248 -3.238 1 94.25 299 SER B O 1
ATOM 6637 N N . PHE B 1 300 ? -20.516 1.859 -1.546 1 95 300 PHE B N 1
ATOM 6638 C CA . PHE B 1 300 ? -21.5 2.139 -0.508 1 95 300 PHE B CA 1
ATOM 6639 C C . PHE B 1 300 ? -21.031 3.256 0.409 1 95 300 PHE B C 1
ATOM 6641 O O . PHE B 1 300 ? -19.859 3.27 0.826 1 95 300 PHE B O 1
ATOM 6648 N N . LEU B 1 301 ? -21.922 4.172 0.621 1 97 301 LEU B N 1
ATOM 6649 C CA . LEU B 1 301 ? -21.656 5.23 1.591 1 97 301 LEU B CA 1
ATOM 6650 C C . LEU B 1 301 ? -22.469 5.008 2.865 1 97 301 LEU B C 1
ATOM 6652 O O . LEU B 1 301 ? -23.641 4.602 2.805 1 97 301 LEU B O 1
ATOM 6656 N N . VAL B 1 302 ? -21.828 5.211 3.957 1 96.94 302 VAL B N 1
ATOM 6657 C CA . VAL B 1 302 ? -22.469 5.027 5.262 1 96.94 302 VAL B CA 1
ATOM 6658 C C . VAL B 1 302 ? -22.562 6.371 5.98 1 96.94 302 VAL B C 1
ATOM 6660 O O . VAL B 1 302 ? -21.641 7.188 5.918 1 96.94 302 VAL B O 1
ATOM 6663 N N . LEU B 1 303 ? -23.734 6.594 6.598 1 98.38 303 LEU B N 1
ATOM 6664 C CA . LEU B 1 303 ? -23.875 7.766 7.453 1 98.38 303 LEU B CA 1
ATOM 6665 C C . LEU B 1 303 ? -23.031 7.625 8.719 1 98.38 303 LEU B C 1
ATOM 6667 O O . LEU B 1 303 ? -23.172 6.637 9.445 1 98.38 303 LEU B O 1
ATOM 6671 N N . MET B 1 304 ? -22.203 8.586 8.953 1 97.88 304 MET B N 1
ATOM 6672 C CA . MET B 1 304 ? -21.312 8.539 10.117 1 97.88 304 MET B CA 1
ATOM 6673 C C . MET B 1 304 ? -21.859 9.406 11.25 1 97.88 304 MET B C 1
ATOM 6675 O O . MET B 1 304 ? -22.703 10.281 11.016 1 97.88 304 MET B O 1
ATOM 6679 N N . LYS B 1 305 ? -21.391 9.133 12.438 1 96.88 305 LYS B N 1
ATOM 6680 C CA . LYS B 1 305 ? -21.75 9.906 13.617 1 96.88 305 LYS B CA 1
ATOM 6681 C C . LYS B 1 305 ? -20.516 10.188 14.484 1 96.88 305 LYS B C 1
ATOM 6683 O O . LYS B 1 305 ? -19.5 9.5 14.375 1 96.88 305 LYS B O 1
ATOM 6688 N N . THR B 1 306 ? -20.609 11.188 15.258 1 95.19 306 THR B N 1
ATOM 6689 C CA . THR B 1 306 ? -19.547 11.508 16.203 1 95.19 306 THR B CA 1
ATOM 6690 C C . THR B 1 306 ? -20.094 12.289 17.391 1 95.19 306 THR B C 1
ATOM 6692 O O . THR B 1 306 ? -21.281 12.594 17.453 1 95.19 306 THR B O 1
ATOM 6695 N N . ASP B 1 307 ? -19.344 12.43 18.391 1 92.06 307 ASP B N 1
ATOM 6696 C CA . ASP B 1 307 ? -19.531 13.336 19.516 1 92.06 307 ASP B CA 1
ATOM 6697 C C . ASP B 1 307 ? -18.188 13.812 20.062 1 92.06 307 ASP B C 1
ATOM 6699 O O . ASP B 1 307 ? -17.125 13.406 19.578 1 92.06 307 ASP B O 1
ATOM 6703 N N . ILE B 1 308 ? -18.266 14.688 20.984 1 90.62 308 ILE B N 1
ATOM 6704 C CA . ILE B 1 308 ? -17.062 15.352 21.469 1 90.62 308 ILE B CA 1
ATOM 6705 C C . ILE B 1 308 ? -16.109 14.32 22.094 1 90.62 308 ILE B C 1
ATOM 6707 O O . ILE B 1 308 ? -14.891 14.43 21.953 1 90.62 308 ILE B O 1
ATOM 6711 N N . GLU B 1 309 ? -16.578 13.398 22.766 1 89.81 309 GLU B N 1
ATOM 6712 C CA . GLU B 1 309 ? -15.734 12.375 23.391 1 89.81 309 GLU B CA 1
ATOM 6713 C C . GLU B 1 309 ? -15 11.547 22.328 1 89.81 309 GLU B C 1
ATOM 6715 O O . GLU B 1 309 ? -13.805 11.281 22.469 1 89.81 309 GLU B O 1
ATOM 6720 N N . LYS B 1 310 ? -15.742 11.156 21.312 1 92.06 310 LYS B N 1
ATOM 6721 C CA . LYS B 1 310 ? -15.156 10.367 20.234 1 92.06 310 LYS B CA 1
ATOM 6722 C C . LYS B 1 310 ? -14.055 11.141 19.516 1 92.06 310 LYS B C 1
ATOM 6724 O O . LYS B 1 310 ? -13.031 10.57 19.141 1 92.06 310 LYS B O 1
ATOM 6729 N N . GLN B 1 311 ? -14.305 12.375 19.344 1 91.88 311 GLN B N 1
ATOM 6730 C CA . GLN B 1 311 ? -13.328 13.234 18.688 1 91.88 311 GLN B CA 1
ATOM 6731 C C . GLN B 1 311 ? -12.031 13.305 19.484 1 91.88 311 GLN B C 1
ATOM 6733 O O . GLN B 1 311 ? -10.945 13.117 18.922 1 91.88 311 GLN B O 1
ATOM 6738 N N . VAL B 1 312 ? -12.125 13.523 20.688 1 89.75 312 VAL B N 1
ATOM 6739 C CA . VAL B 1 312 ? -10.945 13.688 21.531 1 89.75 312 VAL B CA 1
ATOM 6740 C C . VAL B 1 312 ? -10.281 12.328 21.766 1 89.75 312 VAL B C 1
ATOM 6742 O O . VAL B 1 312 ? -9.055 12.219 21.703 1 89.75 312 VAL B O 1
ATOM 6745 N N . LYS B 1 313 ? -11.07 11.352 22.016 1 90.06 313 LYS B N 1
ATOM 6746 C CA . LYS B 1 313 ? -10.562 10.008 22.297 1 90.06 313 LYS B CA 1
ATOM 6747 C C . LYS B 1 313 ? -9.789 9.461 21.094 1 90.06 313 LYS B C 1
ATOM 6749 O O . LYS B 1 313 ? -8.812 8.727 21.266 1 90.06 313 LYS B O 1
ATOM 6754 N N . SER B 1 314 ? -10.242 9.758 19.922 1 92.56 314 SER B N 1
ATOM 6755 C CA . SER B 1 314 ? -9.594 9.25 18.719 1 92.56 314 SER B CA 1
ATOM 6756 C C . SER B 1 314 ? -8.125 9.664 18.656 1 92.56 314 SER B C 1
ATOM 6758 O O . SER B 1 314 ? -7.273 8.891 18.234 1 92.56 314 SER B O 1
ATOM 6760 N N . ILE B 1 315 ? -7.801 10.836 19.047 1 91.31 315 ILE B N 1
ATOM 6761 C CA . ILE B 1 315 ? -6.426 11.32 19.047 1 91.31 315 ILE B CA 1
ATOM 6762 C C . ILE B 1 315 ? -5.633 10.633 20.156 1 91.31 315 ILE B C 1
ATOM 6764 O O . ILE B 1 315 ? -4.543 10.109 19.922 1 91.31 315 ILE B O 1
ATOM 6768 N N . VAL B 1 316 ? -6.188 10.578 21.297 1 89.56 316 VAL B N 1
ATOM 6769 C CA . VAL B 1 316 ? -5.52 10.031 22.469 1 89.56 316 VAL B CA 1
ATOM 6770 C C . VAL B 1 316 ? -5.199 8.555 22.25 1 89.56 316 VAL B C 1
ATOM 6772 O O . VAL B 1 316 ? -4.121 8.086 22.625 1 89.56 316 VAL B O 1
ATOM 6775 N N . ASP B 1 317 ? -6.09 7.902 21.688 1 91.31 317 ASP B N 1
ATOM 6776 C CA . ASP B 1 317 ? -5.887 6.484 21.422 1 91.31 317 ASP B CA 1
ATOM 6777 C C . ASP B 1 317 ? -4.688 6.266 20.5 1 91.31 317 ASP B C 1
ATOM 6779 O O . ASP B 1 317 ? -3.924 5.316 20.672 1 91.31 317 ASP B O 1
ATOM 6783 N N . GLU B 1 318 ? -4.574 7.074 19.5 1 93.06 318 GLU B N 1
ATOM 6784 C CA . GLU B 1 318 ? -3.457 6.949 18.562 1 93.06 318 GLU B CA 1
ATOM 6785 C C . GLU B 1 318 ? -2.137 7.328 19.234 1 93.06 318 GLU B C 1
ATOM 6787 O O . GLU B 1 318 ? -1.084 6.789 18.891 1 93.06 318 GLU B O 1
ATOM 6792 N N . LEU B 1 319 ? -2.209 8.227 20.156 1 91.75 319 LEU B N 1
ATOM 6793 C CA . LEU B 1 319 ? -1.009 8.711 20.828 1 91.75 319 LEU B CA 1
ATOM 6794 C C . LEU B 1 319 ? -0.417 7.637 21.734 1 91.75 319 LEU B C 1
ATOM 6796 O O . LEU B 1 319 ? 0.727 7.754 22.188 1 91.75 319 LEU B O 1
ATOM 6800 N N . LYS B 1 320 ? -1.148 6.605 22.031 1 90.5 320 LYS B N 1
ATOM 6801 C CA . LYS B 1 320 ? -0.627 5.484 22.812 1 90.5 320 LYS B CA 1
ATOM 6802 C C . LYS B 1 320 ? 0.558 4.828 22.109 1 90.5 320 LYS B C 1
ATOM 6804 O O . LYS B 1 320 ? 1.437 4.262 22.766 1 90.5 320 LYS B O 1
ATOM 6809 N N . LYS B 1 321 ? 0.568 4.934 20.859 1 91.56 321 LYS B N 1
ATOM 6810 C CA . LYS B 1 321 ? 1.677 4.383 20.094 1 91.56 321 LYS B CA 1
ATOM 6811 C C . LYS B 1 321 ? 2.996 5.055 20.469 1 91.56 321 LYS B C 1
ATOM 6813 O O . LYS B 1 321 ? 4.07 4.492 20.234 1 91.56 321 LYS B O 1
ATOM 6818 N N . ALA B 1 322 ? 2.93 6.215 20.969 1 91.56 322 ALA B N 1
ATOM 6819 C CA . ALA B 1 322 ? 4.121 6.969 21.344 1 91.56 322 ALA B CA 1
ATOM 6820 C C . ALA B 1 322 ? 4.852 6.297 22.5 1 91.56 322 ALA B C 1
ATOM 6822 O O . ALA B 1 322 ? 6.035 6.559 22.734 1 91.56 322 ALA B O 1
ATOM 6823 N N . GLU B 1 323 ? 4.164 5.445 23.219 1 89.31 323 GLU B N 1
ATOM 6824 C CA . GLU B 1 323 ? 4.758 4.742 24.344 1 89.31 323 GLU B CA 1
ATOM 6825 C C . GLU B 1 323 ? 5.914 3.854 23.906 1 89.31 323 GLU B C 1
ATOM 6827 O O . GLU B 1 323 ? 6.797 3.531 24.703 1 89.31 323 GLU B O 1
ATOM 6832 N N . ASP B 1 324 ? 5.953 3.541 22.688 1 90.12 324 ASP B N 1
ATOM 6833 C CA . ASP B 1 324 ? 6.988 2.668 22.141 1 90.12 324 ASP B CA 1
ATOM 6834 C C . ASP B 1 324 ? 8.234 3.467 21.75 1 90.12 324 ASP B C 1
ATOM 6836 O O . ASP B 1 324 ? 9.227 2.895 21.297 1 90.12 324 ASP B O 1
ATOM 6840 N N . PHE B 1 325 ? 8.227 4.715 21.953 1 90.69 325 PHE B N 1
ATOM 6841 C CA . PHE B 1 325 ? 9.32 5.605 21.547 1 90.69 325 PHE B CA 1
ATOM 6842 C C . PHE B 1 325 ? 9.984 6.219 22.781 1 90.69 325 PHE B C 1
ATOM 6844 O O . PHE B 1 325 ? 9.305 6.582 23.75 1 90.69 325 PHE B O 1
ATOM 6851 N N . GLU B 1 326 ? 11.305 6.316 22.672 1 85.5 326 GLU B N 1
ATOM 6852 C CA . GLU B 1 326 ? 12.047 7.043 23.703 1 85.5 326 GLU B CA 1
ATOM 6853 C C . GLU B 1 326 ? 12.023 8.547 23.438 1 85.5 326 GLU B C 1
ATOM 6855 O O . GLU B 1 326 ? 12.43 9 22.359 1 85.5 326 GLU B O 1
ATOM 6860 N N . ASN B 1 327 ? 11.5 9.352 24.375 1 88.62 327 ASN B N 1
ATOM 6861 C CA . ASN B 1 327 ? 11.406 10.805 24.234 1 88.62 327 ASN B CA 1
ATOM 6862 C C . ASN B 1 327 ? 10.664 11.195 22.969 1 88.62 327 ASN B C 1
ATOM 6864 O O . ASN B 1 327 ? 11.219 11.867 22.094 1 88.62 327 ASN B O 1
ATOM 6868 N N . PRO B 1 328 ? 9.391 10.789 22.891 1 93.62 328 PRO B N 1
ATOM 6869 C CA . PRO B 1 328 ? 8.641 10.984 21.656 1 93.62 328 PRO B CA 1
ATOM 6870 C C . PRO B 1 328 ? 8.281 12.453 21.406 1 93.62 328 PRO B C 1
ATOM 6872 O O . PRO B 1 328 ? 7.988 13.188 22.359 1 93.62 328 PRO B O 1
ATOM 6875 N N . LEU B 1 329 ? 8.398 12.883 20.188 1 95.75 329 LEU B N 1
ATOM 6876 C CA . LEU B 1 329 ? 7.816 14.109 19.656 1 95.75 329 LEU B CA 1
ATOM 6877 C C . LEU B 1 329 ? 6.73 13.797 18.625 1 95.75 329 LEU B C 1
ATOM 6879 O O . LEU B 1 329 ? 6.977 13.055 17.672 1 95.75 329 LEU B O 1
ATOM 6883 N N . ILE B 1 330 ? 5.555 14.305 18.891 1 96.75 330 ILE B N 1
ATOM 6884 C CA . ILE B 1 330 ? 4.43 14.031 18.016 1 96.75 330 ILE B CA 1
ATOM 6885 C C . ILE B 1 330 ? 4.062 15.289 17.234 1 96.75 330 ILE B C 1
ATOM 6887 O O . ILE B 1 330 ? 3.896 16.359 17.812 1 96.75 330 ILE B O 1
ATOM 6891 N N . PHE B 1 331 ? 4.078 15.203 15.961 1 98.06 331 PHE B N 1
ATOM 6892 C CA . PHE B 1 331 ? 3.682 16.281 15.062 1 98.06 331 PHE B CA 1
ATOM 6893 C C . PHE B 1 331 ? 2.365 15.953 14.367 1 98.06 331 PHE B C 1
ATOM 6895 O O . PHE B 1 331 ? 2.307 15.055 13.531 1 98.06 331 PHE B O 1
ATOM 6902 N N . ILE B 1 332 ? 1.272 16.797 14.562 1 97.69 332 ILE B N 1
ATOM 6903 C CA . ILE B 1 332 ? -0.076 16.438 14.133 1 97.69 332 ILE B CA 1
ATOM 6904 C C . ILE B 1 332 ? -0.561 17.438 13.086 1 97.69 332 ILE B C 1
ATOM 6906 O O . ILE B 1 332 ? -0.376 18.641 13.234 1 97.69 332 ILE B O 1
ATOM 6910 N N . ASN B 1 333 ? -1.044 16.969 11.984 1 98.25 333 ASN B N 1
ATOM 6911 C CA . ASN B 1 333 ? -1.9 17.719 11.07 1 98.25 333 ASN B CA 1
ATOM 6912 C C . ASN B 1 333 ? -3.375 17.547 11.422 1 98.25 333 ASN B C 1
ATOM 6914 O O . ASN B 1 333 ? -3.979 16.516 11.109 1 98.25 333 ASN B O 1
ATOM 6918 N N . GLU B 1 334 ? -3.91 18.531 12.008 1 96.56 334 GLU B N 1
ATOM 6919 C CA . GLU B 1 334 ? -5.277 18.469 12.516 1 96.56 334 GLU B CA 1
ATOM 6920 C C . GLU B 1 334 ? -6.242 19.219 11.609 1 96.56 334 GLU B C 1
ATOM 6922 O O . GLU B 1 334 ? -5.945 20.328 11.18 1 96.56 334 GLU B O 1
ATOM 6927 N N . CYS B 1 335 ? -7.328 18.594 11.414 1 96.5 335 CYS B N 1
ATOM 6928 C CA . CYS B 1 335 ? -8.336 19.234 10.578 1 96.5 335 CYS B CA 1
ATOM 6929 C C . CYS B 1 335 ? -8.922 20.469 11.266 1 96.5 335 CYS B C 1
ATOM 6931 O O . CYS B 1 335 ? -9.305 20.391 12.438 1 96.5 335 CYS B O 1
ATOM 6933 N N . TYR B 1 336 ? -9.016 21.562 10.516 1 94.25 336 TYR B N 1
ATOM 6934 C CA . TYR B 1 336 ? -9.641 22.781 11.016 1 94.25 336 TYR B CA 1
ATOM 6935 C C . TYR B 1 336 ? -11.078 22.516 11.445 1 94.25 336 TYR B C 1
ATOM 6937 O O . TYR B 1 336 ? -11.5 22.984 12.508 1 94.25 336 TYR B O 1
ATOM 6945 N N . GLY B 1 337 ? -11.812 21.734 10.695 1 91.81 337 GLY B N 1
ATOM 6946 C CA . GLY B 1 337 ? -13.195 21.406 11.016 1 91.81 337 GLY B CA 1
ATOM 6947 C C . GLY B 1 337 ? -13.344 20.656 12.32 1 91.81 337 GLY B C 1
ATOM 6948 O O . GLY B 1 337 ? -14.266 20.922 13.102 1 91.81 337 GLY B O 1
ATOM 6949 N N . ARG B 1 338 ? -12.539 19.703 12.523 1 93.19 338 ARG B N 1
ATOM 6950 C CA . ARG B 1 338 ? -12.562 18.969 13.781 1 93.19 338 ARG B CA 1
ATOM 6951 C C . ARG B 1 338 ? -12.273 19.891 14.961 1 93.19 338 ARG B C 1
ATOM 6953 O O . ARG B 1 338 ? -12.852 19.734 16.047 1 93.19 338 ARG B O 1
ATOM 6960 N N . GLU B 1 339 ? -11.359 20.812 14.742 1 91.06 339 GLU B N 1
ATOM 6961 C CA . GLU B 1 339 ? -11.031 21.75 15.812 1 91.06 339 GLU B CA 1
ATOM 6962 C C . GLU B 1 339 ? -12.227 22.625 16.156 1 91.06 339 GLU B C 1
ATOM 6964 O O . GLU B 1 339 ? -12.445 22.953 17.328 1 91.06 339 GLU B O 1
ATOM 6969 N N . VAL B 1 340 ? -12.945 22.969 15.172 1 89.06 340 VAL B N 1
ATOM 6970 C CA . VAL B 1 340 ? -14.164 23.734 15.398 1 89.06 340 VAL B CA 1
ATOM 6971 C C . VAL B 1 340 ? -15.109 22.953 16.297 1 89.06 340 VAL B C 1
ATOM 6973 O O . VAL B 1 340 ? -15.773 23.531 17.172 1 89.06 340 VAL B O 1
ATOM 6976 N N . LEU B 1 341 ? -15.18 21.688 16.125 1 88.38 341 LEU B N 1
ATOM 6977 C CA . LEU B 1 341 ? -16.047 20.828 16.938 1 88.38 341 LEU B CA 1
ATOM 6978 C C . LEU B 1 341 ? -15.547 20.766 18.375 1 88.38 341 LEU B C 1
ATOM 6980 O O . LEU B 1 341 ? -16.344 20.734 19.312 1 88.38 341 LEU B O 1
ATOM 6984 N N . LYS B 1 342 ? -14.273 20.797 18.562 1 86.81 342 LYS B N 1
ATOM 6985 C CA . LYS B 1 342 ? -13.75 20.438 19.875 1 86.81 342 LYS B CA 1
ATOM 6986 C C . LYS B 1 342 ? -13.375 21.688 20.672 1 86.81 342 LYS B C 1
ATOM 6988 O O . LYS B 1 342 ? -13.312 21.641 21.906 1 86.81 342 LYS B O 1
ATOM 6993 N N . ASN B 1 343 ? -13.07 22.766 19.953 1 86.31 343 ASN B N 1
ATOM 6994 C CA . ASN B 1 343 ? -12.508 23.953 20.578 1 86.31 343 ASN B CA 1
ATOM 6995 C C . ASN B 1 343 ? -13.359 25.188 20.312 1 86.31 343 ASN B C 1
ATOM 6997 O O . ASN B 1 343 ? -13.414 25.688 19.188 1 86.31 343 ASN B O 1
ATOM 7001 N N . SER B 1 344 ? -13.891 25.719 21.297 1 84.25 344 SER B N 1
ATOM 7002 C CA . SER B 1 344 ? -14.805 26.859 21.188 1 84.25 344 SER B CA 1
ATOM 7003 C C . SER B 1 344 ? -14.094 28.094 20.641 1 84.25 344 SER B C 1
ATOM 7005 O O . SER B 1 344 ? -14.734 28.984 20.078 1 84.25 344 SER B O 1
ATOM 7007 N N . MET B 1 345 ? -12.758 28.109 20.766 1 83.38 345 MET B N 1
ATOM 7008 C CA . MET B 1 345 ? -11.977 29.234 20.25 1 83.38 345 MET B CA 1
ATOM 7009 C C . MET B 1 345 ? -12.141 29.359 18.734 1 83.38 345 MET B C 1
ATOM 7011 O O . MET B 1 345 ? -12 30.453 18.188 1 83.38 345 MET B O 1
ATOM 7015 N N . PHE B 1 346 ? -12.484 28.344 18.109 1 87.56 346 PHE B N 1
ATOM 7016 C CA . PHE B 1 346 ? -12.523 28.344 16.641 1 87.56 346 PHE B CA 1
ATOM 7017 C C . PHE B 1 346 ? -13.961 28.328 16.141 1 87.56 346 PHE B C 1
ATOM 7019 O O . PHE B 1 346 ? -14.203 28.281 14.938 1 87.56 346 PHE B O 1
ATOM 7026 N N . ARG B 1 347 ? -14.891 28.375 17.047 1 85.19 347 ARG B N 1
ATOM 7027 C CA . ARG B 1 347 ? -16.312 28.344 16.719 1 85.19 347 ARG B CA 1
ATOM 7028 C C . ARG B 1 347 ? -16.922 29.734 16.844 1 85.19 347 ARG B C 1
ATOM 7030 O O . ARG B 1 347 ? -16.625 30.469 17.797 1 85.19 347 ARG B O 1
ATOM 7037 N N . GLU B 1 348 ? -17.766 29.938 15.906 1 83.19 348 GLU B N 1
ATOM 7038 C CA . GLU B 1 348 ? -18.516 31.188 16 1 83.19 348 GLU B CA 1
ATOM 7039 C C . GLU B 1 348 ? -19.688 31.047 16.969 1 83.19 348 GLU B C 1
ATOM 7041 O O . GLU B 1 348 ? -20.344 30 17.016 1 83.19 348 GLU B O 1
ATOM 7046 N N . PHE B 1 349 ? -19.922 32.094 17.625 1 77.75 349 PHE B N 1
ATOM 7047 C CA . PHE B 1 349 ? -21.062 32.094 18.531 1 77.75 349 PHE B CA 1
ATOM 7048 C C . PHE B 1 349 ? -22.375 32.125 17.75 1 77.75 349 PHE B C 1
ATOM 7050 O O . PHE B 1 349 ? -22.5 32.844 16.766 1 77.75 349 PHE B O 1
ATOM 7057 N N . GLU B 1 350 ? -23.219 31.141 18.141 1 79.62 350 GLU B N 1
ATOM 7058 C CA . GLU B 1 350 ? -24.531 31.094 17.5 1 79.62 350 GLU B CA 1
ATOM 7059 C C . GLU B 1 350 ? -25.656 31.219 18.531 1 79.62 350 GLU B C 1
ATOM 7061 O O . GLU B 1 350 ? -25.672 30.484 19.531 1 79.62 350 GLU B O 1
ATOM 7066 N N . GLU B 1 351 ? -26.5 32.125 18.266 1 76.94 351 GLU B N 1
ATOM 7067 C CA . GLU B 1 351 ? -27.641 32.344 19.172 1 76.94 351 GLU B CA 1
ATOM 7068 C C . GLU B 1 351 ? -28.672 31.234 19.016 1 76.94 351 GLU B C 1
ATOM 7070 O O . GLU B 1 351 ? -29.266 30.781 20 1 76.94 351 GLU B O 1
ATOM 7075 N N . ASP B 1 352 ? -28.953 30.734 17.844 1 79.5 352 ASP B N 1
ATOM 7076 C CA . ASP B 1 352 ? -30 29.766 17.547 1 79.5 352 ASP B CA 1
ATOM 7077 C C . ASP B 1 352 ? -29.406 28.406 17.203 1 79.5 352 ASP B C 1
ATOM 7079 O O . ASP B 1 352 ? -29.641 27.875 16.109 1 79.5 352 ASP B O 1
ATOM 7083 N N . ILE B 1 353 ? -28.781 27.875 18.234 1 82 353 ILE B N 1
ATOM 7084 C CA . ILE B 1 353 ? -28.219 26.547 17.984 1 82 353 ILE B CA 1
ATOM 7085 C C . ILE B 1 353 ? -29.297 25.484 18.156 1 82 353 ILE B C 1
ATOM 7087 O O . ILE B 1 353 ? -30.078 25.516 19.109 1 82 353 ILE B O 1
ATOM 7091 N N . LEU B 1 354 ? -29.391 24.625 17.156 1 88.69 354 LEU B N 1
ATOM 7092 C CA . LEU B 1 354 ? -30.328 23.516 17.219 1 88.69 354 LEU B CA 1
ATOM 7093 C C . LEU B 1 354 ? -30.031 22.625 18.406 1 88.69 354 LEU B C 1
ATOM 7095 O O . LEU B 1 354 ? -28.875 22.312 18.688 1 88.69 354 LEU B O 1
ATOM 7099 N N . LYS B 1 355 ? -31.031 22.234 19.156 1 87.56 355 LYS B N 1
ATOM 7100 C CA . LYS B 1 355 ? -30.891 21.406 20.344 1 87.56 355 LYS B CA 1
ATOM 7101 C C . LYS B 1 355 ? -30.141 20.125 20.062 1 87.56 355 LYS B C 1
ATOM 7103 O O . LYS B 1 355 ? -29.391 19.625 20.906 1 87.56 355 LYS B O 1
ATOM 7108 N N . TYR B 1 356 ? -30.328 19.656 18.938 1 91.31 356 TYR B N 1
ATOM 7109 C CA . TYR B 1 356 ? -29.672 18.438 18.531 1 91.31 356 TYR B CA 1
ATOM 7110 C C . TYR B 1 356 ? -28.156 18.562 18.656 1 91.31 356 TYR B C 1
ATOM 7112 O O . TYR B 1 356 ? -27.469 17.625 19.062 1 91.31 356 TYR B O 1
ATOM 7120 N N . PHE B 1 357 ? -27.656 19.719 18.328 1 89.31 357 PHE B N 1
ATOM 7121 C CA . PHE B 1 357 ? -26.219 19.922 18.344 1 89.31 357 PHE B CA 1
ATOM 7122 C C . PHE B 1 357 ? -25.688 20.078 19.766 1 89.31 357 PHE B C 1
ATOM 7124 O O . PHE B 1 357 ? -24.516 19.812 20.047 1 89.31 357 PHE B O 1
ATOM 7131 N N . LEU B 1 358 ? -26.547 20.438 20.641 1 83.94 358 LEU B N 1
ATOM 7132 C CA . LEU B 1 358 ? -26.156 20.562 22.047 1 83.94 358 LEU B CA 1
ATOM 7133 C C . LEU B 1 358 ? -25.828 19.188 22.641 1 83.94 358 LEU B C 1
ATOM 7135 O O . LEU B 1 358 ? -24.969 19.078 23.516 1 83.94 358 LEU B O 1
ATOM 7139 N N . ASN B 1 359 ? -26.484 18.203 22.078 1 83.56 359 ASN B N 1
ATOM 7140 C CA . ASN B 1 359 ? -26.25 16.828 22.547 1 83.56 359 ASN B CA 1
ATOM 7141 C C . ASN B 1 359 ? -24.859 16.344 22.156 1 83.56 359 ASN B C 1
ATOM 7143 O O . ASN B 1 359 ? -24.328 15.398 22.75 1 83.56 359 ASN B O 1
ATOM 7147 N N . PHE B 1 360 ? -24.281 17 21.219 1 84.44 360 PHE B N 1
ATOM 7148 C CA . PHE B 1 360 ? -22.922 16.688 20.797 1 84.44 360 PHE B CA 1
ATOM 7149 C C . PHE B 1 360 ? -21.953 16.828 21.969 1 84.44 360 PHE B C 1
ATOM 7151 O O . PHE B 1 360 ? -21.016 16.047 22.094 1 84.44 360 PHE B O 1
ATOM 7158 N N . TYR B 1 361 ? -22.234 17.719 22.859 1 82.25 361 TYR B N 1
ATOM 7159 C CA . TYR B 1 361 ? -21.297 18.078 23.906 1 82.25 361 TYR B CA 1
ATOM 7160 C C . TYR B 1 361 ? -21.703 17.453 25.234 1 82.25 361 TYR B C 1
ATOM 7162 O O . TYR B 1 361 ? -21.078 17.703 26.266 1 82.25 361 TYR B O 1
ATOM 7170 N N . LYS B 1 362 ? -22.781 16.797 25.328 1 75.81 362 LYS B N 1
ATOM 7171 C CA . LYS B 1 362 ? -23.266 16.234 26.594 1 75.81 362 LYS B CA 1
ATOM 7172 C C . LYS B 1 362 ? -22.344 15.141 27.094 1 75.81 362 LYS B C 1
ATOM 7174 O O . LYS B 1 362 ? -22.297 14.852 28.297 1 75.81 362 LYS B O 1
ATOM 7179 N N . ALA B 1 363 ? -21.578 14.531 26.406 1 63.03 363 ALA B N 1
ATOM 7180 C CA . ALA B 1 363 ? -20.641 13.508 26.844 1 63.03 363 ALA B CA 1
ATOM 7181 C C . ALA B 1 363 ? -19.391 14.133 27.453 1 63.03 363 ALA B C 1
ATOM 7183 O O . ALA B 1 363 ? -18.375 13.453 27.641 1 63.03 363 ALA B O 1
ATOM 7184 N N . GLY B 1 364 ? -19.312 15.453 27.781 1 58.94 364 GLY B N 1
ATOM 7185 C CA . GLY B 1 364 ? -18.219 16.359 28.109 1 58.94 364 GLY B CA 1
ATOM 7186 C C . GLY B 1 364 ? -17.406 15.898 29.312 1 58.94 364 GLY B C 1
ATOM 7187 O O . GLY B 1 364 ? -16.203 16.156 29.406 1 58.94 364 GLY B O 1
ATOM 7188 N N . LYS B 1 365 ? -17.938 15.188 30.234 1 58.19 365 LYS B N 1
ATOM 7189 C CA . LYS B 1 365 ? -17.219 14.859 31.453 1 58.19 365 LYS B CA 1
ATOM 7190 C C . LYS B 1 365 ? -16 13.984 31.172 1 58.19 365 LYS B C 1
ATOM 7192 O O . LYS B 1 365 ? -14.969 14.109 31.828 1 58.19 365 LYS B O 1
ATOM 7197 N N . LYS B 1 366 ? -15.906 13.352 30.109 1 65.38 366 LYS B N 1
ATOM 7198 C CA . LYS B 1 366 ? -14.805 12.43 29.859 1 65.38 366 LYS B CA 1
ATOM 7199 C C . LYS B 1 366 ? -13.719 13.086 29.016 1 65.38 366 LYS B C 1
ATOM 7201 O O . LYS B 1 366 ? -12.594 12.594 28.953 1 65.38 366 LYS B O 1
ATOM 7206 N N . VAL B 1 367 ? -14.039 14.289 28.562 1 69.19 367 VAL B N 1
ATOM 7207 C CA . VAL B 1 367 ? -13.117 14.969 27.656 1 69.19 367 VAL B CA 1
ATOM 7208 C C . VAL B 1 367 ? -11.914 15.484 28.438 1 69.19 367 VAL B C 1
ATOM 7210 O O . VAL B 1 367 ? -10.789 15.477 27.938 1 69.19 367 VAL B O 1
ATOM 7213 N N . GLU B 1 368 ? -12.164 15.859 29.641 1 64.25 368 GLU B N 1
ATOM 7214 C CA . GLU B 1 368 ? -11.102 16.422 30.469 1 64.25 368 GLU B CA 1
ATOM 7215 C C . GLU B 1 368 ? -10.047 15.367 30.797 1 64.25 368 GLU B C 1
ATOM 7217 O O . GLU B 1 368 ? -8.906 15.703 31.125 1 64.25 368 GLU B O 1
ATOM 7222 N N . GLU B 1 369 ? -10.453 14.211 30.625 1 67.69 369 GLU B N 1
ATOM 7223 C CA . GLU B 1 369 ? -9.547 13.102 30.922 1 67.69 369 GLU B CA 1
ATOM 7224 C C . GLU B 1 369 ? -8.523 12.93 29.797 1 67.69 369 GLU B C 1
ATOM 7226 O O . GLU B 1 369 ? -7.469 12.32 30.016 1 67.69 369 GLU B O 1
ATOM 7231 N N . TYR B 1 370 ? -8.875 13.5 28.766 1 69.69 370 TYR B N 1
ATOM 7232 C CA . TYR B 1 370 ? -7.98 13.336 27.625 1 69.69 370 TYR B CA 1
ATOM 7233 C C . TYR B 1 370 ? -6.992 14.492 27.547 1 69.69 370 TYR B C 1
ATOM 7235 O O . TYR B 1 370 ? -7.387 15.641 27.328 1 69.69 370 TYR B O 1
ATOM 7243 N N . VAL B 1 371 ? -5.758 14.125 27.922 1 66.69 371 VAL B N 1
ATOM 7244 C CA . VAL B 1 371 ? -4.719 15.141 27.984 1 66.69 371 VAL B CA 1
ATOM 7245 C C . VAL B 1 371 ? -3.754 14.961 26.812 1 66.69 371 VAL B C 1
ATOM 7247 O O . VAL B 1 371 ? -3.328 13.844 26.516 1 66.69 371 VAL B O 1
ATOM 7250 N N . ILE B 1 372 ? -3.609 16.016 26.109 1 77.88 372 ILE B N 1
ATOM 7251 C CA . ILE B 1 372 ? -2.559 16.062 25.109 1 77.88 372 ILE B CA 1
ATOM 7252 C C . ILE B 1 372 ? -1.301 16.688 25.703 1 77.88 372 ILE B C 1
ATOM 7254 O O . ILE B 1 372 ? -1.344 17.812 26.203 1 77.88 372 ILE B O 1
ATOM 7258 N N . GLU B 1 373 ? -0.251 15.922 25.703 1 81.44 373 GLU B N 1
ATOM 7259 C CA . GLU B 1 373 ? 0.993 16.344 26.328 1 81.44 373 GLU B CA 1
ATOM 7260 C C . GLU B 1 373 ? 1.709 17.391 25.484 1 81.44 373 GLU B C 1
ATOM 7262 O O . GLU B 1 373 ? 1.367 17.594 24.312 1 81.44 373 GLU B O 1
ATOM 7267 N N . ASP B 1 374 ? 2.641 18.016 26.109 1 83.62 374 ASP B N 1
ATOM 7268 C CA . ASP B 1 374 ? 3.348 19.141 25.5 1 83.62 374 ASP B CA 1
ATOM 7269 C C . ASP B 1 374 ? 4.195 18.672 24.312 1 83.62 374 ASP B C 1
ATOM 7271 O O . ASP B 1 374 ? 4.555 19.469 23.453 1 83.62 374 ASP B O 1
ATOM 7275 N N . ASN B 1 375 ? 4.504 17.453 24.297 1 90.38 375 ASN B N 1
ATOM 7276 C CA . ASN B 1 375 ? 5.32 16.938 23.203 1 90.38 375 ASN B CA 1
ATOM 7277 C C . ASN B 1 375 ? 4.48 16.672 21.969 1 90.38 375 ASN B C 1
ATOM 7279 O O . ASN B 1 375 ? 5.008 16.203 20.953 1 90.38 375 ASN B O 1
ATOM 7283 N N . CYS B 1 376 ? 3.213 16.953 22.125 1 94.81 376 CYS B N 1
ATOM 7284 C CA . CYS B 1 376 ? 2.316 16.875 20.969 1 94.81 376 CYS B CA 1
ATOM 7285 C C . CYS B 1 376 ? 2.107 18.25 20.359 1 94.81 376 CYS B C 1
ATOM 7287 O O . CYS B 1 376 ? 1.467 19.125 20.953 1 94.81 376 CYS B O 1
ATOM 7289 N N . ILE B 1 377 ? 2.686 18.438 19.219 1 97.25 377 ILE B N 1
ATOM 7290 C CA . ILE B 1 377 ? 2.584 19.703 18.531 1 97.25 377 ILE B CA 1
ATOM 7291 C C . ILE B 1 377 ? 1.824 19.531 17.219 1 97.25 377 ILE B C 1
ATOM 7293 O O . ILE B 1 377 ? 1.754 18.422 16.688 1 97.25 377 ILE B O 1
ATOM 7297 N N . GLY B 1 378 ? 1.21 20.641 16.766 1 97.69 378 GLY B N 1
ATOM 7298 C CA . GLY B 1 378 ? 0.474 20.469 15.516 1 97.69 378 GLY B CA 1
ATOM 7299 C C . GLY B 1 378 ? -0.086 21.781 14.969 1 97.69 378 GLY B C 1
ATOM 7300 O O . GLY B 1 378 ? 0.241 22.859 15.469 1 97.69 378 GLY B O 1
ATOM 7301 N N . TRP B 1 379 ? -0.718 21.609 13.891 1 98.19 379 TRP B N 1
ATOM 7302 C CA . TRP B 1 379 ? -1.311 22.734 13.188 1 98.19 379 TRP B CA 1
ATOM 7303 C C . TRP B 1 379 ? -2.658 22.359 12.586 1 98.19 379 TRP B C 1
ATOM 7305 O O . TRP B 1 379 ? -2.986 21.172 12.477 1 98.19 379 TRP B O 1
ATOM 7315 N N . LEU B 1 380 ? -3.447 23.375 12.266 1 97.56 380 LEU B N 1
ATOM 7316 C CA . LEU B 1 380 ? -4.773 23.188 11.688 1 97.56 380 LEU B CA 1
ATOM 7317 C C . LEU B 1 380 ? -4.723 23.281 10.172 1 97.56 380 LEU B C 1
ATOM 7319 O O . LEU B 1 380 ? -4.324 24.312 9.625 1 97.56 380 LEU B O 1
ATOM 7323 N N . SER B 1 381 ? -5.152 22.203 9.516 1 97.75 381 SER B N 1
ATOM 7324 C CA . SER B 1 381 ? -5.066 22.094 8.062 1 97.75 381 SER B CA 1
ATOM 7325 C C . SER B 1 381 ? -6.449 22.016 7.43 1 97.75 381 SER B C 1
ATOM 7327 O O . SER B 1 381 ? -7.438 21.75 8.117 1 97.75 381 SER B O 1
ATOM 7329 N N . TYR B 1 382 ? -6.531 22.344 6.141 1 96.12 382 TYR B N 1
ATOM 7330 C CA . TYR B 1 382 ? -7.777 22.188 5.398 1 96.12 382 TYR B CA 1
ATOM 7331 C C . TYR B 1 382 ? -7.891 20.797 4.801 1 96.12 382 TYR B C 1
ATOM 7333 O O . TYR B 1 382 ? -8.914 20.453 4.199 1 96.12 382 TYR B O 1
ATOM 7341 N N . GLY B 1 383 ? -6.957 19.953 4.98 1 96.5 383 GLY B N 1
ATOM 7342 C CA . GLY B 1 383 ? -6.891 18.562 4.582 1 96.5 383 GLY B CA 1
ATOM 7343 C C . GLY B 1 383 ? -5.68 17.844 5.137 1 96.5 383 GLY B C 1
ATOM 7344 O O . GLY B 1 383 ? -4.617 18.438 5.316 1 96.5 383 GLY B O 1
ATOM 7345 N N . GLU B 1 384 ? -5.793 16.562 5.371 1 97.81 384 GLU B N 1
ATOM 7346 C CA . GLU B 1 384 ? -4.742 15.773 6.012 1 97.81 384 GLU B CA 1
ATOM 7347 C C . GLU B 1 384 ? -4.266 14.641 5.098 1 97.81 384 GLU B C 1
ATOM 7349 O O . GLU B 1 384 ? -5.078 13.914 4.531 1 97.81 384 GLU B O 1
ATOM 7354 N N . THR B 1 385 ? -3.033 14.547 4.977 1 97.88 385 THR B N 1
ATOM 7355 C CA . THR B 1 385 ? -2.445 13.594 4.043 1 97.88 385 THR B CA 1
ATOM 7356 C C . THR B 1 385 ? -1.648 12.531 4.789 1 97.88 385 THR B C 1
ATOM 7358 O O . THR B 1 385 ? -0.924 12.836 5.738 1 97.88 385 THR B O 1
ATOM 7361 N N . ILE B 1 386 ? -1.804 11.266 4.352 1 97.25 386 ILE B N 1
ATOM 7362 C CA . ILE B 1 386 ? -0.988 10.18 4.895 1 97.25 386 ILE B CA 1
ATOM 7363 C C . ILE B 1 386 ? -0.771 9.109 3.826 1 97.25 386 ILE B C 1
ATOM 7365 O O . ILE B 1 386 ? -1.684 8.797 3.057 1 97.25 386 ILE B O 1
ATOM 7369 N N . ALA B 1 387 ? 0.35 8.68 3.695 1 96.56 387 ALA B N 1
ATOM 7370 C CA . ALA B 1 387 ? 0.702 7.473 2.957 1 96.56 387 ALA B CA 1
ATOM 7371 C C . ALA B 1 387 ? 1.611 6.57 3.785 1 96.56 387 ALA B C 1
ATOM 7373 O O . ALA B 1 387 ? 2.723 6.965 4.148 1 96.56 387 ALA B O 1
ATOM 7374 N N . LYS B 1 388 ? 1.161 5.445 4.18 1 93.19 388 LYS B N 1
ATOM 7375 C CA . LYS B 1 388 ? 1.899 4.434 4.938 1 93.19 388 LYS B CA 1
ATOM 7376 C C . LYS B 1 388 ? 1.359 3.035 4.66 1 93.19 388 LYS B C 1
ATOM 7378 O O . LYS B 1 388 ? 0.195 2.746 4.941 1 93.19 388 LYS B O 1
ATOM 7383 N N . ASP B 1 389 ? 2.256 2.172 4.133 1 89.44 389 ASP B N 1
ATOM 7384 C CA . ASP B 1 389 ? 1.842 0.802 3.844 1 89.44 389 ASP B CA 1
ATOM 7385 C C . ASP B 1 389 ? 0.612 0.78 2.938 1 89.44 389 ASP B C 1
ATOM 7387 O O . ASP B 1 389 ? 0.621 1.369 1.855 1 89.44 389 ASP B O 1
ATOM 7391 N N . LEU B 1 390 ? -0.497 0.266 3.406 1 87.88 390 LEU B N 1
ATOM 7392 C CA . LEU B 1 390 ? -1.676 0.131 2.559 1 87.88 390 LEU B CA 1
ATOM 7393 C C . LEU B 1 390 ? -2.6 1.334 2.717 1 87.88 390 LEU B C 1
ATOM 7395 O O . LEU B 1 390 ? -3.668 1.387 2.104 1 87.88 390 LEU B O 1
ATOM 7399 N N . ILE B 1 391 ? -2.207 2.273 3.479 1 89.56 391 ILE B N 1
ATOM 7400 C CA . ILE B 1 391 ? -2.979 3.494 3.691 1 89.56 391 ILE B CA 1
ATOM 7401 C C . ILE B 1 391 ? -2.395 4.625 2.85 1 89.56 391 ILE B C 1
ATOM 7403 O O . ILE B 1 391 ? -1.209 4.945 2.961 1 89.56 391 ILE B O 1
ATOM 7407 N N . ARG B 1 392 ? -3.182 5.164 1.927 1 92.44 392 ARG B N 1
ATOM 7408 C CA . ARG B 1 392 ? -2.773 6.301 1.106 1 92.44 392 ARG B CA 1
ATOM 7409 C C . ARG B 1 392 ? -3.961 7.207 0.796 1 92.44 392 ARG B C 1
ATOM 7411 O O . ARG B 1 392 ? -4.648 7.016 -0.209 1 92.44 392 ARG B O 1
ATOM 7418 N N . PHE B 1 393 ? -4.113 8.258 1.679 1 91.44 393 PHE B N 1
ATOM 7419 C CA . PHE B 1 393 ? -5.27 9.094 1.381 1 91.44 393 PHE B CA 1
ATOM 7420 C C . PHE B 1 393 ? -5.031 10.531 1.849 1 91.44 393 PHE B C 1
ATOM 7422 O O . PHE B 1 393 ? -4.238 10.766 2.76 1 91.44 393 PHE B O 1
ATOM 7429 N N . HIS B 1 394 ? -5.531 11.391 1.107 1 93.62 394 HIS B N 1
ATOM 7430 C CA . HIS B 1 394 ? -5.789 12.773 1.486 1 93.62 394 HIS B CA 1
ATOM 7431 C C . HIS B 1 394 ? -7.246 12.977 1.879 1 93.62 394 HIS B C 1
ATOM 7433 O O . HIS B 1 394 ? -8.148 12.805 1.056 1 93.62 394 HIS B O 1
ATOM 7439 N N . ASN B 1 395 ? -7.402 13.297 3.156 1 92.31 395 ASN B N 1
ATOM 7440 C CA . ASN B 1 395 ? -8.773 13.336 3.658 1 92.31 395 ASN B CA 1
ATOM 7441 C C . ASN B 1 395 ? -9.047 14.617 4.438 1 92.31 395 ASN B C 1
ATOM 7443 O O . ASN B 1 395 ? -8.133 15.398 4.699 1 92.31 395 ASN B O 1
ATOM 7447 N N . ASN B 1 396 ? -10.336 14.812 4.641 1 93.44 396 ASN B N 1
ATOM 7448 C CA . ASN B 1 396 ? -10.828 15.867 5.523 1 93.44 396 ASN B CA 1
ATOM 7449 C C . ASN B 1 396 ? -11.578 15.289 6.719 1 93.44 396 ASN B C 1
ATOM 7451 O O . ASN B 1 396 ? -11.922 14.109 6.73 1 93.44 396 ASN B O 1
ATOM 7455 N N . LEU B 1 397 ? -11.734 16.156 7.75 1 94.88 397 LEU B N 1
ATOM 7456 C CA . LEU B 1 397 ? -12.375 15.734 8.992 1 94.88 397 LEU B CA 1
ATOM 7457 C C . LEU B 1 397 ? -11.602 14.594 9.648 1 94.88 397 LEU B C 1
ATOM 7459 O O . LEU B 1 397 ? -12.188 13.594 10.07 1 94.88 397 LEU B O 1
ATOM 7463 N N . SER B 1 398 ? -10.336 14.711 9.586 1 96.56 398 SER B N 1
ATOM 7464 C CA . SER B 1 398 ? -9.422 13.719 10.133 1 96.56 398 SER B CA 1
ATOM 7465 C C . SER B 1 398 ? -8.172 14.375 10.719 1 96.56 398 SER B C 1
ATOM 7467 O O . SER B 1 398 ? -8.086 15.602 10.773 1 96.56 398 SER B O 1
ATOM 7469 N N . PHE B 1 399 ? -7.32 13.57 11.281 1 96.81 399 PHE B N 1
ATOM 7470 C CA . PHE B 1 399 ? -5.977 14 11.648 1 96.81 399 PHE B CA 1
ATOM 7471 C C . PHE B 1 399 ? -4.941 12.969 11.211 1 96.81 399 PHE B C 1
ATOM 7473 O O . PHE B 1 399 ? -5.246 11.781 11.109 1 96.81 399 PHE B O 1
ATOM 7480 N N . THR B 1 400 ? -3.852 13.445 10.844 1 97.62 400 THR B N 1
ATOM 7481 C CA . THR B 1 400 ? -2.666 12.633 10.586 1 97.62 400 THR B CA 1
ATOM 7482 C C . THR B 1 400 ? -1.478 13.141 11.398 1 97.62 400 THR B C 1
ATOM 7484 O O . THR B 1 400 ? -1.501 14.258 11.906 1 97.62 400 THR B O 1
ATOM 7487 N N . GLY B 1 401 ? -0.542 12.297 11.625 1 97.62 401 GLY B N 1
ATOM 7488 C CA . GLY B 1 401 ? 0.62 12.742 12.383 1 97.62 401 GLY B CA 1
ATOM 7489 C C . GLY B 1 401 ? 1.794 11.781 12.281 1 97.62 401 GLY B C 1
ATOM 7490 O O . GLY B 1 401 ? 1.674 10.703 11.695 1 97.62 401 GLY B O 1
ATOM 7491 N N . VAL B 1 402 ? 2.879 12.234 12.812 1 98.19 402 VAL B N 1
ATOM 7492 C CA . VAL B 1 402 ? 4.098 11.43 12.883 1 98.19 402 VAL B CA 1
ATOM 7493 C C . VAL B 1 402 ? 4.668 11.484 14.297 1 98.19 402 VAL B C 1
ATOM 7495 O O . VAL B 1 402 ? 4.664 12.539 14.938 1 98.19 402 VAL B O 1
ATOM 7498 N N . ILE B 1 403 ? 5.008 10.375 14.852 1 97 403 ILE B N 1
ATOM 7499 C CA . ILE B 1 403 ? 5.73 10.242 16.109 1 97 403 ILE B CA 1
ATOM 7500 C C . ILE B 1 403 ? 7.219 10.031 15.828 1 97 403 ILE B C 1
ATOM 7502 O O . ILE B 1 403 ? 7.602 9.086 15.133 1 97 403 ILE B O 1
ATOM 7506 N N . PHE B 1 404 ? 8.055 10.891 16.344 1 96 404 PHE B N 1
ATOM 7507 C CA . PHE B 1 404 ? 9.5 10.781 16.203 1 96 404 PHE B CA 1
ATOM 7508 C C . PHE B 1 404 ? 10.133 10.336 17.516 1 96 404 PHE B C 1
ATOM 7510 O O . PHE B 1 404 ? 9.617 10.633 18.594 1 96 404 PHE B O 1
ATOM 7517 N N . GLU B 1 405 ? 11.227 9.586 17.375 1 91.62 405 GLU B N 1
ATOM 7518 C CA . GLU B 1 405 ? 12.125 9.398 18.516 1 91.62 405 GLU B CA 1
ATOM 7519 C C . GLU B 1 405 ? 13.234 10.438 18.531 1 91.62 405 GLU B C 1
ATOM 7521 O O . GLU B 1 405 ? 14.016 10.523 17.578 1 91.62 405 GLU B O 1
ATOM 7526 N N . LEU B 1 406 ? 13.281 11.258 19.531 1 81.38 406 LEU B N 1
ATOM 7527 C CA . LEU B 1 406 ? 14.336 12.266 19.625 1 81.38 406 LEU B CA 1
ATOM 7528 C C . LEU B 1 406 ? 15.609 11.656 20.219 1 81.38 406 LEU B C 1
ATOM 7530 O O . LEU B 1 406 ? 15.555 10.898 21.188 1 81.38 406 LEU B O 1
ATOM 7534 N N . SER B 1 407 ? 16.703 11.164 19.422 1 61.22 407 SER B N 1
ATOM 7535 C CA . SER B 1 407 ? 17.953 10.562 19.859 1 61.22 407 SER B CA 1
ATOM 7536 C C . SER B 1 407 ? 18.609 11.398 20.938 1 61.22 407 SER B C 1
ATOM 7538 O O . SER B 1 407 ? 18.578 12.633 20.891 1 61.22 407 SER B O 1
ATOM 7540 N N . GLN B 1 408 ? 18.812 10.773 22.141 1 46.56 408 GLN B N 1
ATOM 7541 C CA . GLN B 1 408 ? 19.75 11.383 23.094 1 46.56 408 GLN B CA 1
ATOM 7542 C C . GLN B 1 408 ? 21.156 11.422 22.531 1 46.56 408 GLN B C 1
ATOM 7544 O O . GLN B 1 408 ? 21.562 10.539 21.766 1 46.56 408 GLN B O 1
ATOM 7549 N N . SER B 1 409 ? 21.812 12.414 22.422 1 42.5 409 SER B N 1
ATOM 7550 C CA . SER B 1 409 ? 23.203 12.688 22.062 1 42.5 409 SER B CA 1
ATOM 7551 C C . SER B 1 409 ? 24.141 11.609 22.609 1 42.5 409 SER B C 1
ATOM 7553 O O . SER B 1 409 ? 24.266 11.438 23.812 1 42.5 409 SER B O 1
ATOM 7555 N N . SER B 1 410 ? 24.203 10.422 22.172 1 40.94 410 SER B N 1
ATOM 7556 C CA . SER B 1 410 ? 25.203 9.438 22.562 1 40.94 410 SER B CA 1
ATOM 7557 C C . SER B 1 410 ? 26.625 9.992 22.422 1 40.94 410 SER B C 1
ATOM 7559 O O . SER B 1 410 ? 26.859 10.875 21.594 1 40.94 410 SER B O 1
ATOM 7561 N N . ASN B 1 411 ? 27.562 9.773 23.438 1 43.88 411 ASN B N 1
ATOM 7562 C CA . ASN B 1 411 ? 29 9.961 23.562 1 43.88 411 ASN B CA 1
ATOM 7563 C C . ASN B 1 411 ? 29.75 9.344 22.375 1 43.88 411 ASN B C 1
ATOM 7565 O O . ASN B 1 411 ? 29.75 8.117 22.203 1 43.88 411 ASN B O 1
ATOM 7569 N N . ILE B 1 412 ? 30.25 9.898 21.469 1 48.44 412 ILE B N 1
ATOM 7570 C CA . ILE B 1 412 ? 30.953 9.469 20.281 1 48.44 412 ILE B CA 1
ATOM 7571 C C . ILE B 1 412 ? 32.438 9.219 20.609 1 48.44 412 ILE B C 1
ATOM 7573 O O . ILE B 1 412 ? 33.094 10.086 21.141 1 48.44 412 ILE B O 1
ATOM 7577 N N . ASN B 1 413 ? 33.062 8.055 20.594 1 52.5 413 ASN B N 1
ATOM 7578 C CA . ASN B 1 413 ? 34.5 7.785 20.609 1 52.5 413 ASN B CA 1
ATOM 7579 C C . ASN B 1 413 ? 35.156 8.203 19.297 1 52.5 413 ASN B C 1
ATOM 7581 O O . ASN B 1 413 ? 35.312 7.383 18.391 1 52.5 413 ASN B O 1
ATOM 7585 N N . TRP B 1 414 ? 35.75 9.25 19.109 1 59.91 414 TRP B N 1
ATOM 7586 C CA . TRP B 1 414 ? 36.219 9.922 17.891 1 59.91 414 TRP B CA 1
ATOM 7587 C C . TRP B 1 414 ? 37.438 9.188 17.312 1 59.91 414 TRP B C 1
ATOM 7589 O O . TRP B 1 414 ? 37.531 9.055 16.078 1 59.91 414 TRP B O 1
ATOM 7599 N N . ARG B 1 415 ? 38.312 8.688 18.094 1 65.12 415 ARG B N 1
ATOM 7600 C CA . ARG B 1 415 ? 39.531 8.055 17.609 1 65.12 415 ARG B CA 1
ATOM 7601 C C . ARG B 1 415 ? 39.188 6.832 16.75 1 65.12 415 ARG B C 1
ATOM 7603 O O . ARG B 1 415 ? 39.781 6.637 15.688 1 65.12 415 ARG B O 1
ATOM 7610 N N . GLU B 1 416 ? 38.469 6.125 17.297 1 64.38 416 GLU B N 1
ATOM 7611 C CA . GLU B 1 416 ? 38.094 4.922 16.562 1 64.38 416 GLU B CA 1
ATOM 7612 C C . GLU B 1 416 ? 37.25 5.266 15.336 1 64.38 416 GLU B C 1
ATOM 7614 O O . GLU B 1 416 ? 37.438 4.691 14.266 1 64.38 416 GLU B O 1
ATOM 7619 N N . GLU B 1 417 ? 36.594 6.316 15.531 1 65.31 417 GLU B N 1
ATOM 7620 C CA . GLU B 1 417 ? 35.625 6.656 14.484 1 65.31 417 GLU B CA 1
ATOM 7621 C C . GLU B 1 417 ? 36.312 7.305 13.289 1 65.31 417 GLU B C 1
ATOM 7623 O O . GLU B 1 417 ? 35.938 7.059 12.141 1 65.31 417 GLU B O 1
ATOM 7628 N N . LEU B 1 418 ? 37.438 7.969 13.516 1 71.38 418 LEU B N 1
ATOM 7629 C CA . LEU B 1 418 ? 38.125 8.711 12.461 1 71.38 418 LEU B CA 1
ATOM 7630 C C . LEU B 1 418 ? 39 7.785 11.617 1 71.38 418 LEU B C 1
ATOM 7632 O O . LEU B 1 418 ? 39.312 8.109 10.477 1 71.38 418 LEU B O 1
ATOM 7636 N N . LYS B 1 419 ? 39.312 6.629 12.062 1 70.06 419 LYS B N 1
ATOM 7637 C CA . LYS B 1 419 ? 40.062 5.641 11.281 1 70.06 419 LYS B CA 1
ATOM 7638 C C . LYS B 1 419 ? 39.25 5.195 10.062 1 70.06 419 LYS B C 1
ATOM 7640 O O . LYS B 1 419 ? 39.844 4.855 9.023 1 70.06 419 LYS B O 1
ATOM 7645 N N . ASN B 1 420 ? 38.062 5.395 10.25 1 65.75 420 ASN B N 1
ATOM 7646 C CA . ASN B 1 420 ? 37.188 4.961 9.172 1 65.75 420 ASN B CA 1
ATOM 7647 C C . ASN B 1 420 ? 37.156 5.961 8.023 1 65.75 420 ASN B C 1
ATOM 7649 O O . ASN B 1 420 ? 36.625 5.672 6.949 1 65.75 420 ASN B O 1
ATOM 7653 N N . PHE B 1 421 ? 37.781 7.074 8.133 1 70.06 421 PHE B N 1
ATOM 7654 C CA . PHE B 1 421 ? 37.781 8.117 7.117 1 70.06 421 PHE B CA 1
ATOM 7655 C C . PHE B 1 421 ? 39.156 8.188 6.43 1 70.06 421 PHE B C 1
ATOM 7657 O O . PHE B 1 421 ? 39.5 9.203 5.816 1 70.06 421 PHE B O 1
ATOM 7664 N N . ASN B 1 422 ? 39.844 7.102 6.48 1 72 422 ASN B N 1
ATOM 7665 C CA . ASN B 1 422 ? 41.156 6.906 5.852 1 72 422 ASN B CA 1
ATOM 7666 C C . ASN B 1 422 ? 42.156 7.973 6.293 1 72 422 ASN B C 1
ATOM 7668 O O . ASN B 1 422 ? 43.031 8.367 5.52 1 72 422 ASN B O 1
ATOM 7672 N N . PHE B 1 423 ? 41.938 8.461 7.445 1 78.5 423 PHE B N 1
ATOM 7673 C CA . PHE B 1 423 ? 42.969 9.297 8.031 1 78.5 423 PHE B CA 1
ATOM 7674 C C . PHE B 1 423 ? 44.125 8.453 8.578 1 78.5 423 PHE B C 1
ATOM 7676 O O . PHE B 1 423 ? 43.875 7.383 9.148 1 78.5 423 PHE B O 1
ATOM 7683 N N . GLU B 1 424 ? 45.156 8.867 8.273 1 79.81 424 GLU B N 1
ATOM 7684 C CA . GLU B 1 424 ? 46.312 8.188 8.867 1 79.81 424 GLU B CA 1
ATOM 7685 C C . GLU B 1 424 ? 46.375 8.438 10.375 1 79.81 424 GLU B C 1
ATOM 7687 O O . GLU B 1 424 ? 45.812 9.414 10.875 1 79.81 424 GLU B O 1
ATOM 7692 N N . ASP B 1 425 ? 46.969 7.598 10.977 1 80.5 425 ASP B N 1
ATOM 7693 C CA . ASP B 1 425 ? 47.031 7.645 12.438 1 80.5 425 ASP B CA 1
ATOM 7694 C C . ASP B 1 425 ? 47.531 9.008 12.914 1 80.5 425 ASP B C 1
ATOM 7696 O O . ASP B 1 425 ? 46.969 9.57 13.867 1 80.5 425 ASP B O 1
ATOM 7700 N N . ASP B 1 426 ? 48.406 9.484 12.227 1 84.88 426 ASP B N 1
ATOM 7701 C CA . ASP B 1 426 ? 48.969 10.773 12.617 1 84.88 426 ASP B CA 1
ATOM 7702 C C . ASP B 1 426 ? 47.969 11.898 12.383 1 84.88 426 ASP B C 1
ATOM 7704 O O . ASP B 1 426 ? 47.875 12.836 13.18 1 84.88 426 ASP B O 1
ATOM 7708 N N . GLU B 1 427 ? 47.25 11.797 11.406 1 85.88 427 GLU B N 1
ATOM 7709 C CA . GLU B 1 427 ? 46.188 12.789 11.117 1 85.88 427 GLU B CA 1
ATOM 7710 C C . GLU B 1 427 ? 45.094 12.734 12.148 1 85.88 427 GLU B C 1
ATOM 7712 O O . GLU B 1 427 ? 44.562 13.773 12.578 1 85.88 427 GLU B O 1
ATOM 7717 N N . ILE B 1 428 ? 44.75 11.594 12.547 1 82.25 428 ILE B N 1
ATOM 7718 C CA . ILE B 1 428 ? 43.688 11.391 13.516 1 82.25 428 ILE B CA 1
ATOM 7719 C C . ILE B 1 428 ? 44.062 12.031 14.844 1 82.25 428 ILE B C 1
ATOM 7721 O O . ILE B 1 428 ? 43.219 12.664 15.5 1 82.25 428 ILE B O 1
ATOM 7725 N N . GLU B 1 429 ? 45.25 11.852 15.164 1 81.81 429 GLU B N 1
ATOM 7726 C CA . GLU B 1 429 ? 45.75 12.438 16.406 1 81.81 429 GLU B CA 1
ATOM 7727 C C . GLU B 1 429 ? 45.562 13.953 16.422 1 81.81 429 GLU B C 1
ATOM 7729 O O . GLU B 1 429 ? 45.156 14.523 17.438 1 81.81 429 GLU B O 1
ATOM 7734 N N . VAL B 1 430 ? 45.719 14.5 15.328 1 85.25 430 VAL B N 1
ATOM 7735 C CA . VAL B 1 430 ? 45.594 15.945 15.219 1 85.25 430 VAL B CA 1
ATOM 7736 C C . VAL B 1 430 ? 44.094 16.328 15.195 1 85.25 430 VAL B C 1
ATOM 7738 O O . VAL B 1 430 ? 43.688 17.219 15.93 1 85.25 430 VAL B O 1
ATOM 7741 N N . ILE B 1 431 ? 43.375 15.57 14.484 1 82.75 431 ILE B N 1
ATOM 7742 C CA . ILE B 1 431 ? 41.938 15.883 14.281 1 82.75 431 ILE B CA 1
ATOM 7743 C C . ILE B 1 431 ? 41.188 15.734 15.602 1 82.75 431 ILE B C 1
ATOM 7745 O O . ILE B 1 431 ? 40.406 16.594 15.961 1 82.75 431 ILE B O 1
ATOM 7749 N N . VAL B 1 432 ? 41.438 14.734 16.281 1 78.31 432 VAL B N 1
ATOM 7750 C CA . VAL B 1 432 ? 40.75 14.461 17.531 1 78.31 432 VAL B CA 1
ATOM 7751 C C . VAL B 1 432 ? 41 15.594 18.531 1 78.31 432 VAL B C 1
ATOM 7753 O O . VAL B 1 432 ? 40.094 16.031 19.234 1 78.31 432 VAL B O 1
ATOM 7756 N N . ASN B 1 433 ? 42.219 16.125 18.547 1 79 433 ASN B N 1
ATOM 7757 C CA . ASN B 1 433 ? 42.562 17.188 19.484 1 79 433 ASN B CA 1
ATOM 7758 C C . ASN B 1 433 ? 41.969 18.516 19.047 1 79 433 ASN B C 1
ATOM 7760 O O . ASN B 1 433 ? 41.812 19.422 19.875 1 79 433 ASN B O 1
ATOM 7764 N N . LEU B 1 434 ? 41.656 18.516 17.797 1 79.12 434 LEU B N 1
ATOM 7765 C CA . LEU B 1 434 ? 41.094 19.766 17.312 1 79.12 434 LEU B CA 1
ATOM 7766 C C . LEU B 1 434 ? 39.594 19.75 17.344 1 79.12 434 LEU B C 1
ATOM 7768 O O . LEU B 1 434 ? 38.938 20.766 17.094 1 79.12 434 LEU B O 1
ATOM 7772 N N . ILE B 1 435 ? 39.031 18.641 17.703 1 72.06 435 ILE B N 1
ATOM 7773 C CA . ILE B 1 435 ? 37.594 18.547 17.734 1 72.06 435 ILE B CA 1
ATOM 7774 C C . ILE B 1 435 ? 37.031 19.422 18.859 1 72.06 435 ILE B C 1
ATOM 7776 O O . ILE B 1 435 ? 37.312 19.188 20.031 1 72.06 435 ILE B O 1
ATOM 7780 N N . ASN B 1 436 ? 36.281 20.344 18.578 1 61.88 436 ASN B N 1
ATOM 7781 C CA . ASN B 1 436 ? 35.625 21.312 19.438 1 61.88 436 ASN B CA 1
ATOM 7782 C C . ASN B 1 436 ? 36.625 22.188 20.188 1 61.88 436 ASN B C 1
ATOM 7784 O O . ASN B 1 436 ? 36.312 22.719 21.25 1 61.88 436 ASN B O 1
ATOM 7788 N N . LYS B 1 437 ? 38.094 22.234 19.625 1 73.19 437 LYS B N 1
ATOM 7789 C CA . LYS B 1 437 ? 39.125 23.062 20.234 1 73.19 437 LYS B CA 1
ATOM 7790 C C . LYS B 1 437 ? 39.906 23.812 19.172 1 73.19 437 LYS B C 1
ATOM 7792 O O . LYS B 1 437 ? 39.938 23.406 18 1 73.19 437 LYS B O 1
ATOM 7797 N N . GLN B 1 438 ? 40.344 24.875 19.547 1 78.94 438 GLN B N 1
ATOM 7798 C CA . GLN B 1 438 ? 41.312 25.641 18.766 1 78.94 438 GLN B CA 1
ATOM 7799 C C . GLN B 1 438 ? 42.688 25.625 19.438 1 78.94 438 GLN B C 1
ATOM 7801 O O . GLN B 1 438 ? 42.844 26.016 20.594 1 78.94 438 GLN B O 1
ATOM 7806 N N . LEU B 1 439 ? 43.656 25.094 18.672 1 84 439 LEU B N 1
ATOM 7807 C CA . LEU B 1 439 ? 44.938 24.922 19.297 1 84 439 LEU B CA 1
ATOM 7808 C C . LEU B 1 439 ? 46.062 25.469 18.391 1 84 439 LEU B C 1
ATOM 7810 O O . LEU B 1 439 ? 45.906 25.5 17.172 1 84 439 LEU B O 1
ATOM 7814 N N . THR B 1 440 ? 47.062 25.906 19.062 1 84.81 440 THR B N 1
ATOM 7815 C CA . THR B 1 440 ? 48.281 26.312 18.344 1 84.81 440 THR B CA 1
ATOM 7816 C C . THR B 1 440 ? 49.156 25.094 18 1 84.81 440 THR B C 1
ATOM 7818 O O . THR B 1 440 ? 48.938 24.016 18.562 1 84.81 440 THR B O 1
ATOM 7821 N N . ALA B 1 441 ? 50.094 25.281 17.094 1 87.94 441 ALA B N 1
ATOM 7822 C CA . ALA B 1 441 ? 51 24.188 16.75 1 87.94 441 ALA B CA 1
ATOM 7823 C C . ALA B 1 441 ? 51.781 23.734 17.984 1 87.94 441 ALA B C 1
ATOM 7825 O O . ALA B 1 441 ? 52 22.531 18.172 1 87.94 441 ALA B O 1
ATOM 7826 N N . LYS B 1 442 ? 52.125 24.672 18.828 1 87.44 442 LYS B N 1
ATOM 7827 C CA . LYS B 1 442 ? 52.844 24.344 20.047 1 87.44 442 LYS B CA 1
ATOM 7828 C C . LYS B 1 442 ? 52 23.484 20.984 1 87.44 442 LYS B C 1
ATOM 7830 O O . LYS B 1 442 ? 52.5 22.516 21.547 1 87.44 442 LYS B O 1
ATOM 7835 N N . GLU B 1 443 ? 50.812 23.891 21.125 1 83.06 443 GLU B N 1
ATOM 7836 C CA . GLU B 1 443 ? 49.906 23.125 21.953 1 83.06 443 GLU B CA 1
ATOM 7837 C C . GLU B 1 443 ? 49.688 21.734 21.391 1 83.06 443 GLU B C 1
ATOM 7839 O O . GLU B 1 443 ? 49.625 20.75 22.156 1 83.06 443 GLU B O 1
ATOM 7844 N N . LEU B 1 444 ? 49.531 21.672 20.156 1 84.12 444 LEU B N 1
ATOM 7845 C CA . LEU B 1 444 ? 49.344 20.375 19.5 1 84.12 444 LEU B CA 1
ATOM 7846 C C . LEU B 1 444 ? 50.562 19.484 19.688 1 84.12 444 LEU B C 1
ATOM 7848 O O . LEU B 1 444 ? 50.406 18.266 19.859 1 84.12 444 LEU B O 1
ATOM 7852 N N . LEU B 1 445 ? 51.656 20.078 19.578 1 86.38 445 LEU B N 1
ATOM 7853 C CA . LEU B 1 445 ? 52.906 19.328 19.781 1 86.38 445 LEU B CA 1
ATOM 7854 C C . LEU B 1 445 ? 52.938 18.719 21.172 1 86.38 445 LEU B C 1
ATOM 7856 O O . LEU B 1 445 ? 53.438 17.609 21.359 1 86.38 445 LEU B O 1
ATOM 7860 N N . GLN B 1 446 ? 52.375 19.406 22.109 1 84.69 446 GLN B N 1
ATOM 7861 C CA . GLN B 1 446 ? 52.344 18.922 23.484 1 84.69 446 GLN B CA 1
ATOM 7862 C C . GLN B 1 446 ? 51.312 17.812 23.656 1 84.69 446 GLN B C 1
ATOM 7864 O O . GLN B 1 446 ? 51.5 16.906 24.484 1 84.69 446 GLN B O 1
ATOM 7869 N N . LEU B 1 447 ? 50.344 17.875 22.812 1 80.94 447 LEU B N 1
ATOM 7870 C CA . LEU B 1 447 ? 49.219 16.953 23 1 80.94 447 LEU B CA 1
ATOM 7871 C C . LEU B 1 447 ? 49.406 15.703 22.141 1 80.94 447 LEU B C 1
ATOM 7873 O O . LEU B 1 447 ? 48.719 14.703 22.344 1 80.94 447 LEU B O 1
ATOM 7877 N N . THR B 1 448 ? 50.344 15.859 21.234 1 79.88 448 THR B N 1
ATOM 7878 C CA . THR B 1 448 ? 50.531 14.734 20.312 1 79.88 448 THR B CA 1
ATOM 7879 C C . THR B 1 448 ? 51.969 14.18 20.453 1 79.88 448 THR B C 1
ATOM 7881 O O . THR B 1 448 ? 52.844 14.844 21 1 79.88 448 THR B O 1
ATOM 7884 N N . ASN B 1 449 ? 52.125 12.992 19.844 1 82.12 449 ASN B N 1
ATOM 7885 C CA . ASN B 1 449 ? 53.438 12.391 19.844 1 82.12 449 ASN B CA 1
ATOM 7886 C C . ASN B 1 449 ? 54.156 12.586 18.5 1 82.12 449 ASN B C 1
ATOM 7888 O O . ASN B 1 449 ? 55 11.766 18.125 1 82.12 449 ASN B O 1
ATOM 7892 N N . LEU B 1 450 ? 53.844 13.703 17.906 1 83.38 450 LEU B N 1
ATOM 7893 C CA . LEU B 1 450 ? 54.406 13.945 16.578 1 83.38 450 LEU B CA 1
ATOM 7894 C C . LEU B 1 450 ? 55.625 14.867 16.656 1 83.38 450 LEU B C 1
ATOM 7896 O O . LEU B 1 450 ? 55.719 15.711 17.547 1 83.38 450 LEU B O 1
ATOM 7900 N N . SER B 1 451 ? 56.562 14.609 15.711 1 88 451 SER B N 1
ATOM 7901 C CA . SER B 1 451 ? 57.688 15.555 15.586 1 88 451 SER B CA 1
ATOM 7902 C C . SER B 1 451 ? 57.188 16.875 15 1 88 451 SER B C 1
ATOM 7904 O O . SER B 1 451 ? 56.156 16.938 14.359 1 88 451 SER B O 1
ATOM 7906 N N . GLN B 1 452 ? 58 17.875 15.227 1 87.81 452 GLN B N 1
ATOM 7907 C CA . GLN B 1 452 ? 57.656 19.203 14.727 1 87.81 452 GLN B CA 1
ATOM 7908 C C . GLN B 1 452 ? 57.531 19.203 13.203 1 87.81 452 GLN B C 1
ATOM 7910 O O . GLN B 1 452 ? 56.562 19.75 12.648 1 87.81 452 GLN B O 1
ATOM 7915 N N . THR B 1 453 ? 58.406 18.625 12.648 1 87.12 453 THR B N 1
ATOM 7916 C CA . THR B 1 453 ? 58.406 18.562 11.188 1 87.12 453 THR B CA 1
ATOM 7917 C C . THR B 1 453 ? 57.188 17.828 10.688 1 87.12 453 THR B C 1
ATOM 7919 O O . THR B 1 453 ? 56.5 18.281 9.758 1 87.12 453 THR B O 1
ATOM 7922 N N . LYS B 1 454 ? 56.875 16.75 11.289 1 86.94 454 LYS B N 1
ATOM 7923 C CA . LYS B 1 454 ? 55.719 15.945 10.867 1 86.94 454 LYS B CA 1
ATOM 7924 C C . LYS B 1 454 ? 54.406 16.672 11.117 1 86.94 454 LYS B C 1
ATOM 7926 O O . LYS B 1 454 ? 53.5 16.594 10.297 1 86.94 454 LYS B O 1
ATOM 7931 N N . LEU B 1 455 ? 54.438 17.297 12.258 1 91.25 455 LEU B N 1
ATOM 7932 C CA . LEU B 1 455 ? 53.219 18.016 12.602 1 91.25 455 LEU B CA 1
ATOM 7933 C C . LEU B 1 455 ? 52.906 19.094 11.578 1 91.25 455 LEU B C 1
ATOM 7935 O O . LEU B 1 455 ? 51.781 19.203 11.094 1 91.25 455 LEU B O 1
ATOM 7939 N N . TYR B 1 456 ? 53.875 19.828 11.273 1 90.62 456 TYR B N 1
ATOM 7940 C CA . TYR B 1 456 ? 53.656 20.922 10.328 1 90.62 456 TYR B CA 1
ATOM 7941 C C . TYR B 1 456 ? 53.281 20.359 8.953 1 90.62 456 TYR B C 1
ATOM 7943 O O . TYR B 1 456 ? 52.438 20.938 8.25 1 90.62 456 TYR B O 1
ATOM 7951 N N . HIS B 1 457 ? 53.906 19.359 8.625 1 88.88 457 HIS B N 1
ATOM 7952 C CA . HIS B 1 457 ? 53.5 18.703 7.379 1 88.88 457 HIS B CA 1
ATOM 7953 C C . HIS B 1 457 ? 52.031 18.297 7.398 1 88.88 457 HIS B C 1
ATOM 7955 O O . HIS B 1 457 ? 51.312 18.516 6.426 1 88.88 457 HIS B O 1
ATOM 7961 N N . ILE B 1 458 ? 51.562 17.703 8.414 1 89.31 458 ILE B N 1
ATOM 7962 C CA . ILE B 1 458 ? 50.188 17.234 8.547 1 89.31 458 ILE B CA 1
ATOM 7963 C C . ILE B 1 458 ? 49.25 18.422 8.578 1 89.31 458 ILE B C 1
ATOM 7965 O O . ILE B 1 458 ? 48.188 18.406 7.926 1 89.31 458 ILE B O 1
ATOM 7969 N N . LEU B 1 459 ? 49.688 19.406 9.305 1 89.69 459 LEU B N 1
ATOM 7970 C CA . LEU B 1 459 ? 48.844 20.594 9.398 1 89.69 459 LEU B CA 1
ATOM 7971 C C . LEU B 1 459 ? 48.656 21.25 8.031 1 89.69 459 LEU B C 1
ATOM 7973 O O . LEU B 1 459 ? 47.562 21.641 7.664 1 89.69 459 LEU B O 1
ATOM 7977 N N . ASN B 1 460 ? 49.75 21.328 7.348 1 87.38 460 ASN B N 1
ATOM 7978 C CA . ASN B 1 460 ? 49.656 21.891 6 1 87.38 460 ASN B CA 1
ATOM 7979 C C . ASN B 1 460 ? 48.781 21.016 5.094 1 87.38 460 ASN B C 1
ATOM 7981 O O . ASN B 1 460 ? 47.969 21.547 4.324 1 87.38 460 ASN B O 1
ATOM 7985 N N . LYS B 1 461 ? 48.938 19.781 5.211 1 86.62 461 LYS B N 1
ATOM 7986 C CA . LYS B 1 461 ? 48.125 18.859 4.414 1 86.62 461 LYS B CA 1
ATOM 7987 C C . LYS B 1 461 ? 46.656 18.984 4.746 1 86.62 461 LYS B C 1
ATOM 7989 O O . LYS B 1 461 ? 45.812 19.109 3.846 1 86.62 461 LYS B O 1
ATOM 7994 N N . LEU B 1 462 ? 46.344 18.922 5.949 1 86.44 462 LEU B N 1
ATOM 7995 C CA . LEU B 1 462 ? 44.938 18.969 6.387 1 86.44 462 LEU B CA 1
ATOM 7996 C C . LEU B 1 462 ? 44.344 20.328 6.051 1 86.44 462 LEU B C 1
ATOM 7998 O O . LEU B 1 462 ? 43.156 20.406 5.703 1 86.44 462 LEU B O 1
ATOM 8002 N N . GLU B 1 463 ? 45.156 21.281 6.176 1 86.12 463 GLU B N 1
ATOM 8003 C CA . GLU B 1 463 ? 44.688 22.609 5.812 1 86.12 463 GLU B CA 1
ATOM 8004 C C . GLU B 1 463 ? 44.438 22.719 4.309 1 86.12 463 GLU B C 1
ATOM 8006 O O . GLU B 1 463 ? 43.469 23.297 3.869 1 86.12 463 GLU B O 1
ATOM 8011 N N . LYS B 1 464 ? 45.344 22.219 3.621 1 84.06 464 LYS B N 1
ATOM 8012 C CA . LYS B 1 464 ? 45.188 22.203 2.168 1 84.06 464 LYS B CA 1
ATOM 8013 C C . LYS B 1 464 ? 43.969 21.406 1.75 1 84.06 464 LYS B C 1
ATOM 8015 O O . LYS B 1 464 ? 43.281 21.766 0.788 1 84.06 464 LYS B O 1
ATOM 8020 N N . GLU B 1 465 ? 43.688 20.359 2.521 1 81.25 465 GLU B N 1
ATOM 8021 C CA . GLU B 1 465 ? 42.562 19.5 2.203 1 81.25 465 GLU B CA 1
ATOM 8022 C C . GLU B 1 465 ? 41.25 20.062 2.773 1 81.25 465 GLU B C 1
ATOM 8024 O O . GLU B 1 465 ? 40.188 19.5 2.559 1 81.25 465 GLU B O 1
ATOM 8029 N N . GLY B 1 466 ? 41.375 21.109 3.518 1 77.81 466 GLY B N 1
ATOM 8030 C CA . GLY B 1 466 ? 40.219 21.797 4.07 1 77.81 466 GLY B CA 1
ATOM 8031 C C . GLY B 1 466 ? 39.656 21.125 5.309 1 77.81 466 GLY B C 1
ATOM 8032 O O . GLY B 1 466 ? 38.531 21.375 5.691 1 77.81 466 GLY B O 1
ATOM 8033 N N . ILE B 1 467 ? 40.406 20.266 5.871 1 80.94 467 ILE B N 1
ATOM 8034 C CA . ILE B 1 467 ? 39.969 19.531 7.051 1 80.94 467 ILE B CA 1
ATOM 8035 C C . ILE B 1 467 ? 40.094 20.406 8.289 1 80.94 467 ILE B C 1
ATOM 8037 O O . ILE B 1 467 ? 39.219 20.391 9.164 1 80.94 467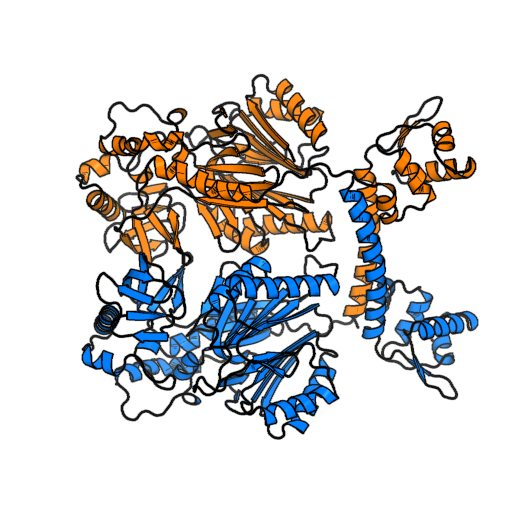 ILE B O 1
ATOM 8041 N N . ILE B 1 468 ? 41.219 21.172 8.328 1 84.5 468 ILE B N 1
ATOM 8042 C CA . ILE B 1 468 ? 41.406 22.125 9.414 1 84.5 468 ILE B CA 1
ATOM 8043 C C . ILE B 1 468 ? 41.594 23.531 8.836 1 84.5 468 ILE B C 1
ATOM 8045 O O . ILE B 1 468 ? 41.938 23.688 7.664 1 84.5 468 ILE B O 1
ATOM 8049 N N . LYS B 1 469 ? 41.219 24.422 9.547 1 83.88 469 LYS B N 1
ATOM 8050 C CA . LYS B 1 469 ? 41.438 25.828 9.227 1 83.88 469 LYS B CA 1
ATOM 8051 C C . LYS B 1 469 ? 42.344 26.484 10.258 1 83.88 469 LYS B C 1
ATOM 8053 O O . LYS B 1 469 ? 42.562 25.938 11.336 1 83.88 469 LYS B O 1
ATOM 8058 N N . SER B 1 470 ? 42.969 27.625 9.711 1 82.56 470 SER B N 1
ATOM 8059 C CA . SER B 1 470 ? 43.812 28.359 10.641 1 82.56 470 SER B CA 1
ATOM 8060 C C . SER B 1 470 ? 43.469 29.844 10.672 1 82.56 470 SER B C 1
ATOM 8062 O O . SER B 1 470 ? 42.938 30.375 9.688 1 82.56 470 SER B O 1
ATOM 8064 N N . VAL B 1 471 ? 43.375 30.422 11.719 1 77.5 471 VAL B N 1
ATOM 8065 C CA . VAL B 1 471 ? 43.219 31.859 11.898 1 77.5 471 VAL B CA 1
ATOM 8066 C C . VAL B 1 471 ? 44.594 32.531 11.984 1 77.5 471 VAL B C 1
ATOM 8068 O O . VAL B 1 471 ? 45.438 32.094 12.773 1 77.5 471 VAL B O 1
ATOM 8071 N N . SER B 1 472 ? 44.656 33.5 11.023 1 73.94 472 SER B N 1
ATOM 8072 C CA . SER B 1 472 ? 45.938 34.219 11.016 1 73.94 472 SER B CA 1
ATOM 8073 C C . SER B 1 472 ? 46.125 35 12.32 1 73.94 472 SER B C 1
ATOM 8075 O O . SER B 1 472 ? 45.188 35.594 12.852 1 73.94 472 SER B O 1
ATOM 8077 N N . GLY B 1 473 ? 47.219 34.781 13.219 1 72.25 473 GLY B N 1
ATOM 8078 C CA . GLY B 1 473 ? 47.656 35.438 14.445 1 72.25 473 GLY B CA 1
ATOM 8079 C C . GLY B 1 473 ? 49.062 35 14.883 1 72.25 473 GLY B C 1
ATOM 8080 O O . GLY B 1 473 ? 49.688 34.156 14.242 1 72.25 473 GLY B O 1
ATOM 8081 N N . LYS B 1 474 ? 49.781 35.781 15.75 1 76.88 474 LYS B N 1
ATOM 8082 C CA . LYS B 1 474 ? 51.031 35.406 16.438 1 76.88 474 LYS B CA 1
ATOM 8083 C C . LYS B 1 474 ? 50.719 34.812 17.812 1 76.88 474 LYS B C 1
ATOM 8085 O O . LYS B 1 474 ? 50.469 35.531 18.766 1 76.88 474 LYS B O 1
ATOM 8090 N N . PRO B 1 475 ? 50.469 33.5 17.859 1 77.19 475 PRO B N 1
ATOM 8091 C CA . PRO B 1 475 ? 50.719 32.312 17.016 1 77.19 475 PRO B CA 1
ATOM 8092 C C . PRO B 1 475 ? 49.5 31.891 16.219 1 77.19 475 PRO B C 1
ATOM 8094 O O . PRO B 1 475 ? 48.375 32.188 16.594 1 77.19 475 PRO B O 1
ATOM 8097 N N . LYS B 1 476 ? 49.656 31.203 15.164 1 84.81 476 LYS B N 1
ATOM 8098 C CA . LYS B 1 476 ? 48.625 30.656 14.289 1 84.81 476 LYS B CA 1
ATOM 8099 C C . LYS B 1 476 ? 47.781 29.625 15.023 1 84.81 476 LYS B C 1
ATOM 8101 O O . LYS B 1 476 ? 48.312 28.766 15.727 1 84.81 476 LYS B O 1
ATOM 8106 N N . LEU B 1 477 ? 46.469 29.812 15.055 1 83.06 477 LEU B N 1
ATOM 8107 C CA . LEU B 1 477 ? 45.562 28.859 15.695 1 83.06 477 LEU B CA 1
ATOM 8108 C C . LEU B 1 477 ? 44.906 27.969 14.656 1 83.06 477 LEU B C 1
ATOM 8110 O O . LEU B 1 477 ? 44.469 28.453 13.602 1 83.06 477 LEU B O 1
ATOM 8114 N N . TYR B 1 478 ? 44.906 26.688 14.984 1 85.19 478 TYR B N 1
ATOM 8115 C CA . TYR B 1 478 ? 44.25 25.688 14.117 1 85.19 478 TYR B CA 1
ATOM 8116 C C . TYR B 1 478 ? 42.969 25.188 14.734 1 85.19 478 TYR B C 1
ATOM 8118 O O . TYR B 1 478 ? 42.875 25.016 15.953 1 85.19 478 TYR B O 1
ATOM 8126 N N . TYR B 1 479 ? 42 25.094 13.984 1 80.12 479 TYR B N 1
ATOM 8127 C CA . TYR B 1 479 ? 40.719 24.594 14.461 1 80.12 479 TYR B CA 1
ATOM 8128 C C . TYR B 1 479 ? 39.969 23.859 13.359 1 80.12 479 TYR B C 1
ATOM 8130 O O . TYR B 1 479 ? 40.375 23.922 12.188 1 80.12 479 TYR B O 1
ATOM 8138 N N . ILE B 1 480 ? 39.094 23.047 13.781 1 76.12 480 ILE B N 1
ATOM 8139 C CA . ILE B 1 480 ? 38.188 22.391 12.859 1 76.12 480 ILE B CA 1
ATOM 8140 C C . ILE B 1 480 ? 36.844 23.109 12.867 1 76.12 480 ILE B C 1
ATOM 8142 O O . ILE B 1 480 ? 36.219 23.25 13.922 1 76.12 480 ILE B O 1
ATOM 8146 N N . ASP B 1 481 ? 36.625 23.75 11.945 1 66.94 481 ASP B N 1
ATOM 8147 C CA . ASP B 1 481 ? 35.438 24.578 11.883 1 66.94 481 ASP B CA 1
ATOM 8148 C C . ASP B 1 481 ? 34.188 23.734 12.117 1 66.94 481 ASP B C 1
ATOM 8150 O O . ASP B 1 481 ? 33.375 24.047 13 1 66.94 481 ASP B O 1
ATOM 8154 N N . ASN B 1 482 ? 34.031 22.656 11.375 1 61.84 482 ASN B N 1
ATOM 8155 C CA . ASN B 1 482 ? 32.906 21.719 11.492 1 61.84 482 ASN B CA 1
ATOM 8156 C C . ASN B 1 482 ? 33.344 20.281 11.203 1 61.84 482 ASN B C 1
ATOM 8158 O O . ASN B 1 482 ? 33.469 19.891 10.047 1 61.84 482 ASN B O 1
ATOM 8162 N N . ILE B 1 483 ? 33.719 19.547 12.312 1 67.44 483 ILE B N 1
ATOM 8163 C CA . ILE B 1 483 ? 34.281 18.219 12.156 1 67.44 483 ILE B CA 1
ATOM 8164 C C . ILE B 1 483 ? 33.281 17.312 11.422 1 67.44 483 ILE B C 1
ATOM 8166 O O . ILE B 1 483 ? 33.688 16.484 10.602 1 67.44 483 ILE B O 1
ATOM 8170 N N . LYS B 1 484 ? 32.188 17.516 11.836 1 62.62 484 LYS B N 1
ATOM 8171 C CA . LYS B 1 484 ? 31.172 16.703 11.164 1 62.62 484 LYS B CA 1
ATOM 8172 C C . LYS B 1 484 ? 31.156 16.969 9.664 1 62.62 484 LYS B C 1
ATOM 8174 O O . LYS B 1 484 ? 31.109 16.031 8.859 1 62.62 484 LYS B O 1
ATOM 8179 N N . GLU B 1 485 ? 31.328 18.188 9.312 1 65.12 485 GLU B N 1
ATOM 8180 C CA . GLU B 1 485 ? 31.359 18.578 7.906 1 65.12 485 GLU B CA 1
ATOM 8181 C C . GLU B 1 485 ? 32.594 18 7.211 1 65.12 485 GLU B C 1
ATOM 8183 O O . GLU B 1 485 ? 32.5 17.516 6.082 1 65.12 485 GLU B O 1
ATOM 8188 N N . ILE B 1 486 ? 33.656 18.062 7.809 1 68.94 486 ILE B N 1
ATOM 8189 C CA . ILE B 1 486 ? 34.938 17.594 7.262 1 68.94 486 ILE B CA 1
ATOM 8190 C C . ILE B 1 486 ? 34.875 16.062 7.09 1 68.94 486 ILE B C 1
ATOM 8192 O O . ILE B 1 486 ? 35.281 15.539 6.051 1 68.94 486 ILE B O 1
ATOM 8196 N N . LEU B 1 487 ? 34.312 15.461 8.133 1 72.06 487 LEU B N 1
ATOM 8197 C CA . LEU B 1 487 ? 34.281 14.008 8.055 1 72.06 487 LEU B CA 1
ATOM 8198 C C . LEU B 1 487 ? 33.219 13.547 7.062 1 72.06 487 LEU B C 1
ATOM 8200 O O . LEU B 1 487 ? 33.406 12.523 6.398 1 72.06 487 LEU B O 1
ATOM 8204 N N . GLN B 1 488 ? 32.344 14.367 6.98 1 67.06 488 GLN B N 1
ATOM 8205 C CA . GLN B 1 488 ? 31.297 14.086 5.988 1 67.06 488 GLN B CA 1
ATOM 8206 C C . GLN B 1 488 ? 31.844 14.234 4.57 1 67.06 488 GLN B C 1
ATOM 8208 O O . GLN B 1 488 ? 31.609 13.383 3.713 1 67.06 488 GLN B O 1
ATOM 8213 N N . LYS B 1 489 ? 32.625 15.312 4.426 1 68.38 489 LYS B N 1
ATOM 8214 C CA . LYS B 1 489 ? 33.281 15.523 3.135 1 68.38 489 LYS B CA 1
ATOM 8215 C C . LYS B 1 489 ? 34.25 14.398 2.824 1 68.38 489 LYS B C 1
ATOM 8217 O O . LYS B 1 489 ? 34.312 13.922 1.689 1 68.38 489 LYS B O 1
ATOM 8222 N N . THR B 1 490 ? 34.969 14.031 3.703 1 71.56 490 THR B N 1
ATOM 8223 C CA . THR B 1 490 ? 35.938 12.961 3.553 1 71.56 490 THR B CA 1
ATOM 8224 C C . THR B 1 490 ? 35.25 11.625 3.299 1 71.56 490 THR B C 1
ATOM 8226 O O . THR B 1 490 ? 35.688 10.836 2.467 1 71.56 490 THR B O 1
ATOM 8229 N N . HIS B 1 491 ? 34.219 11.523 4.066 1 68.25 491 HIS B N 1
ATOM 8230 C CA . HIS B 1 491 ? 33.438 10.32 3.852 1 68.25 491 HIS B CA 1
ATOM 8231 C C . HIS B 1 491 ? 32.875 10.273 2.43 1 68.25 491 HIS B C 1
ATOM 8233 O O . HIS B 1 491 ? 32.969 9.242 1.762 1 68.25 491 HIS B O 1
ATOM 8239 N N . GLU B 1 492 ? 32.406 11.336 2.027 1 65.69 492 GLU B N 1
ATOM 8240 C CA . GLU B 1 492 ? 31.859 11.422 0.68 1 65.69 492 GLU B CA 1
ATOM 8241 C C . GLU B 1 492 ? 32.938 11.203 -0.377 1 65.69 492 GLU B C 1
ATOM 8243 O O . GLU B 1 492 ? 32.688 10.516 -1.375 1 65.69 492 GLU B O 1
ATOM 8248 N N . LYS B 1 493 ? 34.031 11.789 -0.169 1 67.94 493 LYS B N 1
ATOM 8249 C CA . LYS B 1 493 ? 35.156 11.594 -1.078 1 67.94 493 LYS B CA 1
ATOM 8250 C C . LYS B 1 493 ? 35.562 10.125 -1.151 1 67.94 493 LYS B C 1
ATOM 8252 O O . LYS B 1 493 ? 35.812 9.594 -2.238 1 67.94 493 LYS B O 1
ATOM 8257 N N . ILE B 1 494 ? 35.531 9.547 -0.089 1 68.81 494 ILE B N 1
ATOM 8258 C CA . ILE B 1 494 ? 35.938 8.141 -0.025 1 68.81 494 ILE B CA 1
ATOM 8259 C C . ILE B 1 494 ? 34.844 7.277 -0.669 1 68.81 494 ILE B C 1
ATOM 8261 O O . ILE B 1 494 ? 35.156 6.371 -1.446 1 68.81 494 ILE B O 1
ATOM 8265 N N . GLU B 1 495 ? 33.656 7.703 -0.314 1 64.44 495 GLU B N 1
ATOM 8266 C CA . GLU B 1 495 ? 32.562 6.934 -0.885 1 64.44 495 GLU B CA 1
ATOM 8267 C C . GLU B 1 495 ? 32.469 7.148 -2.393 1 64.44 495 GLU B C 1
ATOM 8269 O O . GLU B 1 495 ? 32.188 6.203 -3.141 1 64.44 495 GLU B O 1
ATOM 8274 N N . HIS B 1 496 ? 32.719 8.328 -2.758 1 61.16 496 HIS B N 1
ATOM 8275 C CA . HIS B 1 496 ? 32.75 8.609 -4.188 1 61.16 496 HIS B CA 1
ATOM 8276 C C . HIS B 1 496 ? 33.875 7.805 -4.863 1 61.16 496 HIS B C 1
ATOM 8278 O O . HIS B 1 496 ? 33.656 7.215 -5.922 1 61.16 496 HIS B O 1
ATOM 8284 N N . GLU B 1 497 ? 34.969 7.797 -4.324 1 64.12 497 GLU B N 1
ATOM 8285 C CA . GLU B 1 497 ? 36.094 7.035 -4.867 1 64.12 497 GLU B CA 1
ATOM 8286 C C . GLU B 1 497 ? 35.812 5.539 -4.844 1 64.12 497 GLU B C 1
ATOM 8288 O O . GLU B 1 497 ? 36.094 4.828 -5.805 1 64.12 497 GLU B O 1
ATOM 8293 N N . ASN B 1 498 ? 35.25 5.242 -3.805 1 62.94 498 ASN B N 1
ATOM 8294 C CA . ASN B 1 498 ? 34.875 3.834 -3.705 1 62.94 498 ASN B CA 1
ATOM 8295 C C . ASN B 1 498 ? 33.75 3.475 -4.691 1 62.94 498 ASN B C 1
ATOM 8297 O O . ASN B 1 498 ? 33.781 2.396 -5.285 1 62.94 498 ASN B O 1
ATOM 8301 N N . MET B 1 499 ? 32.781 4.34 -4.719 1 59.28 499 MET B N 1
ATOM 8302 C CA . MET B 1 499 ? 31.672 4.156 -5.652 1 59.28 499 MET B CA 1
ATOM 8303 C C . MET B 1 499 ? 32.156 4.125 -7.094 1 59.28 499 MET B C 1
ATOM 8305 O O . MET B 1 499 ? 31.766 3.27 -7.879 1 59.28 499 MET B O 1
ATOM 8309 N N . VAL B 1 500 ? 33 5.059 -7.426 1 55.78 500 VAL B N 1
ATOM 8310 C CA . VAL B 1 500 ? 33.562 5.094 -8.766 1 55.78 500 VAL B CA 1
ATOM 8311 C C . VAL B 1 500 ? 34.312 3.797 -9.039 1 55.78 500 VAL B C 1
ATOM 8313 O O . VAL B 1 500 ? 34.188 3.193 -10.109 1 55.78 500 VAL B O 1
ATOM 8316 N N . LYS B 1 501 ? 34.969 3.336 -8.156 1 60 501 LYS B N 1
ATOM 8317 C CA . LYS B 1 501 ? 35.688 2.084 -8.328 1 60 501 LYS B CA 1
ATOM 8318 C C . LYS B 1 501 ? 34.75 0.89 -8.344 1 60 501 LYS B C 1
ATOM 8320 O O . LYS B 1 501 ? 34.938 -0.047 -9.125 1 60 501 LYS B O 1
ATOM 8325 N N . LYS B 1 502 ? 33.781 1.058 -7.52 1 61.06 502 LYS B N 1
ATOM 8326 C CA . LYS B 1 502 ? 32.812 -0.017 -7.473 1 61.06 502 LYS B CA 1
ATOM 8327 C C . LYS B 1 502 ? 31.984 -0.072 -8.758 1 61.06 502 LYS B C 1
ATOM 8329 O O . LYS B 1 502 ? 31.766 -1.15 -9.312 1 61.06 502 LYS B O 1
ATOM 8334 N N . ILE B 1 503 ? 31.5 1.023 -9.227 1 54.5 503 ILE B N 1
ATOM 8335 C CA . ILE B 1 503 ? 30.812 1.122 -10.508 1 54.5 503 ILE B CA 1
ATOM 8336 C C . ILE B 1 503 ? 31.688 0.551 -11.617 1 54.5 503 ILE B C 1
ATOM 8338 O O . ILE B 1 503 ? 31.203 -0.212 -12.461 1 54.5 503 ILE B O 1
ATOM 8342 N N . LYS B 1 504 ? 32.781 0.862 -11.664 1 54.09 504 LYS B N 1
ATOM 8343 C CA . LYS B 1 504 ? 33.688 0.389 -12.695 1 54.09 504 LYS B CA 1
ATOM 8344 C C . LYS B 1 504 ? 33.938 -1.111 -12.57 1 54.09 504 LYS B C 1
ATOM 8346 O O . LYS B 1 504 ? 34 -1.824 -13.578 1 54.09 504 LYS B O 1
ATOM 8351 N N . ARG B 1 505 ? 33.906 -1.564 -11.391 1 57.84 505 ARG B N 1
ATOM 8352 C CA . ARG B 1 505 ? 34.094 -2.996 -11.18 1 57.84 505 ARG B CA 1
ATOM 8353 C C . ARG B 1 505 ? 32.812 -3.771 -11.547 1 57.84 505 ARG B C 1
ATOM 8355 O O . ARG B 1 505 ? 32.875 -4.797 -12.234 1 57.84 505 ARG B O 1
ATOM 8362 N N . LYS B 1 506 ? 31.75 -3.232 -11.062 1 57.34 506 LYS B N 1
ATOM 8363 C CA . LYS B 1 506 ? 30.469 -3.887 -11.352 1 57.34 506 LYS B CA 1
ATOM 8364 C C . LYS B 1 506 ? 30.172 -3.85 -12.844 1 57.34 506 LYS B C 1
ATOM 8366 O O . LYS B 1 506 ? 29.656 -4.824 -13.406 1 57.34 506 LYS B O 1
ATOM 8371 N N . LYS B 1 507 ? 30.344 -2.699 -13.5 1 52.38 507 LYS B N 1
ATOM 8372 C CA . LYS B 1 507 ? 30.25 -2.621 -14.953 1 52.38 507 LYS B CA 1
ATOM 8373 C C . LYS B 1 507 ? 31.078 -3.715 -15.617 1 52.38 507 LYS B C 1
ATOM 8375 O O . LYS B 1 507 ? 30.609 -4.379 -16.547 1 52.38 507 LYS B O 1
ATOM 8380 N N . LEU B 1 508 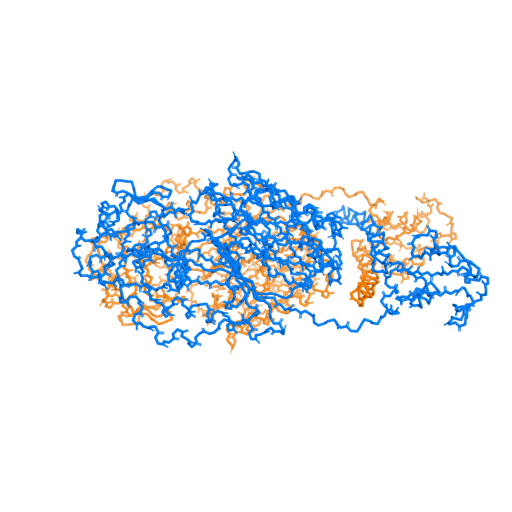? 32.188 -4.012 -15.188 1 50.44 508 LEU B N 1
ATOM 8381 C CA . LEU B 1 508 ? 33.031 -5.047 -15.766 1 50.44 508 LEU B CA 1
ATOM 8382 C C . LEU B 1 508 ? 32.469 -6.434 -15.453 1 50.44 508 LEU B C 1
ATOM 8384 O O . LEU B 1 508 ? 32.406 -7.301 -16.328 1 50.44 508 LEU B O 1
ATOM 8388 N N . LEU B 1 509 ? 31.906 -6.508 -14.305 1 56.22 509 LEU B N 1
ATOM 8389 C CA . LEU B 1 509 ? 31.438 -7.824 -13.891 1 56.22 509 LEU B CA 1
ATOM 8390 C C . LEU B 1 509 ? 30.109 -8.164 -14.578 1 56.22 509 LEU B C 1
ATOM 8392 O O . LEU B 1 509 ? 29.875 -9.32 -14.93 1 56.22 509 LEU B O 1
ATOM 8396 N N . ARG B 1 510 ? 29.344 -7.133 -14.867 1 53.66 510 ARG B N 1
ATOM 8397 C CA . ARG B 1 510 ? 28.109 -7.266 -15.641 1 53.66 510 ARG B CA 1
ATOM 8398 C C . ARG B 1 510 ? 28.406 -7.605 -17.094 1 53.66 510 ARG B C 1
ATOM 8400 O O . ARG B 1 510 ? 27.688 -8.391 -17.719 1 53.66 510 ARG B O 1
ATOM 8407 N N . LEU B 1 511 ? 29.531 -7.062 -17.688 1 51.88 511 LEU B N 1
ATOM 8408 C CA . LEU B 1 511 ? 29.969 -7.328 -19.047 1 51.88 511 LEU B CA 1
ATOM 8409 C C . LEU B 1 511 ? 30.516 -8.75 -19.188 1 51.88 511 LEU B C 1
ATOM 8411 O O . LEU B 1 511 ? 30.453 -9.344 -20.266 1 51.88 511 LEU B O 1
ATOM 8415 N N . LEU B 1 512 ? 30.766 -9.406 -17.969 1 52.81 512 LEU B N 1
ATOM 8416 C CA . LEU B 1 512 ? 31.375 -10.734 -18 1 52.81 512 LEU B CA 1
ATOM 8417 C C . LEU B 1 512 ? 30.359 -11.82 -17.688 1 52.81 512 LEU B C 1
ATOM 8419 O O . LEU B 1 512 ? 30.469 -12.945 -18.172 1 52.81 512 LEU B O 1
#

Sequence (1024 aa):
MIYIHKKIKNPIKDGIEIGEEIKRNVGRASLIIFITSILERDKLKQVFDGMKQHIPLDNLIGCSTGGTFSGKDYIKEDGVLILAFDEYYKSAISCEKVDREAEYVGKKIADKIKTCIRDKYPKLDIDDNFLGFVFFDWNVDSEQEILDVLGRELTIPIIGGTAADDGSFDKFFQIYKGEVVKDCCVFGVVGGKLKFDLIYGHGYEPTDIYARVTKAEGKVVYELDGKPAYQRYLEMLSEYTKLPMDIIKKYFYRDLRRLDFYLVHPLGFMDINGNYITAFLERVEENTLVFRRDILEGSFLVLMKTDIEKQVKSIVDELKKAEDFENPLIFINECYGREVLKNSMFREFEEDILKYFLNFYKAGKKVEEYVIEDNCIGWLSYGETIAKDLIRFHNNLSFTGVIFELSQSSNINWREELKNFNFEDDEIEVIVNLINKQLTAKELLQLTNLSQTKLYHILNKLEKEGIIKSVSGKPKLYYIDNIKEILQKTHEKIEHENMVKKIKRKKLLRLLMIYIHKKIKNPIKDGIEIGEEIKRNVGRASLIIFITSILERDKLKQVFDGMKQHIPLDNLIGCSTGGTFSGKDYIKEDGVLILAFDEYYKSAISCEKVDREAEYVGKKIADKIKTCIRDKYPKLDIDDNFLGFVFFDWNVDSEQEILDVLGRELTIPIIGGTAADDGSFDKFFQIYKGEVVKDCCVFGVVGGKLKFDLIYGHGYEPTDIYARVTKAEGKVVYELDGKPAYQRYLEMLSEYTKLPMDIIKKYFYRDLRRLDFYLVHPLGFMDINGNYITAFLERVEENTLVFRRDILEGSFLVLMKTDIEKQVKSIVDELKKAEDFENPLIFINECYGREVLKNSMFREFEEDILKYFLNFYKAGKKVEEYVIEDNCIGWLSYGETIAKDLIRFHNNLSFTGVIFELSQSSNINWREELKNFNFEDDEIEVIVNLINKQLTAKELLQLTNLSQTKLYHILNKLEKEGIIKSVSGKPKLYYIDNIKEILQKTHEKIEHENMVKKIKRKKLLRLL

pLDDT: mean 88.43, std 11.93, range [40.69, 98.88]

InterPro domains:
  IPR002831 Transcription regulator TrmB, N-terminal [PF01978] (418-479)
  IPR011991 ArsR-like helix-turn-helix domain [cd00090] (431-489)
  IPR013702 FIST domain, N-terminal [PF08495] (31-227)
  IPR013702 FIST domain, N-terminal [SM00897] (29-228)
  IPR019494 FIST, C-domain [PF10442] (246-384)
  IPR019494 FIST, C-domain [SM01204] (229-388)
  IPR036388 Winged helix-like DNA-binding domain superfamily [G3DSA:1.10.10.10] (411-507)
  IPR036390 Winged helix DNA-binding domain superfamily [SSF46785] (412-482)

Solvent-accessible surface area (backbone atoms only — not comparable to full-atom values): 51988 Å² total; per-residue (Å²): 104,49,74,46,80,46,74,59,85,47,38,41,64,49,14,33,50,50,18,45,51,45,32,73,74,31,45,64,50,35,35,30,41,43,35,26,24,51,70,50,64,70,54,44,50,33,21,47,57,18,18,52,75,58,34,84,42,82,44,28,34,33,26,28,18,35,21,36,33,40,32,86,48,69,33,57,62,33,17,38,40,34,42,36,32,30,45,82,37,45,50,36,70,44,75,44,66,59,82,66,55,38,64,58,48,19,48,52,45,39,51,52,36,52,50,44,37,44,72,75,44,69,69,54,56,90,72,48,32,56,42,33,39,39,34,35,35,73,83,55,75,42,64,48,55,22,48,52,37,34,41,68,72,62,70,48,37,33,38,32,29,20,24,15,26,88,79,73,81,75,63,46,35,33,30,52,45,76,34,83,44,70,49,29,44,36,38,35,37,41,24,31,94,57,54,68,49,74,46,72,45,54,26,63,44,75,56,94,48,67,42,40,28,66,34,44,57,56,32,34,32,46,18,27,68,78,32,47,22,40,57,42,51,44,47,52,49,21,69,73,70,70,46,57,54,69,60,46,63,74,42,28,83,66,58,76,41,46,90,27,45,44,82,47,41,34,42,22,35,60,38,85,86,66,49,72,42,59,51,46,72,73,46,72,59,87,45,24,36,31,36,77,50,72,47,58,61,74,37,58,38,28,38,27,37,56,36,48,39,40,42,53,46,37,55,53,62,55,53,55,63,43,72,80,39,60,67,47,39,33,44,35,32,30,21,45,61,50,41,26,72,72,33,70,90,54,32,56,90,65,93,81,63,58,67,75,62,56,56,35,51,66,58,46,82,59,42,75,72,61,74,65,52,65,50,37,28,36,34,23,17,67,23,22,24,39,29,50,84,76,44,73,48,58,36,37,63,27,32,22,33,40,37,33,42,57,78,75,87,65,88,41,64,50,72,64,6,42,51,20,54,74,40,49,71,70,51,40,58,51,48,61,66,20,60,96,34,72,40,34,66,69,56,44,45,72,76,42,96,53,52,70,68,56,43,52,51,48,51,50,48,34,38,73,70,58,52,33,44,69,48,94,54,100,69,48,34,35,28,35,86,47,60,55,56,35,51,45,51,43,41,46,53,49,46,49,54,45,46,57,34,44,52,35,19,50,57,16,57,71,25,100,103,50,74,46,80,45,76,59,83,48,39,39,64,51,14,33,50,51,17,46,52,46,33,72,73,31,45,64,49,35,35,31,41,43,36,27,25,51,71,50,64,68,55,45,48,34,21,47,56,18,18,52,75,58,34,85,44,82,43,27,36,34,24,28,16,34,22,36,32,42,32,85,50,68,33,56,61,34,18,37,41,33,42,38,31,30,46,83,38,46,50,34,69,44,72,42,66,59,83,67,56,38,64,59,50,19,49,52,47,41,50,52,36,52,51,44,37,45,72,76,44,69,70,55,57,89,74,48,33,56,42,33,40,39,34,35,34,73,82,53,76,42,64,49,54,22,48,53,35,33,42,67,71,60,69,48,38,33,37,32,27,20,24,16,26,89,79,75,82,74,64,46,34,33,30,52,46,76,35,83,42,70,50,30,44,36,38,37,38,42,24,31,94,55,54,67,50,75,46,73,46,53,26,63,44,76,54,93,49,66,42,40,27,65,34,43,58,54,34,34,33,46,18,28,68,80,32,47,22,40,56,42,51,44,47,52,49,21,68,72,70,70,47,59,55,71,60,47,63,74,42,28,84,67,58,76,41,46,90,28,45,43,82,47,40,32,41,22,35,62,38,85,86,67,50,74,42,59,50,46,71,72,46,73,59,88,46,23,36,31,35,76,49,74,47,56,59,74,39,58,38,29,39,26,38,58,35,48,40,40,43,55,45,37,54,54,60,53,53,56,64,43,74,81,37,60,66,48,39,33,46,34,31,31,20,45,60,49,42,26,71,72,33,69,88,55,33,57,90,65,92,83,64,58,68,73,62,55,58,37,54,67,57,49,82,59,42,76,71,62,74,63,51,67,49,37,28,37,36,23,16,68,23,22,24,40,28,50,84,76,42,72,48,58,38,38,62,28,34,21,32,38,38,34,44,55,78,74,85,61,87,37,64,52,73,65,10,42,52,27,54,75,43,49,71,71,52,41,58,53,48,60,66,20,58,95,34,73,38,33,67,67,55,45,44,72,75,41,95,54,53,70,69,55,44,52,51,48,50,51,50,34,37,73,69,60,51,32,45,68,47,94,54,100,68,47,33,33,27,35,87,48,59,66,56,34,50,46,50,41,40,45,52,48,46,48,53,47,44,54,29,42,49,28,20,47,55,16,52,72,36,91

Nearest PDB structures (foldseek):
  6cdb-assembly1_A  TM=6.531E-01  e=3.203E-03  Staphylococcus aureus
  7p6f-assembly1_BBB  TM=7.675E-01  e=2.022E-02  Streptomyces griseus
  7p6f-assembly2_CCC-2  TM=7.311E-01  e=1.909E-02  Streptomyces griseus
  6pco-assembly1_B  TM=6.925E-01  e=1.701E-02  Bordetella bronchiseptica
  1r22-assembly1_B  TM=6.453E-01  e=1.431E-02  Synechococcus elongatus PCC 7942 = FACHB-805

Radius of gyration: 33.09 Å; Cα contacts (8 Å, |Δi|>4): 2293; chains: 2; bounding box: 98×82×62 Å

Foldseek 3Di:
DDKDKDADDDQQVVLLVVLVVLCVPANAFQAKEKEFQALDQVSLLNSLNNNVVRYFLQRYKYKYFQWKDFFPRIDRHRIMMMDTHHPPWQKDKDKDALPDDLLVQLVVRLVRRVVRSCVVPVDDDPQKAKEKEKEAEPVSLCPQVNLVNNCVSNVHKYWYFYFDHNLPSPRMFIDHRSDTHHNMMIMMMIMDNWDKDKDKDFLKDFDPDKWAQADFDWQKGQDTNNHGPQVVVLVSLCVVLVDDSVVLVVFADDRLQEDGCCLFKFKWAADPVGDIAGWAFPDDDDRMTGTSGTDDHGGMITTIGHAQCSLLVGVLVRCVVLVVAAPKAKEKAAALSSCSRHPVVSHDDDPDDDPSSVVRCPVVPCNVVRTDHSSYIYGHHNWIFIDDDPDGDIGHSMMMMMMTHDDDPDDDPQLVVCVVLVDDNQLSLQLVVQVVDKAFLVVSVVSDVDDSVVSVVSVVVCVVLVQWDWDDDVTIIIHGPDNVVSSVVSVVVVVVVVVVVVVVVVVVVVVD/DDKDKDADDDQQVVLLVVLVVLCVPANAFQAKEKEWQALDQVSLLNSLNNNVVRYFLQRYKYKYFQWKDFFVRIDRHRIMMMDTHHPPWQKDKDKFALPDDLLVQLVVRLVRRVVRSCVVPVDDDPQKAKEKEKEAEPVSLCPQVNLVNNCVRNVHKYWYFYFDHNLPSPRIFIDHRSDTHHNMMIMMMIMDNWDKDKFKDFLKDFDPDKWAQADFDWQKGQDTNRHGPQVVVLVSLCVVLVDDSVVLVVQADDRLQEDGCCLFKFKWAADPVGDIAGWAFPDDDDRMTGTSGTDDHGGMITTIGHAQCSLLVGVLVRCVVLVVAAPKAKEKAAALSSCSRHPVVSHDDDPDDDPVSVVRCVVVPCNVVRTDHSSHIYGHHNWIFIDDDVDGGIGHSMMMMMMTHDDDPDDDPQLVVCVVLVDDNQLSLQLVVQVVDKAFLVRSVVSDVDDSVVSVVSVVVCVVVVQWDWDDDVTIIIHGPDNVVSSVVSVVVVVVVVVVVVVVVVVVVVVD

Organism: Methanocaldococcus jannaschii (strain ATCC 43067 / DSM 2661 / JAL-1 / JCM 10045 / NBRC 100440) (NCBI:txid243232)